Protein AF-0000000084032269 (afdb_homodimer)

Structure (mmCIF, N/CA/C/O backbone):
data_AF-0000000084032269-model_v1
#
loop_
_entity.id
_entity.type
_entity.pdbx_description
1 polymer 'Aminoacyl-transfer RNA synthetases class-II family profile domain-containing protein'
#
loop_
_atom_site.group_PDB
_atom_site.id
_atom_site.type_symbol
_atom_site.label_atom_id
_atom_site.label_alt_id
_atom_site.label_comp_id
_atom_site.label_asym_id
_atom_site.label_entity_id
_atom_site.label_seq_id
_atom_site.pdbx_PDB_ins_code
_atom_site.Cartn_x
_atom_site.Cartn_y
_atom_site.Cartn_z
_atom_site.occupancy
_atom_site.B_iso_or_equiv
_atom_site.auth_seq_id
_atom_site.auth_comp_id
_atom_site.auth_asym_id
_atom_site.auth_atom_id
_atom_site.pdbx_PDB_model_num
ATOM 1 N N . MET A 1 1 ? -60.156 27.5 -27.672 1 27.08 1 MET A N 1
ATOM 2 C CA . MET A 1 1 ? -59.281 27.547 -26.5 1 27.08 1 MET A CA 1
ATOM 3 C C . MET A 1 1 ? -57.875 27.062 -26.844 1 27.08 1 MET A C 1
ATOM 5 O O . MET A 1 1 ? -57.688 25.891 -27.203 1 27.08 1 MET A O 1
ATOM 9 N N . MET A 1 2 ? -57 27.844 -27.297 1 27.78 2 MET A N 1
ATOM 10 C CA . MET A 1 2 ? -55.75 27.719 -28.062 1 27.78 2 MET A CA 1
ATOM 11 C C . MET A 1 2 ? -54.625 27.203 -27.172 1 27.78 2 MET A C 1
ATOM 13 O O . MET A 1 2 ? -54.375 27.75 -26.094 1 27.78 2 MET A O 1
ATOM 17 N N . LEU A 1 3 ? -54.281 25.859 -27.234 1 33 3 LEU A N 1
ATOM 18 C CA . LEU A 1 3 ? -53.219 25.062 -26.656 1 33 3 LEU A CA 1
ATOM 19 C C . LEU A 1 3 ? -51.844 25.703 -26.922 1 33 3 LEU A C 1
ATOM 21 O O . LEU A 1 3 ? -51.438 25.797 -28.078 1 33 3 LEU A O 1
ATOM 25 N N . ASN A 1 4 ? -51.531 26.781 -26.266 1 29.3 4 ASN A N 1
ATOM 26 C CA . ASN A 1 4 ? -50.281 27.469 -26.516 1 29.3 4 ASN A CA 1
ATOM 27 C C . ASN A 1 4 ? -49.094 26.516 -26.375 1 29.3 4 ASN A C 1
ATOM 29 O O . ASN A 1 4 ? -48.906 25.891 -25.328 1 29.3 4 ASN A O 1
ATOM 33 N N . CYS A 1 5 ? -48.531 25.875 -27.422 1 29.88 5 CYS A N 1
ATOM 34 C CA . CYS A 1 5 ? -47.344 25.094 -27.734 1 29.88 5 CYS A CA 1
ATOM 35 C C . CYS A 1 5 ? -46.094 25.812 -27.234 1 29.88 5 CYS A C 1
ATOM 37 O O . CYS A 1 5 ? -45.719 26.859 -27.75 1 29.88 5 CYS A O 1
ATOM 39 N N . VAL A 1 6 ? -45.938 25.781 -25.938 1 36.28 6 VAL A N 1
ATOM 40 C CA . VAL A 1 6 ? -44.688 26.406 -25.484 1 36.28 6 VAL A CA 1
ATOM 41 C C . VAL A 1 6 ? -43.5 25.859 -26.266 1 36.28 6 VAL A C 1
ATOM 43 O O . VAL A 1 6 ? -43.438 24.656 -26.562 1 36.28 6 VAL A O 1
ATOM 46 N N . ASN A 1 7 ? -42.906 26.625 -27.047 1 34.31 7 ASN A N 1
ATOM 47 C CA . ASN A 1 7 ? -41.812 26.344 -27.953 1 34.31 7 ASN A CA 1
ATOM 48 C C . ASN A 1 7 ? -40.625 25.672 -27.25 1 34.31 7 ASN A C 1
ATOM 50 O O . ASN A 1 7 ? -40.188 26.156 -26.203 1 34.31 7 ASN A O 1
ATOM 54 N N . PRO A 1 8 ? -40.281 24.328 -27.531 1 35.38 8 PRO A N 1
ATOM 55 C CA . PRO A 1 8 ? -39.219 23.484 -26.984 1 35.38 8 PRO A CA 1
ATOM 56 C C . PRO A 1 8 ? -37.875 24.203 -26.922 1 35.38 8 PRO A C 1
ATOM 58 O O . PRO A 1 8 ? -36.969 23.734 -26.25 1 35.38 8 PRO A O 1
ATOM 61 N N . ASP A 1 9 ? -37.719 25.109 -27.797 1 35.09 9 ASP A N 1
ATOM 62 C CA . ASP A 1 9 ? -36.438 25.797 -28.047 1 35.09 9 ASP A CA 1
ATOM 63 C C . ASP A 1 9 ? -36.031 26.609 -26.828 1 35.09 9 ASP A C 1
ATOM 65 O O . ASP A 1 9 ? -34.938 27.172 -26.797 1 35.09 9 ASP A O 1
ATOM 69 N N . ASP A 1 10 ? -36.969 27.156 -26.188 1 30.97 10 ASP A N 1
ATOM 70 C CA . ASP A 1 10 ? -36.594 28.109 -25.141 1 30.97 10 ASP A CA 1
ATOM 71 C C . ASP A 1 10 ? -35.969 27.391 -23.938 1 30.97 10 ASP A C 1
ATOM 73 O O . ASP A 1 10 ? -36.062 27.875 -22.812 1 30.97 10 ASP A O 1
ATOM 77 N N . LEU A 1 11 ? -35.969 26.031 -24.094 1 33.62 11 LEU A N 1
ATOM 78 C CA . LEU A 1 11 ? -35.25 25.438 -22.969 1 33.62 11 LEU A CA 1
ATOM 79 C C . LEU A 1 11 ? -33.812 25.938 -22.922 1 33.62 11 LEU A C 1
ATOM 81 O O . LEU A 1 11 ? -33.031 25.656 -23.828 1 33.62 11 LEU A O 1
ATOM 85 N N . GLU A 1 12 ? -33.656 27.016 -22.453 1 31.45 12 GLU A N 1
ATOM 86 C CA . GLU A 1 12 ? -32.312 27.484 -22.234 1 31.45 12 GLU A CA 1
ATOM 87 C C . GLU A 1 12 ? -31.438 26.359 -21.672 1 31.45 12 GLU A C 1
ATOM 89 O O . GLU A 1 12 ? -31.859 25.609 -20.781 1 31.45 12 GLU A O 1
ATOM 94 N N . PRO A 1 13 ? -30.453 25.812 -22.469 1 31.92 13 PRO A N 1
ATOM 95 C CA . PRO A 1 13 ? -29.547 24.797 -21.938 1 31.92 13 PRO A CA 1
ATOM 96 C C . PRO A 1 13 ? -29.141 25.078 -20.484 1 31.92 13 PRO A C 1
ATOM 98 O O . PRO A 1 13 ? -28.766 26.203 -20.156 1 31.92 13 PRO A O 1
ATOM 101 N N . ARG A 1 14 ? -29.781 24.516 -19.531 1 35.97 14 ARG A N 1
ATOM 102 C CA . ARG A 1 14 ? -29.344 24.641 -18.156 1 35.97 14 ARG A CA 1
ATOM 103 C C . ARG A 1 14 ? -27.812 24.703 -18.062 1 35.97 14 ARG A C 1
ATOM 105 O O . ARG A 1 14 ? -27.125 23.906 -18.688 1 35.97 14 ARG A O 1
ATOM 112 N N . ALA A 1 15 ? -27.281 25.797 -17.891 1 35.5 15 ALA A N 1
ATOM 113 C CA . ALA A 1 15 ? -25.859 25.953 -17.625 1 35.5 15 ALA A CA 1
ATOM 114 C C . ALA A 1 15 ? -25.266 24.719 -16.938 1 35.5 15 ALA A C 1
ATOM 116 O O . ALA A 1 15 ? -25.734 24.312 -15.867 1 35.5 15 ALA A O 1
ATOM 117 N N . VAL A 1 16 ? -24.875 23.734 -17.578 1 40.5 16 VAL A N 1
ATOM 118 C CA . VAL A 1 16 ? -24.156 22.562 -17.078 1 40.5 16 VAL A CA 1
ATOM 119 C C . VAL A 1 16 ? -23.234 22.984 -15.938 1 40.5 16 VAL A C 1
ATOM 121 O O . VAL A 1 16 ? -22.234 23.688 -16.156 1 40.5 16 VAL A O 1
ATOM 124 N N . LEU A 1 17 ? -23.609 23.375 -14.688 1 46.22 17 LEU A N 1
ATOM 125 C CA . LEU A 1 17 ? -22.797 23.734 -13.539 1 46.22 17 LEU A CA 1
ATOM 126 C C . LEU A 1 17 ? -21.578 22.812 -13.422 1 46.22 17 LEU A C 1
ATOM 128 O O . LEU A 1 17 ? -21.734 21.594 -13.352 1 46.22 17 LEU A O 1
ATOM 132 N N . ARG A 1 18 ? -20.469 23.391 -13.703 1 63.59 18 ARG A N 1
ATOM 133 C CA . ARG A 1 18 ? -19.219 22.641 -13.656 1 63.59 18 ARG A CA 1
ATOM 134 C C . ARG A 1 18 ? -19 22.031 -12.273 1 63.59 18 ARG A C 1
ATOM 136 O O . ARG A 1 18 ? -19.297 22.656 -11.258 1 63.59 18 ARG A O 1
ATOM 143 N N . SER A 1 19 ? -18.688 20.734 -12.219 1 82.75 19 SER A N 1
ATOM 144 C CA . SER A 1 19 ? -18.484 20.016 -10.969 1 82.75 19 SER A CA 1
ATOM 145 C C . SER A 1 19 ? -17.297 20.578 -10.195 1 82.75 19 SER A C 1
ATOM 147 O O . SER A 1 19 ? -16.297 20.969 -10.789 1 82.75 19 SER A O 1
ATOM 149 N N . LYS A 1 20 ? -17.547 20.844 -8.984 1 89.62 20 LYS A N 1
ATOM 150 C CA . LYS A 1 20 ? -16.531 21.312 -8.062 1 89.62 20 LYS A CA 1
ATOM 151 C C . LYS A 1 20 ? -15.266 20.469 -8.164 1 89.62 20 LYS A C 1
ATOM 153 O O . LYS A 1 20 ? -15.336 19.234 -8.25 1 89.62 20 LYS A O 1
ATOM 158 N N . THR A 1 21 ? -14.133 21.141 -8.297 1 91.69 21 THR A N 1
ATOM 159 C CA . THR A 1 21 ? -12.844 20.469 -8.359 1 91.69 21 THR A CA 1
ATOM 160 C C . THR A 1 21 ? -11.969 20.859 -7.176 1 91.69 21 THR A C 1
ATOM 162 O O . THR A 1 21 ? -12.328 21.734 -6.391 1 91.69 21 THR A O 1
ATOM 165 N N . PHE A 1 22 ? -10.859 20.203 -7.039 1 92.69 22 PHE A N 1
ATOM 166 C CA . PHE A 1 22 ? -9.906 20.453 -5.965 1 92.69 22 PHE A CA 1
ATOM 167 C C . PHE A 1 22 ? -9.477 21.922 -5.961 1 92.69 22 PHE A C 1
ATOM 169 O O . PHE A 1 22 ? -9.352 22.531 -4.898 1 92.69 22 PHE A O 1
ATOM 176 N N . ALA A 1 23 ? -9.297 22.469 -7.105 1 91.75 23 ALA A N 1
ATOM 177 C CA . ALA A 1 23 ? -8.844 23.859 -7.262 1 91.75 23 ALA A CA 1
ATOM 178 C C . ALA A 1 23 ? -9.891 24.828 -6.734 1 91.75 23 ALA A C 1
ATOM 180 O O . ALA A 1 23 ? -9.562 25.984 -6.398 1 91.75 23 ALA A O 1
ATOM 181 N N . ASP A 1 24 ? -11.133 24.375 -6.605 1 94.19 24 ASP A N 1
ATOM 182 C CA . ASP A 1 24 ? -12.234 25.25 -6.195 1 94.19 24 ASP A CA 1
ATOM 183 C C . ASP A 1 24 ? -12.336 25.312 -4.672 1 94.19 24 ASP A C 1
ATOM 185 O O . ASP A 1 24 ? -13.109 26.109 -4.137 1 94.19 24 ASP A O 1
ATOM 189 N N . ILE A 1 25 ? -11.586 24.516 -3.98 1 96.19 25 ILE A N 1
ATOM 190 C CA . ILE A 1 25 ? -11.625 24.562 -2.521 1 96.19 25 ILE A CA 1
ATOM 191 C C . ILE A 1 25 ? -10.711 25.672 -2.018 1 96.19 25 ILE A C 1
ATOM 193 O O . ILE A 1 25 ? -9.516 25.453 -1.798 1 96.19 25 ILE A O 1
ATOM 197 N N . THR A 1 26 ? -11.188 26.734 -1.64 1 92.94 26 THR A N 1
ATOM 198 C CA . THR A 1 26 ? -10.414 27.953 -1.421 1 92.94 26 THR A CA 1
ATOM 199 C C . THR A 1 26 ? -9.758 27.938 -0.044 1 92.94 26 THR A C 1
ATOM 201 O O . THR A 1 26 ? -8.836 28.703 0.218 1 92.94 26 THR A O 1
ATOM 204 N N . GLY A 1 27 ? -10.234 27.125 0.827 1 95.25 27 GLY A N 1
ATOM 205 C CA . GLY A 1 27 ? -9.633 27.047 2.146 1 95.25 27 GLY A CA 1
ATOM 206 C C . GLY A 1 27 ? -8.266 26.391 2.145 1 95.25 27 GLY A C 1
ATOM 207 O O . GLY A 1 27 ? -7.488 26.547 3.086 1 95.25 27 GLY A O 1
ATOM 208 N N . PHE A 1 28 ? -7.973 25.672 1.106 1 95.94 28 PHE A N 1
ATOM 209 C CA . PHE A 1 28 ? -6.684 25 1.009 1 95.94 28 PHE A CA 1
ATOM 210 C C . PHE A 1 28 ? -5.645 25.906 0.37 1 95.94 28 PHE A C 1
ATOM 212 O O . PHE A 1 28 ? -5.984 26.812 -0.39 1 95.94 28 PHE A O 1
ATOM 219 N N . LYS A 1 29 ? -4.402 25.672 0.735 1 95.81 29 LYS A N 1
ATOM 220 C CA . LYS A 1 29 ? -3.273 26.344 0.096 1 95.81 29 LYS A CA 1
ATOM 221 C C . LYS A 1 29 ? -3.16 25.953 -1.373 1 95.81 29 LYS A C 1
ATOM 223 O O . LYS A 1 29 ? -3.17 24.766 -1.705 1 95.81 29 LYS A O 1
ATOM 228 N N . HIS A 1 30 ? -3.045 26.969 -2.256 1 94 30 HIS A N 1
ATOM 229 C CA . HIS A 1 30 ? -2.924 26.672 -3.678 1 94 30 HIS A CA 1
ATOM 230 C C . HIS A 1 30 ? -1.672 27.297 -4.273 1 94 30 HIS A C 1
ATOM 232 O O . HIS A 1 30 ? -1.276 26.969 -5.395 1 94 30 HIS A O 1
ATOM 238 N N . GLU A 1 31 ? -1.074 28.203 -3.531 1 95.25 31 GLU A N 1
ATOM 239 C CA . GLU A 1 31 ? 0.144 28.844 -4.004 1 95.25 31 GLU A CA 1
ATOM 240 C C . GLU A 1 31 ? 1.375 28.297 -3.285 1 95.25 31 GLU A C 1
ATOM 242 O O . GLU A 1 31 ? 1.413 28.266 -2.055 1 95.25 31 GLU A O 1
ATOM 247 N N . PHE A 1 32 ? 2.359 27.906 -4.047 1 97 32 PHE A N 1
ATOM 248 C CA . PHE A 1 32 ? 3.604 27.344 -3.52 1 97 32 PHE A CA 1
ATOM 249 C C . PHE A 1 32 ? 4.801 28.141 -4.016 1 97 32 PHE A C 1
ATOM 251 O O . PHE A 1 32 ? 4.734 28.797 -5.059 1 97 32 PHE A O 1
ATOM 258 N N . ILE A 1 33 ? 5.836 28.109 -3.312 1 97.56 33 ILE A N 1
ATOM 259 C CA . ILE A 1 33 ? 7.02 28.906 -3.594 1 97.56 33 ILE A CA 1
ATOM 260 C C . ILE A 1 33 ? 7.602 28.516 -4.949 1 97.56 33 ILE A C 1
ATOM 262 O O . ILE A 1 33 ? 8.078 29.359 -5.699 1 97.56 33 ILE A O 1
ATOM 266 N N . ARG A 1 34 ? 7.598 27.203 -5.27 1 94.81 34 ARG A N 1
ATOM 267 C CA . ARG A 1 34 ? 8.086 26.75 -6.559 1 94.81 34 ARG A CA 1
ATOM 268 C C . ARG A 1 34 ? 7.434 27.5 -7.703 1 94.81 34 ARG A C 1
ATOM 270 O O . ARG A 1 34 ? 8.094 27.844 -8.688 1 94.81 34 ARG A O 1
ATOM 277 N N . ASP A 1 35 ? 6.168 27.812 -7.594 1 94.94 35 ASP A N 1
ATOM 278 C CA . ASP A 1 35 ? 5.426 28.5 -8.633 1 94.94 35 ASP A CA 1
ATOM 279 C C . ASP A 1 35 ? 5.812 29.984 -8.688 1 94.94 35 ASP A C 1
ATOM 281 O O . ASP A 1 35 ? 5.793 30.594 -9.75 1 94.94 35 ASP A O 1
ATOM 285 N N . LEU A 1 36 ? 6.137 30.547 -7.57 1 95.94 36 LEU A N 1
ATOM 286 C CA . LEU A 1 36 ? 6.531 31.938 -7.484 1 95.94 36 LEU A CA 1
ATOM 287 C C . LEU A 1 36 ? 7.859 32.188 -8.195 1 95.94 36 LEU A C 1
ATOM 289 O O . LEU A 1 36 ? 8.055 33.219 -8.812 1 95.94 36 LEU A O 1
ATOM 293 N N . HIS A 1 37 ? 8.703 31.219 -8.086 1 95.06 37 HIS A N 1
ATOM 294 C CA . HIS A 1 37 ? 10 31.344 -8.758 1 95.06 37 HIS A CA 1
ATOM 295 C C . HIS A 1 37 ? 9.836 31.359 -10.273 1 95.06 37 HIS A C 1
ATOM 297 O O . HIS A 1 37 ? 10.734 31.812 -10.992 1 95.06 37 HIS A O 1
ATOM 303 N N . GLN A 1 38 ? 8.75 30.875 -10.727 1 92.19 38 GLN A N 1
ATOM 304 C CA . GLN A 1 38 ? 8.469 30.875 -12.164 1 92.19 38 GLN A CA 1
ATOM 305 C C . GLN A 1 38 ? 7.52 32 -12.531 1 92.19 38 GLN A C 1
ATOM 307 O O . GLN A 1 38 ? 7.133 32.156 -13.695 1 92.19 38 GLN A O 1
ATOM 312 N N . GLY A 1 39 ? 7.191 32.812 -11.539 1 92.62 39 GLY A N 1
ATOM 313 C CA . GLY A 1 39 ? 6.191 33.844 -11.75 1 92.62 39 GLY A CA 1
ATOM 314 C C . GLY A 1 39 ? 6.773 35.156 -12.289 1 92.62 39 GLY A C 1
ATOM 315 O O . GLY A 1 39 ? 7.969 35.219 -12.594 1 92.62 39 GLY A O 1
ATOM 316 N N . GLN A 1 40 ? 5.836 36.188 -12.422 1 92.88 40 GLN A N 1
ATOM 317 C CA . GLN A 1 40 ? 6.219 37.5 -12.93 1 92.88 40 GLN A CA 1
ATOM 318 C C . GLN A 1 40 ? 6.184 38.531 -11.82 1 92.88 40 GLN A C 1
ATOM 320 O O . GLN A 1 40 ? 5.379 38.438 -10.891 1 92.88 40 GLN A O 1
ATOM 325 N N . SER A 1 41 ? 7.086 39.469 -12.039 1 94.56 41 SER A N 1
ATOM 326 C CA . SER A 1 41 ? 7.078 40.562 -11.094 1 94.56 41 SER A CA 1
ATOM 327 C C . SER A 1 41 ? 5.699 41.219 -11.023 1 94.56 41 SER A C 1
ATOM 329 O O . SER A 1 41 ? 5.035 41.406 -12.047 1 94.56 41 SER A O 1
ATOM 331 N N . GLY A 1 42 ? 5.297 41.531 -9.828 1 95.69 42 GLY A N 1
ATOM 332 C CA . GLY A 1 42 ? 4.004 42.188 -9.648 1 95.69 42 GLY A CA 1
ATOM 333 C C . GLY A 1 42 ? 2.896 41.219 -9.289 1 95.69 42 GLY A C 1
ATOM 334 O O . GLY A 1 42 ? 1.817 41.625 -8.859 1 95.69 42 GLY A O 1
ATOM 335 N N . HIS A 1 43 ? 3.217 39.938 -9.391 1 96.62 43 HIS A N 1
ATOM 336 C CA . HIS A 1 43 ? 2.236 38.906 -9.023 1 96.62 43 HIS A CA 1
ATOM 337 C C . HIS A 1 43 ? 1.833 39.031 -7.559 1 96.62 43 HIS A C 1
ATOM 339 O O . HIS A 1 43 ? 2.691 39.188 -6.684 1 96.62 43 HIS A O 1
ATOM 345 N N . GLU A 1 44 ? 0.497 39.094 -7.297 1 97.62 44 GLU A N 1
ATOM 346 C CA . GLU A 1 44 ? 0.008 39.094 -5.922 1 97.62 44 GLU A CA 1
ATOM 347 C C . GLU A 1 44 ? 0.221 37.75 -5.246 1 97.62 44 GLU A C 1
ATOM 349 O O . GLU A 1 44 ? -0.149 36.719 -5.797 1 97.62 44 GLU A O 1
ATOM 354 N N . VAL A 1 45 ? 0.816 37.844 -4.082 1 97.81 45 VAL A N 1
ATOM 355 C CA . VAL A 1 45 ? 1.195 36.625 -3.395 1 97.81 45 VAL A CA 1
ATOM 356 C C . VAL A 1 45 ? 0.374 36.469 -2.115 1 97.81 45 VAL A C 1
ATOM 358 O O . VAL A 1 45 ? 0.178 37.438 -1.377 1 97.81 45 VAL A O 1
ATOM 361 N N . ASN A 1 46 ? -0.203 35.344 -1.836 1 96.94 46 ASN A N 1
ATOM 362 C CA . ASN A 1 46 ? -0.769 34.844 -0.583 1 96.94 46 ASN A CA 1
ATOM 363 C C . ASN A 1 46 ? -0.214 33.469 -0.215 1 96.94 46 ASN A C 1
ATOM 365 O O . ASN A 1 46 ? -0.653 32.438 -0.754 1 96.94 46 ASN A O 1
ATOM 369 N N . LEU A 1 47 ? 0.716 33.5 0.743 1 97.81 47 LEU A N 1
ATOM 370 C CA . LEU A 1 47 ? 1.531 32.312 0.953 1 97.81 47 LEU A CA 1
ATOM 371 C C . LEU A 1 47 ? 1.52 31.891 2.42 1 97.81 47 LEU A C 1
ATOM 373 O O . LEU A 1 47 ? 1.821 32.688 3.301 1 97.81 47 LEU A O 1
ATOM 377 N N . LEU A 1 48 ? 1.023 30.703 2.674 1 98.25 48 LEU A N 1
ATOM 378 C CA . LEU A 1 48 ? 1.298 30.047 3.949 1 98.25 48 LEU A CA 1
ATOM 379 C C . LEU A 1 48 ? 2.707 29.469 3.973 1 98.25 48 LEU A C 1
ATOM 381 O O . LEU A 1 48 ? 3.078 28.688 3.09 1 98.25 48 LEU A O 1
ATOM 385 N N . CYS A 1 49 ? 3.496 29.859 4.969 1 98.44 49 CYS A N 1
ATOM 386 C CA . CYS A 1 49 ? 4.895 29.438 5 1 98.44 49 CYS A CA 1
ATOM 387 C C . CYS A 1 49 ? 5.43 29.422 6.426 1 98.44 49 CYS A C 1
ATOM 389 O O . CYS A 1 49 ? 4.672 29.625 7.379 1 98.44 49 CYS A O 1
ATOM 391 N N . TRP A 1 50 ? 6.672 28.984 6.547 1 98.19 50 TRP A N 1
ATOM 392 C CA . TRP A 1 50 ? 7.398 28.938 7.812 1 98.19 50 TRP A CA 1
ATOM 393 C C . TRP A 1 50 ? 8.688 29.75 7.73 1 98.19 50 TRP A C 1
ATOM 395 O O . TRP A 1 50 ? 9.32 29.812 6.676 1 98.19 50 TRP A O 1
ATOM 405 N N . LEU A 1 51 ? 9.023 30.406 8.836 1 97.56 51 LEU A N 1
ATOM 406 C CA . LEU A 1 51 ? 10.336 31.031 8.93 1 97.56 51 LEU A CA 1
ATOM 407 C C . LEU A 1 51 ? 11.438 29.984 9.016 1 97.56 51 LEU A C 1
ATOM 409 O O . LEU A 1 51 ? 11.547 29.266 10.023 1 97.56 51 LEU A O 1
ATOM 413 N N . VAL A 1 52 ? 12.305 29.891 8 1 96.06 52 VAL A N 1
ATOM 414 C CA . VAL A 1 52 ? 13.203 28.734 7.922 1 96.06 52 VAL A CA 1
ATOM 415 C C . VAL A 1 52 ? 14.625 29.172 8.289 1 96.06 52 VAL A C 1
ATOM 417 O O . VAL A 1 52 ? 15.531 28.344 8.359 1 96.06 52 VAL A O 1
ATOM 420 N N . GLY A 1 53 ? 14.852 30.391 8.523 1 94.19 53 GLY A N 1
ATOM 421 C CA . GLY A 1 53 ? 16.141 30.953 8.93 1 94.19 53 GLY A CA 1
ATOM 422 C C . GLY A 1 53 ? 16 32.188 9.781 1 94.19 53 GLY A C 1
ATOM 423 O O . GLY A 1 53 ? 14.906 32.719 9.969 1 94.19 53 GLY A O 1
ATOM 424 N N . ARG A 1 54 ? 17.125 32.688 10.164 1 92.69 54 ARG A N 1
ATOM 425 C CA . ARG A 1 54 ? 17.141 33.844 11.016 1 92.69 54 ARG A CA 1
ATOM 426 C C . ARG A 1 54 ? 16.766 35.094 10.227 1 92.69 54 ARG A C 1
ATOM 428 O O . ARG A 1 54 ? 17.172 35.25 9.07 1 92.69 54 ARG A O 1
ATOM 435 N N . THR A 1 55 ? 16.016 35.906 10.938 1 95.25 55 THR A N 1
ATOM 436 C CA . THR A 1 55 ? 15.648 37.188 10.367 1 95.25 55 THR A CA 1
ATOM 437 C C . THR A 1 55 ? 16.844 38.125 10.328 1 95.25 55 THR A C 1
ATOM 439 O O . THR A 1 55 ? 17.625 38.188 11.289 1 95.25 55 THR A O 1
ATOM 442 N N . ARG A 1 56 ? 17.016 38.844 9.219 1 96.25 56 ARG A N 1
ATOM 443 C CA . ARG A 1 56 ? 18.047 39.875 9.109 1 96.25 56 ARG A CA 1
ATOM 444 C C . ARG A 1 56 ? 17.469 41.25 9.227 1 96.25 56 ARG A C 1
ATOM 446 O O . ARG A 1 56 ? 16.594 41.656 8.445 1 96.25 56 ARG A O 1
ATOM 453 N N . ASP A 1 57 ? 18 41.938 10.195 1 95.44 57 ASP A N 1
ATOM 454 C CA . ASP A 1 57 ? 17.531 43.312 10.492 1 95.44 57 ASP A CA 1
ATOM 455 C C . ASP A 1 57 ? 18.531 44.344 9.992 1 95.44 57 ASP A C 1
ATOM 457 O O . ASP A 1 57 ? 19.656 44.406 10.484 1 95.44 57 ASP A O 1
ATOM 461 N N . HIS A 1 58 ? 18.047 45.188 9.141 1 95.06 58 HIS A N 1
ATOM 462 C CA . HIS A 1 58 ? 18.891 46.25 8.609 1 95.06 58 HIS A CA 1
ATOM 463 C C . HIS A 1 58 ? 18.344 47.625 9 1 95.06 58 HIS A C 1
ATOM 465 O O . HIS A 1 58 ? 18.391 48.562 8.203 1 95.06 58 HIS A O 1
ATOM 471 N N . GLY A 1 59 ? 17.688 47.719 10.055 1 92.56 59 GLY A N 1
ATOM 472 C CA . GLY A 1 59 ? 17.188 48.969 10.633 1 92.56 59 GLY A CA 1
ATOM 473 C C . GLY A 1 59 ? 15.82 49.344 10.102 1 92.56 59 GLY A C 1
ATOM 474 O O . GLY A 1 59 ? 14.836 49.344 10.852 1 92.56 59 GLY A O 1
ATOM 475 N N . THR A 1 60 ? 15.773 49.625 8.742 1 94.31 60 THR A N 1
ATOM 476 C CA . THR A 1 60 ? 14.5 50 8.156 1 94.31 60 THR A CA 1
ATOM 477 C C . THR A 1 60 ? 13.898 48.875 7.352 1 94.31 60 THR A C 1
ATOM 479 O O . THR A 1 60 ? 12.727 48.938 6.969 1 94.31 60 THR A O 1
ATOM 482 N N . MET A 1 61 ? 14.742 47.844 7.148 1 95.94 61 MET A N 1
ATOM 483 C CA . MET A 1 61 ? 14.305 46.688 6.379 1 95.94 61 MET A CA 1
ATOM 484 C C . MET A 1 61 ? 14.562 45.406 7.148 1 95.94 61 MET A C 1
ATOM 486 O O . MET A 1 61 ? 15.602 45.25 7.793 1 95.94 61 MET A O 1
ATOM 490 N N . LEU A 1 62 ? 13.547 44.531 7.141 1 96.75 62 LEU A N 1
ATOM 491 C CA . LEU A 1 62 ? 13.703 43.188 7.641 1 96.75 62 LEU A CA 1
ATOM 492 C C . LEU A 1 62 ? 13.672 42.156 6.496 1 96.75 62 LEU A C 1
ATOM 494 O O . LEU A 1 62 ? 12.867 42.312 5.566 1 96.75 62 LEU A O 1
ATOM 498 N N . PHE A 1 63 ? 14.523 41.219 6.527 1 97.5 63 PHE A N 1
ATOM 499 C CA . PHE A 1 63 ? 14.547 40.125 5.566 1 97.5 63 PHE A CA 1
ATOM 500 C C . PHE A 1 63 ? 14.234 38.781 6.246 1 97.5 63 PHE A C 1
ATOM 502 O O . PHE A 1 63 ? 14.984 38.344 7.117 1 97.5 63 PHE A O 1
ATOM 509 N N . LEU A 1 64 ? 13.156 38.219 5.871 1 98 64 LEU A N 1
ATOM 510 C CA . LEU A 1 64 ? 12.727 36.938 6.434 1 98 64 LEU A CA 1
ATOM 511 C C . LEU A 1 64 ? 12.898 35.812 5.418 1 98 64 LEU A C 1
ATOM 513 O O . LEU A 1 64 ? 12.203 35.781 4.406 1 98 64 LEU A O 1
ATOM 517 N N . PRO A 1 65 ? 13.828 34.906 5.617 1 97.19 65 PRO A N 1
ATOM 518 C CA . PRO A 1 65 ? 13.812 33.688 4.797 1 97.19 65 PRO A CA 1
ATOM 519 C C . PRO A 1 65 ? 12.664 32.75 5.16 1 97.19 65 PRO A C 1
ATOM 521 O O . PRO A 1 65 ? 12.633 32.188 6.266 1 97.19 65 PRO A O 1
ATOM 524 N N . VAL A 1 66 ? 11.727 32.562 4.238 1 98.12 66 VAL A N 1
ATOM 525 C CA . VAL A 1 66 ? 10.594 31.672 4.5 1 98.12 66 VAL A CA 1
ATOM 526 C C . VAL A 1 66 ? 10.617 30.484 3.541 1 98.12 66 VAL A C 1
ATOM 528 O O . VAL A 1 66 ? 11.328 30.516 2.529 1 98.12 66 VAL A O 1
ATOM 531 N N . GLY A 1 67 ? 9.953 29.438 3.994 1 97.44 67 GLY A N 1
ATOM 532 C CA . GLY A 1 67 ? 9.898 28.219 3.184 1 97.44 67 GLY A CA 1
ATOM 533 C C . GLY A 1 67 ? 8.578 27.484 3.307 1 97.44 67 GLY A C 1
ATOM 534 O O . GLY A 1 67 ? 7.832 27.703 4.266 1 97.44 67 GLY A O 1
ATOM 535 N N . ASP A 1 68 ? 8.297 26.781 2.297 1 97.44 68 ASP A N 1
ATOM 536 C CA . ASP A 1 68 ? 7.254 25.766 2.334 1 97.44 68 ASP A CA 1
ATOM 537 C C . ASP A 1 68 ? 7.762 24.438 1.771 1 97.44 68 ASP A C 1
ATOM 539 O O . ASP A 1 68 ? 8.969 24.203 1.715 1 97.44 68 ASP A O 1
ATOM 543 N N . SER A 1 69 ? 6.883 23.5 1.488 1 96.62 69 SER A N 1
ATOM 544 C CA . SER A 1 69 ? 7.289 22.156 1.064 1 96.62 69 SER A CA 1
ATOM 545 C C . SER A 1 69 ? 7.984 22.203 -0.293 1 96.62 69 SER A C 1
ATOM 547 O O . SER A 1 69 ? 8.602 21.219 -0.708 1 96.62 69 SER A O 1
ATOM 549 N N . SER A 1 70 ? 7.957 23.344 -0.976 1 96.06 70 SER A N 1
ATOM 550 C CA . SER A 1 70 ? 8.406 23.359 -2.365 1 96.06 70 SER A CA 1
ATOM 551 C C . SER A 1 70 ? 9.672 24.188 -2.52 1 96.06 70 SER A C 1
ATOM 553 O O . SER A 1 70 ? 10.273 24.219 -3.596 1 96.06 70 SER A O 1
ATOM 555 N N . GLY A 1 71 ? 10.023 24.906 -1.488 1 95.44 71 GLY A N 1
ATOM 556 C CA . GLY A 1 71 ? 11.234 25.703 -1.589 1 95.44 71 GLY A CA 1
ATOM 557 C C . GLY A 1 71 ? 11.289 26.844 -0.592 1 95.44 71 GLY A C 1
ATOM 558 O O . GLY A 1 71 ? 10.594 26.812 0.431 1 95.44 71 GLY A O 1
ATOM 559 N N . THR A 1 72 ? 12.25 27.812 -0.862 1 96.31 72 THR A N 1
ATOM 560 C CA . THR A 1 72 ? 12.43 28.969 -0 1 96.31 72 THR A CA 1
ATOM 561 C C . THR A 1 72 ? 12.383 30.266 -0.815 1 96.31 72 THR A C 1
ATOM 563 O O . THR A 1 72 ? 12.586 30.25 -2.031 1 96.31 72 THR A O 1
ATOM 566 N N . ILE A 1 73 ? 12.039 31.344 -0.136 1 97.5 73 ILE A N 1
ATOM 567 C CA . ILE A 1 73 ? 11.992 32.656 -0.742 1 97.5 73 ILE A CA 1
ATOM 568 C C . ILE A 1 73 ? 12.141 33.75 0.34 1 97.5 73 ILE A C 1
ATOM 570 O O . ILE A 1 73 ? 11.828 33.5 1.508 1 97.5 73 ILE A O 1
ATOM 574 N N . GLN A 1 74 ? 12.711 34.812 -0.028 1 97.62 74 GLN A N 1
ATOM 575 C CA . GLN A 1 74 ? 12.906 35.906 0.928 1 97.62 74 GLN A CA 1
ATOM 576 C C . GLN A 1 74 ? 11.711 36.844 0.943 1 97.62 74 GLN A C 1
ATOM 578 O O . GLN A 1 74 ? 11.172 37.188 -0.112 1 97.62 74 GLN A O 1
ATOM 583 N N . VAL A 1 75 ? 11.281 37.219 2.092 1 97.88 75 VAL A N 1
ATOM 584 C CA . VAL A 1 75 ? 10.266 38.25 2.287 1 97.88 75 VAL A CA 1
ATOM 585 C C . VAL A 1 75 ? 10.922 39.531 2.779 1 97.88 75 VAL A C 1
ATOM 587 O O . VAL A 1 75 ? 11.656 39.531 3.77 1 97.88 75 VAL A O 1
ATOM 590 N N . VAL A 1 76 ? 10.648 40.562 2.115 1 97.06 76 VAL A N 1
ATOM 591 C CA . VAL A 1 76 ? 11.203 41.875 2.467 1 97.06 76 VAL A CA 1
ATOM 592 C C . VAL A 1 76 ? 10.148 42.719 3.186 1 97.06 76 VAL A C 1
ATOM 594 O O . VAL A 1 76 ? 9.055 42.938 2.656 1 97.06 76 VAL A O 1
ATOM 597 N N . VAL A 1 77 ? 10.531 43.219 4.336 1 97.25 77 VAL A N 1
ATOM 598 C CA . VAL A 1 77 ? 9.609 43.969 5.176 1 97.25 77 VAL A CA 1
ATOM 599 C C . VAL A 1 77 ? 10.109 45.406 5.328 1 97.25 77 VAL A C 1
ATOM 601 O O . VAL A 1 77 ? 11.211 45.625 5.836 1 97.25 77 VAL A O 1
ATOM 604 N N . ASP A 1 78 ? 9.297 46.312 4.922 1 96.19 78 ASP A N 1
ATOM 605 C CA . ASP A 1 78 ? 9.57 47.719 5.102 1 96.19 78 ASP A CA 1
ATOM 606 C C . ASP A 1 78 ? 8.93 48.25 6.387 1 96.19 78 ASP A C 1
ATOM 608 O O . ASP A 1 78 ? 7.703 48.25 6.512 1 96.19 78 ASP A O 1
ATOM 612 N N . LYS A 1 79 ? 9.742 48.719 7.27 1 94.31 79 LYS A N 1
ATOM 613 C CA . LYS A 1 79 ? 9.297 49.188 8.578 1 94.31 79 LYS A CA 1
ATOM 614 C C . LYS A 1 79 ? 8.195 50.219 8.453 1 94.31 79 LYS A C 1
ATOM 616 O O . LYS A 1 79 ? 7.258 50.25 9.258 1 94.31 79 LYS A O 1
ATOM 621 N N . ALA A 1 80 ? 8.211 51 7.48 1 93.81 80 ALA A N 1
ATOM 622 C CA . ALA A 1 80 ? 7.277 52.094 7.285 1 93.81 80 ALA A CA 1
ATOM 623 C C . ALA A 1 80 ? 5.926 51.594 6.797 1 93.81 80 ALA A C 1
ATOM 625 O O . ALA A 1 80 ? 4.898 52.25 7.004 1 93.81 80 ALA A O 1
ATOM 626 N N . LYS A 1 81 ? 5.934 50.406 6.289 1 92.19 81 LYS A N 1
ATOM 627 C CA . LYS A 1 81 ? 4.73 49.969 5.598 1 92.19 81 LYS A CA 1
ATOM 628 C C . LYS A 1 81 ? 4.031 48.844 6.379 1 92.19 81 LYS A C 1
ATOM 630 O O . LYS A 1 81 ? 2.848 48.562 6.16 1 92.19 81 LYS A O 1
ATOM 635 N N . VAL A 1 82 ? 4.773 48.219 7.238 1 91.75 82 VAL A N 1
ATOM 636 C CA . VAL A 1 82 ? 4.23 47 7.84 1 91.75 82 VAL A CA 1
ATOM 637 C C . VAL A 1 82 ? 4.125 47.188 9.352 1 91.75 82 VAL A C 1
ATOM 639 O O . VAL A 1 82 ? 5.137 47.156 10.062 1 91.75 82 VAL A O 1
ATOM 642 N N . PRO A 1 83 ? 2.979 47.219 9.914 1 89.81 83 PRO A N 1
ATOM 643 C CA . PRO A 1 83 ? 2.783 47.438 11.344 1 89.81 83 PRO A CA 1
ATOM 644 C C . PRO A 1 83 ? 3.311 46.312 12.211 1 89.81 83 PRO A C 1
ATOM 646 O O . PRO A 1 83 ? 3.689 46.531 13.359 1 89.81 83 PRO A O 1
ATOM 649 N N . SER A 1 84 ? 3.334 45.094 11.68 1 89.31 84 SER A N 1
ATOM 650 C CA . SER A 1 84 ? 3.734 43.938 12.461 1 89.31 84 SER A CA 1
ATOM 651 C C . SER A 1 84 ? 5.25 43.781 12.5 1 89.31 84 SER A C 1
ATOM 653 O O . SER A 1 84 ? 5.77 42.719 12.82 1 89.31 84 SER A O 1
ATOM 655 N N . TRP A 1 85 ? 5.977 44.75 12.164 1 92.19 85 TRP A N 1
ATOM 656 C CA . TRP A 1 85 ? 7.434 44.781 12.078 1 92.19 85 TRP A CA 1
ATOM 657 C C . TRP A 1 85 ? 8.055 44.25 13.375 1 92.19 85 TRP A C 1
ATOM 659 O O . TRP A 1 85 ? 8.922 43.375 13.344 1 92.19 85 TRP A O 1
ATOM 669 N N . ALA A 1 86 ? 7.648 44.781 14.523 1 92.38 86 ALA A N 1
ATOM 670 C CA . ALA A 1 86 ? 8.25 44.438 15.812 1 92.38 86 ALA A CA 1
ATOM 671 C C . ALA A 1 86 ? 8.078 42.969 16.125 1 92.38 86 ALA A C 1
ATOM 673 O O . ALA A 1 86 ? 9 42.312 16.625 1 92.38 86 ALA A O 1
ATOM 674 N N . GLU A 1 87 ? 6.969 42.438 15.828 1 94.38 87 GLU A N 1
ATOM 675 C CA . GLU A 1 87 ? 6.684 41.031 16.078 1 94.38 87 GLU A CA 1
ATOM 676 C C . GLU A 1 87 ? 7.488 40.125 15.156 1 94.38 87 GLU A C 1
ATOM 678 O O . GLU A 1 87 ? 8.016 39.094 15.578 1 94.38 87 GLU A O 1
ATOM 683 N N . LEU A 1 88 ? 7.535 40.5 13.922 1 96.25 88 LEU A N 1
ATOM 684 C CA . LEU A 1 88 ? 8.258 39.719 12.922 1 96.25 88 LEU A CA 1
ATOM 685 C C . LEU A 1 88 ? 9.75 39.688 13.234 1 96.25 88 LEU A C 1
ATOM 687 O O . LEU A 1 88 ? 10.406 38.656 13 1 96.25 88 LEU A O 1
ATOM 691 N N . LYS A 1 89 ? 10.227 40.719 13.797 1 94.75 89 LYS A N 1
ATOM 692 C CA . LYS A 1 89 ? 11.641 40.844 14.125 1 94.75 89 LYS A CA 1
ATOM 693 C C . LYS A 1 89 ? 12.055 39.844 15.195 1 94.75 89 LYS A C 1
ATOM 695 O O . LYS A 1 89 ? 13.195 39.375 15.203 1 94.75 89 LYS A O 1
ATOM 700 N N . THR A 1 90 ? 11.156 39.406 16.031 1 94.12 90 THR A N 1
ATOM 701 C CA . THR A 1 90 ? 11.5 38.594 17.188 1 94.12 90 THR A CA 1
ATOM 702 C C . THR A 1 90 ? 11.039 37.156 16.984 1 94.12 90 THR A C 1
ATOM 704 O O . THR A 1 90 ? 11.164 36.344 17.906 1 94.12 90 THR A O 1
ATOM 707 N N . LEU A 1 91 ? 10.531 36.844 15.875 1 95.5 91 LEU A N 1
ATOM 708 C CA . LEU A 1 91 ? 10.008 35.531 15.617 1 95.5 91 LEU A CA 1
ATOM 709 C C . LEU A 1 91 ? 11.125 34.5 15.594 1 95.5 91 LEU A C 1
ATOM 711 O O . LEU A 1 91 ? 12.195 34.75 15.031 1 95.5 91 LEU A O 1
ATOM 715 N N . LYS A 1 92 ? 10.852 33.344 16.234 1 95.69 92 LYS A N 1
ATOM 716 C CA . LYS A 1 92 ? 11.789 32.219 16.172 1 95.69 92 LYS A CA 1
ATOM 717 C C . LYS A 1 92 ? 11.609 31.438 14.891 1 95.69 92 LYS A C 1
ATOM 719 O O . LYS A 1 92 ? 10.508 31.375 14.336 1 95.69 92 LYS A O 1
ATOM 724 N N . THR A 1 93 ? 12.664 30.781 14.5 1 95.62 93 THR A N 1
ATOM 725 C CA . THR A 1 93 ? 12.594 29.906 13.328 1 95.62 93 THR A CA 1
ATOM 726 C C . THR A 1 93 ? 11.555 28.812 13.539 1 95.62 93 THR A C 1
ATOM 728 O O . THR A 1 93 ? 11.367 28.344 14.664 1 95.62 93 THR A O 1
ATOM 731 N N . GLU A 1 94 ? 10.859 28.438 12.445 1 97.25 94 GLU A N 1
ATOM 732 C CA . GLU A 1 94 ? 9.812 27.422 12.352 1 97.25 94 GLU A CA 1
ATOM 733 C C . GLU A 1 94 ? 8.445 28.016 12.703 1 97.25 94 GLU A C 1
ATOM 735 O O . GLU A 1 94 ? 7.422 27.328 12.602 1 97.25 94 GLU A O 1
ATOM 740 N N . SER A 1 95 ? 8.469 29.297 13.094 1 97.94 95 SER A N 1
ATOM 741 C CA . SER A 1 95 ? 7.16 29.922 13.211 1 97.94 95 SER A CA 1
ATOM 742 C C . SER A 1 95 ? 6.438 29.969 11.875 1 97.94 95 SER A C 1
ATOM 744 O O . SER A 1 95 ? 7.062 30.172 10.828 1 97.94 95 SER A O 1
ATOM 746 N N . SER A 1 96 ? 5.156 29.766 11.914 1 98.25 96 SER A N 1
ATOM 747 C CA . SER A 1 96 ? 4.367 29.781 10.688 1 98.25 96 SER A CA 1
ATOM 748 C C . SER A 1 96 ? 3.678 31.125 10.492 1 98.25 96 SER A C 1
ATOM 750 O O . SER A 1 96 ? 3.277 31.781 11.469 1 98.25 96 SER A O 1
ATOM 752 N N . LEU A 1 97 ? 3.566 31.5 9.156 1 97.25 97 LEU A N 1
ATOM 753 C CA . LEU A 1 97 ? 3.045 32.812 8.773 1 97.25 97 LEU A CA 1
ATOM 754 C C . LEU A 1 97 ? 2.174 32.688 7.523 1 97.25 97 LEU A C 1
ATOM 756 O O . LEU A 1 97 ? 2.396 31.828 6.68 1 97.25 97 LEU A O 1
ATOM 760 N N . LYS A 1 98 ? 1.246 33.531 7.469 1 97.56 98 LYS A N 1
ATOM 761 C CA . LYS A 1 98 ? 0.616 33.875 6.199 1 97.56 98 LYS A CA 1
ATOM 762 C C . LYS A 1 98 ? 1.113 35.25 5.684 1 97.56 98 LYS A C 1
ATOM 764 O O . LYS A 1 98 ? 0.995 36.25 6.371 1 97.56 98 LYS A O 1
ATOM 769 N N . VAL A 1 99 ? 1.65 35.219 4.504 1 97.38 99 VAL A N 1
ATOM 770 C CA . VAL A 1 99 ? 2.277 36.406 3.932 1 97.38 99 VAL A CA 1
ATOM 771 C C . VAL A 1 99 ? 1.49 36.875 2.707 1 97.38 99 VAL A C 1
ATOM 773 O O . VAL A 1 99 ? 1.177 36.094 1.825 1 97.38 99 VAL A O 1
ATOM 776 N N . SER A 1 100 ? 1.147 38.094 2.688 1 97.62 100 SER A N 1
ATOM 777 C CA . SER A 1 100 ? 0.53 38.75 1.526 1 97.62 100 SER A CA 1
ATOM 778 C C . SER A 1 100 ? 1.37 39.906 1.021 1 97.62 100 SER A C 1
ATOM 780 O O . SER A 1 100 ? 1.86 40.719 1.813 1 97.62 100 SER A O 1
ATOM 782 N N . GLY A 1 101 ? 1.552 39.938 -0.26 1 97.69 101 GLY A N 1
ATOM 783 C CA . GLY A 1 101 ? 2.346 41 -0.882 1 97.69 101 GLY A CA 1
ATOM 784 C C . GLY A 1 101 ? 2.479 40.844 -2.385 1 97.69 101 GLY A C 1
ATOM 785 O O . GLY A 1 101 ? 1.55 40.375 -3.047 1 97.69 101 GLY A O 1
ATOM 786 N N . THR A 1 102 ? 3.66 41.344 -2.895 1 97.56 102 THR A N 1
ATOM 787 C CA . THR A 1 102 ? 3.898 41.281 -4.332 1 97.56 102 THR A CA 1
ATOM 788 C C . THR A 1 102 ? 5.266 40.656 -4.625 1 97.56 102 THR A C 1
ATOM 790 O O . THR A 1 102 ? 6.238 40.938 -3.922 1 97.56 102 THR A O 1
ATOM 793 N N . LEU A 1 103 ? 5.242 39.875 -5.688 1 97.88 103 LEU A N 1
ATOM 794 C CA . LEU A 1 103 ? 6.496 39.25 -6.117 1 97.88 103 LEU A CA 1
ATOM 795 C C . LEU A 1 103 ? 7.379 40.281 -6.824 1 97.88 103 LEU A C 1
ATOM 797 O O . LEU A 1 103 ? 6.902 41.031 -7.672 1 97.88 103 LEU A O 1
ATOM 801 N N . SER A 1 104 ? 8.578 40.375 -6.441 1 96.62 104 SER A N 1
ATOM 802 C CA . SER A 1 104 ? 9.578 41.219 -7.098 1 96.62 104 SER A CA 1
ATOM 803 C C . SER A 1 104 ? 10.734 40.375 -7.637 1 96.62 104 SER A C 1
ATOM 805 O O . SER A 1 104 ? 11.25 39.5 -6.938 1 96.62 104 SER A O 1
ATOM 807 N N . LEU A 1 105 ? 10.992 40.562 -8.891 1 91.81 105 LEU A N 1
ATOM 808 C CA . LEU A 1 105 ? 12.164 39.938 -9.484 1 91.81 105 LEU A CA 1
ATOM 809 C C . LEU A 1 105 ? 13.32 40.906 -9.594 1 91.81 105 LEU A C 1
ATOM 811 O O . LEU A 1 105 ? 13.234 41.906 -10.328 1 91.81 105 LEU A O 1
ATOM 815 N N . SER A 1 106 ? 14.102 41 -8.586 1 79.69 106 SER A N 1
ATOM 816 C CA . SER A 1 106 ? 15.242 41.906 -8.617 1 79.69 106 SER A CA 1
ATOM 817 C C . SER A 1 106 ? 16.531 41.188 -8.953 1 79.69 106 SER A C 1
ATOM 819 O O . SER A 1 106 ? 16.938 40.281 -8.234 1 79.69 106 SER A O 1
ATOM 821 N N . ARG A 1 107 ? 17.234 41.625 -10.062 1 81.44 107 ARG A N 1
ATOM 822 C CA . ARG A 1 107 ? 18.484 41.031 -10.531 1 81.44 107 ARG A CA 1
ATOM 823 C C . ARG A 1 107 ? 18.359 39.5 -10.633 1 81.44 107 ARG A C 1
ATOM 825 O O . ARG A 1 107 ? 19.266 38.781 -10.219 1 81.44 107 ARG A O 1
ATOM 832 N N . GLY A 1 108 ? 17.219 39.031 -10.906 1 78.75 108 GLY A N 1
ATOM 833 C CA . GLY A 1 108 ? 17.016 37.625 -11.172 1 78.75 108 GLY A CA 1
ATOM 834 C C . GLY A 1 108 ? 16.625 36.844 -9.938 1 78.75 108 GLY A C 1
ATOM 835 O O . GLY A 1 108 ? 16.391 35.625 -10.016 1 78.75 108 GLY A O 1
ATOM 836 N N . LYS A 1 109 ? 16.562 37.5 -8.844 1 89.5 109 LYS A N 1
ATOM 837 C CA . LYS A 1 109 ? 16.172 36.812 -7.617 1 89.5 109 LYS A CA 1
ATOM 838 C C . LYS A 1 109 ? 14.75 37.188 -7.215 1 89.5 109 LYS A C 1
ATOM 840 O O . LYS A 1 109 ? 14.375 38.344 -7.227 1 89.5 109 LYS A O 1
ATOM 845 N N . ALA A 1 110 ? 13.961 36.188 -6.965 1 95.62 110 ALA A N 1
ATOM 846 C CA . ALA A 1 110 ? 12.57 36.375 -6.562 1 95.62 110 ALA A CA 1
ATOM 847 C C . ALA A 1 110 ? 12.469 36.688 -5.07 1 95.62 110 ALA A C 1
ATOM 849 O O . ALA A 1 110 ? 13.078 36 -4.25 1 95.62 110 ALA A O 1
ATOM 850 N N . GLU A 1 111 ? 11.789 37.75 -4.75 1 97.75 111 GLU A N 1
ATOM 851 C CA . GLU A 1 111 ? 11.477 38.094 -3.367 1 97.75 111 GLU A CA 1
ATOM 852 C C . GLU A 1 111 ? 10.039 38.594 -3.232 1 97.75 111 GLU A C 1
ATOM 854 O O . GLU A 1 111 ? 9.422 39 -4.219 1 97.75 111 GLU A O 1
ATOM 859 N N . ILE A 1 112 ? 9.516 38.469 -2.076 1 97.94 112 ILE A N 1
ATOM 860 C CA . ILE A 1 112 ? 8.172 38.969 -1.807 1 97.94 112 ILE A CA 1
ATOM 861 C C . ILE A 1 112 ? 8.25 40.281 -1.049 1 97.94 112 ILE A C 1
ATOM 863 O O . ILE A 1 112 ? 8.828 40.344 0.037 1 97.94 112 ILE A O 1
ATOM 867 N N . LEU A 1 113 ? 7.77 41.312 -1.634 1 97.44 113 LEU A N 1
ATOM 868 C CA . LEU A 1 113 ? 7.582 42.562 -0.908 1 97.44 113 LEU A CA 1
ATOM 869 C C . LEU A 1 113 ? 6.328 42.5 -0.039 1 97.44 113 LEU A C 1
ATOM 871 O O . LEU A 1 113 ? 5.211 42.5 -0.557 1 97.44 113 LEU A O 1
ATOM 875 N N . LEU A 1 114 ? 6.559 42.531 1.264 1 97.94 114 LEU A N 1
ATOM 876 C CA . LEU A 1 114 ? 5.48 42.25 2.205 1 97.94 114 LEU A CA 1
ATOM 877 C C . LEU A 1 114 ? 4.523 43.438 2.322 1 97.94 114 LEU A C 1
ATOM 879 O O . LEU A 1 114 ? 4.961 44.562 2.455 1 97.94 114 LEU A O 1
ATOM 883 N N . GLU A 1 115 ? 3.246 43.156 2.279 1 97.19 115 GLU A N 1
ATOM 884 C CA . GLU A 1 115 ? 2.205 44.125 2.6 1 97.19 115 GLU A CA 1
ATOM 885 C C . GLU A 1 115 ? 1.544 43.812 3.936 1 97.19 115 GLU A C 1
ATOM 887 O O . GLU A 1 115 ? 1.293 44.688 4.742 1 97.19 115 GLU A O 1
ATOM 892 N N . LYS A 1 116 ? 1.258 42.531 4.141 1 96.69 116 LYS A N 1
ATOM 893 C CA . LYS A 1 116 ? 0.628 42.094 5.375 1 96.69 116 LYS A CA 1
ATOM 894 C C . LYS A 1 116 ? 1.144 40.719 5.781 1 96.69 116 LYS A C 1
ATOM 896 O O . LYS A 1 116 ? 1.361 39.844 4.926 1 96.69 116 LYS A O 1
ATOM 901 N N . ALA A 1 117 ? 1.354 40.562 7.082 1 96.69 117 ALA A N 1
ATOM 902 C CA . ALA A 1 117 ? 1.723 39.25 7.621 1 96.69 117 ALA A CA 1
ATOM 903 C C . ALA A 1 117 ? 0.851 38.875 8.82 1 96.69 117 ALA A C 1
ATOM 905 O O . ALA A 1 117 ? 0.515 39.75 9.633 1 96.69 117 ALA A O 1
ATOM 906 N N . SER A 1 118 ? 0.393 37.688 8.844 1 96.06 118 SER A N 1
ATOM 907 C CA . SER A 1 118 ? -0.283 37.125 10.008 1 96.06 118 SER A CA 1
ATOM 908 C C . SER A 1 118 ? 0.5 35.938 10.578 1 96.06 118 SER A C 1
ATOM 910 O O . SER A 1 118 ? 0.776 34.969 9.875 1 96.06 118 SER A O 1
ATOM 912 N N . ILE A 1 119 ? 0.875 36.062 11.828 1 97 119 ILE A N 1
ATOM 913 C CA . ILE A 1 119 ? 1.538 34.938 12.5 1 97 119 ILE A CA 1
ATOM 914 C C . ILE A 1 119 ? 0.51 33.875 12.859 1 97 119 ILE A C 1
ATOM 916 O O . ILE A 1 119 ? -0.465 34.156 13.562 1 97 119 ILE A O 1
ATOM 920 N N . ILE A 1 120 ? 0.712 32.688 12.406 1 96.94 120 ILE A N 1
ATOM 921 C CA . ILE A 1 120 ? -0.24 31.594 12.633 1 96.94 120 ILE A CA 1
ATOM 922 C C . ILE A 1 120 ? 0.1 30.875 13.93 1 96.94 120 ILE A C 1
ATOM 924 O O . ILE A 1 120 ? -0.767 30.688 14.789 1 96.94 120 ILE A O 1
ATOM 928 N N . SER A 1 121 ? 1.333 30.422 14.039 1 97.25 121 SER A N 1
ATOM 929 C CA . SER A 1 121 ? 1.852 29.781 15.25 1 97.25 121 SER A CA 1
ATOM 930 C C . SER A 1 121 ? 3.299 30.188 15.508 1 97.25 121 SER A C 1
ATOM 932 O O . SER A 1 121 ? 4.16 30.016 14.641 1 97.25 121 SER A O 1
ATOM 934 N N . LYS A 1 122 ? 3.545 30.688 16.719 1 96.81 122 LYS A N 1
ATOM 935 C CA . LYS A 1 122 ? 4.906 31.031 17.109 1 96.81 122 LYS A CA 1
ATOM 936 C C . LYS A 1 122 ? 5.66 29.797 17.625 1 96.81 122 LYS A C 1
ATOM 938 O O . LYS A 1 122 ? 5.133 29.031 18.422 1 96.81 122 LYS A O 1
ATOM 943 N N . ALA A 1 123 ? 6.832 29.641 17.094 1 97 123 ALA A N 1
ATOM 944 C CA . ALA A 1 123 ? 7.688 28.594 17.656 1 97 123 ALA A CA 1
ATOM 945 C C . ALA A 1 123 ? 8.117 28.938 19.078 1 97 123 ALA A C 1
ATOM 947 O O . ALA A 1 123 ? 8.492 30.078 19.359 1 97 123 ALA A O 1
ATOM 948 N N . THR A 1 124 ? 8.055 27.938 19.938 1 96.12 124 THR A N 1
ATOM 949 C CA . THR A 1 124 ? 8.398 28.172 21.328 1 96.12 124 THR A CA 1
ATOM 950 C C . THR A 1 124 ? 9.758 27.562 21.672 1 96.12 124 THR A C 1
ATOM 952 O O . THR A 1 124 ? 10.336 27.859 22.719 1 96.12 124 THR A O 1
ATOM 955 N N . LYS A 1 125 ? 10.227 26.734 20.812 1 94.31 125 LYS A N 1
ATOM 956 C CA . LYS A 1 125 ? 11.547 26.109 20.938 1 94.31 125 LYS A CA 1
ATOM 957 C C . LYS A 1 125 ? 12.375 26.328 19.672 1 94.31 125 LYS A C 1
ATOM 959 O O . LYS A 1 125 ? 11.844 26.75 18.641 1 94.31 125 LYS A O 1
ATOM 964 N N . LEU A 1 126 ? 13.641 26.125 19.891 1 91.31 126 LEU A N 1
ATOM 965 C CA . LEU A 1 126 ? 14.531 26.25 18.734 1 91.31 126 LEU A CA 1
ATOM 966 C C . LEU A 1 126 ? 14.828 24.875 18.125 1 91.31 126 LEU A C 1
ATOM 968 O O . LEU A 1 126 ? 15.141 23.922 18.844 1 91.31 126 LEU A O 1
ATOM 972 N N . LEU A 1 127 ? 14.586 24.859 16.906 1 88 127 LEU A N 1
ATOM 973 C CA . LEU A 1 127 ? 14.922 23.656 16.156 1 88 127 LEU A CA 1
ATOM 974 C C . LEU A 1 127 ? 16.422 23.609 15.859 1 88 127 LEU A C 1
ATOM 976 O O . LEU A 1 127 ? 17.031 24.641 15.57 1 88 127 LEU A O 1
ATOM 980 N N . HIS A 1 128 ? 16.922 22.406 15.953 1 86.81 128 HIS A N 1
ATOM 981 C CA . HIS A 1 128 ? 18.328 22.281 15.57 1 86.81 128 HIS A CA 1
ATOM 982 C C . HIS A 1 128 ? 18.547 22.781 14.148 1 86.81 128 HIS A C 1
ATOM 984 O O . HIS A 1 128 ? 17.844 22.375 13.227 1 86.81 128 HIS A O 1
ATOM 990 N N . PRO A 1 129 ? 19.5 23.609 13.938 1 84.44 129 PRO A N 1
ATOM 991 C CA . PRO A 1 129 ? 19.688 24.266 12.641 1 84.44 129 PRO A CA 1
ATOM 992 C C . PRO A 1 129 ? 19.938 23.266 11.508 1 84.44 129 PRO A C 1
ATOM 994 O O . PRO A 1 129 ? 19.625 23.562 10.344 1 84.44 129 PRO A O 1
ATOM 997 N N . GLU A 1 130 ? 20.469 22.141 11.859 1 88.69 130 GLU A N 1
ATOM 998 C CA . GLU A 1 130 ? 20.797 21.156 10.836 1 88.69 130 GLU A CA 1
ATOM 999 C C . GLU A 1 130 ? 19.547 20.609 10.156 1 88.69 130 GLU A C 1
ATOM 1001 O O . GLU A 1 130 ? 19.609 20.125 9.031 1 88.69 130 GLU A O 1
ATOM 1006 N N . ILE A 1 131 ? 18.453 20.781 10.727 1 92.12 131 ILE A N 1
ATOM 1007 C CA . ILE A 1 131 ? 17.203 20.203 10.234 1 92.12 131 ILE A CA 1
ATOM 1008 C C . ILE A 1 131 ? 16.797 20.891 8.93 1 92.12 131 ILE A C 1
ATOM 1010 O O . ILE A 1 131 ? 16.266 20.234 8.023 1 92.12 131 ILE A O 1
ATOM 1014 N N . ARG A 1 132 ? 17.125 22.141 8.789 1 93.38 132 ARG A N 1
ATOM 1015 C CA . ARG A 1 132 ? 16.734 22.875 7.59 1 93.38 132 ARG A CA 1
ATOM 1016 C C . ARG A 1 132 ? 17.906 23.016 6.625 1 93.38 132 ARG A C 1
ATOM 1018 O O . ARG A 1 132 ? 17.797 23.656 5.586 1 93.38 132 ARG A O 1
ATOM 1025 N N . LYS A 1 133 ? 18.984 22.375 6.906 1 91.56 133 LYS A N 1
ATOM 1026 C CA . LYS A 1 133 ? 20.172 22.484 6.066 1 91.56 133 LYS A CA 1
ATOM 1027 C C . LYS A 1 133 ? 20.297 21.297 5.121 1 91.56 133 LYS A C 1
ATOM 1029 O O . LYS A 1 133 ? 20.156 20.141 5.543 1 91.56 133 LYS A O 1
ATOM 1034 N N . LEU A 1 134 ? 20.5 21.672 3.887 1 92.31 134 LEU A N 1
ATOM 1035 C CA . LEU A 1 134 ? 20.844 20.609 2.951 1 92.31 134 LEU A CA 1
ATOM 1036 C C . LEU A 1 134 ? 22.266 20.125 3.17 1 92.31 134 LEU A C 1
ATOM 1038 O O . LEU A 1 134 ? 23.219 20.859 2.918 1 92.31 134 LEU A O 1
ATOM 1042 N N . ASP A 1 135 ? 22.344 18.984 3.711 1 90.81 135 ASP A N 1
ATOM 1043 C CA . ASP A 1 135 ? 23.625 18.344 3.982 1 90.81 135 ASP A CA 1
ATOM 1044 C C . ASP A 1 135 ? 23.531 16.828 3.869 1 90.81 135 ASP A C 1
ATOM 1046 O O . ASP A 1 135 ? 22.828 16.188 4.656 1 90.81 135 ASP A O 1
ATOM 1050 N N . LYS A 1 136 ? 24.312 16.359 2.98 1 88.12 136 LYS A N 1
ATOM 1051 C CA . LYS A 1 136 ? 24.266 14.922 2.752 1 88.12 136 LYS A CA 1
ATOM 1052 C C . LYS A 1 136 ? 24.703 14.148 3.996 1 88.12 136 LYS A C 1
ATOM 1054 O O . LYS A 1 136 ? 24.328 12.984 4.172 1 88.12 136 LYS A O 1
ATOM 1059 N N . ASP A 1 137 ? 25.391 14.766 4.867 1 91.12 137 ASP A N 1
ATOM 1060 C CA . ASP A 1 137 ? 25.938 14.094 6.043 1 91.12 137 ASP A CA 1
ATOM 1061 C C . ASP A 1 137 ? 24.844 13.781 7.059 1 91.12 137 ASP A C 1
ATOM 1063 O O . ASP A 1 137 ? 25.062 13.023 8 1 91.12 137 ASP A O 1
ATOM 1067 N N . ILE A 1 138 ? 23.703 14.297 6.797 1 92.75 138 ILE A N 1
ATOM 1068 C CA . ILE A 1 138 ? 22.594 14.039 7.699 1 92.75 138 ILE A CA 1
ATOM 1069 C C . ILE A 1 138 ? 22.281 12.539 7.695 1 92.75 138 ILE A C 1
ATOM 1071 O O . ILE A 1 138 ? 21.75 12.016 8.68 1 92.75 138 ILE A O 1
ATOM 1075 N N . LEU A 1 139 ? 22.672 11.867 6.652 1 93.25 139 LEU A N 1
ATOM 1076 C CA . LEU A 1 139 ? 22.375 10.445 6.5 1 93.25 139 LEU A CA 1
ATOM 1077 C C . LEU A 1 139 ? 23.516 9.594 7.07 1 93.25 139 LEU A C 1
ATOM 1079 O O . LEU A 1 139 ? 23.406 8.367 7.129 1 93.25 139 LEU A O 1
ATOM 1083 N N . ALA A 1 140 ? 24.516 10.242 7.5 1 92.38 140 ALA A N 1
ATOM 1084 C CA . ALA A 1 140 ? 25.672 9.516 8.031 1 92.38 140 ALA A CA 1
ATOM 1085 C C . ALA A 1 140 ? 25.297 8.758 9.305 1 92.38 140 ALA A C 1
ATOM 1087 O O . ALA A 1 140 ? 24.438 9.195 10.07 1 92.38 140 ALA A O 1
ATOM 1088 N N . ASN A 1 141 ? 25.969 7.676 9.539 1 88.69 141 ASN A N 1
ATOM 1089 C CA . ASN A 1 141 ? 25.734 6.812 10.695 1 88.69 141 ASN A CA 1
ATOM 1090 C C . ASN A 1 141 ? 25.859 7.578 12.008 1 88.69 141 ASN A C 1
ATOM 1092 O O . ASN A 1 141 ? 25.125 7.32 12.953 1 88.69 141 ASN A O 1
ATOM 1096 N N . ALA A 1 142 ? 26.734 8.469 12.023 1 89.06 142 ALA A N 1
ATOM 1097 C CA . ALA A 1 142 ? 27.016 9.227 13.234 1 89.06 142 ALA A CA 1
ATOM 1098 C C . ALA A 1 142 ? 25.797 10.039 13.664 1 89.06 142 ALA A C 1
ATOM 1100 O O . ALA A 1 142 ? 25.641 10.375 14.844 1 89.06 142 ALA A O 1
ATOM 1101 N N . ASN A 1 143 ? 24.922 10.305 12.727 1 91.62 143 ASN A N 1
ATOM 1102 C CA . ASN A 1 143 ? 23.75 11.141 13.016 1 91.62 143 ASN A CA 1
ATOM 1103 C C . ASN A 1 143 ? 22.5 10.305 13.234 1 91.62 143 ASN A C 1
ATOM 1105 O O . ASN A 1 143 ? 21.438 10.844 13.531 1 91.62 143 ASN A O 1
ATOM 1109 N N . THR A 1 144 ? 22.562 9.039 13.203 1 90.06 144 THR A N 1
ATOM 1110 C CA . THR A 1 144 ? 21.406 8.148 13.156 1 90.06 144 THR A CA 1
ATOM 1111 C C . THR A 1 144 ? 20.547 8.312 14.414 1 90.06 144 THR A C 1
ATOM 1113 O O . THR A 1 144 ? 19.344 8.516 14.32 1 90.06 144 THR A O 1
ATOM 1116 N N . ASP A 1 145 ? 21.125 8.312 15.523 1 90.75 145 ASP A N 1
ATOM 1117 C CA . ASP A 1 145 ? 20.359 8.359 16.766 1 90.75 145 ASP A CA 1
ATOM 1118 C C . ASP A 1 145 ? 19.609 9.688 16.906 1 90.75 145 ASP A C 1
ATOM 1120 O O . ASP A 1 145 ? 18.422 9.703 17.203 1 90.75 145 ASP A O 1
ATOM 1124 N N . LYS A 1 146 ? 20.312 10.719 16.625 1 91.56 146 LYS A N 1
ATOM 1125 C CA . LYS A 1 146 ? 19.703 12.047 16.719 1 91.56 146 LYS A CA 1
ATOM 1126 C C . LYS A 1 146 ? 18.562 12.203 15.727 1 91.56 146 LYS A C 1
ATOM 1128 O O . LYS A 1 146 ? 17.469 12.656 16.094 1 91.56 146 LYS A O 1
ATOM 1133 N N . VAL A 1 147 ? 18.828 11.773 14.539 1 92.75 147 VAL A N 1
ATOM 1134 C CA . VAL A 1 147 ? 17.859 11.953 13.453 1 92.75 147 VAL A CA 1
ATOM 1135 C C . VAL A 1 147 ? 16.641 11.078 13.711 1 92.75 147 VAL A C 1
ATOM 1137 O O . VAL A 1 147 ? 15.5 11.547 13.602 1 92.75 147 VAL A O 1
ATOM 1140 N N . LEU A 1 148 ? 16.859 9.859 14.156 1 91.88 148 LEU A N 1
ATOM 1141 C CA . LEU A 1 148 ? 15.742 8.945 14.328 1 91.88 148 LEU A CA 1
ATOM 1142 C C . LEU A 1 148 ? 14.953 9.289 15.586 1 91.88 148 LEU A C 1
ATOM 1144 O O . LEU A 1 148 ? 13.727 9.117 15.625 1 91.88 148 LEU A O 1
ATOM 1148 N N . ALA A 1 149 ? 15.586 9.797 16.594 1 90.5 149 ALA A N 1
ATOM 1149 C CA . ALA A 1 149 ? 14.898 10.195 17.828 1 90.5 149 ALA A CA 1
ATOM 1150 C C . ALA A 1 149 ? 13.984 11.391 17.578 1 90.5 149 ALA A C 1
ATOM 1152 O O . ALA A 1 149 ? 13.008 11.594 18.297 1 90.5 149 ALA A O 1
ATOM 1153 N N . ASN A 1 150 ? 14.32 12.148 16.562 1 93.69 150 ASN A N 1
ATOM 1154 C CA . ASN A 1 150 ? 13.547 13.336 16.219 1 93.69 150 ASN A CA 1
ATOM 1155 C C . ASN A 1 150 ? 13.047 13.281 14.781 1 93.69 150 ASN A C 1
ATOM 1157 O O . ASN A 1 150 ? 12.961 14.312 14.117 1 93.69 150 ASN A O 1
ATOM 1161 N N . ARG A 1 151 ? 12.82 12.094 14.336 1 94.5 151 ARG A N 1
ATOM 1162 C CA . ARG A 1 151 ? 12.477 11.891 12.938 1 94.5 151 ARG A CA 1
ATOM 1163 C C . ARG A 1 151 ? 11.266 12.727 12.539 1 94.5 151 ARG A C 1
ATOM 1165 O O . ARG A 1 151 ? 11.203 13.242 11.422 1 94.5 151 ARG A O 1
ATOM 1172 N N . HIS A 1 152 ? 10.297 12.969 13.438 1 94.5 152 HIS A N 1
ATOM 1173 C CA . HIS A 1 152 ? 9.086 13.734 13.172 1 94.5 152 HIS A CA 1
ATOM 1174 C C . HIS A 1 152 ? 9.414 15.18 12.828 1 94.5 152 HIS A C 1
ATOM 1176 O O . HIS A 1 152 ? 8.641 15.859 12.164 1 94.5 152 HIS A O 1
ATOM 1182 N N . LEU A 1 153 ? 10.555 15.641 13.242 1 95.5 153 LEU A N 1
ATOM 1183 C CA . LEU A 1 153 ? 11.016 16.984 12.914 1 95.5 153 LEU A CA 1
ATOM 1184 C C . LEU A 1 153 ? 11.93 16.969 11.703 1 95.5 153 LEU A C 1
ATOM 1186 O O . LEU A 1 153 ? 11.867 17.859 10.852 1 95.5 153 LEU A O 1
ATOM 1190 N N . TYR A 1 154 ? 12.711 15.883 11.609 1 95.38 154 TYR A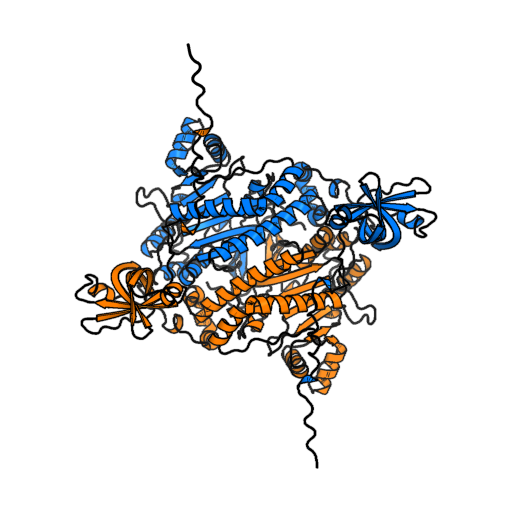 N 1
ATOM 1191 C CA . TYR A 1 154 ? 13.719 15.805 10.555 1 95.38 154 TYR A CA 1
ATOM 1192 C C . TYR A 1 154 ? 13.062 15.57 9.195 1 95.38 154 TYR A C 1
ATOM 1194 O O . TYR A 1 154 ? 13.711 15.695 8.156 1 95.38 154 TYR A O 1
ATOM 1202 N N . LEU A 1 155 ? 11.789 15.25 9.188 1 96.44 155 LEU A N 1
ATOM 1203 C CA . LEU A 1 155 ? 11.07 15.156 7.93 1 96.44 155 LEU A CA 1
ATOM 1204 C C . LEU A 1 155 ? 11.133 16.484 7.168 1 96.44 155 LEU A C 1
ATOM 1206 O O . LEU A 1 155 ? 10.922 16.516 5.953 1 96.44 155 LEU A O 1
ATOM 1210 N N . ARG A 1 156 ? 11.469 17.578 7.848 1 96.31 156 ARG A N 1
ATOM 1211 C CA . ARG A 1 156 ? 11.531 18.906 7.266 1 96.31 156 ARG A CA 1
ATOM 1212 C C . ARG A 1 156 ? 12.867 19.125 6.555 1 96.31 156 ARG A C 1
ATOM 1214 O O . ARG A 1 156 ? 13.039 20.125 5.84 1 96.31 156 ARG A O 1
ATOM 1221 N N . ASN A 1 157 ? 13.812 18.219 6.828 1 96.31 157 ASN A N 1
ATOM 1222 C CA . ASN A 1 157 ? 15.102 18.344 6.148 1 96.31 157 ASN A CA 1
ATOM 1223 C C . ASN A 1 157 ? 14.945 18.234 4.637 1 96.31 157 ASN A C 1
ATOM 1225 O O . ASN A 1 157 ? 14.273 17.328 4.141 1 96.31 157 ASN A O 1
ATOM 1229 N N . PRO A 1 158 ? 15.609 19.156 3.914 1 95.56 158 PRO A N 1
ATOM 1230 C CA . PRO A 1 158 ? 15.391 19.188 2.467 1 95.56 158 PRO A CA 1
ATOM 1231 C C . PRO A 1 158 ? 15.711 17.859 1.792 1 95.56 158 PRO A C 1
ATOM 1233 O O . PRO A 1 158 ? 15.039 17.469 0.833 1 95.56 158 PRO A O 1
ATOM 1236 N N . LEU A 1 159 ? 16.75 17.203 2.211 1 96.06 159 LEU A N 1
ATOM 1237 C CA . LEU A 1 159 ? 17.109 15.914 1.619 1 96.06 159 LEU A CA 1
ATOM 1238 C C . LEU A 1 159 ? 16.094 14.844 1.965 1 96.06 159 LEU A C 1
ATOM 1240 O O . LEU A 1 159 ? 15.648 14.086 1.09 1 96.06 159 LEU A O 1
ATOM 1244 N N . ILE A 1 160 ? 15.688 14.75 3.211 1 96.5 160 ILE A N 1
ATOM 1245 C CA . ILE A 1 160 ? 14.711 13.758 3.662 1 96.5 160 ILE A CA 1
ATOM 1246 C C . ILE A 1 160 ? 13.359 14.023 2.996 1 96.5 160 ILE A C 1
ATOM 1248 O O . ILE A 1 160 ? 12.672 13.094 2.584 1 96.5 160 ILE A O 1
ATOM 1252 N N . LEU A 1 161 ? 13.062 15.281 2.898 1 97 161 LEU A N 1
ATOM 1253 C CA . LEU A 1 161 ? 11.859 15.688 2.174 1 97 161 LEU A CA 1
ATOM 1254 C C . LEU A 1 161 ? 11.891 15.172 0.74 1 97 161 LEU A C 1
ATOM 1256 O O . LEU A 1 161 ? 10.914 14.586 0.267 1 97 161 LEU A O 1
ATOM 1260 N N . ALA A 1 162 ? 12.953 15.375 0.064 1 96.88 162 ALA A N 1
ATOM 1261 C CA . ALA A 1 162 ? 13.109 14.945 -1.322 1 96.88 162 ALA A CA 1
ATOM 1262 C C . ALA A 1 162 ? 13.078 13.422 -1.432 1 96.88 162 ALA A C 1
ATOM 1264 O O . ALA A 1 162 ? 12.508 12.875 -2.381 1 96.88 162 ALA A O 1
ATOM 1265 N N . LEU A 1 163 ? 13.695 12.773 -0.506 1 97.62 163 LEU A N 1
ATOM 1266 C CA . LEU A 1 163 ? 13.703 11.312 -0.485 1 97.62 163 LEU A CA 1
ATOM 1267 C C . LEU A 1 163 ? 12.289 10.758 -0.366 1 97.62 163 LEU A C 1
ATOM 1269 O O . LEU A 1 163 ? 11.922 9.828 -1.086 1 97.62 163 LEU A O 1
ATOM 1273 N N . ASN A 1 164 ? 11.5 11.352 0.511 1 97.88 164 ASN A N 1
ATOM 1274 C CA . ASN A 1 164 ? 10.133 10.891 0.699 1 97.88 164 ASN A CA 1
ATOM 1275 C C . ASN A 1 164 ? 9.273 11.172 -0.533 1 97.88 164 ASN A C 1
ATOM 1277 O O . ASN A 1 164 ? 8.406 10.367 -0.889 1 97.88 164 ASN A O 1
ATOM 1281 N N . ALA A 1 165 ? 9.5 12.289 -1.14 1 97.5 165 ALA A N 1
ATOM 1282 C CA . ALA A 1 165 ? 8.797 12.586 -2.385 1 97.5 165 ALA A CA 1
ATOM 1283 C C . ALA A 1 165 ? 9.156 11.586 -3.477 1 97.5 165 ALA A C 1
ATOM 1285 O O . ALA A 1 165 ? 8.281 11.109 -4.207 1 97.5 165 ALA A O 1
ATOM 1286 N N . TYR A 1 166 ? 10.438 11.281 -3.602 1 97.94 166 TYR A N 1
ATOM 1287 C CA . TYR A 1 166 ? 10.883 10.273 -4.555 1 97.94 166 TYR A CA 1
ATOM 1288 C C . TYR A 1 166 ? 10.203 8.938 -4.301 1 97.94 166 TYR A C 1
ATOM 1290 O O . TYR A 1 166 ? 9.719 8.289 -5.234 1 97.94 166 TYR A O 1
ATOM 1298 N N . ARG A 1 167 ? 10.219 8.531 -3.061 1 98.5 167 ARG A N 1
ATOM 1299 C CA . ARG A 1 167 ? 9.578 7.285 -2.664 1 98.5 167 ARG A CA 1
ATOM 1300 C C . ARG A 1 167 ? 8.125 7.246 -3.119 1 98.5 167 ARG A C 1
ATOM 1302 O O . ARG A 1 167 ? 7.648 6.219 -3.611 1 98.5 167 ARG A O 1
ATOM 1309 N N . SER A 1 168 ? 7.426 8.32 -2.916 1 98.19 168 SER A N 1
ATOM 1310 C CA . SER A 1 168 ? 6.027 8.43 -3.326 1 98.19 168 SER A CA 1
ATOM 1311 C C . SER A 1 168 ? 5.871 8.195 -4.824 1 98.19 168 SER A C 1
ATOM 1313 O O . SER A 1 168 ? 4.996 7.449 -5.258 1 98.19 168 SER A O 1
ATOM 1315 N N . HIS A 1 169 ? 6.684 8.828 -5.609 1 97.62 169 HIS A N 1
ATOM 1316 C CA . HIS A 1 169 ? 6.645 8.648 -7.055 1 97.62 169 HIS A CA 1
ATOM 1317 C C . HIS A 1 169 ? 6.977 7.207 -7.438 1 97.62 169 HIS A C 1
ATOM 1319 O O . HIS A 1 169 ? 6.359 6.645 -8.344 1 97.62 169 HIS A O 1
ATOM 1325 N N . PHE A 1 170 ? 7.992 6.672 -6.789 1 98.19 170 PHE A N 1
ATOM 1326 C CA . PHE A 1 170 ? 8.391 5.285 -7.016 1 98.19 170 PHE A CA 1
ATOM 1327 C C . PHE A 1 170 ? 7.227 4.34 -6.75 1 98.19 170 PHE A C 1
ATOM 1329 O O . PHE A 1 170 ? 6.934 3.465 -7.57 1 98.19 170 PHE A O 1
ATOM 1336 N N . PHE A 1 171 ? 6.562 4.559 -5.641 1 97.62 171 PHE A N 1
ATOM 1337 C CA . PHE A 1 171 ? 5.418 3.752 -5.23 1 97.62 171 PHE A CA 1
ATOM 1338 C C . PHE A 1 171 ? 4.34 3.746 -6.305 1 97.62 171 PHE A C 1
ATOM 1340 O O . PHE A 1 171 ? 3.875 2.684 -6.723 1 97.62 171 PHE A O 1
ATOM 1347 N N . THR A 1 172 ? 3.91 4.848 -6.785 1 97.31 172 THR A N 1
ATOM 1348 C CA . THR A 1 172 ? 2.865 4.984 -7.797 1 97.31 172 THR A CA 1
ATOM 1349 C C . THR A 1 172 ? 3.311 4.371 -9.117 1 97.31 172 THR A C 1
ATOM 1351 O O . THR A 1 172 ? 2.531 3.686 -9.781 1 97.31 172 THR A O 1
ATOM 1354 N N . ALA A 1 173 ? 4.57 4.59 -9.484 1 97.88 173 ALA A N 1
ATOM 1355 C CA . ALA A 1 173 ? 5.102 4.07 -10.742 1 97.88 173 ALA A CA 1
ATOM 1356 C C . ALA A 1 173 ? 5.02 2.547 -10.789 1 97.88 173 ALA A C 1
ATOM 1358 O O . ALA A 1 173 ? 4.754 1.964 -11.844 1 97.88 173 ALA A O 1
ATOM 1359 N N . ILE A 1 174 ? 5.25 1.93 -9.688 1 98.44 174 ILE A N 1
ATOM 1360 C CA . ILE A 1 174 ? 5.223 0.472 -9.625 1 98.44 174 ILE A CA 1
ATOM 1361 C C . ILE A 1 174 ? 3.799 -0.025 -9.875 1 98.44 174 ILE A C 1
ATOM 1363 O O . ILE A 1 174 ? 3.59 -0.945 -10.672 1 98.44 174 ILE A O 1
ATOM 1367 N N . HIS A 1 175 ? 2.84 0.558 -9.172 1 97.94 175 HIS A N 1
ATOM 1368 C CA . HIS A 1 175 ? 1.454 0.156 -9.383 1 97.94 175 HIS A CA 1
ATOM 1369 C C . HIS A 1 175 ? 1.045 0.35 -10.844 1 97.94 175 HIS A C 1
ATOM 1371 O O . HIS A 1 175 ? 0.384 -0.512 -11.422 1 97.94 175 HIS A O 1
ATOM 1377 N N . GLU A 1 176 ? 1.411 1.446 -11.391 1 97.31 176 GLU A N 1
ATOM 1378 C CA . GLU A 1 176 ? 1.075 1.733 -12.781 1 97.31 176 GLU A CA 1
ATOM 1379 C C . GLU A 1 176 ? 1.712 0.716 -13.727 1 97.31 176 GLU A C 1
ATOM 1381 O O . GLU A 1 176 ? 1.074 0.258 -14.672 1 97.31 176 GLU A O 1
ATOM 1386 N N . TRP A 1 177 ? 2.947 0.379 -13.461 1 98.38 177 TRP A N 1
ATOM 1387 C CA . TRP A 1 177 ? 3.65 -0.575 -14.312 1 98.38 177 TRP A CA 1
ATOM 1388 C C . TRP A 1 177 ? 2.949 -1.929 -14.305 1 98.38 177 TRP A C 1
ATOM 1390 O O . TRP A 1 177 ? 2.719 -2.518 -15.367 1 98.38 177 TRP A O 1
ATOM 1400 N N . PHE A 1 178 ? 2.621 -2.428 -13.164 1 98.5 178 PHE A N 1
ATOM 1401 C CA . PHE A 1 178 ? 1.977 -3.73 -13.055 1 98.5 178 PHE A CA 1
ATOM 1402 C C . PHE A 1 178 ? 0.59 -3.701 -13.688 1 98.5 178 PHE A C 1
ATOM 1404 O O . PHE A 1 178 ? 0.18 -4.664 -14.344 1 98.5 178 PHE A O 1
ATOM 1411 N N . LYS A 1 179 ? -0.122 -2.615 -13.461 1 97 179 LYS A N 1
ATOM 1412 C CA . LYS A 1 179 ? -1.421 -2.449 -14.102 1 97 179 LYS A CA 1
ATOM 1413 C C . LYS A 1 179 ? -1.292 -2.529 -15.625 1 97 179 LYS A C 1
ATOM 1415 O O . LYS A 1 179 ? -2.043 -3.258 -16.281 1 97 179 LYS A O 1
ATOM 1420 N N . ASP A 1 180 ? -0.332 -1.856 -16.156 1 96.69 180 ASP A N 1
ATOM 1421 C CA . ASP A 1 180 ? -0.141 -1.777 -17.609 1 96.69 180 ASP A CA 1
ATOM 1422 C C . ASP A 1 180 ? 0.265 -3.133 -18.172 1 96.69 180 ASP A C 1
ATOM 1424 O O . ASP A 1 180 ? 0.149 -3.361 -19.375 1 96.69 180 ASP A O 1
ATOM 1428 N N . HIS A 1 181 ? 0.757 -3.982 -17.375 1 96.75 181 HIS A N 1
ATOM 1429 C CA . HIS A 1 181 ? 1.167 -5.309 -17.828 1 96.75 181 HIS A CA 1
ATOM 1430 C C . HIS A 1 181 ? 0.189 -6.379 -17.344 1 96.75 181 HIS A C 1
ATOM 1432 O O . HIS A 1 181 ? 0.543 -7.555 -17.266 1 96.75 181 HIS A O 1
ATOM 1438 N N . GLN A 1 182 ? -0.963 -5.969 -16.875 1 94.69 182 GLN A N 1
ATOM 1439 C CA . GLN A 1 182 ? -2.145 -6.793 -16.641 1 94.69 182 GLN A CA 1
ATOM 1440 C C . GLN A 1 182 ? -1.968 -7.668 -15.406 1 94.69 182 GLN A C 1
ATOM 1442 O O . GLN A 1 182 ? -2.412 -8.812 -15.383 1 94.69 182 GLN A O 1
ATOM 1447 N N . PHE A 1 183 ? -1.198 -7.203 -14.477 1 98.38 183 PHE A N 1
ATOM 1448 C CA . PHE A 1 183 ? -1.132 -7.863 -13.172 1 98.38 183 PHE A CA 1
ATOM 1449 C C . PHE A 1 183 ? -2.26 -7.387 -12.266 1 98.38 183 PHE A C 1
ATOM 1451 O O . PHE A 1 183 ? -2.688 -6.234 -12.352 1 98.38 183 PHE A O 1
ATOM 1458 N N . VAL A 1 184 ? -2.697 -8.242 -11.383 1 98.62 184 VAL A N 1
ATOM 1459 C CA . VAL A 1 184 ? -3.719 -7.902 -10.398 1 98.62 184 VAL A CA 1
ATOM 1460 C C . VAL A 1 184 ? -3.078 -7.758 -9.023 1 98.62 184 VAL A C 1
ATOM 1462 O O . VAL A 1 184 ? -2.34 -8.641 -8.578 1 98.62 184 VAL A O 1
ATOM 1465 N N . ASP A 1 185 ? -3.334 -6.617 -8.414 1 98.56 185 ASP A N 1
ATOM 1466 C CA . ASP A 1 185 ? -2.861 -6.398 -7.051 1 98.56 185 ASP A CA 1
ATOM 1467 C C . ASP A 1 185 ? -3.633 -7.266 -6.055 1 98.56 185 ASP A C 1
ATOM 1469 O O . ASP A 1 185 ? -4.867 -7.242 -6.031 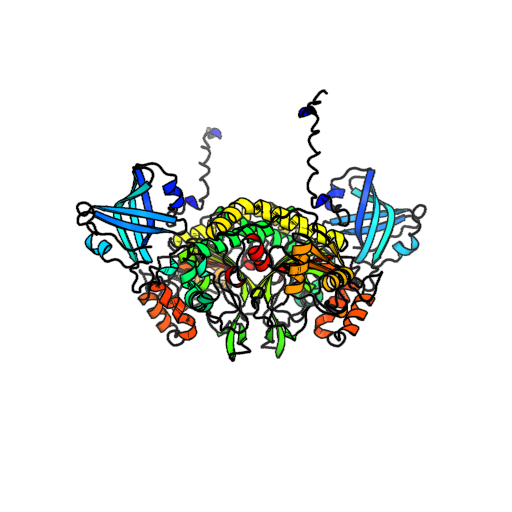1 98.56 185 ASP A O 1
ATOM 1473 N N . ILE A 1 186 ? -2.896 -8.023 -5.242 1 98.31 186 ILE A N 1
ATOM 1474 C CA . ILE A 1 186 ? -3.5 -8.867 -4.215 1 98.31 186 ILE A CA 1
ATOM 1475 C C . ILE A 1 186 ? -2.973 -8.461 -2.84 1 98.31 186 ILE A C 1
ATOM 1477 O O . ILE A 1 186 ? -1.785 -8.625 -2.549 1 98.31 186 ILE A O 1
ATOM 1481 N N . SER A 1 187 ? -3.836 -7.965 -2.02 1 96.38 187 SER A N 1
ATOM 1482 C CA . SER A 1 187 ? -3.475 -7.656 -0.639 1 96.38 187 SER A CA 1
ATOM 1483 C C . SER A 1 187 ? -3.391 -8.922 0.205 1 96.38 187 SER A C 1
ATOM 1485 O O . SER A 1 187 ? -4.391 -9.367 0.776 1 96.38 187 SER A O 1
ATOM 1487 N N . ALA A 1 188 ? -2.211 -9.352 0.331 1 96.5 188 ALA A N 1
ATOM 1488 C CA . ALA A 1 188 ? -1.995 -10.5 1.204 1 96.5 188 ALA A CA 1
ATOM 1489 C C . ALA A 1 188 ? -2.121 -10.109 2.674 1 96.5 188 ALA A C 1
ATOM 1491 O O . ALA A 1 188 ? -1.751 -9 3.059 1 96.5 188 ALA A O 1
ATOM 1492 N N . PRO A 1 189 ? -2.643 -10.984 3.447 1 95.94 189 PRO A N 1
ATOM 1493 C CA . PRO A 1 189 ? -2.768 -10.656 4.867 1 95.94 189 PRO A CA 1
ATOM 1494 C C . PRO A 1 189 ? -1.416 -10.516 5.562 1 95.94 189 PRO A C 1
ATOM 1496 O O . PRO A 1 189 ? -0.471 -11.242 5.234 1 95.94 189 PRO A O 1
ATOM 1499 N N . LEU A 1 190 ? -1.405 -9.688 6.574 1 96.62 190 LEU A N 1
ATOM 1500 C CA . LEU A 1 190 ? -0.183 -9.453 7.336 1 96.62 190 LEU A CA 1
ATOM 1501 C C . LEU A 1 190 ? -0.171 -10.281 8.617 1 96.62 190 LEU A C 1
ATOM 1503 O O . LEU A 1 190 ? 0.897 -10.633 9.125 1 96.62 190 LEU A O 1
ATOM 1507 N N . ILE A 1 191 ? -1.314 -10.539 9.148 1 94.31 191 ILE A N 1
ATOM 1508 C CA . ILE A 1 191 ? -1.446 -11.523 10.219 1 94.31 191 ILE A CA 1
ATOM 1509 C C . ILE A 1 191 ? -1.701 -12.906 9.625 1 94.31 191 ILE A C 1
ATOM 1511 O O . ILE A 1 191 ? -2.725 -13.125 8.969 1 94.31 191 ILE A O 1
ATOM 1515 N N . THR A 1 192 ? -0.809 -13.836 9.867 1 93.44 192 THR A N 1
ATOM 1516 C CA . THR A 1 192 ? -0.923 -15.117 9.172 1 93.44 192 THR A CA 1
ATOM 1517 C C . THR A 1 192 ? -0.442 -16.266 10.055 1 93.44 192 THR A C 1
ATOM 1519 O O . THR A 1 192 ? 0.486 -16.094 10.852 1 93.44 192 THR A O 1
ATOM 1522 N N . PRO A 1 193 ? -1.025 -17.375 9.898 1 90 193 PRO A N 1
ATOM 1523 C CA . PRO A 1 193 ? -0.486 -18.578 10.547 1 90 193 PRO A CA 1
ATOM 1524 C C . PRO A 1 193 ? 0.621 -19.234 9.727 1 90 193 PRO A C 1
ATOM 1526 O O . PRO A 1 193 ? 1.342 -20.094 10.242 1 90 193 PRO A O 1
ATOM 1529 N N . SER A 1 194 ? 0.713 -18.906 8.492 1 88.38 194 SER A N 1
ATOM 1530 C CA . SER A 1 194 ? 1.593 -19.609 7.562 1 88.38 194 SER A CA 1
ATOM 1531 C C . SER A 1 194 ? 2.785 -18.75 7.164 1 88.38 194 SER A C 1
ATOM 1533 O O . SER A 1 194 ? 2.615 -17.672 6.578 1 88.38 194 SER A O 1
ATOM 1535 N N . ILE A 1 195 ? 3.961 -19.25 7.473 1 85.25 195 ILE A N 1
ATOM 1536 C CA . ILE A 1 195 ? 5.148 -18.484 7.125 1 85.25 195 ILE A CA 1
ATOM 1537 C C . ILE A 1 195 ? 5.988 -19.25 6.105 1 85.25 195 ILE A C 1
ATOM 1539 O O . ILE A 1 195 ? 6.074 -20.469 6.164 1 85.25 195 ILE A O 1
ATOM 1543 N N . LEU A 1 196 ? 6.461 -18.531 5.203 1 84.44 196 LEU A N 1
ATOM 1544 C CA . LEU A 1 196 ? 7.262 -19.094 4.125 1 84.44 196 LEU A CA 1
ATOM 1545 C C . LEU A 1 196 ? 8.703 -19.312 4.574 1 84.44 196 LEU A C 1
ATOM 1547 O O . LEU A 1 196 ? 9.328 -20.312 4.223 1 84.44 196 LEU A O 1
ATOM 1551 N N . TYR A 1 197 ? 9.195 -18.391 5.363 1 83.62 197 TYR A N 1
ATOM 1552 C CA . TYR A 1 197 ? 10.57 -18.453 5.832 1 83.62 197 TYR A CA 1
ATOM 1553 C C . TYR A 1 197 ? 10.641 -19.062 7.23 1 83.62 197 TYR A C 1
ATOM 1555 O O . TYR A 1 197 ? 9.664 -19.625 7.723 1 83.62 197 TYR A O 1
ATOM 1563 N N . GLU A 1 198 ? 11.773 -18.984 7.82 1 82.06 198 GLU A N 1
ATOM 1564 C CA . GLU A 1 198 ? 11.992 -19.656 9.102 1 82.06 198 GLU A CA 1
ATOM 1565 C C . GLU A 1 198 ? 11.375 -18.859 10.25 1 82.06 198 GLU A C 1
ATOM 1567 O O . GLU A 1 198 ? 11.414 -17.641 10.25 1 82.06 198 GLU A O 1
ATOM 1572 N N . PRO A 1 199 ? 10.898 -19.547 11.227 1 81.75 199 PRO A N 1
ATOM 1573 C CA . PRO A 1 199 ? 10.227 -18.906 12.359 1 81.75 199 PRO A CA 1
ATOM 1574 C C . PRO A 1 199 ? 11.164 -18 13.156 1 81.75 199 PRO A C 1
ATOM 1576 O O . PRO A 1 199 ? 10.703 -17.047 13.789 1 81.75 199 PRO A O 1
ATOM 1579 N N . ASN A 1 200 ? 12.375 -18.25 13.094 1 82.88 200 ASN A N 1
ATOM 1580 C CA . ASN A 1 200 ? 13.297 -17.469 13.906 1 82.88 200 ASN A CA 1
ATOM 1581 C C . ASN A 1 200 ? 13.359 -16.016 13.445 1 82.88 200 ASN A C 1
ATOM 1583 O O . ASN A 1 200 ? 13.734 -15.133 14.219 1 82.88 200 ASN A O 1
ATOM 1587 N N . SER A 1 201 ? 13.023 -15.82 12.266 1 85.81 201 SER A N 1
ATOM 1588 C CA . SER A 1 201 ? 13.062 -14.461 11.75 1 85.81 201 SER A CA 1
ATOM 1589 C C . SER A 1 201 ? 11.672 -13.82 11.781 1 85.81 201 SER A C 1
ATOM 1591 O O . SER A 1 201 ? 11.516 -12.656 11.414 1 85.81 201 SER A O 1
ATOM 1593 N N . ALA A 1 202 ? 10.75 -14.555 12.266 1 89.06 202 ALA A N 1
ATOM 1594 C CA . ALA A 1 202 ? 9.375 -14.055 12.258 1 89.06 202 ALA A CA 1
ATOM 1595 C C . ALA A 1 202 ? 9.055 -13.32 13.555 1 89.06 202 ALA A C 1
ATOM 1597 O O . ALA A 1 202 ? 9.617 -13.633 14.602 1 89.06 202 ALA A O 1
ATOM 1598 N N . ILE A 1 203 ? 8.172 -12.328 13.438 1 90.06 203 ILE A N 1
ATOM 1599 C CA . ILE A 1 203 ? 7.617 -11.664 14.609 1 90.06 203 ILE A CA 1
ATOM 1600 C C . ILE A 1 203 ? 6.352 -12.391 15.062 1 90.06 203 ILE A C 1
ATOM 1602 O O . ILE A 1 203 ? 5.391 -12.516 14.297 1 90.06 203 ILE A O 1
ATOM 1606 N N . HIS A 1 204 ? 6.332 -12.781 16.266 1 88.62 204 HIS A N 1
ATOM 1607 C CA . HIS A 1 204 ? 5.254 -13.609 16.797 1 88.62 204 HIS A CA 1
ATOM 1608 C C . HIS A 1 204 ? 4.148 -12.75 17.406 1 88.62 204 HIS A C 1
ATOM 1610 O O . HIS A 1 204 ? 4.43 -11.742 18.047 1 88.62 204 HIS A O 1
ATOM 1616 N N . LEU A 1 205 ? 2.955 -13.219 17.125 1 87.06 205 LEU A N 1
ATOM 1617 C CA . LEU A 1 205 ? 1.748 -12.68 17.734 1 87.06 205 LEU A CA 1
ATOM 1618 C C . LEU A 1 205 ? 0.967 -13.781 18.453 1 87.06 205 LEU A C 1
ATOM 1620 O O . LEU A 1 205 ? 1.169 -14.969 18.172 1 87.06 205 LEU A O 1
ATOM 1624 N N . THR A 1 206 ? 0.217 -13.352 19.438 1 80 206 THR A N 1
ATOM 1625 C CA . THR A 1 206 ? -0.67 -14.305 20.094 1 80 206 THR A CA 1
ATOM 1626 C C . THR A 1 206 ? -2.131 -13.922 19.875 1 80 206 THR A C 1
ATOM 1628 O O . THR A 1 206 ? -2.523 -12.781 20.125 1 80 206 THR A O 1
ATOM 1631 N N . ASN A 1 207 ? -2.777 -14.93 19.359 1 72.88 207 ASN A N 1
ATOM 1632 C CA . ASN A 1 207 ? -4.219 -14.719 19.266 1 72.88 207 ASN A CA 1
ATOM 1633 C C . ASN A 1 207 ? -4.883 -14.703 20.641 1 72.88 207 ASN A C 1
ATOM 1635 O O . ASN A 1 207 ? -4.816 -15.688 21.375 1 72.88 207 ASN A O 1
ATOM 1639 N N . LEU A 1 208 ? -5.535 -13.688 20.875 1 67.44 208 LEU A N 1
ATOM 1640 C CA . LEU A 1 208 ? -6.062 -13.492 22.219 1 67.44 208 LEU A CA 1
ATOM 1641 C C . LEU A 1 208 ? -7.152 -14.516 22.531 1 67.44 208 LEU A C 1
ATOM 1643 O O . LEU A 1 208 ? -7.336 -14.906 23.688 1 67.44 208 LEU A O 1
ATOM 1647 N N . LYS A 1 209 ? -7.863 -14.93 21.562 1 69.38 209 LYS A N 1
ATOM 1648 C CA . LYS A 1 209 ? -9.008 -15.805 21.812 1 69.38 209 LYS A CA 1
ATOM 1649 C C . LYS A 1 209 ? -8.578 -17.266 21.844 1 69.38 209 LYS A C 1
ATOM 1651 O O . LYS A 1 209 ? -9.031 -18.031 22.688 1 69.38 209 LYS A O 1
ATOM 1656 N N . THR A 1 210 ? -7.727 -17.656 20.969 1 72.31 210 THR A N 1
ATOM 1657 C CA . THR A 1 210 ? -7.422 -19.078 20.812 1 72.31 210 THR A CA 1
ATOM 1658 C C . THR A 1 210 ? -6.051 -19.406 21.406 1 72.31 210 THR A C 1
ATOM 1660 O O . THR A 1 210 ? -5.695 -20.578 21.547 1 72.31 210 THR A O 1
ATOM 1663 N N . ASN A 1 211 ? -5.328 -18.391 21.656 1 77.06 211 ASN A N 1
ATOM 1664 C CA . ASN A 1 211 ? -3.969 -18.531 22.172 1 77.06 211 ASN A CA 1
ATOM 1665 C C . ASN A 1 211 ? -3.051 -19.203 21.156 1 77.06 211 ASN A C 1
ATOM 1667 O O . ASN A 1 211 ? -2.035 -19.797 21.531 1 77.06 211 ASN A O 1
ATOM 1671 N N . LYS A 1 212 ? -3.527 -19.203 20 1 81.19 212 LYS A N 1
ATOM 1672 C CA . LYS A 1 212 ? -2.689 -19.75 18.938 1 81.19 212 LYS A CA 1
ATOM 1673 C C . LYS A 1 212 ? -1.637 -18.734 18.484 1 81.19 212 LYS A C 1
ATOM 1675 O O . LYS A 1 212 ? -1.863 -17.531 18.547 1 81.19 212 LYS A O 1
ATOM 1680 N N . THR A 1 213 ? -0.539 -19.344 18.047 1 84.81 213 THR A N 1
ATOM 1681 C CA . THR A 1 213 ? 0.552 -18.516 17.547 1 84.81 213 THR A CA 1
ATOM 1682 C C . THR A 1 213 ? 0.273 -18.047 16.125 1 84.81 213 THR A C 1
ATOM 1684 O O . THR A 1 213 ? -0.079 -18.844 15.258 1 84.81 213 THR A O 1
ATOM 1687 N N . LEU A 1 214 ? 0.367 -16.781 15.984 1 90.38 214 LEU A N 1
ATOM 1688 C CA . LEU A 1 214 ? 0.323 -16.141 14.68 1 90.38 214 LEU A CA 1
ATOM 1689 C C . LEU A 1 214 ? 1.599 -15.344 14.422 1 90.38 214 LEU A C 1
ATOM 1691 O O . LEU A 1 214 ? 2.424 -15.18 15.32 1 90.38 214 LEU A O 1
ATOM 1695 N N . PHE A 1 215 ? 1.736 -14.977 13.195 1 91.69 215 PHE A N 1
ATOM 1696 C CA . PHE A 1 215 ? 2.936 -14.25 12.805 1 91.69 215 PHE A CA 1
ATOM 1697 C C . PHE A 1 215 ? 2.574 -13 12 1 91.69 215 PHE A C 1
ATOM 1699 O O . PHE A 1 215 ? 1.516 -12.953 11.375 1 91.69 215 PHE A O 1
ATOM 1706 N N . LEU A 1 216 ? 3.441 -11.992 12.141 1 94.69 216 LEU A N 1
ATOM 1707 C CA . LEU A 1 216 ? 3.441 -10.977 11.094 1 94.69 216 LEU A CA 1
ATOM 1708 C C . LEU A 1 216 ? 4.145 -11.492 9.844 1 94.69 216 LEU A C 1
ATOM 1710 O O . LEU A 1 216 ? 5.18 -12.156 9.938 1 94.69 216 LEU A O 1
ATOM 1714 N N . SER A 1 217 ? 3.594 -11.211 8.766 1 95.31 217 SER A N 1
ATOM 1715 C CA . SER A 1 217 ? 4 -11.828 7.512 1 95.31 217 SER A CA 1
ATOM 1716 C C . SER A 1 217 ? 5.426 -11.438 7.137 1 95.31 217 SER A C 1
ATOM 1718 O O . SER A 1 217 ? 5.777 -10.258 7.145 1 95.31 217 SER A O 1
ATOM 1720 N N . GLN A 1 218 ? 6.219 -12.422 6.762 1 94.06 218 GLN A N 1
ATOM 1721 C CA . GLN A 1 218 ? 7.562 -12.195 6.242 1 94.06 218 GLN A CA 1
ATOM 1722 C C . GLN A 1 218 ? 7.527 -11.883 4.746 1 94.06 218 GLN A C 1
ATOM 1724 O O . GLN A 1 218 ? 8.453 -11.281 4.211 1 94.06 218 GLN A O 1
ATOM 1729 N N . CYS A 1 219 ? 6.543 -12.438 4.117 1 93.06 219 CYS A N 1
ATOM 1730 C CA . CYS A 1 219 ? 6.309 -12.18 2.701 1 93.06 219 CYS A CA 1
ATOM 1731 C C . CYS A 1 219 ? 4.918 -12.641 2.283 1 93.06 219 CYS A C 1
ATOM 1733 O O . CYS A 1 219 ? 4.266 -13.398 3.01 1 93.06 219 CYS A O 1
ATOM 1735 N N . ALA A 1 220 ? 4.531 -12.258 1.082 1 95.88 220 ALA A N 1
ATOM 1736 C CA . ALA A 1 220 ? 3.189 -12.539 0.578 1 95.88 220 ALA A CA 1
ATOM 1737 C C . ALA A 1 220 ? 3.164 -13.836 -0.22 1 95.88 220 ALA A C 1
ATOM 1739 O O . ALA A 1 220 ? 2.133 -14.203 -0.79 1 95.88 220 ALA A O 1
ATOM 1740 N N . GLY A 1 221 ? 4.105 -14.625 -0.301 1 96.19 221 GLY A N 1
ATOM 1741 C CA . GLY A 1 221 ? 4.379 -15.664 -1.278 1 96.19 221 GLY A CA 1
ATOM 1742 C C . GLY A 1 221 ? 3.27 -16.703 -1.373 1 96.19 221 GLY A C 1
ATOM 1743 O O . GLY A 1 221 ? 2.754 -16.969 -2.461 1 96.19 221 GLY A O 1
ATOM 1744 N N . PHE A 1 222 ? 2.814 -17.281 -0.239 1 96.19 222 PHE A N 1
ATOM 1745 C CA . PHE A 1 222 ? 1.812 -18.344 -0.266 1 96.19 222 PHE A CA 1
ATOM 1746 C C . PHE A 1 222 ? 0.477 -17.812 -0.776 1 96.19 222 PHE A C 1
ATOM 1748 O O . PHE A 1 222 ? -0.196 -18.469 -1.572 1 96.19 222 PHE A O 1
ATOM 1755 N N . TYR A 1 223 ? 0.166 -16.703 -0.348 1 97.12 223 TYR A N 1
ATOM 1756 C CA . TYR A 1 223 ? -1.116 -16.109 -0.719 1 97.12 223 TYR A CA 1
ATOM 1757 C C . TYR A 1 223 ? -1.116 -15.68 -2.182 1 97.12 223 TYR A C 1
ATOM 1759 O O . TYR A 1 223 ? -2.119 -15.844 -2.883 1 97.12 223 TYR A O 1
ATOM 1767 N N . LEU A 1 224 ? -0.015 -15.172 -2.637 1 98 224 LEU A N 1
ATOM 1768 C CA . LEU A 1 224 ? 0.091 -14.82 -4.047 1 98 224 LEU A CA 1
ATOM 1769 C C . LEU A 1 224 ? 0.043 -16.062 -4.922 1 98 224 LEU A C 1
ATOM 1771 O O . LEU A 1 224 ? -0.486 -16.031 -6.035 1 98 224 LEU A O 1
ATOM 1775 N N . GLU A 1 225 ? 0.652 -17.141 -4.465 1 97.62 225 GLU A N 1
ATOM 1776 C CA . GLU A 1 225 ? 0.592 -18.391 -5.219 1 97.62 225 GLU A CA 1
ATOM 1777 C C . GLU A 1 225 ? -0.851 -18.828 -5.434 1 97.62 225 GLU A C 1
ATOM 1779 O O . GLU A 1 225 ? -1.236 -19.188 -6.551 1 97.62 225 GLU A O 1
ATOM 1784 N N . ALA A 1 226 ? -1.611 -18.781 -4.387 1 97.12 226 ALA A N 1
ATOM 1785 C CA . ALA A 1 226 ? -3.027 -19.125 -4.496 1 97.12 226 ALA A CA 1
ATOM 1786 C C . ALA A 1 226 ? -3.748 -18.188 -5.457 1 97.12 226 ALA A C 1
ATOM 1788 O O . ALA A 1 226 ? -4.488 -18.625 -6.336 1 97.12 226 ALA A O 1
ATOM 1789 N N . ALA A 1 227 ? -3.494 -16.938 -5.293 1 98.25 227 ALA A N 1
ATOM 1790 C CA . ALA A 1 227 ? -4.16 -15.93 -6.125 1 98.25 227 ALA A CA 1
ATOM 1791 C C . ALA A 1 227 ? -3.74 -16.062 -7.586 1 98.25 227 ALA A C 1
ATOM 1793 O O . ALA A 1 227 ? -4.543 -15.828 -8.492 1 98.25 227 ALA A O 1
ATOM 1794 N N . ALA A 1 228 ? -2.482 -16.375 -7.812 1 98.38 228 ALA A N 1
ATOM 1795 C CA . ALA A 1 228 ? -1.979 -16.516 -9.18 1 98.38 228 ALA A CA 1
ATOM 1796 C C . ALA A 1 228 ? -2.734 -17.609 -9.93 1 98.38 228 ALA A C 1
ATOM 1798 O O . ALA A 1 228 ? -2.953 -17.5 -11.141 1 98.38 228 ALA A O 1
ATOM 1799 N N . HIS A 1 229 ? -3.102 -18.609 -9.289 1 98 229 HIS A N 1
ATOM 1800 C CA . HIS A 1 229 ? -3.779 -19.719 -9.969 1 98 229 HIS A CA 1
ATOM 1801 C C . HIS A 1 229 ? -5.258 -19.406 -10.18 1 98 229 HIS A C 1
ATOM 1803 O O . HIS A 1 229 ? -6 -20.234 -10.719 1 98 229 HIS A O 1
ATOM 1809 N N . ALA A 1 230 ? -5.656 -18.219 -9.75 1 97.56 230 ALA A N 1
ATOM 1810 C CA . ALA A 1 230 ? -6.945 -17.656 -10.133 1 97.56 230 ALA A CA 1
ATOM 1811 C C . ALA A 1 230 ? -6.77 -16.562 -11.188 1 97.56 230 ALA A C 1
ATOM 1813 O O . ALA A 1 230 ? -7.457 -16.578 -12.219 1 97.56 230 ALA A O 1
ATOM 1814 N N . HIS A 1 231 ? -5.797 -15.758 -10.992 1 98.25 231 HIS A N 1
ATOM 1815 C CA . HIS A 1 231 ? -5.652 -14.539 -11.789 1 98.25 231 HIS A CA 1
ATOM 1816 C C . HIS A 1 231 ? -4.535 -14.688 -12.812 1 98.25 231 HIS A C 1
ATOM 1818 O O . HIS A 1 231 ? -4.43 -13.875 -13.742 1 98.25 231 HIS A O 1
ATOM 1824 N N . GLU A 1 232 ? -3.652 -15.602 -12.688 1 98.38 232 GLU A N 1
ATOM 1825 C CA . GLU A 1 232 ? -2.562 -16 -13.57 1 98.38 232 GLU A CA 1
ATOM 1826 C C . GLU A 1 232 ? -1.4 -15.016 -13.5 1 98.38 232 GLU A C 1
ATOM 1828 O O . GLU A 1 232 ? -0.253 -15.383 -13.766 1 98.38 232 GLU A O 1
ATOM 1833 N N . ARG A 1 233 ? -1.628 -13.695 -13.273 1 98.44 233 ARG A N 1
ATOM 1834 C CA . ARG A 1 233 ? -0.632 -12.656 -13.023 1 98.44 233 ARG A CA 1
ATOM 1835 C C . ARG A 1 233 ? -1.024 -11.805 -11.82 1 98.44 233 ARG A C 1
ATOM 1837 O O . ARG A 1 233 ? -1.989 -11.039 -11.891 1 98.44 233 ARG A O 1
ATOM 1844 N N . VAL A 1 234 ? -0.186 -11.883 -10.797 1 98.81 234 VAL A N 1
ATOM 1845 C CA . VAL A 1 234 ? -0.539 -11.125 -9.602 1 98.81 234 VAL A CA 1
ATOM 1846 C C . VAL A 1 234 ? 0.71 -10.469 -9.023 1 98.81 234 VAL A C 1
ATOM 1848 O O . VAL A 1 234 ? 1.832 -10.898 -9.289 1 98.81 234 VAL A O 1
ATOM 1851 N N . TYR A 1 235 ? 0.535 -9.398 -8.289 1 98.81 235 TYR A N 1
ATOM 1852 C CA . TYR A 1 235 ? 1.609 -8.758 -7.535 1 98.81 235 TYR A CA 1
ATOM 1853 C C . TYR A 1 235 ? 1.099 -8.219 -6.203 1 98.81 235 TYR A C 1
ATOM 1855 O O . TYR A 1 235 ? -0.111 -8.172 -5.969 1 98.81 235 TYR A O 1
ATOM 1863 N N . ASN A 1 236 ? 1.982 -8.008 -5.371 1 98.56 236 ASN A N 1
ATOM 1864 C CA . ASN A 1 236 ? 1.756 -7.375 -4.074 1 98.56 236 ASN A CA 1
ATOM 1865 C C . ASN A 1 236 ? 2.857 -6.375 -3.736 1 98.56 236 ASN A C 1
ATOM 1867 O O . ASN A 1 236 ? 4.043 -6.699 -3.814 1 98.56 236 ASN A O 1
ATOM 1871 N N . LEU A 1 237 ? 2.488 -5.172 -3.566 1 98.31 237 LEU A N 1
ATOM 1872 C CA . LEU A 1 237 ? 3.344 -4.168 -2.941 1 98.31 237 LEU A CA 1
ATOM 1873 C C . LEU A 1 237 ? 2.855 -3.838 -1.535 1 98.31 237 LEU A C 1
ATOM 1875 O O . LEU A 1 237 ? 1.906 -3.07 -1.366 1 98.31 237 LEU A O 1
ATOM 1879 N N . GLY A 1 238 ? 3.465 -4.457 -0.558 1 97.62 238 GLY A N 1
ATOM 1880 C CA . GLY A 1 238 ? 2.977 -4.312 0.804 1 97.62 238 GLY A CA 1
ATOM 1881 C C . GLY A 1 238 ? 4.059 -4.512 1.85 1 97.62 238 GLY A C 1
ATOM 1882 O O . GLY A 1 238 ? 5.199 -4.828 1.516 1 97.62 238 GLY A O 1
ATOM 1883 N N . PRO A 1 239 ? 3.701 -4.32 3.111 1 97.44 239 PRO A N 1
ATOM 1884 C CA . PRO A 1 239 ? 4.668 -4.441 4.203 1 97.44 239 PRO A CA 1
ATOM 1885 C C . PRO A 1 239 ? 5.055 -5.895 4.488 1 97.44 239 PRO A C 1
ATOM 1887 O O . PRO A 1 239 ? 4.242 -6.801 4.297 1 97.44 239 PRO A O 1
ATOM 1890 N N . SER A 1 240 ? 6.211 -6.066 4.91 1 96.81 240 SER A N 1
ATOM 1891 C CA . SER A 1 240 ? 6.758 -7.316 5.418 1 96.81 240 SER A CA 1
ATOM 1892 C C . SER A 1 240 ? 7.582 -7.086 6.68 1 96.81 240 SER A C 1
ATOM 1894 O O . SER A 1 240 ? 8.055 -5.973 6.926 1 96.81 240 SER A O 1
ATOM 1896 N N . PHE A 1 241 ? 7.77 -8.141 7.453 1 95.12 241 PHE A N 1
ATOM 1897 C CA . PHE A 1 241 ? 8.414 -8.023 8.758 1 95.12 241 PHE A CA 1
ATOM 1898 C C . PHE A 1 241 ? 9.461 -9.109 8.945 1 95.12 241 PHE A C 1
ATOM 1900 O O . PHE A 1 241 ? 9.227 -10.273 8.609 1 95.12 241 PHE A O 1
ATOM 1907 N N . ARG A 1 242 ? 10.578 -8.711 9.43 1 91.06 242 ARG A N 1
ATOM 1908 C CA . ARG A 1 242 ? 11.625 -9.664 9.797 1 91.06 242 ARG A CA 1
ATOM 1909 C C . ARG A 1 242 ? 12.375 -9.203 11.039 1 91.06 242 ARG A C 1
ATOM 1911 O O . ARG A 1 242 ? 12.695 -8.023 11.18 1 91.06 242 ARG A O 1
ATOM 1918 N N . ASN A 1 243 ? 12.602 -10.133 11.93 1 84.62 243 ASN A N 1
ATOM 1919 C CA . ASN A 1 243 ? 13.32 -9.859 13.164 1 84.62 243 ASN A CA 1
ATOM 1920 C C . ASN A 1 243 ? 14.758 -10.367 13.102 1 84.62 243 ASN A C 1
ATOM 1922 O O . ASN A 1 243 ? 15.148 -11.25 13.875 1 84.62 243 ASN A O 1
ATOM 1926 N N . GLU A 1 244 ? 15.664 -10.031 12.516 1 71.25 244 GLU A N 1
ATOM 1927 C CA . GLU A 1 244 ? 16.922 -10.766 12.438 1 71.25 244 GLU A CA 1
ATOM 1928 C C . GLU A 1 244 ? 18.109 -9.82 12.422 1 71.25 244 GLU A C 1
ATOM 1930 O O . GLU A 1 244 ? 19.141 -10.094 13.062 1 71.25 244 GLU A O 1
ATOM 1935 N N . SER A 1 245 ? 18.219 -8.742 11.5 1 71.44 245 SER A N 1
ATOM 1936 C CA . SER A 1 245 ? 19.5 -8.188 11.102 1 71.44 245 SER A CA 1
ATOM 1937 C C . SER A 1 245 ? 19.578 -6.695 11.398 1 71.44 245 SER A C 1
ATOM 1939 O O . SER A 1 245 ? 18.562 -6.008 11.406 1 71.44 245 SER A O 1
ATOM 1941 N N . ARG A 1 246 ? 20.969 -6.324 11.773 1 75.56 246 ARG A N 1
ATOM 1942 C CA . ARG A 1 246 ? 21.234 -4.918 12.062 1 75.56 246 ARG A CA 1
ATOM 1943 C C . ARG A 1 246 ? 22.047 -4.273 10.953 1 75.56 246 ARG A C 1
ATOM 1945 O O . ARG A 1 246 ? 22.531 -3.146 11.102 1 75.56 246 ARG A O 1
ATOM 1952 N N . THR A 1 247 ? 22.125 -4.949 9.898 1 80.31 247 THR A N 1
ATOM 1953 C CA . THR A 1 247 ? 22.953 -4.406 8.828 1 80.31 247 THR A CA 1
ATOM 1954 C C . THR A 1 247 ? 22.281 -3.205 8.172 1 80.31 247 THR A C 1
ATOM 1956 O O . THR A 1 247 ? 21.109 -2.93 8.43 1 80.31 247 THR A O 1
ATOM 1959 N N . ASN A 1 248 ? 23.016 -2.492 7.367 1 86.25 248 ASN A N 1
ATOM 1960 C CA . ASN A 1 248 ? 22.516 -1.28 6.727 1 86.25 248 ASN A CA 1
ATOM 1961 C C . ASN A 1 248 ? 21.547 -1.604 5.59 1 86.25 248 ASN A C 1
ATOM 1963 O O . ASN A 1 248 ? 21.047 -0.7 4.918 1 86.25 248 ASN A O 1
ATOM 1967 N N . ARG A 1 249 ? 21.25 -2.854 5.422 1 89 249 ARG A N 1
ATOM 1968 C CA . ARG A 1 249 ? 20.344 -3.225 4.328 1 89 249 ARG A CA 1
ATOM 1969 C C . ARG A 1 249 ? 19.078 -3.869 4.859 1 89 249 ARG A C 1
ATOM 1971 O O . ARG A 1 249 ? 18.281 -4.41 4.09 1 89 249 ARG A O 1
ATOM 1978 N N . HIS A 1 250 ? 19 -3.885 6.121 1 90.88 250 HIS A N 1
ATOM 1979 C CA . HIS A 1 250 ? 17.844 -4.586 6.676 1 90.88 250 HIS A CA 1
ATOM 1980 C C . HIS A 1 250 ? 17.016 -3.66 7.551 1 90.88 250 HIS A C 1
ATOM 1982 O O . HIS A 1 250 ? 17.562 -2.824 8.273 1 90.88 250 HIS A O 1
ATOM 1988 N N . LEU A 1 251 ? 15.773 -3.793 7.449 1 94 251 LEU A N 1
ATOM 1989 C CA . LEU A 1 251 ? 14.766 -3.189 8.32 1 94 251 LEU A CA 1
ATOM 1990 C C . LEU A 1 251 ? 13.859 -4.258 8.922 1 94 251 LEU A C 1
ATOM 1992 O O . LEU A 1 251 ? 13.656 -5.316 8.328 1 94 251 LEU A O 1
ATOM 1996 N N . MET A 1 252 ? 13.344 -4.027 10.078 1 92.75 252 MET A N 1
ATOM 1997 C CA . MET A 1 252 ? 12.383 -4.934 10.695 1 92.75 252 MET A CA 1
ATOM 1998 C C . MET A 1 252 ? 11.039 -4.863 9.984 1 92.75 252 MET A C 1
ATOM 2000 O O . MET A 1 252 ? 10.32 -5.867 9.898 1 92.75 252 MET A O 1
ATOM 2004 N N . GLU A 1 253 ? 10.672 -3.719 9.664 1 95.5 253 GLU A N 1
ATOM 2005 C CA . GLU A 1 253 ? 9.5 -3.422 8.852 1 95.5 253 GLU A CA 1
ATOM 2006 C C . GLU A 1 253 ? 9.891 -2.758 7.535 1 95.5 253 GLU A C 1
ATOM 2008 O O . GLU A 1 253 ? 10.523 -1.7 7.531 1 95.5 253 GLU A O 1
ATOM 2013 N N . TYR A 1 254 ? 9.562 -3.422 6.453 1 96.75 254 TYR A N 1
ATOM 2014 C CA . TYR A 1 254 ? 9.93 -2.902 5.141 1 96.75 254 TYR A CA 1
ATOM 2015 C C . TYR A 1 254 ? 8.852 -3.234 4.109 1 96.75 254 TYR A C 1
ATOM 2017 O O . TYR A 1 254 ? 7.934 -4.004 4.387 1 96.75 254 TYR A O 1
ATOM 2025 N N . TRP A 1 255 ? 8.883 -2.604 3.023 1 98.06 255 TRP A N 1
ATOM 2026 C CA . TRP A 1 255 ? 7.941 -2.879 1.945 1 98.06 255 TRP A CA 1
ATOM 2027 C C . TRP A 1 255 ? 8.555 -3.812 0.908 1 98.06 255 TRP A C 1
ATOM 2029 O O . TRP A 1 255 ? 9.742 -3.711 0.598 1 98.06 255 TRP A O 1
ATOM 2039 N N . HIS A 1 256 ? 7.707 -4.66 0.433 1 97.88 256 HIS A N 1
ATOM 2040 C CA . HIS A 1 256 ? 8.109 -5.766 -0.433 1 97.88 256 HIS A CA 1
ATOM 2041 C C . HIS A 1 256 ? 7.332 -5.742 -1.746 1 97.88 256 HIS A C 1
ATOM 2043 O O . HIS A 1 256 ? 6.109 -5.586 -1.748 1 97.88 256 HIS A O 1
ATOM 2049 N N . ILE A 1 257 ? 8.102 -5.777 -2.863 1 98.62 257 ILE A N 1
ATOM 2050 C CA . ILE A 1 257 ? 7.484 -5.992 -4.168 1 98.62 257 ILE A CA 1
ATOM 2051 C C . ILE A 1 257 ? 7.543 -7.477 -4.527 1 98.62 257 ILE A C 1
ATOM 2053 O O . ILE A 1 257 ? 8.625 -8.023 -4.762 1 98.62 257 ILE A O 1
ATOM 2057 N N . LYS A 1 258 ? 6.387 -8.062 -4.629 1 98.56 258 LYS A N 1
ATOM 2058 C CA . LYS A 1 258 ? 6.324 -9.469 -5.012 1 98.56 258 LYS A CA 1
ATOM 2059 C C . LYS A 1 258 ? 5.391 -9.672 -6.199 1 98.56 258 LYS A C 1
ATOM 2061 O O . LYS A 1 258 ? 4.367 -9 -6.32 1 98.56 258 LYS A O 1
ATOM 2066 N N . ALA A 1 259 ? 5.758 -10.586 -7.035 1 98.75 259 ALA A N 1
ATOM 2067 C CA . ALA A 1 259 ? 4.891 -10.984 -8.141 1 98.75 259 ALA A CA 1
ATOM 2068 C C . ALA A 1 259 ? 4.953 -12.492 -8.375 1 98.75 259 ALA A C 1
ATOM 2070 O O . ALA A 1 259 ? 5.949 -13.133 -8.031 1 98.75 259 ALA A O 1
ATOM 2071 N N . GLU A 1 260 ? 3.898 -13.008 -8.844 1 98.56 260 GLU A N 1
ATOM 2072 C CA . GLU A 1 260 ? 3.791 -14.414 -9.211 1 98.56 260 GLU A CA 1
ATOM 2073 C C . GLU A 1 260 ? 3.02 -14.594 -10.516 1 98.56 260 GLU A C 1
ATOM 2075 O O . GLU A 1 260 ? 1.993 -13.945 -10.727 1 98.56 260 GLU A O 1
ATOM 2080 N N . ILE A 1 261 ? 3.557 -15.438 -11.383 1 98.44 261 ILE A N 1
ATOM 2081 C CA . ILE A 1 261 ? 2.996 -15.625 -12.719 1 98.44 261 ILE A CA 1
ATOM 2082 C C . ILE A 1 261 ? 2.816 -17.109 -13 1 98.44 261 ILE A C 1
ATOM 2084 O O . ILE A 1 261 ? 3.744 -17.906 -12.82 1 98.44 261 ILE A O 1
ATOM 2088 N N . CYS A 1 262 ? 1.595 -17.453 -13.422 1 97.75 262 CYS A N 1
ATOM 2089 C CA . CYS A 1 262 ? 1.321 -18.828 -13.812 1 97.75 262 CYS A CA 1
ATOM 2090 C C . CYS A 1 262 ? 1.88 -19.125 -15.203 1 97.75 262 CYS A C 1
ATOM 2092 O O . CYS A 1 262 ? 1.151 -19.062 -16.188 1 97.75 262 CYS A O 1
ATOM 2094 N N . SER A 1 263 ? 3.111 -19.328 -15.391 1 96.06 263 SER A N 1
ATOM 2095 C CA . SER A 1 263 ? 3.893 -19.703 -16.562 1 96.06 263 SER A CA 1
ATOM 2096 C C . SER A 1 263 ? 5.332 -19.203 -16.453 1 96.06 263 SER A C 1
ATOM 2098 O O . SER A 1 263 ? 5.699 -18.578 -15.453 1 96.06 263 SER A O 1
ATOM 2100 N N . GLY A 1 264 ? 6.078 -19.656 -17.375 1 96.62 264 GLY A N 1
ATOM 2101 C CA . GLY A 1 264 ? 7.449 -19.188 -17.438 1 96.62 264 GLY A CA 1
ATOM 2102 C C . GLY A 1 264 ? 8.422 -20.047 -16.656 1 96.62 264 GLY A C 1
ATOM 2103 O O . GLY A 1 264 ? 8.008 -20.891 -15.859 1 96.62 264 GLY A O 1
ATOM 2104 N N . LYS A 1 265 ? 9.656 -19.812 -16.922 1 97.75 265 LYS A N 1
ATOM 2105 C CA . LYS A 1 265 ? 10.797 -20.438 -16.25 1 97.75 265 LYS A CA 1
ATOM 2106 C C . LYS A 1 265 ? 11.688 -19.391 -15.602 1 97.75 265 LYS A C 1
ATOM 2108 O O . LYS A 1 265 ? 11.359 -18.203 -15.594 1 97.75 265 LYS A O 1
ATOM 2113 N N . MET A 1 266 ? 12.695 -19.812 -14.953 1 98.19 266 MET A N 1
ATOM 2114 C CA . MET A 1 266 ? 13.562 -18.906 -14.203 1 98.19 266 MET A CA 1
ATOM 2115 C C . MET A 1 266 ? 14.109 -17.797 -15.102 1 98.19 266 MET A C 1
ATOM 2117 O O . MET A 1 266 ? 14.117 -16.641 -14.711 1 98.19 266 MET A O 1
ATOM 2121 N N . ASP A 1 267 ? 14.5 -18.156 -16.359 1 98 267 ASP A N 1
ATOM 2122 C CA . ASP A 1 267 ? 15.023 -17.156 -17.281 1 98 267 ASP A CA 1
ATOM 2123 C C . ASP A 1 267 ? 13.961 -16.109 -17.594 1 98 267 ASP A C 1
ATOM 2125 O O . ASP A 1 267 ? 14.273 -14.922 -17.734 1 98 267 ASP A O 1
ATOM 2129 N N . ASP A 1 268 ? 12.758 -16.516 -17.734 1 98.44 268 ASP A N 1
ATOM 2130 C CA . ASP A 1 268 ? 11.664 -15.609 -18.062 1 98.44 268 ASP A CA 1
ATOM 2131 C C . ASP A 1 268 ? 11.43 -14.602 -16.938 1 98.44 268 ASP A C 1
ATOM 2133 O O . ASP A 1 268 ? 11.242 -13.406 -17.188 1 98.44 268 ASP A O 1
ATOM 2137 N N . ILE A 1 269 ? 11.398 -15.078 -15.703 1 98.75 269 ILE A N 1
ATOM 2138 C CA . ILE A 1 269 ? 11.133 -14.188 -14.578 1 98.75 269 ILE A CA 1
ATOM 2139 C C . ILE A 1 269 ? 12.328 -13.266 -14.359 1 98.75 269 ILE A C 1
ATOM 2141 O O . ILE A 1 269 ? 12.164 -12.109 -13.961 1 98.75 269 ILE A O 1
ATOM 2145 N N . MET A 1 270 ? 13.547 -13.742 -14.578 1 98.81 270 MET A N 1
ATOM 2146 C CA . MET A 1 270 ? 14.719 -12.867 -14.523 1 98.81 270 MET A CA 1
ATOM 2147 C C . MET A 1 270 ? 14.602 -11.742 -15.547 1 98.81 270 MET A C 1
ATOM 2149 O O . MET A 1 270 ? 14.859 -10.578 -15.227 1 98.81 270 MET A O 1
ATOM 2153 N N . ASP A 1 271 ? 14.18 -12.117 -16.75 1 98.69 271 ASP A N 1
ATOM 2154 C CA . ASP A 1 271 ? 13.969 -11.109 -17.797 1 98.69 271 ASP A CA 1
ATOM 2155 C C . ASP A 1 271 ? 12.914 -10.094 -17.375 1 98.69 271 ASP A C 1
ATOM 2157 O O . ASP A 1 271 ? 13.07 -8.898 -17.609 1 98.69 271 ASP A O 1
ATOM 2161 N N . LEU A 1 272 ? 11.883 -10.555 -16.828 1 98.62 272 LEU A N 1
ATOM 2162 C CA . LEU A 1 272 ? 10.82 -9.664 -16.375 1 98.62 272 LEU A CA 1
ATOM 2163 C C . LEU A 1 272 ? 11.352 -8.656 -15.359 1 98.62 272 LEU A C 1
ATOM 2165 O O . LEU A 1 272 ? 11.031 -7.469 -15.438 1 98.62 272 LEU A O 1
ATOM 2169 N N . VAL A 1 273 ? 12.094 -9.133 -14.391 1 98.81 273 VAL A N 1
ATOM 2170 C CA . VAL A 1 273 ? 12.656 -8.273 -13.352 1 98.81 273 VAL A CA 1
ATOM 2171 C C . VAL A 1 273 ? 13.547 -7.207 -13.984 1 98.81 273 VAL A C 1
ATOM 2173 O O . VAL A 1 273 ? 13.492 -6.039 -13.602 1 98.81 273 VAL A O 1
ATOM 2176 N N . GLU A 1 274 ? 14.375 -7.625 -14.961 1 98.62 274 GLU A N 1
ATOM 2177 C CA . GLU A 1 274 ? 15.258 -6.691 -15.648 1 98.62 274 GLU A CA 1
ATOM 2178 C C . GLU A 1 274 ? 14.461 -5.605 -16.375 1 98.62 274 GLU A C 1
ATOM 2180 O O . GLU A 1 274 ? 14.773 -4.422 -16.266 1 98.62 274 GLU A O 1
ATOM 2185 N N . ILE A 1 275 ? 13.453 -5.98 -17.078 1 98.62 275 ILE A N 1
ATOM 2186 C CA . ILE A 1 275 ? 12.594 -5.055 -17.812 1 98.62 275 ILE A CA 1
ATOM 2187 C C . ILE A 1 275 ? 11.898 -4.109 -16.844 1 98.62 275 ILE A C 1
ATOM 2189 O O . ILE A 1 275 ? 11.836 -2.898 -17.078 1 98.62 275 ILE A O 1
ATOM 2193 N N . PHE A 1 276 ? 11.391 -4.664 -15.766 1 98.69 276 PHE A N 1
ATOM 2194 C CA . PHE A 1 276 ? 10.734 -3.885 -14.727 1 98.69 276 PHE A CA 1
ATOM 2195 C C . PHE A 1 276 ? 11.664 -2.803 -14.188 1 98.69 276 PHE A C 1
ATOM 2197 O O . PHE A 1 276 ? 11.289 -1.628 -14.141 1 98.69 276 PHE A O 1
ATOM 2204 N N . LEU A 1 277 ? 12.859 -3.176 -13.812 1 98.62 277 LEU A N 1
ATOM 2205 C CA . LEU A 1 277 ? 13.82 -2.242 -13.227 1 98.62 277 LEU A CA 1
ATOM 2206 C C . LEU A 1 277 ? 14.211 -1.167 -14.242 1 98.62 277 LEU A C 1
ATOM 2208 O O . LEU A 1 277 ? 14.312 0.011 -13.891 1 98.62 277 LEU A O 1
ATOM 2212 N N . ARG A 1 278 ? 14.484 -1.566 -15.453 1 98.19 278 ARG A N 1
ATOM 2213 C CA . ARG A 1 278 ? 14.805 -0.602 -16.5 1 98.19 278 ARG A CA 1
ATOM 2214 C C . ARG A 1 278 ? 13.672 0.401 -16.688 1 98.19 278 ARG A C 1
ATOM 2216 O O . ARG A 1 278 ? 13.898 1.612 -16.688 1 98.19 278 ARG A O 1
ATOM 2223 N N . ASP A 1 279 ? 12.438 -0.133 -16.844 1 98.44 279 ASP A N 1
ATOM 2224 C CA . ASP A 1 279 ? 11.289 0.725 -17.094 1 98.44 279 ASP A CA 1
ATOM 2225 C C . ASP A 1 279 ? 11.062 1.699 -15.938 1 98.44 279 ASP A C 1
ATOM 2227 O O . ASP A 1 279 ? 10.812 2.885 -16.156 1 98.44 279 ASP A O 1
ATOM 2231 N N . ILE A 1 280 ? 11.156 1.229 -14.742 1 98.38 280 ILE A N 1
ATOM 2232 C CA . ILE A 1 280 ? 10.938 2.059 -13.562 1 98.38 280 ILE A CA 1
ATOM 2233 C C . ILE A 1 280 ? 12.023 3.119 -13.469 1 98.38 280 ILE A C 1
ATOM 2235 O O . ILE A 1 280 ? 11.742 4.285 -13.18 1 98.38 280 ILE A O 1
ATOM 2239 N N . SER A 1 281 ? 13.258 2.699 -13.648 1 97.81 281 SER A N 1
ATOM 2240 C CA . SER A 1 281 ? 14.367 3.646 -13.602 1 97.81 281 SER A CA 1
ATOM 2241 C C . SER A 1 281 ? 14.18 4.77 -14.617 1 97.81 281 SER A C 1
ATOM 2243 O O . SER A 1 281 ? 14.469 5.93 -14.336 1 97.81 281 SER A O 1
ATOM 2245 N N . GLU A 1 282 ? 13.742 4.434 -15.789 1 97.56 282 GLU A N 1
ATOM 2246 C CA . GLU A 1 282 ? 13.5 5.422 -16.828 1 97.56 282 GLU A CA 1
ATOM 2247 C C . GLU A 1 282 ? 12.352 6.359 -16.453 1 97.56 282 GLU A C 1
ATOM 2249 O O . GLU A 1 282 ? 12.445 7.574 -16.641 1 97.56 282 GLU A O 1
ATOM 2254 N N . THR A 1 283 ? 11.328 5.773 -15.938 1 97.38 283 THR A N 1
ATOM 2255 C CA . THR A 1 283 ? 10.164 6.555 -15.531 1 97.38 283 THR A CA 1
ATOM 2256 C C . THR A 1 283 ? 10.547 7.57 -14.453 1 97.38 283 THR A C 1
ATOM 2258 O O . THR A 1 283 ? 10.039 8.695 -14.453 1 97.38 283 THR A O 1
ATOM 2261 N N . LEU A 1 284 ? 11.461 7.25 -13.602 1 97.81 284 LEU A N 1
ATOM 2262 C CA . LEU A 1 284 ? 11.773 8.07 -12.438 1 97.81 284 LEU A CA 1
ATOM 2263 C C . LEU A 1 284 ? 13.016 8.922 -12.695 1 97.81 284 LEU A C 1
ATOM 2265 O O . LEU A 1 284 ? 13.484 9.625 -11.797 1 97.81 284 LEU A O 1
ATOM 2269 N N . LEU A 1 285 ? 13.516 8.93 -13.867 1 97 285 LEU A N 1
ATOM 2270 C CA . LEU A 1 285 ? 14.805 9.531 -14.195 1 97 285 LEU A CA 1
ATOM 2271 C C . LEU A 1 285 ? 14.859 10.984 -13.742 1 97 285 LEU A C 1
ATOM 2273 O O . LEU A 1 285 ? 15.82 11.406 -13.094 1 97 285 LEU A O 1
ATOM 2277 N N . PRO A 1 286 ? 13.812 11.828 -14.023 1 95.94 286 PRO A N 1
ATOM 2278 C CA . PRO A 1 286 ? 13.898 13.227 -13.594 1 95.94 286 PRO A CA 1
ATOM 2279 C C . PRO A 1 286 ? 14.016 13.367 -12.078 1 95.94 286 PRO A C 1
ATOM 2281 O O . PRO A 1 286 ? 14.719 14.266 -11.594 1 95.94 286 PRO A O 1
ATOM 2284 N N . PHE A 1 287 ? 13.367 12.586 -11.383 1 95.44 287 PHE A N 1
ATOM 2285 C CA . PHE A 1 287 ? 13.391 12.625 -9.93 1 95.44 287 PHE A CA 1
ATOM 2286 C C . PHE A 1 287 ? 14.719 12.094 -9.391 1 95.44 287 PHE A C 1
ATOM 2288 O O . PHE A 1 287 ? 15.258 12.617 -8.422 1 95.44 287 PHE A O 1
ATOM 2295 N N . THR A 1 288 ? 15.188 11.016 -10.07 1 96.44 288 THR A N 1
ATOM 2296 C CA . THR A 1 288 ? 16.469 10.43 -9.672 1 96.44 288 THR A CA 1
ATOM 2297 C C . THR A 1 288 ? 17.609 11.43 -9.859 1 96.44 288 THR A C 1
ATOM 2299 O O . THR A 1 288 ? 18.469 11.57 -8.992 1 96.44 288 THR A O 1
ATOM 2302 N N . ASP A 1 289 ? 17.594 12.102 -10.93 1 96.62 289 ASP A N 1
ATOM 2303 C CA . ASP A 1 289 ? 18.641 13.078 -11.219 1 96.62 289 ASP A CA 1
ATOM 2304 C C . ASP A 1 289 ? 18.656 14.188 -10.172 1 96.62 289 ASP A C 1
ATOM 2306 O O . ASP A 1 289 ? 19.719 14.586 -9.695 1 96.62 289 ASP A O 1
ATOM 2310 N N . LYS A 1 290 ? 17.516 14.633 -9.852 1 95.31 290 LYS A N 1
ATOM 2311 C CA . LYS A 1 290 ? 17.422 15.68 -8.844 1 95.31 290 LYS A CA 1
ATOM 2312 C C . LYS A 1 290 ? 17.969 15.211 -7.496 1 95.31 290 LYS A C 1
ATOM 2314 O O . LYS A 1 290 ? 18.766 15.906 -6.863 1 95.31 290 LYS A O 1
ATOM 2319 N N . LEU A 1 291 ? 17.547 14.062 -7.094 1 96.56 291 LEU A N 1
ATOM 2320 C CA . LEU A 1 291 ? 17.922 13.547 -5.781 1 96.56 291 LEU A CA 1
ATOM 2321 C C . LEU A 1 291 ? 19.422 13.219 -5.734 1 96.56 291 LEU A C 1
ATOM 2323 O O . LEU A 1 291 ? 20.094 13.508 -4.746 1 96.56 291 LEU A O 1
ATOM 2327 N N . THR A 1 292 ? 19.906 12.586 -6.785 1 96.88 292 THR A N 1
ATOM 2328 C CA . THR A 1 292 ? 21.328 12.211 -6.797 1 96.88 292 THR A CA 1
ATOM 2329 C C . THR A 1 292 ? 22.203 13.453 -6.84 1 96.88 292 THR A C 1
ATOM 2331 O O . THR A 1 292 ? 23.297 13.469 -6.281 1 96.88 292 THR A O 1
ATOM 2334 N N . ALA A 1 293 ? 21.781 14.492 -7.465 1 96.44 293 ALA A N 1
ATOM 2335 C CA . ALA A 1 293 ? 22.5 15.766 -7.438 1 96.44 293 ALA A CA 1
ATOM 2336 C C . ALA A 1 293 ? 22.578 16.328 -6.02 1 96.44 293 ALA A C 1
ATOM 2338 O O . ALA A 1 293 ? 23.625 16.797 -5.586 1 96.44 293 ALA A O 1
ATOM 2339 N N . MET A 1 294 ? 21.484 16.25 -5.305 1 95.19 294 MET A N 1
ATOM 2340 C CA . MET A 1 294 ? 21.422 16.734 -3.93 1 95.19 294 MET A CA 1
ATOM 2341 C C . MET A 1 294 ? 22.359 15.93 -3.031 1 95.19 294 MET A C 1
ATOM 2343 O O . MET A 1 294 ? 22.984 16.484 -2.119 1 95.19 294 MET A O 1
ATOM 2347 N N . MET A 1 295 ? 22.453 14.68 -3.322 1 95.56 295 MET A N 1
ATOM 2348 C CA . MET A 1 295 ? 23.203 13.773 -2.469 1 95.56 295 MET A CA 1
ATOM 2349 C C . MET A 1 295 ? 24.641 13.641 -2.961 1 95.56 295 MET A C 1
ATOM 2351 O O . MET A 1 295 ? 25.484 13.039 -2.287 1 95.56 295 MET A O 1
ATOM 2355 N N . GLU A 1 296 ? 24.922 14.164 -4.168 1 95.44 296 GLU A N 1
ATOM 2356 C CA . GLU A 1 296 ? 26.234 14.023 -4.809 1 95.44 296 GLU A CA 1
ATOM 2357 C C . GLU A 1 296 ? 26.594 12.555 -5.02 1 95.44 296 GLU A C 1
ATOM 2359 O O . GLU A 1 296 ? 27.688 12.125 -4.664 1 95.44 296 GLU A O 1
ATOM 2364 N N . THR A 1 297 ? 25.609 11.828 -5.469 1 95.56 297 THR A N 1
ATOM 2365 C CA . THR A 1 297 ? 25.781 10.43 -5.848 1 95.56 297 THR A CA 1
ATOM 2366 C C . THR A 1 297 ? 25.516 10.242 -7.34 1 95.56 297 THR A C 1
ATOM 2368 O O . THR A 1 297 ? 25.188 11.195 -8.047 1 95.56 297 THR A O 1
ATOM 2371 N N . LYS A 1 298 ? 25.766 9.047 -7.785 1 94.12 298 LYS A N 1
ATOM 2372 C CA . LYS A 1 298 ? 25.516 8.711 -9.188 1 94.12 298 LYS A CA 1
ATOM 2373 C C . LYS A 1 298 ? 24.453 7.617 -9.305 1 94.12 298 LYS A C 1
ATOM 2375 O O . LYS A 1 298 ? 24.453 6.656 -8.531 1 94.12 298 LYS A O 1
ATOM 2380 N N . ARG A 1 299 ? 23.562 7.887 -10.188 1 94.69 299 ARG A N 1
ATOM 2381 C CA . ARG A 1 299 ? 22.594 6.832 -10.438 1 94.69 299 ARG A CA 1
ATOM 2382 C C . ARG A 1 299 ? 23.234 5.637 -11.133 1 94.69 299 ARG A C 1
ATOM 2384 O O . ARG A 1 299 ? 24.203 5.797 -11.883 1 94.69 299 ARG A O 1
ATOM 2391 N N . PRO A 1 300 ? 22.688 4.48 -10.938 1 95.69 300 PRO A N 1
ATOM 2392 C CA . PRO A 1 300 ? 23.266 3.299 -11.586 1 95.69 300 PRO A CA 1
ATOM 2393 C C . PRO A 1 300 ? 22.906 3.211 -13.07 1 95.69 300 PRO A C 1
ATOM 2395 O O . PRO A 1 300 ? 21.891 3.742 -13.5 1 95.69 300 PRO A O 1
ATOM 2398 N N . ARG A 1 301 ? 23.781 2.584 -13.742 1 92.06 301 ARG A N 1
ATOM 2399 C CA . ARG A 1 301 ? 23.5 2.227 -15.133 1 92.06 301 ARG A CA 1
ATOM 2400 C C . ARG A 1 301 ? 22.703 0.932 -15.211 1 92.06 301 ARG A C 1
ATOM 2402 O O . ARG A 1 301 ? 23.156 -0.115 -14.742 1 92.06 301 ARG A O 1
ATOM 2409 N N . ILE A 1 302 ? 21.562 1 -15.781 1 95.38 302 ILE A N 1
ATOM 2410 C CA . ILE A 1 302 ? 20.719 -0.181 -15.945 1 95.38 302 ILE A CA 1
ATOM 2411 C C . ILE A 1 302 ? 20.609 -0.542 -17.422 1 95.38 302 ILE A C 1
ATOM 2413 O O . ILE A 1 302 ? 19.766 -0.015 -18.141 1 95.38 302 ILE A O 1
ATOM 2417 N N . GLN A 1 303 ? 21.469 -1.384 -17.844 1 94.81 303 GLN A N 1
ATOM 2418 C CA . GLN A 1 303 ? 21.484 -1.915 -19.203 1 94.81 303 GLN A CA 1
ATOM 2419 C C . GLN A 1 303 ? 21.234 -3.42 -19.219 1 94.81 303 GLN A C 1
ATOM 2421 O O . GLN A 1 303 ? 22.047 -4.195 -18.719 1 94.81 303 GLN A O 1
ATOM 2426 N N . ILE A 1 304 ? 20.172 -3.791 -19.781 1 96.19 304 ILE A N 1
ATOM 2427 C CA . ILE A 1 304 ? 19.812 -5.203 -19.781 1 96.19 304 ILE A CA 1
ATOM 2428 C C . ILE A 1 304 ? 20.219 -5.844 -21.109 1 96.19 304 ILE A C 1
ATOM 2430 O O . ILE A 1 304 ? 20.266 -5.172 -22.141 1 96.19 304 ILE A O 1
ATOM 2434 N N . PRO A 1 305 ? 20.469 -7.078 -21.203 1 97.25 305 PRO A N 1
ATOM 2435 C CA . PRO A 1 305 ? 20.328 -8.008 -20.078 1 97.25 305 PRO A CA 1
ATOM 2436 C C . PRO A 1 305 ? 21.516 -7.941 -19.125 1 97.25 305 PRO A C 1
ATOM 2438 O O . PRO A 1 305 ? 22.625 -7.59 -19.531 1 97.25 305 PRO A O 1
ATOM 2441 N N . PHE A 1 306 ? 21.312 -8.305 -17.859 1 98.19 306 PHE A N 1
ATOM 2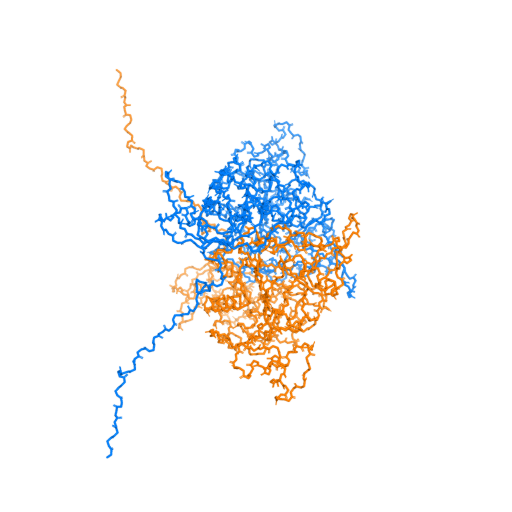442 C CA . PHE A 1 306 ? 22.391 -8.406 -16.859 1 98.19 306 PHE A CA 1
ATOM 2443 C C . PHE A 1 306 ? 23.156 -9.711 -17.047 1 98.19 306 PHE A C 1
ATOM 2445 O O . PHE A 1 306 ? 22.578 -10.734 -17.406 1 98.19 306 PHE A O 1
ATOM 2452 N N . PRO A 1 307 ? 24.453 -9.695 -16.703 1 98.31 307 PRO A N 1
ATOM 2453 C CA . PRO A 1 307 ? 25.203 -10.953 -16.688 1 98.31 307 PRO A CA 1
ATOM 2454 C C . PRO A 1 307 ? 24.641 -11.977 -15.711 1 98.31 307 PRO A C 1
ATOM 2456 O O . PRO A 1 307 ? 24.109 -11.609 -14.656 1 98.31 307 PRO A O 1
ATOM 2459 N N . ARG A 1 308 ? 24.781 -13.234 -16.094 1 98.56 308 ARG A N 1
ATOM 2460 C CA . ARG A 1 308 ? 24.328 -14.344 -15.258 1 98.56 308 ARG A CA 1
ATOM 2461 C C . ARG A 1 308 ? 25.469 -15.312 -14.969 1 98.56 308 ARG A C 1
ATOM 2463 O O . ARG A 1 308 ? 26.234 -15.672 -15.867 1 98.56 308 ARG A O 1
ATOM 2470 N N . ILE A 1 309 ? 25.609 -15.633 -13.734 1 98.69 309 ILE A N 1
ATOM 2471 C CA . ILE A 1 309 ? 26.594 -16.625 -13.312 1 98.69 309 ILE A CA 1
ATOM 2472 C C . ILE A 1 309 ? 25.938 -17.641 -12.367 1 98.69 309 ILE A C 1
ATOM 2474 O O . ILE A 1 309 ? 25.109 -17.266 -11.531 1 98.69 309 ILE A O 1
ATOM 2478 N N . SER A 1 310 ? 26.266 -18.875 -12.5 1 98.5 310 SER A N 1
ATOM 2479 C CA . SER A 1 310 ? 25.766 -19.875 -11.562 1 98.5 310 SER A CA 1
ATOM 2480 C C . SER A 1 310 ? 26.453 -19.766 -10.211 1 98.5 310 SER A C 1
ATOM 2482 O O . SER A 1 310 ? 27.594 -19.297 -10.125 1 98.5 310 SER A O 1
ATOM 2484 N N . TYR A 1 311 ? 25.828 -20.234 -9.195 1 98.69 311 TYR A N 1
ATOM 2485 C CA . TYR A 1 311 ? 26.422 -20.281 -7.867 1 98.69 311 TYR A CA 1
ATOM 2486 C C . TYR A 1 311 ? 27.75 -21.031 -7.895 1 98.69 311 TYR A C 1
ATOM 2488 O O . TYR A 1 311 ? 28.75 -20.562 -7.324 1 98.69 311 TYR A O 1
ATOM 2496 N N . ILE A 1 312 ? 27.781 -22.156 -8.547 1 98.44 312 ILE A N 1
ATOM 2497 C CA . ILE A 1 312 ? 28.984 -22.984 -8.609 1 98.44 312 ILE A CA 1
ATOM 2498 C C . ILE A 1 312 ? 30.109 -22.188 -9.289 1 98.44 312 ILE A C 1
ATOM 2500 O O . ILE A 1 312 ? 31.234 -22.156 -8.789 1 98.44 312 ILE A O 1
ATOM 2504 N N . ASP A 1 313 ? 29.766 -21.562 -10.414 1 98.5 313 ASP A N 1
ATOM 2505 C CA . ASP A 1 313 ? 30.766 -20.766 -11.125 1 98.5 313 ASP A CA 1
ATOM 2506 C C . ASP A 1 313 ? 31.188 -19.562 -10.297 1 98.5 313 ASP A C 1
ATOM 2508 O O . ASP A 1 313 ? 32.344 -19.125 -10.367 1 98.5 313 ASP A O 1
ATOM 2512 N N . ALA A 1 314 ? 30.266 -18.953 -9.609 1 98.69 314 ALA A N 1
ATOM 2513 C CA . ALA A 1 314 ? 30.578 -17.812 -8.742 1 98.69 314 ALA A CA 1
ATOM 2514 C C . ALA A 1 314 ? 31.578 -18.219 -7.664 1 98.69 314 ALA A C 1
ATOM 2516 O O . ALA A 1 314 ? 32.531 -17.469 -7.383 1 98.69 314 ALA A O 1
ATOM 2517 N N . VAL A 1 315 ? 31.328 -19.359 -7.023 1 98.44 315 VAL A N 1
ATOM 2518 C CA . VAL A 1 315 ? 32.219 -19.875 -5.996 1 98.44 315 VAL A CA 1
ATOM 2519 C C . VAL A 1 315 ? 33.625 -20.062 -6.582 1 98.44 315 VAL A C 1
ATOM 2521 O O . VAL A 1 315 ? 34.625 -19.672 -5.977 1 98.44 315 VAL A O 1
ATOM 2524 N N . ALA A 1 316 ? 33.688 -20.688 -7.75 1 98.38 316 ALA A N 1
ATOM 2525 C CA . ALA A 1 316 ? 34.969 -20.906 -8.422 1 98.38 316 ALA A CA 1
ATOM 2526 C C . ALA A 1 316 ? 35.656 -19.578 -8.695 1 98.38 316 ALA A C 1
ATOM 2528 O O . ALA A 1 316 ? 36.875 -19.438 -8.438 1 98.38 316 ALA A O 1
ATOM 2529 N N . LEU A 1 317 ? 34.906 -18.641 -9.227 1 98.31 317 LEU A N 1
ATOM 2530 C CA . LEU A 1 317 ? 35.469 -17.344 -9.547 1 98.31 317 LEU A CA 1
ATOM 2531 C C . LEU A 1 317 ? 35.969 -16.641 -8.297 1 98.31 317 LEU A C 1
ATOM 2533 O O . LEU A 1 317 ? 37.062 -16.031 -8.32 1 98.31 317 LEU A O 1
ATOM 2537 N N . LEU A 1 318 ? 35.25 -16.656 -7.23 1 98.56 318 LEU A N 1
ATOM 2538 C CA . LEU A 1 318 ? 35.656 -16.031 -5.969 1 98.56 318 LEU A CA 1
ATOM 2539 C C . LEU A 1 318 ? 36.938 -16.641 -5.445 1 98.56 318 LEU A C 1
ATOM 2541 O O . LEU A 1 318 ? 37.844 -15.922 -4.992 1 98.56 318 LEU A O 1
ATOM 2545 N N . ASN A 1 319 ? 37.031 -17.969 -5.516 1 98.25 319 ASN A N 1
ATOM 2546 C CA . ASN A 1 319 ? 38.25 -18.641 -5.105 1 98.25 319 ASN A CA 1
ATOM 2547 C C . ASN A 1 319 ? 39.469 -18.219 -5.961 1 98.25 319 ASN A C 1
ATOM 2549 O O . ASN A 1 319 ? 40.531 -17.984 -5.438 1 98.25 319 ASN A O 1
ATOM 2553 N N . GLU A 1 320 ? 39.219 -18.156 -7.219 1 98 320 GLU A N 1
ATOM 2554 C CA . GLU A 1 320 ? 40.281 -17.688 -8.133 1 98 320 GLU A CA 1
ATOM 2555 C C . GLU A 1 320 ? 40.75 -16.281 -7.762 1 98 320 GLU A C 1
ATOM 2557 O O . GLU A 1 320 ? 41.906 -15.953 -7.941 1 98 320 GLU A O 1
ATOM 2562 N N . LYS A 1 321 ? 39.844 -15.5 -7.305 1 97.31 321 LYS A N 1
ATOM 2563 C CA . LYS A 1 321 ? 40.156 -14.117 -6.957 1 97.31 321 LYS A CA 1
ATOM 2564 C C . LYS A 1 321 ? 40.656 -14.008 -5.527 1 97.31 321 LYS A C 1
ATOM 2566 O O . LYS A 1 321 ? 40.844 -12.906 -5.008 1 97.31 321 LYS A O 1
ATOM 2571 N N . GLY A 1 322 ? 40.781 -15.125 -4.82 1 97.06 322 GLY A N 1
ATOM 2572 C CA . GLY A 1 322 ? 41.406 -15.164 -3.5 1 97.06 322 GLY A CA 1
ATOM 2573 C C . GLY A 1 322 ? 40.406 -15.047 -2.371 1 97.06 322 GLY A C 1
ATOM 2574 O O . GLY A 1 322 ? 40.781 -14.766 -1.229 1 97.06 322 GLY A O 1
ATOM 2575 N N . PHE A 1 323 ? 39.125 -15.164 -2.627 1 97.75 323 PHE A N 1
ATOM 2576 C CA . PHE A 1 323 ? 38.094 -15.172 -1.602 1 97.75 323 PHE A CA 1
ATOM 2577 C C . PHE A 1 323 ? 37.594 -16.594 -1.362 1 97.75 323 PHE A C 1
ATOM 2579 O O . PHE A 1 323 ? 36.719 -17.078 -2.092 1 97.75 323 PHE A O 1
ATOM 2586 N N . PRO A 1 324 ? 38.031 -17.156 -0.315 1 96.81 324 PRO A N 1
ATOM 2587 C CA . PRO A 1 324 ? 37.688 -18.562 -0.091 1 96.81 324 PRO A CA 1
ATOM 2588 C C . PRO A 1 324 ? 36.188 -18.75 0.212 1 96.81 324 PRO A C 1
ATOM 2590 O O . PRO A 1 324 ? 35.656 -18.094 1.113 1 96.81 324 PRO A O 1
ATOM 2593 N N . LEU A 1 325 ? 35.562 -19.562 -0.514 1 97 325 LEU A N 1
ATOM 2594 C CA . LEU A 1 325 ? 34.156 -19.953 -0.347 1 97 325 LEU A CA 1
ATOM 2595 C C . LEU A 1 325 ? 33.938 -21.391 -0.821 1 97 325 LEU A C 1
ATOM 2597 O O . LEU A 1 325 ? 34.438 -21.781 -1.87 1 97 325 LEU A O 1
ATOM 2601 N N . SER A 1 326 ? 33.219 -22.156 -0.011 1 97.44 326 SER A N 1
ATOM 2602 C CA . SER A 1 326 ? 32.906 -23.547 -0.355 1 97.44 326 SER A CA 1
ATOM 2603 C C . SER A 1 326 ? 31.438 -23.703 -0.752 1 97.44 326 SER A C 1
ATOM 2605 O O . SER A 1 326 ? 30.594 -22.891 -0.359 1 97.44 326 SER A O 1
ATOM 2607 N N . PHE A 1 327 ? 31.203 -24.719 -1.461 1 97.25 327 PHE A N 1
ATOM 2608 C CA . PHE A 1 327 ? 29.828 -25.047 -1.846 1 97.25 327 PHE A CA 1
ATOM 2609 C C . PHE A 1 327 ? 28.938 -25.141 -0.618 1 97.25 327 PHE A C 1
ATOM 2611 O O . PHE A 1 327 ? 29.312 -25.719 0.394 1 97.25 327 PHE A O 1
ATOM 2618 N N . GLY A 1 328 ? 27.734 -24.547 -0.709 1 97.38 328 GLY A N 1
ATOM 2619 C CA . GLY A 1 328 ? 26.781 -24.625 0.381 1 97.38 328 GLY A CA 1
ATOM 2620 C C . GLY A 1 328 ? 26.797 -23.422 1.287 1 97.38 328 GLY A C 1
ATOM 2621 O O . GLY A 1 328 ? 25.875 -23.203 2.068 1 97.38 328 GLY A O 1
ATOM 2622 N N . GLN A 1 329 ? 27.797 -22.625 1.12 1 96.81 329 GLN A N 1
ATOM 2623 C CA . GLN A 1 329 ? 27.891 -21.422 1.93 1 96.81 329 GLN A CA 1
ATOM 2624 C C . GLN A 1 329 ? 27.172 -20.25 1.256 1 96.81 329 GLN A C 1
ATOM 2626 O O . GLN A 1 329 ? 27.125 -20.172 0.027 1 96.81 329 GLN A O 1
ATOM 2631 N N . ASN A 1 330 ? 26.672 -19.406 2.102 1 94.94 330 ASN A N 1
ATOM 2632 C CA . ASN A 1 330 ? 26.031 -18.203 1.589 1 94.94 330 ASN A CA 1
ATOM 2633 C C . ASN A 1 330 ? 27.047 -17.234 0.993 1 94.94 330 ASN A C 1
ATOM 2635 O O . ASN A 1 330 ? 28.172 -17.141 1.476 1 94.94 330 ASN A O 1
ATOM 2639 N N . ILE A 1 331 ? 26.609 -16.531 -0.004 1 95.38 331 ILE A N 1
ATOM 2640 C CA . ILE A 1 331 ? 27.438 -15.477 -0.578 1 95.38 331 ILE A CA 1
ATOM 2641 C C . ILE A 1 331 ? 27.297 -14.203 0.258 1 95.38 331 ILE A C 1
ATOM 2643 O O . ILE A 1 331 ? 26.25 -13.57 0.265 1 95.38 331 ILE A O 1
ATOM 2647 N N . SER A 1 332 ? 28.312 -13.805 0.835 1 94.38 332 SER A N 1
ATOM 2648 C CA . SER A 1 332 ? 28.297 -12.656 1.734 1 94.38 332 SER A CA 1
ATOM 2649 C C . SER A 1 332 ? 28.297 -11.352 0.955 1 94.38 332 SER A C 1
ATOM 2651 O O . SER A 1 332 ? 28.5 -11.344 -0.262 1 94.38 332 SER A O 1
ATOM 2653 N N . LYS A 1 333 ? 28.188 -10.312 1.696 1 92.81 333 LYS A N 1
ATOM 2654 C CA . LYS A 1 333 ? 28.203 -8.984 1.094 1 92.81 333 LYS A CA 1
ATOM 2655 C C . LYS A 1 333 ? 29.531 -8.703 0.395 1 92.81 333 LYS A C 1
ATOM 2657 O O . LYS A 1 333 ? 29.547 -8.148 -0.705 1 92.81 333 LYS A O 1
ATOM 2662 N N . GLN A 1 334 ? 30.562 -9.055 1.017 1 95.12 334 GLN A N 1
ATOM 2663 C CA . GLN A 1 334 ? 31.891 -8.859 0.433 1 95.12 334 GLN A CA 1
ATOM 2664 C C . GLN A 1 334 ? 32.031 -9.633 -0.874 1 95.12 334 GLN A C 1
ATOM 2666 O O . GLN A 1 334 ? 32.562 -9.109 -1.856 1 95.12 334 GLN A O 1
ATOM 2671 N N . ALA A 1 335 ? 31.609 -10.852 -0.818 1 97.38 335 ALA A N 1
ATOM 2672 C CA . ALA A 1 335 ? 31.672 -11.688 -2.016 1 97.38 335 ALA A CA 1
ATOM 2673 C C . ALA A 1 335 ? 30.812 -11.094 -3.133 1 97.38 335 ALA A C 1
ATOM 2675 O O . ALA A 1 335 ? 31.203 -11.109 -4.301 1 97.38 335 ALA A O 1
ATOM 2676 N N . GLU A 1 336 ? 29.609 -10.602 -2.787 1 97.25 336 GLU A N 1
ATOM 2677 C CA . GLU A 1 336 ? 28.734 -9.938 -3.75 1 97.25 336 GLU A CA 1
ATOM 2678 C C . GLU A 1 336 ? 29.438 -8.766 -4.418 1 97.25 336 GLU A C 1
ATOM 2680 O O . GLU A 1 336 ? 29.312 -8.57 -5.633 1 97.25 336 GLU A O 1
ATOM 2685 N N . ASN A 1 337 ? 30.141 -8.055 -3.631 1 96.5 337 ASN A N 1
ATOM 2686 C CA . ASN A 1 337 ? 30.844 -6.887 -4.145 1 96.5 337 ASN A CA 1
ATOM 2687 C C . ASN A 1 337 ? 31.938 -7.277 -5.133 1 96.5 337 ASN A C 1
ATOM 2689 O O . ASN A 1 337 ? 32.125 -6.621 -6.16 1 96.5 337 ASN A O 1
ATOM 2693 N N . ILE A 1 338 ? 32.688 -8.305 -4.816 1 97.56 338 ILE A N 1
ATOM 2694 C CA . ILE A 1 338 ? 33.75 -8.789 -5.699 1 97.56 338 ILE A CA 1
ATOM 2695 C C . ILE A 1 338 ? 33.156 -9.188 -7.047 1 97.56 338 ILE A C 1
ATOM 2697 O O . ILE A 1 338 ? 33.688 -8.82 -8.102 1 97.56 338 ILE A O 1
ATOM 2701 N N . LEU A 1 339 ? 32.031 -9.859 -7 1 98.06 339 LEU A N 1
ATOM 2702 C CA . LEU A 1 339 ? 31.391 -10.328 -8.219 1 98.06 339 LEU A CA 1
ATOM 2703 C C . LEU A 1 339 ? 30.844 -9.156 -9.031 1 98.06 339 LEU A C 1
ATOM 2705 O O . LEU A 1 339 ? 31.031 -9.102 -10.25 1 98.06 339 LEU A O 1
ATOM 2709 N N . SER A 1 340 ? 30.172 -8.25 -8.375 1 96.75 340 SER A N 1
ATOM 2710 C CA . SER A 1 340 ? 29.609 -7.105 -9.07 1 96.75 340 SER A CA 1
ATOM 2711 C C . SER A 1 340 ? 30.688 -6.25 -9.711 1 96.75 340 SER A C 1
ATOM 2713 O O . SER A 1 340 ? 30.5 -5.715 -10.805 1 96.75 340 SER A O 1
ATOM 2715 N N . GLU A 1 341 ? 31.781 -6.082 -9.055 1 96.31 341 GLU A N 1
ATOM 2716 C CA . GLU A 1 341 ? 32.906 -5.34 -9.609 1 96.31 341 GLU A CA 1
ATOM 2717 C C . GLU A 1 341 ? 33.5 -6.059 -10.812 1 96.31 341 GLU A C 1
ATOM 2719 O O . GLU A 1 341 ? 33.844 -5.422 -11.812 1 96.31 341 GLU A O 1
ATOM 2724 N N . HIS A 1 342 ? 33.656 -7.305 -10.688 1 97.12 342 HIS A N 1
ATOM 2725 C CA . HIS A 1 342 ? 34.188 -8.109 -11.789 1 97.12 342 HIS A CA 1
ATOM 2726 C C . HIS A 1 342 ? 33.344 -7.934 -13.047 1 97.12 342 HIS A C 1
ATOM 2728 O O . HIS A 1 342 ? 33.906 -7.785 -14.148 1 97.12 342 HIS A O 1
ATOM 2734 N N . PHE A 1 343 ? 32.031 -7.906 -12.898 1 97.12 343 PHE A N 1
ATOM 2735 C CA . PHE A 1 343 ? 31.156 -7.848 -14.055 1 97.12 343 PHE A CA 1
ATOM 2736 C C . PHE A 1 343 ? 30.844 -6.402 -14.422 1 97.12 343 PHE A C 1
ATOM 2738 O O . PHE A 1 343 ? 30.234 -6.137 -15.469 1 97.12 343 PHE A O 1
ATOM 2745 N N . GLY A 1 344 ? 31.156 -5.457 -13.57 1 95.19 344 GLY A N 1
ATOM 2746 C CA . GLY A 1 344 ? 31.031 -4.039 -13.859 1 95.19 344 GLY A CA 1
ATOM 2747 C C . GLY A 1 344 ? 29.594 -3.537 -13.758 1 95.19 344 GLY A C 1
ATOM 2748 O O . GLY A 1 344 ? 29.25 -2.525 -14.375 1 95.19 344 GLY A O 1
ATOM 2749 N N . GLY A 1 345 ? 28.766 -4.215 -13.039 1 96.44 345 GLY A N 1
ATOM 2750 C CA . GLY A 1 345 ? 27.359 -3.855 -12.906 1 96.44 345 GLY A CA 1
ATOM 2751 C C . GLY A 1 345 ? 26.547 -4.902 -12.18 1 96.44 345 GLY A C 1
ATOM 2752 O O . GLY A 1 345 ? 27.094 -5.785 -11.523 1 96.44 345 GLY A O 1
ATOM 2753 N N . PRO A 1 346 ? 25.219 -4.719 -12.281 1 98.25 346 PRO A N 1
ATOM 2754 C CA . PRO A 1 346 ? 24.375 -5.742 -11.672 1 98.25 346 PRO A CA 1
ATOM 2755 C C . PRO A 1 346 ? 24.531 -7.113 -12.32 1 98.25 346 PRO A C 1
ATOM 2757 O O . PRO A 1 346 ? 24.844 -7.203 -13.516 1 98.25 346 PRO A O 1
ATOM 2760 N N . LEU A 1 347 ? 24.297 -8.164 -11.531 1 98.5 347 LEU A N 1
ATOM 2761 C CA . LEU A 1 347 ? 24.406 -9.516 -12.055 1 98.5 347 LEU A CA 1
ATOM 2762 C C . LEU A 1 347 ? 23.469 -10.469 -11.328 1 98.5 347 LEU A C 1
ATOM 2764 O O . LEU A 1 347 ? 23.094 -10.219 -10.18 1 98.5 347 LEU A O 1
ATOM 2768 N N . TRP A 1 348 ? 23.172 -11.555 -12 1 98.81 348 TRP A N 1
ATOM 2769 C CA . TRP A 1 348 ? 22.422 -12.648 -11.398 1 98.81 348 TRP A CA 1
ATOM 2770 C C . TRP A 1 348 ? 23.344 -13.75 -10.898 1 98.81 348 TRP A C 1
ATOM 2772 O O . TRP A 1 348 ? 24.281 -14.148 -11.602 1 98.81 348 TRP A O 1
ATOM 2782 N N . ILE A 1 349 ? 23.094 -14.219 -9.742 1 98.81 349 ILE A N 1
ATOM 2783 C CA . ILE A 1 349 ? 23.656 -15.484 -9.266 1 98.81 349 ILE A CA 1
ATOM 2784 C C . ILE A 1 349 ? 22.547 -16.547 -9.219 1 98.81 349 ILE A C 1
ATOM 2786 O O . ILE A 1 349 ? 21.625 -16.438 -8.406 1 98.81 349 ILE A O 1
ATOM 2790 N N . SER A 1 350 ? 22.703 -17.578 -10.016 1 98.69 350 SER A N 1
ATOM 2791 C CA . SER A 1 350 ? 21.609 -18.531 -10.188 1 98.69 350 SER A CA 1
ATOM 2792 C C . SER A 1 350 ? 21.969 -19.906 -9.656 1 98.69 350 SER A C 1
ATOM 2794 O O . SER A 1 350 ? 23.141 -20.172 -9.367 1 98.69 350 SER A O 1
ATOM 2796 N N . HIS A 1 351 ? 20.938 -20.719 -9.508 1 98.69 351 HIS A N 1
ATOM 2797 C CA . HIS A 1 351 ? 21.078 -22.109 -9.094 1 98.69 351 HIS A CA 1
ATOM 2798 C C . HIS A 1 351 ? 21.766 -22.219 -7.734 1 98.69 351 HIS A C 1
ATOM 2800 O O . HIS A 1 351 ? 22.781 -22.906 -7.594 1 98.69 351 HIS A O 1
ATOM 2806 N N . LYS A 1 352 ? 21.109 -21.656 -6.824 1 98.38 352 LYS A N 1
ATOM 2807 C CA . LYS A 1 352 ? 21.625 -21.672 -5.461 1 98.38 352 LYS A CA 1
ATOM 2808 C C . LYS A 1 352 ? 21.469 -23.047 -4.824 1 98.38 352 LYS A C 1
ATOM 2810 O O . LYS A 1 352 ? 20.578 -23.812 -5.203 1 98.38 352 LYS A O 1
ATOM 2815 N N . PRO A 1 353 ? 22.359 -23.328 -3.824 1 98.31 353 PRO A N 1
ATOM 2816 C CA . PRO A 1 353 ? 22.219 -24.625 -3.145 1 98.31 353 PRO A CA 1
ATOM 2817 C C . PRO A 1 353 ? 20.844 -24.812 -2.529 1 98.31 353 PRO A C 1
ATOM 2819 O O . PRO A 1 353 ? 20.328 -23.922 -1.856 1 98.31 353 PRO A O 1
ATOM 2822 N N . ARG A 1 354 ? 20.25 -25.984 -2.727 1 96.88 354 ARG A N 1
ATOM 2823 C CA . ARG A 1 354 ? 18.875 -26.266 -2.303 1 96.88 354 ARG A CA 1
ATOM 2824 C C . ARG A 1 354 ? 18.734 -26.109 -0.793 1 96.88 354 ARG A C 1
ATOM 2826 O O . ARG A 1 354 ? 17.656 -25.719 -0.306 1 96.88 354 ARG A O 1
ATOM 2833 N N . ASP A 1 355 ? 19.781 -26.344 -0.017 1 95.5 355 ASP A N 1
ATOM 2834 C CA . ASP A 1 355 ? 19.719 -26.281 1.44 1 95.5 355 ASP A CA 1
ATOM 2835 C C . ASP A 1 355 ? 19.547 -24.844 1.926 1 95.5 355 ASP A C 1
ATOM 2837 O O . ASP A 1 355 ? 19.047 -24.609 3.025 1 95.5 355 ASP A O 1
ATOM 2841 N N . LEU A 1 356 ? 19.891 -23.906 1.083 1 94.62 356 LEU A N 1
ATOM 2842 C CA . LEU A 1 356 ? 19.844 -22.5 1.467 1 94.62 356 LEU A CA 1
ATOM 2843 C C . LEU A 1 356 ? 18.5 -21.875 1.105 1 94.62 356 LEU A C 1
ATOM 2845 O O . LEU A 1 356 ? 18.188 -20.766 1.548 1 94.62 356 LEU A O 1
ATOM 2849 N N . GLU A 1 357 ? 17.766 -22.594 0.348 1 95.56 357 GLU A N 1
ATOM 2850 C CA . GLU A 1 357 ? 16.578 -21.984 -0.218 1 95.56 357 GLU A CA 1
ATOM 2851 C C . GLU A 1 357 ? 15.305 -22.516 0.446 1 95.56 357 GLU A C 1
ATOM 2853 O O . GLU A 1 357 ? 15.289 -23.656 0.926 1 95.56 357 GLU A O 1
ATOM 2858 N N . PRO A 1 358 ? 14.211 -21.75 0.457 1 94.38 358 PRO A N 1
ATOM 2859 C CA . PRO A 1 358 ? 12.945 -22.188 1.044 1 94.38 358 PRO A CA 1
ATOM 2860 C C . PRO A 1 358 ? 12.375 -23.438 0.375 1 94.38 358 PRO A C 1
ATOM 2862 O O . PRO A 1 358 ? 12.688 -23.703 -0.788 1 94.38 358 PRO A O 1
ATOM 2865 N N . PHE A 1 359 ? 11.414 -24.078 1.01 1 94.69 359 PHE A N 1
ATOM 2866 C CA . PHE A 1 359 ? 10.977 -25.422 0.631 1 94.69 359 PHE A CA 1
ATOM 2867 C C . PHE A 1 359 ? 10.047 -25.359 -0.578 1 94.69 359 PHE A C 1
ATOM 2869 O O . PHE A 1 359 ? 9.914 -26.344 -1.309 1 94.69 359 PHE A O 1
ATOM 2876 N N . PRO A 1 360 ? 9.422 -24.25 -0.89 1 95.88 360 PRO A N 1
ATOM 2877 C CA . PRO A 1 360 ? 8.492 -24.328 -2.018 1 95.88 360 PRO A CA 1
ATOM 2878 C C . PRO A 1 360 ? 9.18 -24.141 -3.367 1 95.88 360 PRO A C 1
ATOM 2880 O O . PRO A 1 360 ? 8.516 -24.156 -4.41 1 95.88 360 PRO A O 1
ATOM 2883 N N . TYR A 1 361 ? 10.438 -24.031 -3.396 1 97.38 361 TYR A N 1
ATOM 2884 C CA . TYR A 1 361 ? 11.117 -23.734 -4.652 1 97.38 361 TYR A CA 1
ATOM 2885 C C . TYR A 1 361 ? 11.578 -25 -5.34 1 97.38 361 TYR A C 1
ATOM 2887 O O . TYR A 1 361 ? 11.938 -25.984 -4.676 1 97.38 361 TYR A O 1
ATOM 2895 N N . CYS A 1 362 ? 11.68 -24.969 -6.633 1 97.69 362 CYS A N 1
ATOM 2896 C CA . CYS A 1 362 ? 12.008 -26.141 -7.457 1 97.69 362 CYS A CA 1
ATOM 2897 C C . CYS A 1 362 ? 13.484 -26.484 -7.34 1 97.69 362 CYS A C 1
ATOM 2899 O O . CYS A 1 362 ? 14.328 -25.594 -7.23 1 97.69 362 CYS A O 1
ATOM 2901 N N . ILE A 1 363 ? 13.68 -27.781 -7.434 1 97.5 363 ILE A N 1
ATOM 2902 C CA . ILE A 1 363 ? 15.039 -28.312 -7.516 1 97.5 363 ILE A CA 1
ATOM 2903 C C . ILE A 1 363 ? 15.461 -28.438 -8.977 1 97.5 363 ILE A C 1
ATOM 2905 O O . ILE A 1 363 ? 14.641 -28.766 -9.836 1 97.5 363 ILE A O 1
ATOM 2909 N N . SER A 1 364 ? 16.703 -28.172 -9.211 1 97.62 364 SER A N 1
ATOM 2910 C CA . SER A 1 364 ? 17.219 -28.25 -10.578 1 97.62 364 SER A CA 1
ATOM 2911 C C . SER A 1 364 ? 17.156 -29.688 -11.102 1 97.62 364 SER A C 1
ATOM 2913 O O . SER A 1 364 ? 17.625 -30.609 -10.438 1 97.62 364 SER A O 1
ATOM 2915 N N . PRO A 1 365 ? 16.625 -29.797 -12.273 1 95.5 365 PRO A N 1
ATOM 2916 C CA . PRO A 1 365 ? 16.594 -31.141 -12.852 1 95.5 365 PRO A CA 1
ATOM 2917 C C . PRO A 1 365 ? 17.969 -31.641 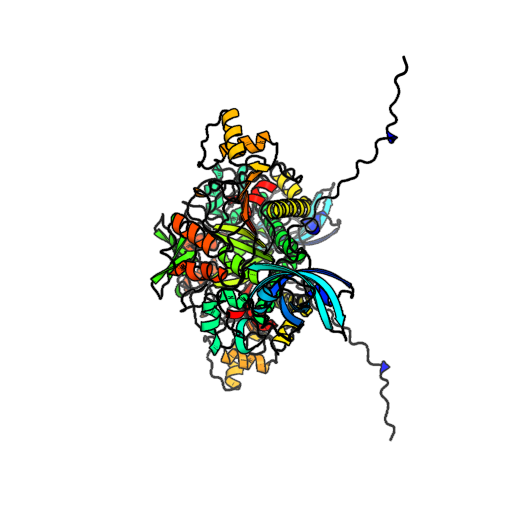-13.258 1 95.5 365 PRO A C 1
ATOM 2919 O O . PRO A 1 365 ? 18.203 -32.844 -13.359 1 95.5 365 PRO A O 1
ATOM 2922 N N . GLU A 1 366 ? 18.891 -30.797 -13.453 1 96.81 366 GLU A N 1
ATOM 2923 C CA . GLU A 1 366 ? 20.234 -31.141 -13.93 1 96.81 366 GLU A CA 1
ATOM 2924 C C . GLU A 1 366 ? 21.156 -31.5 -12.766 1 96.81 366 GLU A C 1
ATOM 2926 O O . GLU A 1 366 ? 22.078 -32.281 -12.93 1 96.81 366 GLU A O 1
ATOM 2931 N N . ASP A 1 367 ? 21 -30.859 -11.648 1 97.81 367 ASP A N 1
ATOM 2932 C CA . ASP A 1 367 ? 21.797 -31.062 -10.453 1 97.81 367 ASP A CA 1
ATOM 2933 C C . ASP A 1 367 ? 20.953 -30.906 -9.188 1 97.81 367 ASP A C 1
ATOM 2935 O O . ASP A 1 367 ? 20.688 -29.797 -8.734 1 97.81 367 ASP A O 1
ATOM 2939 N N . GLU A 1 368 ? 20.656 -31.922 -8.523 1 97.19 368 GLU A N 1
ATOM 2940 C CA . GLU A 1 368 ? 19.703 -31.953 -7.418 1 97.19 368 GLU A CA 1
ATOM 2941 C C . GLU A 1 368 ? 20.25 -31.203 -6.203 1 97.19 368 GLU A C 1
ATOM 2943 O O . GLU A 1 368 ? 19.516 -30.953 -5.242 1 97.19 368 GLU A O 1
ATOM 2948 N N . ARG A 1 369 ? 21.578 -30.938 -6.18 1 97.06 369 ARG A N 1
ATOM 2949 C CA . ARG A 1 369 ? 22.141 -30.156 -5.086 1 97.06 369 ARG A CA 1
ATOM 2950 C C . ARG A 1 369 ? 21.719 -28.703 -5.184 1 97.06 369 ARG A C 1
ATOM 2952 O O . ARG A 1 369 ? 21.875 -27.938 -4.223 1 97.06 369 ARG A O 1
ATOM 2959 N N . LEU A 1 370 ? 21.031 -28.359 -6.32 1 98.56 370 LEU A N 1
ATOM 2960 C CA . LEU A 1 370 ? 20.766 -26.953 -6.617 1 98.56 370 LEU A CA 1
ATOM 2961 C C . LEU A 1 370 ? 19.266 -26.719 -6.785 1 98.56 370 LEU A C 1
ATOM 2963 O O . LEU A 1 370 ? 18.516 -27.656 -7.055 1 98.56 370 LEU A O 1
ATOM 2967 N N . SER A 1 371 ? 18.906 -25.5 -6.594 1 98.19 371 SER A N 1
ATOM 2968 C CA . SER A 1 371 ? 17.531 -25.078 -6.781 1 98.19 371 SER A CA 1
ATOM 2969 C C . SER A 1 371 ? 17.391 -24.188 -8.016 1 98.19 371 SER A C 1
ATOM 2971 O O . SER A 1 371 ? 18.375 -23.734 -8.578 1 98.19 371 SER A O 1
ATOM 2973 N N . MET A 1 372 ? 16.172 -24.047 -8.477 1 98.62 372 MET A N 1
ATOM 2974 C CA . MET A 1 372 ? 15.867 -23.109 -9.562 1 98.62 372 MET A CA 1
ATOM 2975 C C . MET A 1 372 ? 15.555 -21.719 -9.016 1 98.62 372 MET A C 1
ATOM 2977 O O . MET A 1 372 ? 14.438 -21.234 -9.164 1 98.62 372 MET A O 1
ATOM 2981 N N . THR A 1 373 ? 16.531 -21.125 -8.414 1 98.69 373 THR A N 1
ATOM 2982 C CA . THR A 1 373 ? 16.453 -19.781 -7.824 1 98.69 373 THR A CA 1
ATOM 2983 C C . THR A 1 373 ? 17.625 -18.922 -8.281 1 98.69 373 THR A C 1
ATOM 2985 O O . THR A 1 373 ? 18.625 -19.438 -8.781 1 98.69 373 THR A O 1
ATOM 2988 N N . ALA A 1 374 ? 17.438 -17.625 -8.219 1 98.81 374 ALA A N 1
ATOM 2989 C CA . ALA A 1 374 ? 18.5 -16.672 -8.523 1 98.81 374 ALA A CA 1
ATOM 2990 C C . ALA A 1 374 ? 18.344 -15.406 -7.688 1 98.81 374 ALA A C 1
ATOM 2992 O O . ALA A 1 374 ? 17.234 -15.039 -7.293 1 98.81 374 ALA A O 1
ATOM 2993 N N . ASP A 1 375 ? 19.422 -14.773 -7.406 1 98.69 375 ASP A N 1
ATOM 2994 C CA . ASP A 1 375 ? 19.469 -13.477 -6.734 1 98.69 375 ASP A CA 1
ATOM 2995 C C . ASP A 1 375 ? 20.062 -12.406 -7.648 1 98.69 375 ASP A C 1
ATOM 2997 O O . ASP A 1 375 ? 21.031 -12.664 -8.367 1 98.69 375 ASP A O 1
ATOM 3001 N N . LEU A 1 376 ? 19.453 -11.312 -7.625 1 98.88 376 LEU A N 1
ATOM 3002 C CA . LEU A 1 376 ? 20.016 -10.172 -8.328 1 98.88 376 LEU A CA 1
ATOM 3003 C C . LEU A 1 376 ? 20.875 -9.328 -7.398 1 98.88 376 LEU A C 1
ATOM 3005 O O . LEU A 1 376 ? 20.391 -8.805 -6.395 1 98.88 376 LEU A O 1
ATOM 3009 N N . ILE A 1 377 ? 22.109 -9.211 -7.73 1 98.56 377 ILE A N 1
ATOM 3010 C CA . ILE A 1 377 ? 23.047 -8.367 -7.004 1 98.56 377 ILE A CA 1
ATOM 3011 C C . ILE A 1 377 ? 23.172 -7.016 -7.707 1 98.56 377 ILE A C 1
ATOM 3013 O O . ILE A 1 377 ? 23.562 -6.953 -8.875 1 98.56 377 ILE A O 1
ATOM 3017 N N . SER A 1 378 ? 22.859 -5.965 -7.012 1 97.44 378 SER A N 1
ATOM 3018 C CA . SER A 1 378 ? 22.953 -4.621 -7.574 1 97.44 378 SER A CA 1
ATOM 3019 C C . SER A 1 378 ? 24.406 -4.191 -7.742 1 97.44 378 SER A C 1
ATOM 3021 O O . SER A 1 378 ? 25.312 -4.859 -7.25 1 97.44 378 SER A O 1
ATOM 3023 N N . SER A 1 379 ? 24.641 -3.127 -8.438 1 96 379 SER A N 1
ATOM 3024 C CA . SER A 1 379 ? 25.969 -2.541 -8.594 1 96 379 SER A CA 1
ATOM 3025 C C . SER A 1 379 ? 26.281 -1.562 -7.465 1 96 379 SER A C 1
ATOM 3027 O O . SER A 1 379 ? 25.391 -1.191 -6.699 1 96 379 SER A O 1
ATOM 3029 N N . GLY A 1 380 ? 27.5 -1.192 -7.402 1 93.81 380 GLY A N 1
ATOM 3030 C CA . GLY A 1 380 ? 27.906 -0.097 -6.535 1 93.81 380 GLY A CA 1
ATOM 3031 C C . GLY A 1 380 ? 28 -0.497 -5.074 1 93.81 380 GLY A C 1
ATOM 3032 O O . GLY A 1 380 ? 28.016 0.363 -4.191 1 93.81 380 GLY A O 1
ATOM 3033 N N . GLY A 1 381 ? 27.922 -1.776 -4.77 1 93.94 381 GLY A N 1
ATOM 3034 C CA . GLY A 1 381 ? 28.078 -2.238 -3.398 1 93.94 381 GLY A CA 1
ATOM 3035 C C . GLY A 1 381 ? 26.797 -2.215 -2.6 1 93.94 381 GLY A C 1
ATOM 3036 O O . GLY A 1 381 ? 26.828 -2.275 -1.368 1 93.94 381 GLY A O 1
ATOM 3037 N N . PHE A 1 382 ? 25.672 -2.195 -3.193 1 95.44 382 PHE A N 1
ATOM 3038 C CA . PHE A 1 382 ? 24.391 -2.1 -2.498 1 95.44 382 PHE A CA 1
ATOM 3039 C C . PHE A 1 382 ? 23.828 -3.486 -2.211 1 95.44 382 PHE A C 1
ATOM 3041 O O . PHE A 1 382 ? 22.828 -3.621 -1.501 1 95.44 382 PHE A O 1
ATOM 3048 N N . GLY A 1 383 ? 24.406 -4.488 -2.811 1 96.06 383 GLY A N 1
ATOM 3049 C CA . GLY A 1 383 ? 24.078 -5.855 -2.438 1 96.06 383 GLY A CA 1
ATOM 3050 C C . GLY A 1 383 ? 22.859 -6.398 -3.156 1 96.06 383 GLY A C 1
ATOM 3051 O O . GLY A 1 383 ? 22.453 -5.871 -4.195 1 96.06 383 GLY A O 1
ATOM 3052 N N . GLU A 1 384 ? 22.359 -7.527 -2.639 1 97.56 384 GLU A N 1
ATOM 3053 C CA . GLU A 1 384 ? 21.203 -8.211 -3.219 1 97.56 384 GLU A CA 1
ATOM 3054 C C . GLU A 1 384 ? 19.953 -7.363 -3.092 1 97.56 384 GLU A C 1
ATOM 3056 O O . GLU A 1 384 ? 19.656 -6.82 -2.021 1 97.56 384 GLU A O 1
ATOM 3061 N N . ILE A 1 385 ? 19.125 -7.328 -4.191 1 97.88 385 ILE A N 1
ATOM 3062 C CA . ILE A 1 385 ? 17.922 -6.504 -4.129 1 97.88 385 ILE A CA 1
ATOM 3063 C C . ILE A 1 385 ? 16.703 -7.348 -4.508 1 97.88 385 ILE A C 1
ATOM 3065 O O . ILE A 1 385 ? 15.57 -6.938 -4.27 1 97.88 385 ILE A O 1
ATOM 3069 N N . CYS A 1 386 ? 16.906 -8.508 -5.09 1 98.56 386 CYS A N 1
ATOM 3070 C CA . CYS A 1 386 ? 15.789 -9.289 -5.594 1 98.56 386 CYS A CA 1
ATOM 3071 C C . CYS A 1 386 ? 16.141 -10.773 -5.629 1 98.56 386 CYS A C 1
ATOM 3073 O O . CYS A 1 386 ? 17.266 -11.148 -5.93 1 98.56 386 CYS A O 1
ATOM 3075 N N . GLY A 1 387 ? 15.188 -11.578 -5.305 1 98.44 387 GLY A N 1
ATOM 3076 C CA . GLY A 1 387 ? 15.234 -13.016 -5.531 1 98.44 387 GLY A CA 1
ATOM 3077 C C . GLY A 1 387 ? 14.133 -13.508 -6.449 1 98.44 387 GLY A C 1
ATOM 3078 O O . GLY A 1 387 ? 13.023 -12.969 -6.441 1 98.44 387 GLY A O 1
ATOM 3079 N N . VAL A 1 388 ? 14.469 -14.555 -7.25 1 98.75 388 VAL A N 1
ATOM 3080 C CA . VAL A 1 388 ? 13.461 -15.172 -8.109 1 98.75 388 VAL A CA 1
ATOM 3081 C C . VAL A 1 388 ? 13.453 -16.688 -7.895 1 98.75 388 VAL A C 1
ATOM 3083 O O . VAL A 1 388 ? 14.422 -17.25 -7.379 1 98.75 388 VAL A O 1
ATOM 3086 N N . ALA A 1 389 ? 12.344 -17.297 -8.312 1 98.56 389 ALA A N 1
ATOM 3087 C CA . ALA A 1 389 ? 12.25 -18.734 -8.141 1 98.56 389 ALA A CA 1
ATOM 3088 C C . ALA A 1 389 ? 11.219 -19.344 -9.086 1 98.56 389 ALA A C 1
ATOM 3090 O O . ALA A 1 389 ? 10.227 -18.688 -9.43 1 98.56 389 ALA A O 1
ATOM 3091 N N . GLU A 1 390 ? 11.531 -20.516 -9.531 1 98.5 390 GLU A N 1
ATOM 3092 C CA . GLU A 1 390 ? 10.477 -21.438 -9.961 1 98.5 390 GLU A CA 1
ATOM 3093 C C . GLU A 1 390 ? 9.859 -22.156 -8.773 1 98.5 390 GLU A C 1
ATOM 3095 O O . GLU A 1 390 ? 10.578 -22.656 -7.902 1 98.5 390 GLU A O 1
ATOM 3100 N N . LYS A 1 391 ? 8.633 -22.25 -8.727 1 97.56 391 LYS A N 1
ATOM 3101 C CA . LYS A 1 391 ? 7.953 -22.828 -7.566 1 97.56 391 LYS A CA 1
ATOM 3102 C C . LYS A 1 391 ? 7.48 -24.25 -7.855 1 97.56 391 LYS A C 1
ATOM 3104 O O . LYS A 1 391 ? 7.062 -24.547 -8.977 1 97.56 391 LYS A O 1
ATOM 3109 N N . SER A 1 392 ? 7.508 -25.031 -6.84 1 96.56 392 SER A N 1
ATOM 3110 C CA . SER A 1 392 ? 7.008 -26.391 -6.957 1 96.56 392 SER A CA 1
ATOM 3111 C C . SER A 1 392 ? 5.504 -26.422 -7.203 1 96.56 392 SER A C 1
ATOM 3113 O O . SER A 1 392 ? 4.738 -25.797 -6.465 1 96.56 392 SER A O 1
ATOM 3115 N N . TYR A 1 393 ? 5.117 -27.219 -8.195 1 97 393 TYR A N 1
ATOM 3116 C CA . TYR A 1 393 ? 3.695 -27.188 -8.523 1 97 393 TYR A CA 1
ATOM 3117 C C . TYR A 1 393 ? 3.08 -28.578 -8.422 1 97 393 TYR A C 1
ATOM 3119 O O . TYR A 1 393 ? 1.874 -28.734 -8.617 1 97 393 TYR A O 1
ATOM 3127 N N . THR A 1 394 ? 3.885 -29.625 -8.047 1 96.38 394 THR A N 1
ATOM 3128 C CA . THR A 1 394 ? 3.326 -30.953 -7.809 1 96.38 394 THR A CA 1
ATOM 3129 C C . THR A 1 394 ? 3.336 -31.281 -6.32 1 96.38 394 THR A C 1
ATOM 3131 O O . THR A 1 394 ? 4.203 -30.797 -5.578 1 96.38 394 THR A O 1
ATOM 3134 N N . ARG A 1 395 ? 2.404 -32.062 -5.938 1 96 395 ARG A N 1
ATOM 3135 C CA . ARG A 1 395 ? 2.305 -32.469 -4.539 1 96 395 ARG A CA 1
ATOM 3136 C C . ARG A 1 395 ? 3.562 -33.219 -4.094 1 96 395 ARG A C 1
ATOM 3138 O O . ARG A 1 395 ? 4.098 -32.938 -3.014 1 96 395 ARG A O 1
ATOM 3145 N N . GLU A 1 396 ? 4.016 -34.094 -4.891 1 95.81 396 GLU A N 1
ATOM 3146 C CA . GLU A 1 396 ? 5.172 -34.938 -4.566 1 95.81 396 GLU A CA 1
ATOM 3147 C C . GLU A 1 396 ? 6.414 -34.062 -4.332 1 95.81 396 GLU A C 1
ATOM 3149 O O . GLU A 1 396 ? 7.133 -34.25 -3.346 1 95.81 396 GLU A O 1
ATOM 3154 N N . GLU A 1 397 ? 6.629 -33.156 -5.219 1 95.25 397 GLU A N 1
ATOM 3155 C CA . GLU A 1 397 ? 7.793 -32.281 -5.086 1 95.25 397 GLU A CA 1
ATOM 3156 C C . GLU A 1 397 ? 7.723 -31.469 -3.805 1 95.25 397 GLU A C 1
ATOM 3158 O O . GLU A 1 397 ? 8.719 -31.359 -3.08 1 95.25 397 GLU A O 1
ATOM 3163 N N . LEU A 1 398 ? 6.598 -30.891 -3.52 1 96.38 398 LEU A N 1
ATOM 3164 C CA . LEU A 1 398 ? 6.457 -30.062 -2.33 1 96.38 398 LEU A CA 1
ATOM 3165 C C . LEU A 1 398 ? 6.621 -30.891 -1.062 1 96.38 398 LEU A C 1
ATOM 3167 O O . LEU A 1 398 ? 7.289 -30.469 -0.117 1 96.38 398 LEU A O 1
ATOM 3171 N N . GLU A 1 399 ? 6.043 -32.062 -1.054 1 96.12 399 GLU A N 1
ATOM 3172 C CA . GLU A 1 399 ? 6.148 -32.938 0.103 1 96.12 399 GLU A CA 1
ATOM 3173 C C . GLU A 1 399 ? 7.602 -33.312 0.376 1 96.12 399 GLU A C 1
ATOM 3175 O O . GLU A 1 399 ? 8.031 -33.375 1.531 1 96.12 399 GLU A O 1
ATOM 3180 N N . THR A 1 400 ? 8.266 -33.625 -0.665 1 95.75 400 THR A N 1
ATOM 3181 C CA . THR A 1 400 ? 9.68 -33.969 -0.529 1 95.75 400 THR A CA 1
ATOM 3182 C C . THR A 1 400 ? 10.461 -32.844 0.12 1 95.75 400 THR A C 1
ATOM 3184 O O . THR A 1 400 ? 11.227 -33.062 1.062 1 95.75 400 THR A O 1
ATOM 3187 N N . ARG A 1 401 ? 10.258 -31.688 -0.344 1 95.81 401 ARG A N 1
ATOM 3188 C CA . ARG A 1 401 ? 10.969 -30.531 0.185 1 95.81 401 ARG A CA 1
ATOM 3189 C C . ARG A 1 401 ? 10.523 -30.219 1.612 1 95.81 401 ARG A C 1
ATOM 3191 O O . ARG A 1 401 ? 11.344 -29.828 2.449 1 95.81 401 ARG A O 1
ATOM 3198 N N . MET A 1 402 ? 9.266 -30.375 1.904 1 95.25 402 MET A N 1
ATOM 3199 C CA . MET A 1 402 ? 8.75 -30.172 3.256 1 95.25 402 MET A CA 1
ATOM 3200 C C . MET A 1 402 ? 9.398 -31.141 4.234 1 95.25 402 MET A C 1
ATOM 3202 O O . MET A 1 402 ? 9.75 -30.766 5.355 1 95.25 402 MET A O 1
ATOM 3206 N N . LYS A 1 403 ? 9.516 -32.375 3.797 1 95.31 403 LYS A N 1
ATOM 3207 C CA . LYS A 1 403 ? 10.172 -33.375 4.625 1 95.31 403 LYS A CA 1
ATOM 3208 C C . LYS A 1 403 ? 11.625 -32.969 4.91 1 95.31 403 LYS A C 1
ATOM 3210 O O . LYS A 1 403 ? 12.07 -33.062 6.055 1 95.31 403 LYS A O 1
ATOM 3215 N N . GLU A 1 404 ? 12.273 -32.562 3.895 1 94.69 404 GLU A N 1
ATOM 3216 C CA . GLU A 1 404 ? 13.672 -32.156 4.012 1 94.69 404 GLU A CA 1
ATOM 3217 C C . GLU A 1 404 ? 13.82 -31.031 5.02 1 94.69 404 GLU A C 1
ATOM 3219 O O . GLU A 1 404 ? 14.812 -30.969 5.758 1 94.69 404 GLU A O 1
ATOM 3224 N N . LYS A 1 405 ? 12.852 -30.156 5.047 1 93.31 405 LYS A N 1
ATOM 3225 C CA . LYS A 1 405 ? 12.984 -28.938 5.848 1 93.31 405 LYS A CA 1
ATOM 3226 C C . LYS A 1 405 ? 12.227 -29.062 7.164 1 93.31 405 LYS A C 1
ATOM 3228 O O . LYS A 1 405 ? 12.031 -28.078 7.875 1 93.31 405 LYS A O 1
ATOM 3233 N N . GLY A 1 406 ? 11.648 -30.188 7.43 1 91.25 406 GLY A N 1
ATOM 3234 C CA . GLY A 1 406 ? 11 -30.469 8.703 1 91.25 406 GLY A CA 1
ATOM 3235 C C . GLY A 1 406 ? 9.656 -29.781 8.844 1 91.25 406 GLY A C 1
ATOM 3236 O O . GLY A 1 406 ? 9.289 -29.344 9.938 1 91.25 406 GLY A O 1
ATOM 3237 N N . LYS A 1 407 ? 8.945 -29.625 7.727 1 92 407 LYS A N 1
ATOM 3238 C CA . LYS A 1 407 ? 7.68 -28.906 7.746 1 92 407 LYS A CA 1
ATOM 3239 C C . LYS A 1 407 ? 6.496 -29.859 7.719 1 92 407 LYS A C 1
ATOM 3241 O O . LYS A 1 407 ? 5.348 -29.453 7.875 1 92 407 LYS A O 1
ATOM 3246 N N . MET A 1 408 ? 6.691 -31.094 7.633 1 90.38 408 MET A N 1
ATOM 3247 C CA . MET A 1 408 ? 5.625 -32.094 7.484 1 90.38 408 MET A CA 1
ATOM 3248 C C . MET A 1 408 ? 4.805 -32.188 8.766 1 90.38 408 MET A C 1
ATOM 3250 O O . MET A 1 408 ? 3.631 -32.562 8.727 1 90.38 408 MET A O 1
ATOM 3254 N N . GLU A 1 409 ? 5.391 -31.797 9.82 1 89.31 409 GLU A N 1
ATOM 3255 C CA . GLU A 1 409 ? 4.691 -31.906 11.094 1 89.31 409 GLU A CA 1
ATOM 3256 C C . GLU A 1 409 ? 3.842 -30.672 11.359 1 89.31 409 GLU A C 1
ATOM 3258 O O . GLU A 1 409 ? 3.1 -30.609 12.344 1 89.31 409 GLU A O 1
ATOM 3263 N N . GLN A 1 410 ? 3.904 -29.766 10.516 1 88.81 410 GLN A N 1
ATOM 3264 C CA . GLN A 1 410 ? 3.189 -28.5 10.695 1 88.81 410 GLN A CA 1
ATOM 3265 C C . GLN A 1 410 ? 2.041 -28.375 9.695 1 88.81 410 GLN A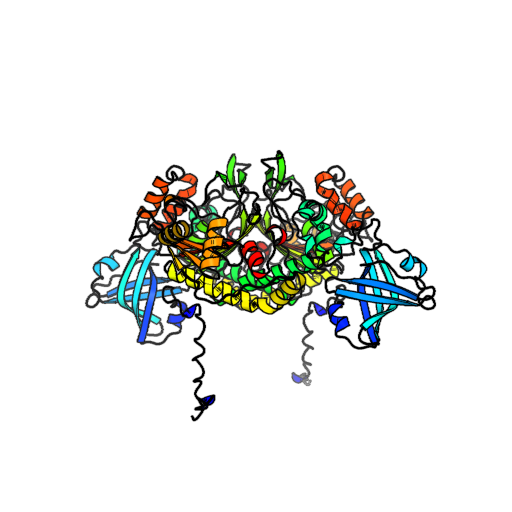 C 1
ATOM 3267 O O . GLN A 1 410 ? 1.87 -27.328 9.07 1 88.81 410 GLN A O 1
ATOM 3272 N N . MET A 1 411 ? 1.295 -29.359 9.555 1 88.44 411 MET A N 1
ATOM 3273 C CA . MET A 1 411 ? 0.229 -29.406 8.562 1 88.44 411 MET A CA 1
ATOM 3274 C C . MET A 1 411 ? -0.918 -28.484 8.953 1 88.44 411 MET A C 1
ATOM 3276 O O . MET A 1 411 ? -1.719 -28.078 8.102 1 88.44 411 MET A O 1
ATOM 3280 N N . ASP A 1 412 ? -0.958 -28.125 10.148 1 84.31 412 ASP A N 1
ATOM 3281 C CA . ASP A 1 412 ? -1.961 -27.156 10.578 1 84.31 412 ASP A CA 1
ATOM 3282 C C . ASP A 1 412 ? -1.748 -25.812 9.891 1 84.31 412 ASP A C 1
ATOM 3284 O O . ASP A 1 412 ? -2.697 -25.047 9.703 1 84.31 412 ASP A O 1
ATOM 3288 N N . ILE A 1 413 ? -0.518 -25.609 9.5 1 86.31 413 ILE A N 1
ATOM 3289 C CA . ILE A 1 413 ? -0.188 -24.312 8.914 1 86.31 413 ILE A CA 1
ATOM 3290 C C . ILE A 1 413 ? -0.01 -24.453 7.402 1 86.31 413 ILE A C 1
ATOM 3292 O O . ILE A 1 413 ? -0.248 -23.5 6.648 1 86.31 413 ILE A O 1
ATOM 3296 N N . TYR A 1 414 ? 0.308 -25.656 6.914 1 92.62 414 TYR A N 1
ATOM 3297 C CA . TYR A 1 414 ? 0.739 -25.75 5.523 1 92.62 414 TYR A CA 1
ATOM 3298 C C . TYR A 1 414 ? -0.21 -26.625 4.715 1 92.62 414 TYR A C 1
ATOM 3300 O O . TYR A 1 414 ? -0.058 -26.766 3.498 1 92.62 414 TYR A O 1
ATOM 3308 N N . SER A 1 415 ? -1.281 -27.156 5.285 1 93.31 415 SER A N 1
ATOM 3309 C CA . SER A 1 415 ? -2.145 -28.109 4.594 1 93.31 415 SER A CA 1
ATOM 3310 C C . SER A 1 415 ? -2.785 -27.484 3.361 1 93.31 415 SER A C 1
ATOM 3312 O O . SER A 1 415 ? -2.904 -28.125 2.318 1 93.31 415 SER A O 1
ATOM 3314 N N . TRP A 1 416 ? -3.207 -26.234 3.508 1 94.12 416 TRP A N 1
ATOM 3315 C CA . TRP A 1 416 ? -3.879 -25.594 2.387 1 94.12 416 TRP A CA 1
ATOM 3316 C C . TRP A 1 416 ? -2.908 -25.344 1.237 1 94.12 416 TRP A C 1
ATOM 3318 O O . TRP A 1 416 ? -3.305 -25.359 0.069 1 94.12 416 TRP A O 1
ATOM 3328 N N . VAL A 1 417 ? -1.659 -25.156 1.563 1 94.75 417 VAL A N 1
ATOM 3329 C CA . VAL A 1 417 ? -0.63 -24.969 0.546 1 94.75 417 VAL A CA 1
ATOM 3330 C C . VAL A 1 417 ? -0.42 -26.266 -0.228 1 94.75 417 VAL A C 1
ATOM 3332 O O . VAL A 1 417 ? -0.368 -26.266 -1.461 1 94.75 417 VAL A O 1
ATOM 3335 N N . LEU A 1 418 ? -0.354 -27.312 0.475 1 94.94 418 LEU A N 1
ATOM 3336 C CA . LEU A 1 418 ? -0.197 -28.625 -0.144 1 94.94 418 LEU A CA 1
ATOM 3337 C C . LEU A 1 418 ? -1.427 -28.984 -0.97 1 94.94 418 LEU A C 1
ATOM 3339 O O . LEU A 1 418 ? -1.303 -29.469 -2.096 1 94.94 418 LEU A O 1
ATOM 3343 N N . GLU A 1 419 ? -2.535 -28.703 -0.446 1 94.81 419 GLU A N 1
ATOM 3344 C CA . GLU A 1 419 ? -3.799 -29.031 -1.1 1 94.81 419 GLU A CA 1
ATOM 3345 C C . GLU A 1 419 ? -3.938 -28.312 -2.434 1 94.81 419 GLU A C 1
ATOM 3347 O O . GLU A 1 419 ? -4.531 -28.844 -3.377 1 94.81 419 GLU A O 1
ATOM 3352 N N . SER A 1 420 ? -3.418 -27.172 -2.512 1 95.31 420 SER A N 1
ATOM 3353 C CA . SER A 1 420 ? -3.514 -26.391 -3.742 1 95.31 420 SER A CA 1
ATOM 3354 C C . SER A 1 420 ? -2.951 -27.156 -4.93 1 95.31 420 SER A C 1
ATOM 3356 O O . SER A 1 420 ? -3.355 -26.938 -6.074 1 95.31 420 SER A O 1
ATOM 3358 N N . ARG A 1 421 ? -2.062 -28.109 -4.699 1 97.25 421 ARG A N 1
ATOM 3359 C CA . ARG A 1 421 ? -1.44 -28.906 -5.754 1 97.25 421 ARG A CA 1
ATOM 3360 C C . ARG A 1 421 ? -2.418 -29.922 -6.32 1 97.25 421 ARG A C 1
ATOM 3362 O O . ARG A 1 421 ? -2.203 -30.469 -7.41 1 97.25 421 ARG A O 1
ATOM 3369 N N . ASP A 1 422 ? -3.488 -30.156 -5.652 1 97.25 422 ASP A N 1
ATOM 3370 C CA . ASP A 1 422 ? -4.445 -31.188 -6.059 1 97.25 422 ASP A CA 1
ATOM 3371 C C . ASP A 1 422 ? -5.41 -30.656 -7.113 1 97.25 422 ASP A C 1
ATOM 3373 O O . ASP A 1 422 ? -6.258 -31.391 -7.617 1 97.25 422 ASP A O 1
ATOM 3377 N N . PHE A 1 423 ? -5.223 -29.406 -7.449 1 96.62 423 PHE A N 1
ATOM 3378 C CA . PHE A 1 423 ? -6.23 -28.797 -8.312 1 96.62 423 PHE A CA 1
ATOM 3379 C C . PHE A 1 423 ? -5.574 -28.109 -9.5 1 96.62 423 PHE A C 1
ATOM 3381 O O . PHE A 1 423 ? -5.855 -26.938 -9.781 1 96.62 423 PHE A O 1
ATOM 3388 N N . GLY A 1 424 ? -4.723 -28.828 -10.172 1 97.19 424 GLY A N 1
ATOM 3389 C CA . GLY A 1 424 ? -4.223 -28.469 -11.484 1 97.19 424 GLY A CA 1
ATOM 3390 C C . GLY A 1 424 ? -3.248 -27.312 -11.461 1 97.19 424 GLY A C 1
ATOM 3391 O O . GLY A 1 424 ? -3.252 -26.453 -12.352 1 97.19 424 GLY A O 1
ATOM 3392 N N . MET A 1 425 ? -2.467 -27.188 -10.391 1 97.75 425 MET A N 1
ATOM 3393 C CA . MET A 1 425 ? -1.433 -26.156 -10.344 1 97.75 425 MET A CA 1
ATOM 3394 C C . MET A 1 425 ? -0.462 -26.312 -11.508 1 97.75 425 MET A C 1
ATOM 3396 O O . MET A 1 425 ? -0.121 -27.422 -11.906 1 97.75 425 MET A O 1
ATOM 3400 N N . VAL A 1 426 ? 0.003 -25.172 -12.016 1 98.12 426 VAL A N 1
ATOM 3401 C CA . VAL A 1 426 ? 0.873 -25.172 -13.188 1 98.12 426 VAL A CA 1
ATOM 3402 C C . VAL A 1 426 ? 2.262 -24.672 -12.805 1 98.12 426 VAL A C 1
ATOM 3404 O O . VAL A 1 426 ? 2.439 -24.078 -11.734 1 98.12 426 VAL A O 1
ATOM 3407 N N . PRO A 1 427 ? 3.248 -24.969 -13.695 1 97.25 427 PRO A N 1
ATOM 3408 C CA . PRO A 1 427 ? 4.523 -24.281 -13.477 1 97.25 427 PRO A CA 1
ATOM 3409 C C . PRO A 1 427 ? 4.363 -22.766 -13.375 1 97.25 427 PRO A C 1
ATOM 3411 O O . PRO A 1 427 ? 3.605 -22.172 -14.141 1 97.25 427 PRO A O 1
ATOM 3414 N N . HIS A 1 428 ? 4.957 -22.203 -12.383 1 98.31 428 HIS A N 1
ATOM 3415 C CA . HIS A 1 428 ? 4.848 -20.766 -12.148 1 98.31 428 HIS A CA 1
ATOM 3416 C C . HIS A 1 428 ? 6.117 -20.203 -11.508 1 98.31 428 HIS A C 1
ATOM 3418 O O . HIS A 1 428 ? 6.941 -20.969 -10.992 1 98.31 428 HIS A O 1
ATOM 3424 N N . THR A 1 429 ? 6.297 -18.938 -11.711 1 98.69 429 THR A N 1
ATOM 3425 C CA . THR A 1 429 ? 7.504 -18.25 -11.266 1 98.69 429 THR A CA 1
ATOM 3426 C C . THR A 1 429 ? 7.148 -17.031 -10.414 1 98.69 429 THR A C 1
ATOM 3428 O O . THR A 1 429 ? 6.02 -16.547 -10.461 1 98.69 429 THR A O 1
ATOM 3431 N N . ALA A 1 430 ? 8.094 -16.641 -9.586 1 98.5 430 ALA A N 1
ATOM 3432 C CA . ALA A 1 430 ? 7.863 -15.516 -8.68 1 98.5 430 ALA A CA 1
ATOM 3433 C C . ALA A 1 430 ? 9.148 -14.734 -8.445 1 98.5 430 ALA A C 1
ATOM 3435 O O . ALA A 1 430 ? 10.25 -15.258 -8.633 1 98.5 430 ALA A O 1
ATOM 3436 N N . PHE A 1 431 ? 9 -13.516 -8.109 1 98.69 431 PHE A N 1
ATOM 3437 C CA . PHE A 1 431 ? 10.125 -12.758 -7.582 1 98.69 431 PHE A CA 1
ATOM 3438 C C . PHE A 1 431 ? 9.727 -11.977 -6.34 1 98.69 431 PHE A C 1
ATOM 3440 O O . PHE A 1 431 ? 8.531 -11.781 -6.082 1 98.69 431 PHE A O 1
ATOM 3447 N N . GLY A 1 432 ? 10.641 -11.672 -5.5 1 98.44 432 GLY A N 1
ATOM 3448 C CA . GLY A 1 432 ? 10.578 -10.781 -4.348 1 98.44 432 GLY A CA 1
ATOM 3449 C C . GLY A 1 432 ? 11.695 -9.758 -4.32 1 98.44 432 GLY A C 1
ATOM 3450 O O . GLY A 1 432 ? 12.867 -10.117 -4.445 1 98.44 432 GLY A O 1
ATOM 3451 N N . MET A 1 433 ? 11.297 -8.547 -4.188 1 98.5 433 MET A N 1
ATOM 3452 C CA . MET A 1 433 ? 12.227 -7.422 -4.277 1 98.5 433 MET A CA 1
ATOM 3453 C C . MET A 1 433 ? 12.016 -6.441 -3.131 1 98.5 433 MET A C 1
ATOM 3455 O O . MET A 1 433 ? 10.875 -6.082 -2.82 1 98.5 433 MET A O 1
ATOM 3459 N N . GLY A 1 434 ? 13.102 -6.082 -2.486 1 98.06 434 GLY A N 1
ATOM 3460 C CA . GLY A 1 434 ? 12.969 -5.062 -1.454 1 98.06 434 GLY A CA 1
ATOM 3461 C C . GLY A 1 434 ? 12.719 -3.676 -2.014 1 98.06 434 GLY A C 1
ATOM 3462 O O . GLY A 1 434 ? 13.547 -3.137 -2.748 1 98.06 434 GLY A O 1
ATOM 3463 N N . PHE A 1 435 ? 11.688 -3.123 -1.681 1 98.56 435 PHE A N 1
ATOM 3464 C CA . PHE A 1 435 ? 11.312 -1.802 -2.162 1 98.56 435 PHE A CA 1
ATOM 3465 C C . PHE A 1 435 ? 12.352 -0.76 -1.772 1 98.56 435 PHE A C 1
ATOM 3467 O O . PHE A 1 435 ? 12.852 -0.024 -2.625 1 98.56 435 PHE A O 1
ATOM 3474 N N . GLU A 1 436 ? 12.688 -0.702 -0.516 1 98.31 436 GLU A N 1
ATOM 3475 C CA . GLU A 1 436 ? 13.656 0.271 -0.014 1 98.31 436 GLU A CA 1
ATOM 3476 C C . GLU A 1 436 ? 15.055 -0.013 -0.551 1 98.31 436 GLU A C 1
ATOM 3478 O O . GLU A 1 436 ? 15.844 0.911 -0.773 1 98.31 436 GLU A O 1
ATOM 3483 N N . ARG A 1 437 ? 15.352 -1.255 -0.807 1 98.12 437 ARG A N 1
ATOM 3484 C CA . ARG A 1 437 ? 16.672 -1.589 -1.32 1 98.12 437 ARG A CA 1
ATOM 3485 C C . ARG A 1 437 ? 16.859 -1.067 -2.74 1 98.12 437 ARG A C 1
ATOM 3487 O O . ARG A 1 437 ? 17.953 -0.607 -3.102 1 98.12 437 ARG A O 1
ATOM 3494 N N . VAL A 1 438 ? 15.859 -1.188 -3.492 1 98.44 438 VAL A N 1
ATOM 3495 C CA . VAL A 1 438 ? 15.93 -0.657 -4.848 1 98.44 438 VAL A CA 1
ATOM 3496 C C . VAL A 1 438 ? 16.078 0.863 -4.801 1 98.44 438 VAL A C 1
ATOM 3498 O O . VAL A 1 438 ? 16.891 1.438 -5.531 1 98.44 438 VAL A O 1
ATOM 3501 N N . LEU A 1 439 ? 15.281 1.458 -3.961 1 97.56 439 LEU A N 1
ATOM 3502 C CA . LEU A 1 439 ? 15.367 2.904 -3.787 1 97.56 439 LEU A CA 1
ATOM 3503 C C . LEU A 1 439 ? 16.766 3.324 -3.373 1 97.56 439 LEU A C 1
ATOM 3505 O O . LEU A 1 439 ? 17.312 4.293 -3.91 1 97.56 439 LEU A O 1
ATOM 3509 N N . ARG A 1 440 ? 17.297 2.623 -2.447 1 97.25 440 ARG A N 1
ATOM 3510 C CA . ARG A 1 440 ? 18.656 2.873 -1.984 1 97.25 440 ARG A CA 1
ATOM 3511 C C . ARG A 1 440 ? 19.656 2.758 -3.131 1 97.25 440 ARG A C 1
ATOM 3513 O O . ARG A 1 440 ? 20.547 3.604 -3.277 1 97.25 440 ARG A O 1
ATOM 3520 N N . TRP A 1 441 ? 19.5 1.759 -3.934 1 98 441 TRP A N 1
ATOM 3521 C CA . TRP A 1 441 ? 20.391 1.517 -5.07 1 98 441 TRP A CA 1
ATOM 3522 C C . TRP A 1 441 ? 20.25 2.625 -6.109 1 98 441 TRP A C 1
ATOM 3524 O O . TRP A 1 441 ? 21.25 3.195 -6.551 1 98 441 TRP A O 1
ATOM 3534 N N . PHE A 1 442 ? 19.047 3.012 -6.484 1 98.12 442 PHE A N 1
ATOM 3535 C CA . PHE A 1 442 ? 18.781 4.004 -7.52 1 98.12 442 PHE A CA 1
ATOM 3536 C C . PHE A 1 442 ? 19.359 5.359 -7.137 1 98.12 442 PHE A C 1
ATOM 3538 O O . PHE A 1 442 ? 19.875 6.086 -7.996 1 98.12 442 PHE A O 1
ATOM 3545 N N . CYS A 1 443 ? 19.375 5.676 -5.809 1 97 443 CYS A N 1
ATOM 3546 C CA . CYS A 1 443 ? 19.672 7.043 -5.398 1 97 443 CYS A CA 1
ATOM 3547 C C . CYS A 1 443 ? 21.016 7.113 -4.672 1 97 443 CYS A C 1
ATOM 3549 O O . CYS A 1 443 ? 21.516 8.203 -4.398 1 97 443 CYS A O 1
ATOM 3551 N N . GLY A 1 444 ? 21.547 6.012 -4.344 1 96.25 444 GLY A N 1
ATOM 3552 C CA . GLY A 1 444 ? 22.828 5.98 -3.643 1 96.25 444 GLY A CA 1
ATOM 3553 C C . GLY A 1 444 ? 22.703 6.301 -2.164 1 96.25 444 GLY A C 1
ATOM 3554 O O . GLY A 1 444 ? 23.531 7.02 -1.607 1 96.25 444 GLY A O 1
ATOM 3555 N N . ILE A 1 445 ? 21.656 5.875 -1.487 1 95.75 445 ILE A N 1
ATOM 3556 C CA . ILE A 1 445 ? 21.438 6.109 -0.065 1 95.75 445 ILE A CA 1
ATOM 3557 C C . ILE A 1 445 ? 22.328 5.191 0.76 1 95.75 445 ILE A C 1
ATOM 3559 O O . ILE A 1 445 ? 22.344 3.977 0.555 1 95.75 445 ILE A O 1
ATOM 3563 N N . PRO A 1 446 ? 23.047 5.68 1.698 1 94 446 PRO A N 1
ATOM 3564 C CA . PRO A 1 446 ? 24.016 4.867 2.432 1 94 446 PRO A CA 1
ATOM 3565 C C . PRO A 1 446 ? 23.359 3.771 3.27 1 94 446 PRO A C 1
ATOM 3567 O O . PRO A 1 446 ? 23.891 2.66 3.363 1 94 446 PRO A O 1
ATOM 3570 N N . HIS A 1 447 ? 22.312 4.039 3.898 1 94.88 447 HIS A N 1
ATOM 3571 C CA . HIS A 1 447 ? 21.594 3.096 4.758 1 94.88 447 HIS A CA 1
ATOM 3572 C C . HIS A 1 447 ? 20.109 3.037 4.41 1 94.88 447 HIS A C 1
ATOM 3574 O O . HIS A 1 447 ? 19.484 4.074 4.195 1 94.88 447 HIS A O 1
ATOM 3580 N N . VAL A 1 448 ? 19.547 1.807 4.465 1 95.81 448 VAL A N 1
ATOM 3581 C CA . VAL A 1 448 ? 18.172 1.558 4.027 1 95.81 448 VAL A CA 1
ATOM 3582 C C . VAL A 1 448 ? 17.188 2.264 4.965 1 95.81 448 VAL A C 1
ATOM 3584 O O . VAL A 1 448 ? 16.062 2.549 4.582 1 95.81 448 VAL A O 1
ATOM 3587 N N . LYS A 1 449 ? 17.562 2.621 6.156 1 94 449 LYS A N 1
ATOM 3588 C CA . LYS A 1 449 ? 16.703 3.305 7.125 1 94 449 LYS A CA 1
ATOM 3589 C C . LYS A 1 449 ? 16.219 4.645 6.578 1 94 449 LYS A C 1
ATOM 3591 O O . LYS A 1 449 ? 15.172 5.145 7 1 94 449 LYS A O 1
ATOM 3596 N N . ASP A 1 450 ? 16.969 5.207 5.703 1 95.44 450 ASP A N 1
ATOM 3597 C CA . ASP A 1 450 ? 16.641 6.535 5.191 1 95.44 450 ASP A CA 1
ATOM 3598 C C . ASP A 1 450 ? 15.773 6.441 3.936 1 95.44 450 ASP A C 1
ATOM 3600 O O . ASP A 1 450 ? 15.359 7.465 3.385 1 95.44 450 ASP A O 1
ATOM 3604 N N . ALA A 1 451 ? 15.438 5.215 3.52 1 97 451 ALA A N 1
ATOM 3605 C CA . ALA A 1 451 ? 14.586 4.988 2.355 1 97 451 ALA A CA 1
ATOM 3606 C C . ALA A 1 451 ? 13.133 4.809 2.768 1 97 451 ALA A C 1
ATOM 3608 O O . ALA A 1 451 ? 12.281 4.496 1.936 1 97 451 ALA A O 1
ATOM 3609 N N . ILE A 1 452 ? 12.812 4.953 3.977 1 97.06 452 ILE A N 1
ATOM 3610 C CA . ILE A 1 452 ? 11.461 4.895 4.523 1 97.06 452 ILE A CA 1
ATOM 3611 C C . ILE A 1 452 ? 11.258 6.031 5.523 1 97.06 452 ILE A C 1
ATOM 3613 O O . ILE A 1 452 ? 12.18 6.395 6.254 1 97.06 452 ILE A O 1
ATOM 3617 N N . PRO A 1 453 ? 10.094 6.641 5.59 1 97.25 453 PRO A N 1
ATOM 3618 C CA . PRO A 1 453 ? 9.906 7.844 6.402 1 97.25 453 PRO A CA 1
ATOM 3619 C C . PRO A 1 453 ? 10.125 7.59 7.895 1 97.25 453 PRO A C 1
ATOM 3621 O O . PRO A 1 453 ? 10.727 8.422 8.586 1 97.25 453 PRO A O 1
ATOM 3624 N N . PHE A 1 454 ? 9.656 6.492 8.398 1 96.5 454 PHE A N 1
ATOM 3625 C CA . PHE A 1 454 ? 9.75 6.125 9.805 1 96.5 454 PHE A CA 1
ATOM 3626 C C . PHE A 1 454 ? 10.289 4.707 9.961 1 96.5 454 PHE A C 1
ATOM 3628 O O . PHE A 1 454 ? 9.523 3.762 10.141 1 96.5 454 PHE A O 1
ATOM 3635 N N . PRO A 1 455 ? 11.57 4.523 10.039 1 94.88 455 PRO A N 1
ATOM 3636 C CA . PRO A 1 455 ? 12.172 3.186 10 1 94.88 455 PRO A CA 1
ATOM 3637 C C . PRO A 1 455 ? 12.031 2.438 11.32 1 94.88 455 PRO A C 1
ATOM 3639 O O . PRO A 1 455 ? 12.109 3.049 12.391 1 94.88 455 PRO A O 1
ATOM 3642 N N . ARG A 1 456 ? 11.766 1.223 11.266 1 93 456 ARG A N 1
ATOM 3643 C CA . ARG A 1 456 ? 11.891 0.268 12.359 1 93 456 ARG A CA 1
ATOM 3644 C C . ARG A 1 456 ? 13.125 -0.613 12.18 1 93 456 ARG A C 1
ATOM 3646 O O . ARG A 1 456 ? 13.211 -1.378 11.219 1 93 456 ARG A O 1
ATOM 3653 N N . ILE A 1 457 ? 14.016 -0.471 13.078 1 89.31 457 ILE A N 1
ATOM 3654 C CA . ILE A 1 457 ? 15.289 -1.176 13 1 89.31 457 ILE A CA 1
ATOM 3655 C C . ILE A 1 457 ? 15.398 -2.18 14.141 1 89.31 457 ILE A C 1
ATOM 3657 O O . ILE A 1 457 ? 15.062 -1.861 15.289 1 89.31 457 ILE A O 1
ATOM 3661 N N . PHE A 1 458 ? 15.875 -3.291 13.797 1 85.44 458 PHE A N 1
ATOM 3662 C CA . PHE A 1 458 ? 16.078 -4.336 14.797 1 85.44 458 PHE A CA 1
ATOM 3663 C C . PHE A 1 458 ? 17.016 -3.863 15.891 1 85.44 458 PHE A C 1
ATOM 3665 O O . PHE A 1 458 ? 18.078 -3.287 15.609 1 85.44 458 PHE A O 1
ATOM 3672 N N . GLY A 1 459 ? 16.609 -4.09 17.047 1 79.81 459 GLY A N 1
ATOM 3673 C CA . GLY A 1 459 ? 17.469 -3.771 18.172 1 79.81 459 GLY A CA 1
ATOM 3674 C C . GLY A 1 459 ? 17.281 -2.352 18.672 1 79.81 459 GLY A C 1
ATOM 3675 O O . GLY A 1 459 ? 17.859 -1.969 19.703 1 79.81 459 GLY A O 1
ATOM 3676 N N . ARG A 1 460 ? 16.578 -1.571 18 1 82.12 460 ARG A N 1
ATOM 3677 C CA . ARG A 1 460 ? 16.312 -0.202 18.422 1 82.12 460 ARG A CA 1
ATOM 3678 C C . ARG A 1 460 ? 14.867 -0.048 18.906 1 82.12 460 ARG A C 1
ATOM 3680 O O . ARG A 1 460 ? 13.953 -0.641 18.328 1 82.12 460 ARG A O 1
ATOM 3687 N N . GLU A 1 461 ? 14.781 0.686 19.938 1 79.56 461 GLU A N 1
ATOM 3688 C CA . GLU A 1 461 ? 13.422 0.993 20.375 1 79.56 461 GLU A CA 1
ATOM 3689 C C . GLU A 1 461 ? 12.688 1.844 19.344 1 79.56 461 GLU A C 1
ATOM 3691 O O . GLU A 1 461 ? 13.266 2.764 18.766 1 79.56 461 GLU A O 1
ATOM 3696 N N . PRO A 1 462 ? 11.484 1.376 19.219 1 77.38 462 PRO A N 1
ATOM 3697 C CA . PRO A 1 462 ? 10.734 2.203 18.266 1 77.38 462 PRO A CA 1
ATOM 3698 C C . PRO A 1 462 ? 10.523 3.631 18.766 1 77.38 462 PRO A C 1
ATOM 3700 O O . PRO A 1 462 ? 10.164 3.836 19.922 1 77.38 462 PRO A O 1
ATOM 3703 N N . ILE A 1 463 ? 11.008 4.52 18.109 1 75.81 463 ILE A N 1
ATOM 3704 C CA . ILE A 1 463 ? 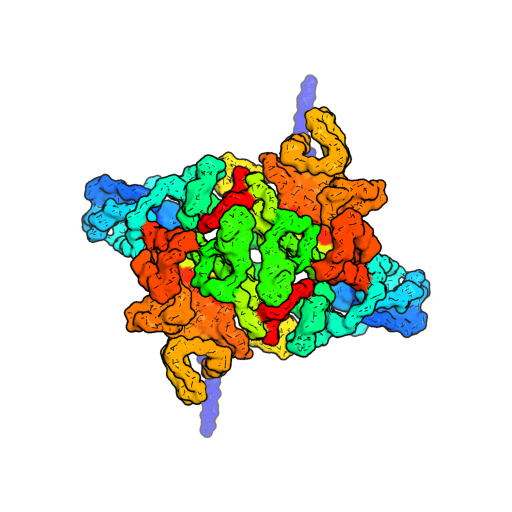10.844 5.953 18.344 1 75.81 463 ILE A CA 1
ATOM 3705 C C . ILE A 1 463 ? 9.875 6.535 17.328 1 75.81 463 ILE A C 1
ATOM 3707 O O . ILE A 1 463 ? 9.508 5.867 16.359 1 75.81 463 ILE A O 1
ATOM 3711 N N . PRO A 1 464 ? 9.523 7.789 17.453 1 76.94 464 PRO A N 1
ATOM 3712 C CA . PRO A 1 464 ? 8.555 8.172 16.438 1 76.94 464 PRO A CA 1
ATOM 3713 C C . PRO A 1 464 ? 8.883 7.57 15.062 1 76.94 464 PRO A C 1
ATOM 3715 O O . PRO A 1 464 ? 10.055 7.395 14.727 1 76.94 464 PRO A O 1
ATOM 3718 N N . MET B 1 1 ? 51.938 7.801 -50.312 1 27.42 1 MET B N 1
ATOM 3719 C CA . MET B 1 1 ? 51.25 6.766 -49.531 1 27.42 1 MET B CA 1
ATOM 3720 C C . MET B 1 1 ? 49.938 7.289 -48.969 1 27.42 1 MET B C 1
ATOM 3722 O O . MET B 1 1 ? 49.938 8.25 -48.188 1 27.42 1 MET B O 1
ATOM 3726 N N . MET B 1 2 ? 48.812 7.152 -49.562 1 26.8 2 MET B N 1
ATOM 3727 C CA . MET B 1 2 ? 47.5 7.789 -49.625 1 26.8 2 MET B CA 1
ATOM 3728 C C . MET B 1 2 ? 46.656 7.379 -48.406 1 26.8 2 MET B C 1
ATOM 3730 O O . MET B 1 2 ? 46.531 6.191 -48.094 1 26.8 2 MET B O 1
ATOM 3734 N N . LEU B 1 3 ? 46.5 8.273 -47.375 1 32.84 3 LEU B N 1
ATOM 3735 C CA . LEU B 1 3 ? 45.688 8.289 -46.156 1 32.84 3 LEU B CA 1
ATOM 3736 C C . LEU B 1 3 ? 44.219 8.016 -46.5 1 32.84 3 LEU B C 1
ATOM 3738 O O . LEU B 1 3 ? 43.562 8.836 -47.156 1 32.84 3 LEU B O 1
ATOM 3742 N N . ASN B 1 4 ? 43.875 6.805 -46.938 1 29.58 4 ASN B N 1
ATOM 3743 C CA . ASN B 1 4 ? 42.5 6.539 -47.312 1 29.58 4 ASN B CA 1
ATOM 3744 C C . ASN B 1 4 ? 41.531 6.926 -46.188 1 29.58 4 ASN B C 1
ATOM 3746 O O . ASN B 1 4 ? 41.656 6.461 -45.062 1 29.58 4 ASN B O 1
ATOM 3750 N N . CYS B 1 5 ? 40.875 8.109 -46.156 1 30.53 5 CYS B N 1
ATOM 3751 C CA . CYS B 1 5 ? 39.781 8.742 -45.438 1 30.53 5 CYS B CA 1
ATOM 3752 C C . CYS B 1 5 ? 38.562 7.836 -45.406 1 30.53 5 CYS B C 1
ATOM 3754 O O . CYS B 1 5 ? 37.938 7.57 -46.438 1 30.53 5 CYS B O 1
ATOM 3756 N N . VAL B 1 6 ? 38.625 6.84 -44.594 1 36.66 6 VAL B N 1
ATOM 3757 C CA . VAL B 1 6 ? 37.406 6.043 -44.5 1 36.66 6 VAL B CA 1
ATOM 3758 C C . VAL B 1 6 ? 36.219 6.957 -44.281 1 36.66 6 VAL B C 1
ATOM 3760 O O . VAL B 1 6 ? 36.281 7.902 -43.5 1 36.66 6 VAL B O 1
ATOM 3763 N N . ASN B 1 7 ? 35.375 7.082 -45.219 1 34.22 7 ASN B N 1
ATOM 3764 C CA . ASN B 1 7 ? 34.219 7.938 -45.312 1 34.22 7 ASN B CA 1
ATOM 3765 C C . ASN B 1 7 ? 33.281 7.727 -44.094 1 34.22 7 ASN B C 1
ATOM 3767 O O . ASN B 1 7 ? 32.938 6.59 -43.781 1 34.22 7 ASN B O 1
ATOM 3771 N N . PRO B 1 8 ? 33.062 8.75 -43.188 1 34.78 8 PRO B N 1
ATOM 3772 C CA . PRO B 1 8 ? 32.25 8.781 -41.969 1 34.78 8 PRO B CA 1
ATOM 3773 C C . PRO B 1 8 ? 30.844 8.211 -42.219 1 34.78 8 PRO B C 1
ATOM 3775 O O . PRO B 1 8 ? 30.125 7.926 -41.25 1 34.78 8 PRO B O 1
ATOM 3778 N N . ASP B 1 9 ? 30.391 8.328 -43.406 1 34.91 9 ASP B N 1
ATOM 3779 C CA . ASP B 1 9 ? 29.016 8.016 -43.781 1 34.91 9 ASP B CA 1
ATOM 3780 C C . ASP B 1 9 ? 28.719 6.535 -43.594 1 34.91 9 ASP B C 1
ATOM 3782 O O . ASP B 1 9 ? 27.578 6.102 -43.781 1 34.91 9 ASP B O 1
ATOM 3786 N N . ASP B 1 10 ? 29.672 5.754 -43.844 1 30.64 10 ASP B N 1
ATOM 3787 C CA . ASP B 1 10 ? 29.375 4.328 -43.875 1 30.64 10 ASP B CA 1
ATOM 3788 C C . ASP B 1 10 ? 29.047 3.807 -42.469 1 30.64 10 ASP B C 1
ATOM 3790 O O . ASP B 1 10 ? 29.297 2.637 -42.156 1 30.64 10 ASP B O 1
ATOM 3794 N N . LEU B 1 11 ? 29.172 4.781 -41.531 1 33.62 11 LEU B N 1
ATOM 3795 C CA . LEU B 1 11 ? 28.703 4.25 -40.25 1 33.62 11 LEU B CA 1
ATOM 3796 C C . LEU B 1 11 ? 27.25 3.787 -40.344 1 33.62 11 LEU B C 1
ATOM 3798 O O . LEU B 1 11 ? 26.344 4.605 -40.5 1 33.62 11 LEU B O 1
ATOM 3802 N N . GLU B 1 12 ? 27.094 2.734 -40.875 1 31.8 12 GLU B N 1
ATOM 3803 C CA . GLU B 1 12 ? 25.734 2.176 -40.844 1 31.8 12 GLU B CA 1
ATOM 3804 C C . GLU B 1 12 ? 25.094 2.363 -39.469 1 31.8 12 GLU B C 1
ATOM 3806 O O . GLU B 1 12 ? 25.75 2.152 -38.438 1 31.8 12 GLU B O 1
ATOM 3811 N N . PRO B 1 13 ? 24.062 3.25 -39.344 1 32.16 13 PRO B N 1
ATOM 3812 C CA . PRO B 1 13 ? 23.375 3.387 -38.062 1 32.16 13 PRO B CA 1
ATOM 3813 C C . PRO B 1 13 ? 23.188 2.051 -37.344 1 32.16 13 PRO B C 1
ATOM 3815 O O . PRO B 1 13 ? 22.766 1.068 -37.969 1 32.16 13 PRO B O 1
ATOM 3818 N N . ARG B 1 14 ? 24.047 1.664 -36.469 1 35.84 14 ARG B N 1
ATOM 3819 C CA . ARG B 1 14 ? 23.828 0.471 -35.656 1 35.84 14 ARG B CA 1
ATOM 3820 C C . ARG B 1 14 ? 22.344 0.272 -35.375 1 35.84 14 ARG B C 1
ATOM 3822 O O . ARG B 1 14 ? 21.641 1.216 -35 1 35.84 14 ARG B O 1
ATOM 3829 N N . ALA B 1 15 ? 21.719 -0.558 -36.031 1 35.5 15 ALA B N 1
ATOM 3830 C CA . ALA B 1 15 ? 20.344 -0.954 -35.719 1 35.5 15 ALA B CA 1
ATOM 3831 C C . ALA B 1 15 ? 20.031 -0.769 -34.25 1 35.5 15 ALA B C 1
ATOM 3833 O O . ALA B 1 15 ? 20.703 -1.323 -33.375 1 35.5 15 ALA B O 1
ATOM 3834 N N . VAL B 1 16 ? 19.625 0.306 -33.781 1 41.06 16 VAL B N 1
ATOM 3835 C CA . VAL B 1 16 ? 19.125 0.581 -32.438 1 41.06 16 VAL B CA 1
ATOM 3836 C C . VAL B 1 16 ? 18.375 -0.64 -31.922 1 41.06 16 VAL B C 1
ATOM 3838 O O . VAL B 1 16 ? 17.312 -0.989 -32.438 1 41.06 16 VAL B O 1
ATOM 3841 N N . LEU B 1 17 ? 18.922 -1.827 -31.547 1 46.62 17 LEU B N 1
ATOM 3842 C CA . LEU B 1 17 ? 18.281 -3.008 -30.984 1 46.62 17 LEU B CA 1
ATOM 3843 C C . LEU B 1 17 ? 17.203 -2.611 -29.969 1 46.62 17 LEU B C 1
ATOM 3845 O O . LEU B 1 17 ? 17.484 -1.886 -29.016 1 46.62 17 LEU B O 1
ATOM 3849 N N . ARG B 1 18 ? 16.016 -2.797 -30.422 1 64.31 18 ARG B N 1
ATOM 3850 C CA . ARG B 1 18 ? 14.875 -2.457 -29.562 1 64.31 18 ARG B CA 1
ATOM 3851 C C . ARG B 1 18 ? 14.953 -3.174 -28.219 1 64.31 18 ARG B C 1
ATOM 3853 O O . ARG B 1 18 ? 15.336 -4.344 -28.156 1 64.31 18 ARG B O 1
ATOM 3860 N N . SER B 1 19 ? 14.789 -2.445 -27.156 1 83.12 19 SER B N 1
ATOM 3861 C CA . SER B 1 19 ? 14.867 -2.99 -25.797 1 83.12 19 SER B CA 1
ATOM 3862 C C . SER B 1 19 ? 13.781 -4.035 -25.562 1 83.12 19 SER B C 1
ATOM 3864 O O . SER B 1 19 ? 12.656 -3.895 -26.047 1 83.12 19 SER B O 1
ATOM 3866 N N . LYS B 1 20 ? 14.211 -5.125 -25.094 1 89.75 20 LYS B N 1
ATOM 3867 C CA . LYS B 1 20 ? 13.312 -6.223 -24.719 1 89.75 20 LYS B CA 1
ATOM 3868 C C . LYS B 1 20 ? 12.133 -5.719 -23.891 1 89.75 20 LYS B C 1
ATOM 3870 O O . LYS B 1 20 ? 12.305 -4.883 -23.016 1 89.75 20 LYS B O 1
ATOM 3875 N N . THR B 1 21 ? 10.953 -6.125 -24.312 1 91.94 21 THR B N 1
ATOM 3876 C CA . THR B 1 21 ? 9.734 -5.758 -23.594 1 91.94 21 THR B CA 1
ATOM 3877 C C . THR B 1 21 ? 9.047 -6.996 -23.031 1 91.94 21 THR B C 1
ATOM 3879 O O . THR B 1 21 ? 9.461 -8.125 -23.312 1 91.94 21 THR B O 1
ATOM 3882 N N . PHE B 1 22 ? 8.031 -6.781 -22.234 1 93.25 22 PHE B N 1
ATOM 3883 C CA . PHE B 1 22 ? 7.266 -7.859 -21.625 1 93.25 22 PHE B CA 1
ATOM 3884 C C . PHE B 1 22 ? 6.715 -8.805 -22.688 1 93.25 22 PHE B C 1
ATOM 3886 O O . PHE B 1 22 ? 6.73 -10.023 -22.5 1 93.25 22 PHE B O 1
ATOM 3893 N N . ALA B 1 23 ? 6.293 -8.273 -23.781 1 92.25 23 ALA B N 1
ATOM 3894 C CA . ALA B 1 23 ? 5.699 -9.047 -24.859 1 92.25 23 ALA B CA 1
ATOM 3895 C C . ALA B 1 23 ? 6.727 -9.984 -25.5 1 92.25 23 ALA B C 1
ATOM 3897 O O . ALA B 1 23 ? 6.367 -10.977 -26.125 1 92.25 23 ALA B O 1
ATOM 3898 N N . ASP B 1 24 ? 8.008 -9.703 -25.281 1 94.5 24 ASP B N 1
ATOM 3899 C CA . ASP B 1 24 ? 9.086 -10.469 -25.906 1 94.5 24 ASP B CA 1
ATOM 3900 C C . ASP B 1 24 ? 9.438 -11.695 -25.062 1 94.5 24 ASP B C 1
ATOM 3902 O O . ASP B 1 24 ? 10.219 -12.547 -25.5 1 94.5 24 ASP B O 1
ATOM 3906 N N . ILE B 1 25 ? 8.898 -11.805 -23.891 1 96.31 25 ILE B N 1
ATOM 3907 C CA . ILE B 1 25 ? 9.188 -12.961 -23.047 1 96.31 25 ILE B CA 1
ATOM 3908 C C . ILE B 1 25 ? 8.289 -14.125 -23.453 1 96.31 25 ILE B C 1
ATOM 3910 O O . ILE B 1 25 ? 7.168 -14.25 -22.953 1 96.31 25 ILE B O 1
ATOM 3914 N N . THR B 1 26 ? 8.742 -15.047 -24.125 1 93.06 26 THR B N 1
ATOM 3915 C CA . THR B 1 26 ? 7.922 -16.047 -24.797 1 93.06 26 THR B CA 1
ATOM 3916 C C . THR B 1 26 ? 7.516 -17.156 -23.844 1 93.06 26 THR B C 1
ATOM 3918 O O . THR B 1 26 ? 6.594 -17.922 -24.125 1 93.06 26 THR B O 1
ATOM 3921 N N . GLY B 1 27 ? 8.203 -17.281 -22.766 1 95.31 27 GLY B N 1
ATOM 3922 C CA . GLY B 1 27 ? 7.848 -18.312 -21.797 1 95.31 27 GLY B CA 1
ATOM 3923 C C . GLY B 1 27 ? 6.562 -18.016 -21.047 1 95.31 27 GLY B C 1
ATOM 3924 O O . GLY B 1 27 ? 5.949 -18.922 -20.469 1 95.31 27 GLY B O 1
ATOM 3925 N N . PHE B 1 28 ? 6.152 -16.797 -21.078 1 96 28 PHE B N 1
ATOM 3926 C CA . PHE B 1 28 ? 4.93 -16.406 -20.391 1 96 28 PHE B CA 1
ATOM 3927 C C . PHE B 1 28 ? 3.717 -16.562 -21.297 1 96 28 PHE B C 1
ATOM 3929 O O . PHE B 1 28 ? 3.844 -16.516 -22.531 1 96 28 PHE B O 1
ATOM 3936 N N . LYS B 1 29 ? 2.584 -16.797 -20.672 1 95.88 29 LYS B N 1
ATOM 3937 C CA . LYS B 1 29 ? 1.307 -16.812 -21.375 1 95.88 29 LYS B CA 1
ATOM 3938 C C . LYS B 1 29 ? 0.963 -15.438 -21.938 1 95.88 29 LYS B C 1
ATOM 3940 O O . LYS B 1 29 ? 1.008 -14.438 -21.203 1 95.88 29 LYS B O 1
ATOM 3945 N N . HIS B 1 30 ? 0.615 -15.391 -23.25 1 93.94 30 HIS B N 1
ATOM 3946 C CA . HIS B 1 30 ? 0.271 -14.109 -23.844 1 93.94 30 HIS B CA 1
ATOM 3947 C C . HIS B 1 30 ? -1.115 -14.148 -24.484 1 93.94 30 HIS B C 1
ATOM 3949 O O . HIS B 1 30 ? -1.675 -13.102 -24.812 1 93.94 30 HIS B O 1
ATOM 3955 N N . GLU B 1 31 ? -1.651 -15.336 -24.625 1 95.25 31 GLU B N 1
ATOM 3956 C CA . GLU B 1 31 ? -2.984 -15.477 -25.203 1 95.25 31 GLU B CA 1
ATOM 3957 C C . GLU B 1 31 ? -4.02 -15.797 -24.125 1 95.25 31 GLU B C 1
ATOM 3959 O O . GLU B 1 31 ? -3.842 -16.734 -23.344 1 95.25 31 GLU B O 1
ATOM 3964 N N . PHE B 1 32 ? -5.082 -15.047 -24.094 1 97 32 PHE B N 1
ATOM 3965 C CA . PHE B 1 32 ? -6.16 -15.219 -23.125 1 97 32 PHE B CA 1
ATOM 3966 C C . PHE B 1 32 ? -7.492 -15.43 -23.844 1 97 32 PHE B C 1
ATOM 3968 O O . PHE B 1 32 ? -7.664 -15.016 -24.984 1 97 32 PHE B O 1
ATOM 3975 N N . ILE B 1 33 ? -8.383 -16.047 -23.203 1 97.56 33 ILE B N 1
ATOM 3976 C CA . ILE B 1 33 ? -9.656 -16.422 -23.781 1 97.56 33 ILE B CA 1
ATOM 3977 C C . ILE B 1 33 ? -10.438 -15.18 -24.188 1 97.56 33 ILE B C 1
ATOM 3979 O O . ILE B 1 33 ? -11.109 -15.164 -25.219 1 97.56 33 ILE B O 1
ATOM 3983 N N . ARG B 1 34 ? -10.383 -14.117 -23.359 1 94.81 34 ARG B N 1
ATOM 3984 C CA . ARG B 1 34 ? -11.062 -12.867 -23.688 1 94.81 34 ARG B CA 1
ATOM 3985 C C . ARG B 1 34 ? -10.688 -12.391 -25.094 1 94.81 34 ARG B C 1
ATOM 3987 O O . ARG B 1 34 ? -11.539 -11.898 -25.828 1 94.81 34 ARG B O 1
ATOM 3994 N N . ASP B 1 35 ? -9.445 -12.555 -25.469 1 94.88 35 ASP B N 1
ATOM 3995 C CA . ASP B 1 35 ? -8.961 -12.109 -26.781 1 94.88 35 ASP B CA 1
ATOM 3996 C C . ASP B 1 35 ? -9.477 -13.023 -27.891 1 94.88 35 ASP B C 1
ATOM 3998 O O . ASP B 1 35 ? -9.703 -12.57 -29.016 1 94.88 35 ASP B O 1
ATOM 4002 N N . LEU B 1 36 ? -9.633 -14.266 -27.594 1 95.94 36 LEU B N 1
ATOM 4003 C CA . LEU B 1 36 ? -10.125 -15.242 -28.562 1 95.94 36 LEU B CA 1
ATOM 4004 C C . LEU B 1 36 ? -11.57 -14.953 -28.938 1 95.94 36 LEU B C 1
ATOM 4006 O O . LEU B 1 36 ? -11.969 -15.141 -30.094 1 95.94 36 LEU B O 1
ATOM 4010 N N . HIS B 1 37 ? -12.305 -14.516 -27.984 1 95.06 37 HIS B N 1
ATOM 4011 C CA . HIS B 1 37 ? -13.703 -14.188 -28.25 1 95.06 37 HIS B CA 1
ATOM 4012 C C . HIS B 1 37 ? -13.82 -13.008 -29.203 1 95.06 37 HIS B C 1
ATOM 4014 O O . HIS B 1 37 ? -14.859 -12.812 -29.828 1 95.06 37 HIS B O 1
ATOM 4020 N N . GLN B 1 38 ? -12.797 -12.25 -29.297 1 92.19 38 GLN B N 1
ATOM 4021 C CA . GLN B 1 38 ? -12.781 -11.109 -30.203 1 92.19 38 GLN B CA 1
ATOM 4022 C C . GLN B 1 38 ? -12.008 -11.438 -31.469 1 92.19 38 GLN B C 1
ATOM 4024 O O . GLN B 1 38 ? -11.836 -10.578 -32.344 1 92.19 38 GLN B O 1
ATOM 4029 N N . GLY B 1 39 ? -11.578 -12.695 -31.578 1 92.62 39 GLY B N 1
ATOM 4030 C CA . GLY B 1 39 ? -10.719 -13.086 -32.688 1 92.62 39 GLY B CA 1
ATOM 4031 C C . GLY B 1 39 ? -11.492 -13.516 -33.906 1 92.62 39 GLY B C 1
ATOM 4032 O O . GLY B 1 39 ? -12.719 -13.43 -33.938 1 92.62 39 GLY B O 1
ATOM 4033 N N . GLN B 1 40 ? -10.688 -13.969 -34.969 1 92.88 40 GLN B N 1
ATOM 4034 C CA . GLN B 1 40 ? -11.258 -14.422 -36.219 1 92.88 40 GLN B CA 1
ATOM 4035 C C . GLN B 1 40 ? -11.117 -15.93 -36.375 1 92.88 40 GLN B C 1
ATOM 4037 O O . GLN B 1 40 ? -10.156 -16.531 -35.906 1 92.88 40 GLN B O 1
ATOM 4042 N N . SER B 1 41 ? -12.117 -16.422 -37.062 1 94.5 41 SER B N 1
ATOM 4043 C CA . SER B 1 41 ? -12.039 -17.844 -37.375 1 94.5 41 SER B CA 1
ATOM 4044 C C . SER B 1 41 ? -10.734 -18.188 -38.062 1 94.5 41 SER B C 1
ATOM 4046 O O . SER B 1 41 ? -10.281 -17.438 -38.938 1 94.5 41 SER B O 1
ATOM 4048 N N . GLY B 1 42 ? -10.156 -19.281 -37.656 1 95.69 42 GLY B N 1
ATOM 4049 C CA . GLY B 1 42 ? -8.914 -19.703 -38.281 1 95.69 42 GLY B CA 1
ATOM 4050 C C . GLY B 1 42 ? -7.684 -19.297 -37.5 1 95.69 42 GLY B C 1
ATOM 4051 O O . GLY B 1 42 ? -6.582 -19.781 -37.75 1 95.69 42 GLY B O 1
ATOM 4052 N N . HIS B 1 43 ? -7.902 -18.438 -36.531 1 96.56 43 HIS B N 1
ATOM 4053 C CA . HIS B 1 43 ? -6.789 -18 -35.688 1 96.56 43 HIS B CA 1
ATOM 4054 C C . HIS B 1 43 ? -6.145 -19.188 -34.969 1 96.56 43 HIS B C 1
ATOM 4056 O O . HIS B 1 43 ? -6.844 -20.031 -34.406 1 96.56 43 HIS B O 1
ATOM 4062 N N . GLU B 1 44 ? -4.793 -19.312 -35.094 1 97.62 44 GLU B N 1
ATOM 4063 C CA . GLU B 1 44 ? -4.074 -20.344 -34.375 1 97.62 44 GLU B CA 1
ATOM 4064 C C . GLU B 1 44 ? -4.047 -20.047 -32.875 1 97.62 44 GLU B C 1
ATOM 4066 O O . GLU B 1 44 ? -3.697 -18.938 -32.469 1 97.62 44 GLU B O 1
ATOM 4071 N N . VAL B 1 45 ? -4.422 -21.078 -32.156 1 97.81 45 VAL B N 1
ATOM 4072 C CA . VAL B 1 45 ? -4.57 -20.875 -30.703 1 97.81 45 VAL B CA 1
ATOM 4073 C C . VAL B 1 45 ? -3.525 -21.703 -29.953 1 97.81 45 VAL B C 1
ATOM 4075 O O . VAL B 1 45 ? -3.283 -22.859 -30.312 1 97.81 45 VAL B O 1
ATOM 4078 N N . ASN B 1 46 ? -2.816 -21.172 -29 1 96.94 46 ASN B N 1
ATOM 4079 C CA . ASN B 1 46 ? -1.997 -21.797 -27.969 1 96.94 46 ASN B CA 1
ATOM 4080 C C . ASN B 1 46 ? -2.359 -21.266 -26.578 1 96.94 46 ASN B C 1
ATOM 4082 O O . ASN B 1 46 ? -1.941 -20.172 -26.203 1 96.94 46 ASN B O 1
ATOM 4086 N N . LEU B 1 47 ? -3.1 -22.125 -25.875 1 97.81 47 LEU B N 1
ATOM 4087 C CA . LEU B 1 47 ? -3.758 -21.609 -24.672 1 97.81 47 LEU B CA 1
ATOM 4088 C C . LEU B 1 47 ? -3.451 -22.5 -23.469 1 97.81 47 LEU B C 1
ATOM 4090 O O . LEU B 1 47 ? -3.658 -23.703 -23.516 1 97.81 47 LEU B O 1
ATOM 4094 N N . LEU B 1 48 ? -2.824 -21.906 -22.469 1 98.25 48 LEU B N 1
ATOM 4095 C CA . LEU B 1 48 ? -2.809 -22.516 -21.141 1 98.25 48 LEU B CA 1
ATOM 4096 C C . LEU B 1 48 ? -4.137 -22.297 -20.438 1 98.25 48 LEU B C 1
ATOM 4098 O O . LEU B 1 48 ? -4.594 -21.156 -20.297 1 98.25 48 LEU B O 1
ATOM 4102 N N . CYS B 1 49 ? -4.766 -23.375 -19.984 1 98.44 49 CYS B N 1
ATOM 4103 C CA . CYS B 1 49 ? -6.098 -23.266 -19.391 1 98.44 49 CYS B CA 1
ATOM 4104 C C . CYS B 1 49 ? -6.363 -24.406 -18.422 1 98.44 49 CYS B C 1
ATOM 4106 O O . CYS B 1 49 ? -5.473 -25.219 -18.141 1 98.44 49 CYS B O 1
ATOM 4108 N N . TRP B 1 50 ? -7.527 -24.328 -17.797 1 98.19 50 TRP B N 1
ATOM 4109 C CA . TRP B 1 50 ? -8.008 -25.359 -16.875 1 98.19 50 TRP B CA 1
ATOM 4110 C C . TRP B 1 50 ? -9.359 -25.906 -17.328 1 98.19 50 TRP B C 1
ATOM 4112 O O . TRP B 1 50 ? -10.172 -25.172 -17.891 1 98.19 50 TRP B O 1
ATOM 4122 N N . LEU B 1 51 ? -9.531 -27.203 -17.109 1 97.56 51 LEU B N 1
ATOM 4123 C CA . LEU B 1 51 ? -10.859 -27.781 -17.312 1 97.56 51 LEU B CA 1
ATOM 4124 C C . LEU B 1 51 ? -11.836 -27.297 -16.234 1 97.56 51 LEU B C 1
ATOM 4126 O O . LEU B 1 51 ? -11.695 -27.641 -15.062 1 97.56 51 LEU B O 1
ATOM 4130 N N . VAL B 1 52 ? -12.867 -26.516 -16.625 1 96.06 52 VAL B N 1
ATOM 4131 C CA . VAL B 1 52 ? -13.664 -25.828 -15.633 1 96.06 52 VAL B CA 1
ATOM 4132 C C . VAL B 1 52 ? -15.031 -26.5 -15.492 1 96.06 52 VAL B C 1
ATOM 4134 O O . VAL B 1 52 ? -15.844 -26.109 -14.648 1 96.06 52 VAL B O 1
ATOM 4137 N N . GLY B 1 53 ? -15.32 -27.453 -16.266 1 94.19 53 GLY B N 1
ATOM 4138 C CA . GLY B 1 53 ? -16.547 -28.234 -16.219 1 94.19 53 GLY B CA 1
ATOM 4139 C C . GLY B 1 53 ? -16.375 -29.656 -16.703 1 94.19 53 GLY B C 1
ATOM 4140 O O . GLY B 1 53 ? -15.312 -30.031 -17.188 1 94.19 53 GLY B O 1
ATOM 4141 N N . ARG B 1 54 ? -17.453 -30.344 -16.656 1 92.69 54 ARG B N 1
ATOM 4142 C CA . ARG B 1 54 ? -17.422 -31.75 -17.062 1 92.69 54 ARG B CA 1
ATOM 4143 C C . ARG B 1 54 ? -17.297 -31.875 -18.578 1 92.69 54 ARG B C 1
ATOM 4145 O O . ARG B 1 54 ? -17.906 -31.109 -19.312 1 92.69 54 ARG B O 1
ATOM 4152 N N . THR B 1 55 ? -16.516 -32.875 -18.891 1 95.31 55 THR B N 1
ATOM 4153 C CA . THR B 1 55 ? -16.359 -33.188 -20.312 1 95.31 55 THR B CA 1
ATOM 4154 C C . THR B 1 55 ? -17.609 -33.875 -20.844 1 95.31 55 THR B C 1
ATOM 4156 O O . THR B 1 55 ? -18.219 -34.719 -20.188 1 95.31 55 THR B O 1
ATOM 4159 N N . ARG B 1 56 ? -18.031 -33.469 -22.047 1 96.25 56 ARG B N 1
ATOM 4160 C CA . ARG B 1 56 ? -19.156 -34.094 -22.719 1 96.25 56 ARG B CA 1
ATOM 4161 C C . ARG B 1 56 ? -18.672 -35 -23.844 1 96.25 56 ARG B C 1
ATOM 4163 O O . ARG B 1 56 ? -17.984 -34.562 -24.766 1 96.25 56 ARG B O 1
ATOM 4170 N N . ASP B 1 57 ? -19.094 -36.219 -23.703 1 95.44 57 ASP B N 1
ATOM 4171 C CA . ASP B 1 57 ? -18.703 -37.25 -24.656 1 95.44 57 ASP B CA 1
ATOM 4172 C C . ASP B 1 57 ? -19.859 -37.594 -25.594 1 95.44 57 ASP B C 1
ATOM 4174 O O . ASP B 1 57 ? -20.875 -38.125 -25.156 1 95.44 57 ASP B O 1
ATOM 4178 N N . HIS B 1 58 ? -19.594 -37.406 -26.859 1 94.94 58 HIS B N 1
ATOM 4179 C CA . HIS B 1 58 ? -20.609 -37.75 -27.859 1 94.94 58 HIS B CA 1
ATOM 4180 C C . HIS B 1 58 ? -20.125 -38.844 -28.797 1 94.94 58 HIS B C 1
ATOM 4182 O O . HIS B 1 58 ? -20.391 -38.812 -30 1 94.94 58 HIS B O 1
ATOM 4188 N N . GLY B 1 59 ? -19.297 -39.656 -28.344 1 92.62 59 GLY B N 1
ATOM 4189 C CA . GLY B 1 59 ? -18.812 -40.844 -29.062 1 92.62 59 GLY B CA 1
ATOM 4190 C C . GLY B 1 59 ? -17.594 -40.531 -29.922 1 92.62 59 GLY B C 1
ATOM 4191 O O . GLY B 1 59 ? -16.5 -41.031 -29.625 1 92.62 59 GLY B O 1
ATOM 4192 N N . THR B 1 60 ? -17.828 -39.656 -30.953 1 94.19 60 THR B N 1
ATOM 4193 C CA . THR B 1 60 ? -16.719 -39.344 -31.844 1 94.19 60 THR B CA 1
ATOM 4194 C C . THR B 1 60 ? -16.172 -37.938 -31.531 1 94.19 60 THR B C 1
ATOM 4196 O O . THR B 1 60 ? -15.086 -37.594 -32 1 94.19 60 THR B O 1
ATOM 4199 N N . MET B 1 61 ? -16.953 -37.25 -30.719 1 95.94 61 MET B N 1
ATOM 4200 C CA . MET B 1 61 ? -16.562 -35.875 -30.344 1 95.94 61 MET B CA 1
ATOM 4201 C C . MET B 1 61 ? -16.562 -35.688 -28.828 1 95.94 61 MET B C 1
ATOM 4203 O O . MET B 1 61 ? -17.453 -36.188 -28.156 1 95.94 61 MET B O 1
ATOM 4207 N N . LEU B 1 62 ? -15.5 -35.062 -28.359 1 96.69 62 LEU B N 1
ATOM 4208 C CA . LEU B 1 62 ? -15.438 -34.625 -26.969 1 96.69 62 LEU B CA 1
ATOM 4209 C C . LEU B 1 62 ? -15.516 -33.125 -26.875 1 96.69 62 LEU B C 1
ATOM 4211 O O . LEU B 1 62 ? -14.906 -32.406 -27.672 1 96.69 62 LEU B O 1
ATOM 4215 N N . PHE B 1 63 ? -16.266 -32.625 -25.953 1 97.44 63 PHE B N 1
ATOM 4216 C CA . PHE B 1 63 ? -16.375 -31.188 -25.688 1 97.44 63 PHE B CA 1
ATOM 4217 C C . PHE B 1 63 ? -15.828 -30.875 -24.297 1 97.44 63 PHE B C 1
ATOM 4219 O O . PHE B 1 63 ? -16.359 -31.344 -23.297 1 97.44 63 PHE B O 1
ATOM 4226 N N . LEU B 1 64 ? -14.789 -30.125 -24.25 1 98 64 LEU B N 1
ATOM 4227 C CA . LEU B 1 64 ? -14.156 -29.734 -23 1 98 64 LEU B CA 1
ATOM 4228 C C . LEU B 1 64 ? -14.414 -28.25 -22.703 1 98 64 LEU B C 1
ATOM 4230 O O . LEU B 1 64 ? -13.898 -27.375 -23.406 1 98 64 LEU B O 1
ATOM 4234 N N . PRO B 1 65 ? -15.211 -27.922 -21.703 1 97.19 65 PRO B N 1
ATOM 4235 C CA . PRO B 1 65 ? -15.234 -26.516 -21.266 1 97.19 65 PRO B CA 1
ATOM 4236 C C . PRO B 1 65 ? -13.969 -26.109 -20.5 1 97.19 65 PRO B C 1
ATOM 4238 O O . PRO B 1 65 ? -13.703 -26.641 -19.422 1 97.19 65 PRO B O 1
ATOM 4241 N N . VAL B 1 66 ? -13.203 -25.203 -21.094 1 98.12 66 VAL B N 1
ATOM 4242 C CA . VAL B 1 66 ? -11.969 -24.766 -20.438 1 98.12 66 VAL B CA 1
ATOM 4243 C C . VAL B 1 66 ? -12.062 -23.281 -20.094 1 98.12 66 VAL B C 1
ATOM 4245 O O . VAL B 1 66 ? -12.938 -22.578 -20.594 1 98.12 66 VAL B O 1
ATOM 4248 N N . GLY B 1 67 ? -11.234 -22.922 -19.109 1 97.44 67 GLY B N 1
ATOM 4249 C CA . GLY B 1 67 ? -11.219 -21.531 -18.656 1 97.44 67 GLY B CA 1
ATOM 4250 C C . GLY B 1 67 ? -9.844 -21.062 -18.25 1 97.44 67 GLY B C 1
ATOM 4251 O O . GLY B 1 67 ? -8.961 -21.875 -17.969 1 97.44 67 GLY B O 1
ATOM 4252 N N . ASP B 1 68 ? -9.688 -19.812 -18.344 1 97.44 68 ASP B N 1
ATOM 4253 C CA . ASP B 1 68 ? -8.57 -19.109 -17.719 1 97.44 68 ASP B CA 1
ATOM 4254 C C . ASP B 1 68 ? -9.055 -17.891 -16.938 1 97.44 68 ASP B C 1
ATOM 4256 O O . ASP B 1 68 ? -10.227 -17.797 -16.578 1 97.44 68 ASP B O 1
ATOM 4260 N N . SER B 1 69 ? -8.164 -17.016 -16.531 1 96.56 69 SER B N 1
ATOM 4261 C CA . SER B 1 69 ? -8.523 -15.883 -15.664 1 96.56 69 SER B CA 1
ATOM 4262 C C . SER B 1 69 ? -9.445 -14.914 -16.391 1 96.56 69 SER B C 1
ATOM 4264 O O . SER B 1 69 ? -10.047 -14.039 -15.766 1 96.56 69 SER B O 1
ATOM 4266 N N . SER B 1 70 ? -9.625 -15.086 -17.703 1 96.06 70 SER B N 1
ATOM 4267 C CA . SER B 1 70 ? -10.312 -14.062 -18.484 1 96.06 70 SER B CA 1
ATOM 4268 C C . SER B 1 70 ? -11.656 -14.562 -19 1 96.06 70 SER B C 1
ATOM 4270 O O . SER B 1 70 ? -12.438 -13.797 -19.562 1 96.06 70 SER B O 1
ATOM 4272 N N . GLY B 1 71 ? -11.883 -15.836 -18.859 1 95.38 71 GLY B N 1
ATOM 4273 C CA . GLY B 1 71 ? -13.156 -16.359 -19.328 1 95.38 71 GLY B CA 1
ATOM 4274 C C . GLY B 1 71 ? -13.125 -17.844 -19.609 1 95.38 71 GLY B C 1
ATOM 4275 O O . GLY B 1 71 ? -12.266 -18.562 -19.109 1 95.38 71 GLY B O 1
ATOM 4276 N N . THR B 1 72 ? -14.203 -18.328 -20.359 1 96.25 72 THR B N 1
ATOM 4277 C CA . THR B 1 72 ? -14.328 -19.734 -20.719 1 96.25 72 THR B CA 1
ATOM 4278 C C . THR B 1 72 ? -14.539 -19.891 -22.219 1 96.25 72 THR B C 1
ATOM 4280 O O . THR B 1 72 ? -14.961 -18.953 -22.891 1 96.25 72 THR B O 1
ATOM 4283 N N . ILE B 1 73 ? -14.172 -21.062 -22.703 1 97.5 73 ILE B N 1
ATOM 4284 C CA . ILE B 1 73 ? -14.344 -21.406 -24.109 1 97.5 73 ILE B CA 1
ATOM 4285 C C . ILE B 1 73 ? -14.391 -22.938 -24.266 1 97.5 73 ILE B C 1
ATOM 4287 O O . ILE B 1 73 ? -13.859 -23.656 -23.422 1 97.5 73 ILE B O 1
ATOM 4291 N N . GLN B 1 74 ? -15.102 -23.359 -25.219 1 97.62 74 GLN B N 1
ATOM 4292 C CA . GLN B 1 74 ? -15.219 -24.797 -25.453 1 97.62 74 GLN B CA 1
ATOM 4293 C C . GLN B 1 74 ? -14.117 -25.297 -26.391 1 97.62 74 GLN B C 1
ATOM 4295 O O . GLN B 1 74 ? -13.812 -24.641 -27.391 1 97.62 74 GLN B O 1
ATOM 4300 N N . VAL B 1 75 ? -13.531 -26.391 -26.078 1 97.88 75 VAL B N 1
ATOM 4301 C CA . VAL B 1 75 ? -12.586 -27.094 -26.938 1 97.88 75 VAL B CA 1
ATOM 4302 C C . VAL B 1 75 ? -13.258 -28.328 -27.531 1 97.88 75 VAL B C 1
ATOM 4304 O O . VAL B 1 75 ? -13.805 -29.156 -26.797 1 97.88 75 VAL B O 1
ATOM 4307 N N . VAL B 1 76 ? -13.203 -28.438 -28.781 1 97.06 76 VAL B N 1
ATOM 4308 C CA . VAL B 1 76 ? -13.797 -29.562 -29.484 1 97.06 76 VAL B CA 1
ATOM 4309 C C . VAL B 1 76 ? -12.711 -30.562 -29.891 1 97.06 76 VAL B C 1
ATOM 4311 O O . VAL B 1 76 ? -11.75 -30.188 -30.578 1 97.06 76 VAL B O 1
ATOM 4314 N N . VAL B 1 77 ? -12.914 -31.781 -29.531 1 97.25 77 VAL B N 1
ATOM 4315 C CA . VAL B 1 77 ? -11.93 -32.844 -29.781 1 97.25 77 VAL B CA 1
ATOM 4316 C C . VAL B 1 77 ? -12.523 -33.875 -30.719 1 97.25 77 VAL B C 1
ATOM 4318 O O . VAL B 1 77 ? -13.531 -34.5 -30.391 1 97.25 77 VAL B O 1
ATOM 4321 N N . ASP B 1 78 ? -11.875 -34.031 -31.797 1 96.12 78 ASP B N 1
ATOM 4322 C CA . ASP B 1 78 ? -12.234 -35.094 -32.75 1 96.12 78 ASP B CA 1
ATOM 4323 C C . ASP B 1 78 ? -11.422 -36.375 -32.5 1 96.12 78 ASP B C 1
ATOM 4325 O O . ASP B 1 78 ? -10.203 -36.375 -32.656 1 96.12 78 ASP B O 1
ATOM 4329 N N . LYS B 1 79 ? -12.102 -37.438 -32.188 1 94.25 79 LYS B N 1
ATOM 4330 C CA . LYS B 1 79 ? -11.477 -38.719 -31.844 1 94.25 79 LYS B CA 1
ATOM 4331 C C . LYS B 1 79 ? -10.5 -39.156 -32.938 1 94.25 79 LYS B C 1
ATOM 4333 O O . LYS B 1 79 ? -9.445 -39.719 -32.625 1 94.25 79 LYS B O 1
ATOM 4338 N N . ALA B 1 80 ? -10.75 -38.875 -34.094 1 93.62 80 ALA B N 1
ATOM 4339 C CA . ALA B 1 80 ? -9.961 -39.312 -35.25 1 93.62 80 ALA B CA 1
ATOM 4340 C C . ALA B 1 80 ? -8.672 -38.5 -35.375 1 93.62 80 ALA B C 1
ATOM 4342 O O . ALA B 1 80 ? -7.688 -39 -35.938 1 93.62 80 ALA B O 1
ATOM 4343 N N . LYS B 1 81 ? -8.672 -37.375 -34.781 1 92 81 LYS B N 1
ATOM 4344 C CA . LYS B 1 81 ? -7.582 -36.469 -35.031 1 92 81 LYS B CA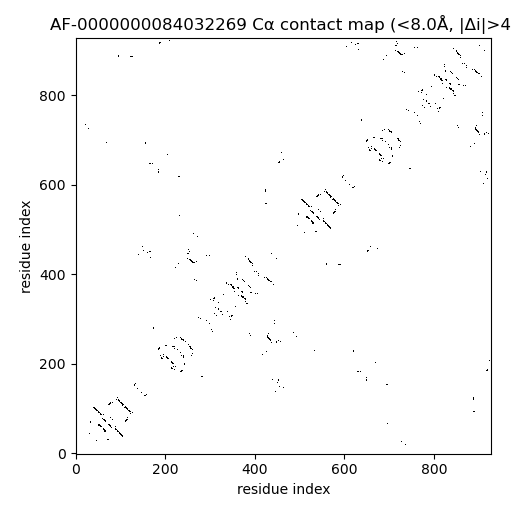 1
ATOM 4345 C C . LYS B 1 81 ? -6.66 -36.312 -33.844 1 92 81 LYS B C 1
ATOM 4347 O O . LYS B 1 81 ? -5.523 -35.875 -33.969 1 92 81 LYS B O 1
ATOM 4352 N N . VAL B 1 82 ? -7.184 -36.656 -32.688 1 91.5 82 VAL B N 1
ATOM 4353 C CA . VAL B 1 82 ? -6.441 -36.344 -31.484 1 91.5 82 VAL B CA 1
ATOM 4354 C C . VAL B 1 82 ? -6.086 -37.625 -30.734 1 91.5 82 VAL B C 1
ATOM 4356 O O . VAL B 1 82 ? -6.953 -38.25 -30.109 1 91.5 82 VAL B O 1
ATOM 4359 N N . PRO B 1 83 ? -4.859 -37.969 -30.609 1 89.75 83 PRO B N 1
ATOM 4360 C CA . PRO B 1 83 ? -4.438 -39.219 -29.969 1 89.75 83 PRO B CA 1
ATOM 4361 C C . PRO B 1 83 ? -4.707 -39.219 -28.469 1 89.75 83 PRO B C 1
ATOM 4363 O O . PRO B 1 83 ? -4.891 -40.281 -27.875 1 89.75 83 PRO B O 1
ATOM 4366 N N . SER B 1 84 ? -4.723 -38.062 -27.844 1 89.38 84 SER B N 1
ATOM 4367 C CA . SER B 1 84 ? -4.879 -38 -26.391 1 89.38 84 SER B CA 1
ATOM 4368 C C . SER B 1 84 ? -6.348 -38.062 -25.984 1 89.38 84 SER B C 1
ATOM 4370 O O . SER B 1 84 ? -6.707 -37.688 -24.859 1 89.38 84 SER B O 1
ATOM 4372 N N . TRP B 1 85 ? -7.207 -38.469 -26.828 1 92.12 85 TRP B N 1
ATOM 4373 C CA . TRP B 1 85 ? -8.648 -38.531 -26.625 1 92.12 85 TRP B CA 1
ATOM 4374 C C . TRP B 1 85 ? -8.984 -39.281 -25.328 1 92.12 85 TRP B C 1
ATOM 4376 O O . TRP B 1 85 ? -9.758 -38.781 -24.5 1 92.12 85 TRP B O 1
ATOM 4386 N N . ALA B 1 86 ? -8.422 -40.469 -25.125 1 92.38 86 ALA B N 1
ATOM 4387 C CA . ALA B 1 86 ? -8.75 -41.312 -23.969 1 92.38 86 ALA B CA 1
ATOM 4388 C C . ALA B 1 86 ? -8.398 -40.594 -22.656 1 92.38 86 ALA B C 1
ATOM 4390 O O . ALA B 1 86 ? -9.164 -40.656 -21.703 1 92.38 86 ALA B O 1
ATOM 4391 N N . GLU B 1 87 ? -7.316 -39.969 -22.641 1 94.31 87 GLU B N 1
ATOM 4392 C CA . GLU B 1 87 ? -6.871 -39.25 -21.438 1 94.31 87 GLU B CA 1
ATOM 4393 C C . GLU B 1 87 ? -7.746 -38.062 -21.156 1 94.31 87 GLU B C 1
ATOM 4395 O O . GLU B 1 87 ? -8.102 -37.781 -20 1 94.31 87 GLU B O 1
ATOM 4400 N N . LEU B 1 88 ? -8.047 -37.312 -22.172 1 96.25 88 LEU B N 1
ATOM 4401 C CA . LEU B 1 88 ? -8.859 -36.125 -22.031 1 96.25 88 LEU B CA 1
ATOM 4402 C C . LEU B 1 88 ? -10.266 -36.469 -21.547 1 96.25 88 LEU B C 1
ATOM 4404 O O . LEU B 1 88 ? -10.867 -35.719 -20.781 1 96.25 88 LEU B O 1
ATOM 4408 N N . LYS B 1 89 ? -10.734 -37.594 -21.922 1 94.75 89 LYS B N 1
ATOM 4409 C CA . LYS B 1 89 ? -12.078 -38.062 -21.594 1 94.75 89 LYS B CA 1
ATOM 4410 C C . LYS B 1 89 ? -12.211 -38.281 -20.078 1 94.75 89 LYS B C 1
ATOM 4412 O O . LYS B 1 89 ? -13.281 -38.094 -19.516 1 94.75 89 LYS B O 1
ATOM 4417 N N . THR B 1 90 ? -11.141 -38.594 -19.422 1 94.12 90 THR B N 1
ATOM 4418 C CA . THR B 1 90 ? -11.203 -39.031 -18.031 1 94.12 90 THR B CA 1
ATOM 4419 C C . THR B 1 90 ? -10.656 -37.938 -17.109 1 94.12 90 THR B C 1
ATOM 4421 O O . THR B 1 90 ? -10.547 -38.156 -15.891 1 94.12 90 THR B O 1
ATOM 4424 N N . LEU B 1 91 ? -10.328 -36.844 -17.625 1 95.5 91 LEU B N 1
ATOM 4425 C CA . LEU B 1 91 ? -9.742 -35.781 -16.844 1 95.5 91 LEU B CA 1
ATOM 4426 C C . LEU B 1 91 ? -10.766 -35.219 -15.859 1 95.5 91 LEU B C 1
ATOM 4428 O O . LEU B 1 91 ? -11.93 -35.031 -16.203 1 95.5 91 LEU B O 1
ATOM 4432 N N . LYS B 1 92 ? -10.281 -34.969 -14.625 1 95.69 92 LYS B N 1
ATOM 4433 C CA . LYS B 1 92 ? -11.117 -34.312 -13.633 1 95.69 92 LYS B CA 1
ATOM 4434 C C . LYS B 1 92 ? -11.102 -32.781 -13.812 1 95.69 92 LYS B C 1
ATOM 4436 O O . LYS B 1 92 ? -10.117 -32.219 -14.289 1 95.69 92 LYS B O 1
ATOM 4441 N N . THR B 1 93 ? -12.148 -32.156 -13.359 1 95.62 93 THR B N 1
ATOM 4442 C CA . THR B 1 93 ? -12.219 -30.719 -13.383 1 95.62 93 THR B CA 1
ATOM 4443 C C . THR B 1 93 ? -11.07 -30.109 -12.586 1 95.62 93 THR B C 1
ATOM 4445 O O . THR B 1 93 ? -10.648 -30.672 -11.57 1 95.62 93 THR B O 1
ATOM 4448 N N . GLU B 1 94 ? -10.547 -28.953 -13.078 1 97.25 94 GLU B N 1
ATOM 4449 C CA . GLU B 1 94 ? -9.445 -28.172 -12.531 1 97.25 94 GLU B CA 1
ATOM 4450 C C . GLU B 1 94 ? -8.094 -28.688 -13.023 1 97.25 94 GLU B C 1
ATOM 4452 O O . GLU B 1 94 ? -7.055 -28.094 -12.734 1 97.25 94 GLU B O 1
ATOM 4457 N N . SER B 1 95 ? -8.156 -29.781 -13.773 1 97.94 95 SER B N 1
ATOM 4458 C CA . SER B 1 95 ? -6.906 -30.156 -14.422 1 97.94 95 SER B CA 1
ATOM 4459 C C . SER B 1 95 ? -6.441 -29.078 -15.391 1 97.94 95 SER B C 1
ATOM 4461 O O . SER B 1 95 ? -7.262 -28.453 -16.062 1 97.94 95 SER B O 1
ATOM 4463 N N . SER B 1 96 ? -5.16 -28.875 -15.445 1 98.25 96 SER B N 1
ATOM 4464 C CA . SER B 1 96 ? -4.609 -27.859 -16.344 1 98.25 96 SER B CA 1
ATOM 4465 C C . SER B 1 96 ? -4.078 -28.484 -17.625 1 98.25 96 SER B C 1
ATOM 4467 O O . SER B 1 96 ? -3.566 -29.609 -17.609 1 98.25 96 SER B O 1
ATOM 4469 N N . LEU B 1 97 ? -4.23 -27.656 -18.734 1 97.25 97 LEU B N 1
ATOM 4470 C CA . LEU B 1 97 ? -3.896 -28.125 -20.062 1 97.25 97 LEU B CA 1
ATOM 4471 C C . LEU B 1 97 ? -3.254 -27.016 -20.891 1 97.25 97 LEU B C 1
ATOM 4473 O O . LEU B 1 97 ? -3.547 -25.828 -20.688 1 97.25 97 LEU B O 1
ATOM 4477 N N . LYS B 1 98 ? -2.43 -27.422 -21.75 1 97.5 98 LYS B N 1
ATOM 4478 C CA . LYS B 1 98 ? -2.066 -26.594 -22.891 1 97.5 98 LYS B CA 1
ATOM 4479 C C . LYS B 1 98 ? -2.762 -27.078 -24.172 1 97.5 98 LYS B C 1
ATOM 4481 O O . LYS B 1 98 ? -2.609 -28.234 -24.562 1 97.5 98 LYS B O 1
ATOM 4486 N N . VAL B 1 99 ? -3.494 -26.203 -24.781 1 97.31 99 VAL B N 1
ATOM 4487 C CA . VAL B 1 99 ? -4.309 -26.547 -25.938 1 97.31 99 VAL B CA 1
ATOM 4488 C C . VAL B 1 99 ? -3.793 -25.812 -27.172 1 97.31 99 VAL B C 1
ATOM 4490 O O . VAL B 1 99 ? -3.574 -24.594 -27.125 1 97.31 99 VAL B O 1
ATOM 4493 N N . SER B 1 100 ? -3.566 -26.531 -28.188 1 97.62 100 SER B N 1
ATOM 4494 C CA . SER B 1 100 ? -3.221 -25.969 -29.5 1 97.62 100 SER B CA 1
ATOM 4495 C C . SER B 1 100 ? -4.234 -26.375 -30.562 1 97.62 100 SER B C 1
ATOM 4497 O O . SER B 1 100 ? -4.645 -27.531 -30.625 1 97.62 100 SER B O 1
ATOM 4499 N N . GLY B 1 101 ? -4.641 -25.422 -31.328 1 97.62 101 GLY B N 1
ATOM 4500 C CA . GLY B 1 101 ? -5.613 -25.656 -32.375 1 97.62 101 GLY B CA 1
ATOM 4501 C C . GLY B 1 101 ? -5.996 -24.391 -33.125 1 97.62 101 GLY B C 1
ATOM 4502 O O . GLY B 1 101 ? -5.164 -23.5 -33.344 1 97.62 101 GLY B O 1
ATOM 4503 N N . THR B 1 102 ? -7.289 -24.406 -33.625 1 97.56 102 THR B N 1
ATOM 4504 C CA . THR B 1 102 ? -7.773 -23.266 -34.406 1 97.56 102 THR B CA 1
ATOM 4505 C C . THR B 1 102 ? -9.117 -22.781 -33.875 1 97.56 102 THR B C 1
ATOM 4507 O O . THR B 1 102 ? -9.961 -23.594 -33.469 1 97.56 102 THR B O 1
ATOM 4510 N N . LEU B 1 103 ? -9.211 -21.469 -33.875 1 97.88 103 LEU B N 1
ATOM 4511 C CA . LEU B 1 103 ? -10.469 -20.859 -33.469 1 97.88 103 LEU B CA 1
ATOM 4512 C C . LEU B 1 103 ? -11.547 -21.031 -34.531 1 97.88 103 LEU B C 1
ATOM 4514 O O . LEU B 1 103 ? -11.297 -20.797 -35.719 1 97.88 103 LEU B O 1
ATOM 4518 N N . SER B 1 104 ? -12.672 -21.484 -34.156 1 96.62 104 SER B N 1
ATOM 4519 C CA . SER B 1 104 ? -13.836 -21.578 -35 1 96.62 104 SER B CA 1
ATOM 4520 C C . SER B 1 104 ? -14.992 -20.75 -34.469 1 96.62 104 SER B C 1
ATOM 4522 O O . SER B 1 104 ? -15.297 -20.781 -33.281 1 96.62 104 SER B O 1
ATOM 4524 N N . LEU B 1 105 ? -15.484 -19.906 -35.344 1 91.75 105 LEU B N 1
ATOM 4525 C CA . LEU B 1 105 ? -16.688 -19.156 -35 1 91.75 105 LEU B CA 1
ATOM 4526 C C . LEU B 1 105 ? -17.922 -19.781 -35.625 1 91.75 105 LEU B C 1
ATOM 4528 O O . LEU B 1 105 ? -18.062 -19.828 -36.844 1 91.75 105 LEU B O 1
ATOM 4532 N N . SER B 1 106 ? -18.516 -20.688 -34.938 1 79.62 106 SER B N 1
ATOM 4533 C CA . SER B 1 106 ? -19.703 -21.344 -35.469 1 79.62 106 SER B CA 1
ATOM 4534 C C . SER B 1 106 ? -20.969 -20.719 -34.875 1 79.62 106 SER B C 1
ATOM 4536 O O . SER B 1 106 ? -21.172 -20.75 -33.656 1 79.62 106 SER B O 1
ATOM 4538 N N . ARG B 1 107 ? -21.906 -20.203 -35.781 1 81.38 107 ARG B N 1
ATOM 4539 C CA . ARG B 1 107 ? -23.156 -19.578 -35.375 1 81.38 107 ARG B CA 1
ATOM 4540 C C . ARG B 1 107 ? -22.922 -18.531 -34.281 1 81.38 107 ARG B C 1
ATOM 4542 O O . ARG B 1 107 ? -23.672 -18.484 -33.312 1 81.38 107 ARG B O 1
ATOM 4549 N N . GLY B 1 108 ? -21.812 -17.938 -34.281 1 78.75 108 GLY B N 1
ATOM 4550 C CA . GLY B 1 108 ? -21.531 -16.828 -33.375 1 78.75 108 GLY B CA 1
ATOM 4551 C C . GLY B 1 108 ? -20.859 -17.266 -32.094 1 78.75 108 GLY B C 1
ATOM 4552 O O . GLY B 1 108 ? -20.547 -16.422 -31.25 1 78.75 108 GLY B O 1
ATOM 4553 N N . LYS B 1 109 ? -20.688 -18.516 -31.953 1 89.62 109 LYS B N 1
ATOM 4554 C CA . LYS B 1 109 ? -20.016 -19.016 -30.75 1 89.62 109 LYS B CA 1
ATOM 4555 C C . LYS B 1 109 ? -18.578 -19.422 -31.031 1 89.62 109 LYS B C 1
ATOM 4557 O O . LYS B 1 109 ? -18.328 -20.125 -32.031 1 89.62 109 LYS B O 1
ATOM 4562 N N . ALA B 1 110 ? -17.672 -18.922 -30.25 1 95.62 110 ALA B N 1
ATOM 4563 C CA . ALA B 1 110 ? -16.25 -19.234 -30.406 1 95.62 110 ALA B CA 1
ATOM 4564 C C . ALA B 1 110 ? -15.914 -20.578 -29.766 1 95.62 110 ALA B C 1
ATOM 4566 O O . ALA B 1 110 ? -16.312 -20.844 -28.625 1 95.62 110 ALA B O 1
ATOM 4567 N N . GLU B 1 111 ? -15.289 -21.422 -30.516 1 97.69 111 GLU B N 1
ATOM 4568 C CA . GLU B 1 111 ? -14.766 -22.688 -30 1 97.69 111 GLU B CA 1
ATOM 4569 C C . GLU B 1 111 ? -13.375 -22.984 -30.562 1 97.69 111 GLU B C 1
ATOM 4571 O O . GLU B 1 111 ? -12.977 -22.406 -31.578 1 97.69 111 GLU B O 1
ATOM 4576 N N . ILE B 1 112 ? -12.648 -23.766 -29.875 1 97.94 112 ILE B N 1
ATOM 4577 C CA . ILE B 1 112 ? -11.328 -24.172 -30.328 1 97.94 112 ILE B CA 1
ATOM 4578 C C . ILE B 1 112 ? -11.383 -25.594 -30.891 1 97.94 112 ILE B C 1
ATOM 4580 O O . ILE B 1 112 ? -11.758 -26.531 -30.188 1 97.94 112 ILE B O 1
ATOM 4584 N N . LEU B 1 113 ? -11.102 -25.719 -32.125 1 97.38 113 LEU B N 1
ATOM 4585 C CA . LEU B 1 113 ? -10.891 -27.047 -32.688 1 97.38 113 LEU B CA 1
ATOM 4586 C C . LEU B 1 113 ? -9.508 -27.578 -32.344 1 97.38 113 LEU B C 1
ATOM 4588 O O . LEU B 1 113 ? -8.5 -27.078 -32.844 1 97.38 113 LEU B O 1
ATOM 4592 N N . LEU B 1 114 ? -9.508 -28.641 -31.562 1 97.94 114 LEU B N 1
ATOM 4593 C CA . LEU B 1 114 ? -8.266 -29.109 -30.953 1 97.94 114 LEU B CA 1
ATOM 4594 C C . LEU B 1 114 ? -7.41 -29.844 -31.969 1 97.94 114 LEU B C 1
ATOM 4596 O O . LEU B 1 114 ? -7.914 -30.703 -32.719 1 97.94 114 LEU B O 1
ATOM 4600 N N . GLU B 1 115 ? -6.133 -29.531 -32 1 97.12 115 GLU B N 1
ATOM 4601 C CA . GLU B 1 115 ? -5.141 -30.297 -32.75 1 97.12 115 GLU B CA 1
ATOM 4602 C C . GLU B 1 115 ? -4.23 -31.078 -31.828 1 97.12 115 GLU B C 1
ATOM 4604 O O . GLU B 1 115 ? -3.922 -32.25 -32.094 1 97.12 115 GLU B O 1
ATOM 4609 N N . LYS B 1 116 ? -3.803 -30.438 -30.781 1 96.62 116 LYS B N 1
ATOM 4610 C CA . LYS B 1 116 ? -2.928 -31.062 -29.781 1 96.62 116 LYS B CA 1
ATOM 4611 C C . LYS B 1 116 ? -3.244 -30.562 -28.375 1 96.62 116 LYS B C 1
ATOM 4613 O O . LYS B 1 116 ? -3.539 -29.375 -28.188 1 96.62 116 LYS B O 1
ATOM 4618 N N . ALA B 1 117 ? -3.203 -31.5 -27.438 1 96.69 117 ALA B N 1
ATOM 4619 C CA . ALA B 1 117 ? -3.359 -31.141 -26.031 1 96.69 117 ALA B CA 1
ATOM 4620 C C . ALA B 1 117 ? -2.26 -31.766 -25.172 1 96.69 117 ALA B C 1
ATOM 4622 O O . ALA B 1 117 ? -1.857 -32.906 -25.422 1 96.69 117 ALA B O 1
ATOM 4623 N N . SER B 1 118 ? -1.699 -31 -24.297 1 96.12 118 SER B N 1
ATOM 4624 C CA . SER B 1 118 ? -0.782 -31.484 -23.281 1 96.12 118 SER B CA 1
ATOM 4625 C C . SER B 1 118 ? -1.346 -31.266 -21.875 1 96.12 118 SER B C 1
ATOM 4627 O O . SER B 1 118 ? -1.665 -30.141 -21.5 1 96.12 118 SER B O 1
ATOM 4629 N N . ILE B 1 119 ? -1.508 -32.344 -21.156 1 97 119 ILE B N 1
ATOM 4630 C CA . ILE B 1 119 ? -1.943 -32.25 -19.766 1 97 119 ILE B CA 1
ATOM 4631 C C . ILE B 1 119 ? -0.781 -31.766 -18.906 1 97 119 ILE B C 1
ATOM 4633 O O . ILE B 1 119 ? 0.276 -32.406 -18.859 1 97 119 ILE B O 1
ATOM 4637 N N . ILE B 1 120 ? -0.959 -30.672 -18.203 1 96.94 120 ILE B N 1
ATOM 4638 C CA . ILE B 1 120 ? 0.105 -30.094 -17.391 1 96.94 120 ILE B CA 1
ATOM 4639 C C . ILE B 1 120 ? 0.064 -30.688 -15.984 1 96.94 120 ILE B C 1
ATOM 4641 O O . ILE B 1 120 ? 1.081 -31.172 -15.477 1 96.94 120 ILE B O 1
ATOM 4645 N N . SER B 1 121 ? -1.092 -30.594 -15.352 1 97.25 121 SER B N 1
ATOM 4646 C CA . SER B 1 121 ? -1.334 -31.203 -14.039 1 97.25 121 SER B CA 1
ATOM 4647 C C . SER B 1 121 ? -2.74 -31.781 -13.945 1 97.25 121 SER B C 1
ATOM 4649 O O . SER B 1 121 ? -3.725 -31.078 -14.195 1 97.25 121 SER B O 1
ATOM 4651 N N . LYS B 1 122 ? -2.811 -33.031 -13.555 1 96.81 122 LYS B N 1
ATOM 4652 C CA . LYS B 1 122 ? -4.102 -33.688 -13.336 1 96.81 122 LYS B CA 1
ATOM 4653 C C . LYS B 1 122 ? -4.645 -33.375 -11.945 1 96.81 122 LYS B C 1
ATOM 4655 O O . LYS B 1 122 ? -3.92 -33.5 -10.953 1 96.81 122 LYS B O 1
ATOM 4660 N N . ALA B 1 123 ? -5.879 -32.969 -11.922 1 97 123 ALA B N 1
ATOM 4661 C CA . ALA B 1 123 ? -6.527 -32.844 -10.625 1 97 123 ALA B CA 1
ATOM 4662 C C . ALA B 1 123 ? -6.727 -34.188 -9.961 1 97 123 ALA B C 1
ATOM 4664 O O . ALA B 1 123 ? -7.148 -35.156 -10.602 1 97 123 ALA B O 1
ATOM 4665 N N . THR B 1 124 ? -6.418 -34.219 -8.664 1 96.19 124 THR B N 1
ATOM 4666 C CA . THR B 1 124 ? -6.531 -35.469 -7.949 1 96.19 124 THR B CA 1
ATOM 4667 C C . THR B 1 124 ? -7.75 -35.469 -7.027 1 96.19 124 THR B C 1
ATOM 4669 O O . THR B 1 124 ? -8.164 -36.531 -6.527 1 96.19 124 THR B O 1
ATOM 4672 N N . LYS B 1 125 ? -8.289 -34.344 -6.816 1 94.31 125 LYS B N 1
ATOM 4673 C CA . LYS B 1 125 ? -9.508 -34.156 -6.023 1 94.31 125 LYS B CA 1
ATOM 4674 C C . LYS B 1 125 ? -10.562 -33.375 -6.812 1 94.31 125 LYS B C 1
ATOM 4676 O O . LYS B 1 125 ? -10.266 -32.781 -7.848 1 94.31 125 LYS B O 1
ATOM 4681 N N . LEU B 1 126 ? -11.75 -33.531 -6.293 1 91.25 126 LEU B N 1
ATOM 4682 C CA . LEU B 1 126 ? -12.836 -32.812 -6.922 1 91.25 126 LEU B CA 1
ATOM 4683 C C . LEU B 1 126 ? -13.102 -31.5 -6.184 1 91.25 126 LEU B C 1
ATOM 4685 O O . LEU B 1 126 ? -13.195 -31.484 -4.957 1 91.25 126 LEU B O 1
ATOM 4689 N N . LEU B 1 127 ? -13.094 -30.516 -6.949 1 87.94 127 LEU B N 1
ATOM 4690 C CA . LEU B 1 127 ? -13.445 -29.219 -6.406 1 87.94 127 LEU B CA 1
ATOM 4691 C C . LEU B 1 127 ? -14.961 -29.078 -6.266 1 87.94 127 LEU B C 1
ATOM 4693 O O . LEU B 1 127 ? -15.711 -29.547 -7.117 1 87.94 127 LEU B O 1
ATOM 4697 N N . HIS B 1 128 ? -15.312 -28.438 -5.191 1 87.12 128 HIS B N 1
ATOM 4698 C CA . HIS B 1 128 ? -16.734 -28.188 -5.059 1 87.12 128 HIS B CA 1
ATOM 4699 C C . HIS B 1 128 ? -17.281 -27.422 -6.262 1 87.12 128 HIS B C 1
ATOM 4701 O O . HIS B 1 128 ? -16.719 -26.391 -6.645 1 87.12 128 HIS B O 1
ATOM 4707 N N . PRO B 1 129 ? -18.344 -27.844 -6.84 1 84.5 129 PRO B N 1
ATOM 4708 C CA . PRO B 1 129 ? -18.812 -27.266 -8.102 1 84.5 129 PRO B CA 1
ATOM 4709 C C . PRO B 1 129 ? -19.188 -25.797 -7.973 1 84.5 129 PRO B C 1
ATOM 4711 O O . PRO B 1 129 ? -19.109 -25.047 -8.953 1 84.5 129 PRO B O 1
ATOM 4714 N N . GLU B 1 130 ? -19.531 -25.406 -6.785 1 88.69 130 GLU B N 1
ATOM 4715 C CA . GLU B 1 130 ? -19.953 -24.016 -6.574 1 88.69 130 GLU B CA 1
ATOM 4716 C C . GLU B 1 130 ? -18.797 -23.047 -6.801 1 88.69 130 GLU B C 1
ATOM 4718 O O . GLU B 1 130 ? -19.016 -21.875 -7.078 1 88.69 130 GLU B O 1
ATOM 4723 N N . ILE B 1 131 ? -17.641 -23.5 -6.781 1 92.12 131 ILE B N 1
ATOM 4724 C CA . ILE B 1 131 ? -16.453 -22.656 -6.855 1 92.12 131 ILE B CA 1
ATOM 4725 C C . ILE B 1 131 ? -16.359 -22.031 -8.242 1 92.12 131 ILE B C 1
ATOM 4727 O O . ILE B 1 131 ? -15.945 -20.875 -8.391 1 92.12 131 ILE B O 1
ATOM 4731 N N . ARG B 1 132 ? -16.797 -22.734 -9.25 1 93.31 132 ARG B N 1
ATOM 4732 C CA . ARG B 1 132 ? -16.703 -22.219 -10.617 1 93.31 132 ARG B CA 1
ATOM 4733 C C . ARG B 1 132 ? -18.047 -21.656 -11.086 1 93.31 132 ARG B C 1
ATOM 4735 O O . ARG B 1 132 ? -18.172 -21.234 -12.242 1 93.31 132 ARG B O 1
ATOM 4742 N N . LYS B 1 133 ? -18.984 -21.578 -10.234 1 91.56 133 LYS B N 1
ATOM 4743 C CA . LYS B 1 133 ? -20.312 -21.094 -10.609 1 91.56 133 LYS B CA 1
ATOM 4744 C C . LYS B 1 133 ? -20.484 -19.625 -10.234 1 91.56 133 LYS B C 1
ATOM 4746 O O . LYS B 1 133 ? -20.172 -19.234 -9.109 1 91.56 133 LYS B O 1
ATOM 4751 N N . LEU B 1 134 ? -20.953 -18.922 -11.242 1 92.25 134 LEU B N 1
ATOM 4752 C CA . LEU B 1 134 ? -21.344 -17.562 -10.914 1 92.25 134 LEU B CA 1
ATOM 4753 C C . LEU B 1 134 ? -22.672 -17.547 -10.156 1 92.25 134 LEU B C 1
ATOM 4755 O O . LEU B 1 134 ? -23.719 -17.891 -10.719 1 92.25 134 LEU B O 1
ATOM 4759 N N . ASP B 1 135 ? -22.547 -17.266 -8.914 1 90.75 135 ASP B N 1
ATOM 4760 C CA . ASP B 1 135 ? -23.703 -17.188 -8.031 1 90.75 135 ASP B CA 1
ATOM 4761 C C . ASP B 1 135 ? -23.5 -16.156 -6.934 1 90.75 135 ASP B C 1
ATOM 4763 O O . ASP B 1 135 ? -22.609 -16.312 -6.086 1 90.75 135 ASP B O 1
ATOM 4767 N N . LYS B 1 136 ? -24.391 -15.234 -6.965 1 88 136 LYS B N 1
ATOM 4768 C CA . LYS B 1 136 ? -24.25 -14.164 -5.984 1 88 136 LYS B CA 1
ATOM 4769 C C . LYS B 1 136 ? -24.375 -14.695 -4.562 1 88 136 LYS B C 1
ATOM 4771 O O . LYS B 1 136 ? -23.891 -14.07 -3.613 1 88 136 LYS B O 1
ATOM 4776 N N . ASP B 1 137 ? -24.953 -15.805 -4.391 1 91.06 137 ASP B N 1
ATOM 4777 C CA . ASP B 1 137 ? -25.234 -16.359 -3.068 1 91.06 137 ASP B CA 1
ATOM 4778 C C . ASP B 1 137 ? -23.953 -16.859 -2.406 1 91.06 137 ASP B C 1
ATOM 4780 O O . ASP B 1 137 ? -23.922 -17.141 -1.205 1 91.06 137 ASP B O 1
ATOM 4784 N N . ILE B 1 138 ? -22.922 -16.891 -3.166 1 92.69 138 ILE B N 1
ATOM 4785 C CA . ILE B 1 138 ? -21.656 -17.328 -2.613 1 92.69 138 ILE B CA 1
ATOM 4786 C C . ILE B 1 138 ? -21.203 -16.359 -1.509 1 92.69 138 ILE B C 1
ATOM 4788 O O . ILE B 1 138 ? -20.469 -16.75 -0.598 1 92.69 138 ILE B O 1
ATOM 4792 N N . LEU B 1 139 ? -21.734 -15.156 -1.551 1 93.06 139 LEU B N 1
ATOM 4793 C CA . LEU B 1 139 ? -21.359 -14.133 -0.587 1 93.06 139 LEU B CA 1
ATOM 4794 C C . LEU B 1 139 ? -22.281 -14.148 0.619 1 93.06 139 LEU B C 1
ATOM 4796 O O . LEU B 1 139 ? -22.062 -13.422 1.59 1 93.06 139 LEU B O 1
ATOM 4800 N N . ALA B 1 140 ? -23.25 -14.969 0.556 1 92.38 140 ALA B N 1
ATOM 4801 C CA . ALA B 1 140 ? -24.219 -15.031 1.642 1 92.38 140 ALA B CA 1
ATOM 4802 C C . ALA B 1 140 ? -23.578 -15.516 2.936 1 92.38 140 ALA B C 1
ATOM 4804 O O . ALA B 1 140 ? -22.641 -16.312 2.904 1 92.38 140 ALA B O 1
ATOM 4805 N N . ASN B 1 141 ? -24.094 -15.086 4.039 1 88.62 141 ASN B N 1
ATOM 4806 C CA . ASN B 1 141 ? -23.578 -15.422 5.363 1 88.62 141 ASN B CA 1
ATOM 4807 C C . ASN B 1 141 ? -23.547 -16.938 5.582 1 88.62 141 ASN B C 1
ATOM 4809 O O . ASN B 1 141 ? -22.625 -17.453 6.219 1 88.62 141 ASN B O 1
ATOM 4813 N N . ALA B 1 142 ? -24.469 -17.578 5.043 1 88.88 142 ALA B N 1
ATOM 4814 C CA . ALA B 1 142 ? -24.594 -19.016 5.234 1 88.88 142 ALA B CA 1
ATOM 4815 C C . ALA B 1 142 ? -23.391 -19.75 4.641 1 88.88 142 ALA B C 1
ATOM 4817 O O . ALA B 1 142 ? -23.062 -20.859 5.062 1 88.88 142 ALA B O 1
ATOM 4818 N N . ASN B 1 143 ? -22.719 -19.125 3.719 1 91.62 143 ASN B N 1
ATOM 4819 C CA . ASN B 1 143 ? -21.609 -19.766 3.031 1 91.62 143 ASN B CA 1
ATOM 4820 C C . ASN B 1 143 ? -20.266 -19.297 3.588 1 91.62 143 ASN B C 1
ATOM 4822 O O . ASN B 1 143 ? -19.219 -19.766 3.158 1 91.62 143 ASN B O 1
ATOM 4826 N N . THR B 1 144 ? -20.219 -18.5 4.566 1 89.94 144 THR B N 1
ATOM 4827 C CA . THR B 1 144 ? -19.016 -17.812 5.027 1 89.94 144 THR B CA 1
ATOM 4828 C C . THR B 1 144 ? -17.969 -18.812 5.504 1 89.94 144 THR B C 1
ATOM 4830 O O . THR B 1 144 ? -16.812 -18.75 5.078 1 89.94 144 THR B O 1
ATOM 4833 N N . ASP B 1 145 ? -18.328 -19.719 6.273 1 90.94 145 ASP B N 1
ATOM 4834 C CA . ASP B 1 145 ? -17.375 -20.641 6.852 1 90.94 145 ASP B CA 1
ATOM 4835 C C . ASP B 1 145 ? -16.719 -21.5 5.766 1 90.94 145 ASP B C 1
ATOM 4837 O O . ASP B 1 145 ? -15.5 -21.641 5.727 1 90.94 145 ASP B O 1
ATOM 4841 N N . LYS B 1 146 ? -17.531 -22.016 4.922 1 91.75 146 LYS B N 1
ATOM 4842 C CA . LYS B 1 146 ? -17.047 -22.859 3.84 1 91.75 146 LYS B CA 1
ATOM 4843 C C . LYS B 1 146 ? -16.109 -22.078 2.918 1 91.75 146 LYS B C 1
ATOM 4845 O O . LYS B 1 146 ? -15.016 -22.547 2.594 1 91.75 146 LYS B O 1
ATOM 4850 N N . VAL B 1 147 ? -16.562 -20.922 2.582 1 93 147 VAL B N 1
ATOM 4851 C CA . VAL B 1 147 ? -15.82 -20.094 1.624 1 93 147 VAL B CA 1
ATOM 4852 C C . VAL B 1 147 ? -14.5 -19.641 2.24 1 93 147 VAL B C 1
ATOM 4854 O O . VAL B 1 147 ? -13.445 -19.75 1.609 1 93 147 VAL B O 1
ATOM 4857 N N . LEU B 1 148 ? -14.531 -19.266 3.494 1 92 148 LEU B N 1
ATOM 4858 C CA . LEU B 1 148 ? -13.328 -18.719 4.117 1 92 148 LEU B CA 1
ATOM 4859 C C . LEU B 1 148 ? -12.352 -19.844 4.469 1 92 148 LEU B C 1
ATOM 4861 O O . LEU B 1 148 ? -11.133 -19.656 4.402 1 92 148 LEU B O 1
ATOM 4865 N N . ALA B 1 149 ? -12.844 -21 4.785 1 90.69 149 ALA B N 1
ATOM 4866 C CA . ALA B 1 149 ? -11.984 -22.141 5.098 1 90.69 149 ALA B CA 1
ATOM 4867 C C . ALA B 1 149 ? -11.227 -22.625 3.857 1 90.69 149 ALA B C 1
ATOM 4869 O O . ALA B 1 149 ? -10.156 -23.219 3.965 1 90.69 149 ALA B O 1
ATOM 4870 N N . ASN B 1 150 ? -11.805 -22.344 2.719 1 93.75 150 ASN B N 1
ATOM 4871 C CA . ASN B 1 150 ? -11.211 -22.75 1.45 1 93.75 150 ASN B CA 1
ATOM 4872 C C . ASN B 1 150 ? -10.969 -21.547 0.537 1 93.75 150 ASN B C 1
ATOM 4874 O O . ASN B 1 150 ? -11.094 -21.656 -0.685 1 93.75 150 ASN B O 1
ATOM 4878 N N . ARG B 1 151 ? -10.719 -20.438 1.148 1 94.62 151 ARG B N 1
ATOM 4879 C CA . ARG B 1 151 ? -10.617 -19.188 0.406 1 94.62 151 ARG B CA 1
ATOM 4880 C C . ARG B 1 151 ? -9.578 -19.297 -0.703 1 94.62 151 ARG B C 1
ATOM 4882 O O . ARG B 1 151 ? -9.758 -18.734 -1.787 1 94.62 151 ARG B O 1
ATOM 4889 N N . HIS B 1 152 ? -8.484 -20.062 -0.515 1 94.56 152 HIS B N 1
ATOM 4890 C CA . HIS B 1 152 ? -7.418 -20.219 -1.493 1 94.56 152 HIS B CA 1
ATOM 4891 C C . HIS B 1 152 ? -7.93 -20.891 -2.768 1 94.56 152 HIS B C 1
ATOM 4893 O O . HIS B 1 152 ? -7.344 -20.719 -3.84 1 94.56 152 HIS B O 1
ATOM 4899 N N . LEU B 1 153 ? -9.008 -21.594 -2.676 1 95.56 153 LEU B N 1
ATOM 4900 C CA . LEU B 1 153 ? -9.633 -22.203 -3.84 1 95.56 153 LEU B CA 1
ATOM 4901 C C . LEU B 1 153 ? -10.75 -21.328 -4.391 1 95.56 153 LEU B C 1
ATOM 4903 O O . LEU B 1 153 ? -10.906 -21.219 -5.609 1 95.56 153 LEU B O 1
ATOM 4907 N N . TYR B 1 154 ? -11.438 -20.656 -3.465 1 95.44 154 TYR B N 1
ATOM 4908 C CA . TYR B 1 154 ? -12.594 -19.875 -3.857 1 95.44 154 TYR B CA 1
ATOM 4909 C C . TYR B 1 154 ? -12.172 -18.609 -4.605 1 95.44 154 TYR B C 1
ATOM 4911 O O . TYR B 1 154 ? -13.008 -17.938 -5.215 1 95.44 154 TYR B O 1
ATOM 4919 N N . LEU B 1 155 ? -10.906 -18.297 -4.59 1 96.5 155 LEU B N 1
ATOM 4920 C CA . LEU B 1 155 ? -10.406 -17.203 -5.406 1 96.5 155 LEU B CA 1
ATOM 4921 C C . LEU B 1 155 ? -10.719 -17.422 -6.879 1 96.5 155 LEU B C 1
ATOM 4923 O O . LEU B 1 155 ? -10.734 -16.484 -7.676 1 96.5 155 LEU B O 1
ATOM 4927 N N . ARG B 1 156 ? -11.023 -18.656 -7.258 1 96.31 156 ARG B N 1
ATOM 4928 C CA . ARG B 1 156 ? -11.305 -19.047 -8.641 1 96.31 156 ARG B CA 1
ATOM 4929 C C . ARG B 1 156 ? -12.758 -18.75 -9 1 96.31 156 ARG B C 1
ATOM 4931 O O . ARG B 1 156 ? -13.141 -18.828 -10.172 1 96.31 156 ARG B O 1
ATOM 4938 N N . ASN B 1 157 ? -13.562 -18.484 -7.965 1 96.31 157 ASN B N 1
ATOM 4939 C CA . ASN B 1 157 ? -14.953 -18.141 -8.242 1 96.31 157 ASN B CA 1
ATOM 4940 C C . ASN B 1 157 ? -15.055 -16.875 -9.094 1 96.31 157 ASN B C 1
ATOM 4942 O O . ASN B 1 157 ? -14.406 -15.875 -8.805 1 96.31 157 ASN B O 1
ATOM 4946 N N . PRO B 1 158 ? -15.914 -16.953 -10.125 1 95.56 158 PRO B N 1
ATOM 4947 C CA . PRO B 1 158 ? -15.953 -15.82 -11.062 1 95.56 158 PRO B CA 1
ATOM 4948 C C . PRO B 1 158 ? -16.281 -14.492 -10.367 1 95.56 158 PRO B C 1
ATOM 4950 O O . PRO B 1 158 ? -15.758 -13.445 -10.758 1 95.56 158 PRO B O 1
ATOM 4953 N N . LEU B 1 159 ? -17.156 -14.5 -9.43 1 96 159 LEU B N 1
ATOM 4954 C CA . LEU B 1 159 ? -17.516 -13.273 -8.727 1 96 159 LEU B CA 1
ATOM 4955 C C . LEU B 1 159 ? -16.359 -12.781 -7.859 1 96 159 LEU B C 1
ATOM 4957 O O . LEU B 1 159 ? -16.031 -11.594 -7.879 1 96 159 LEU B O 1
ATOM 4961 N N . ILE B 1 160 ? -15.734 -13.664 -7.105 1 96.44 160 ILE B N 1
ATOM 4962 C CA . ILE B 1 160 ? -14.617 -13.32 -6.234 1 96.44 160 ILE B CA 1
ATOM 4963 C C . ILE B 1 160 ? -13.438 -12.844 -7.082 1 96.44 160 ILE B C 1
ATOM 4965 O O . ILE B 1 160 ? -12.75 -11.883 -6.723 1 96.44 160 ILE B O 1
ATOM 4969 N N . LEU B 1 161 ? -13.266 -13.523 -8.172 1 96.94 161 LEU B N 1
ATOM 4970 C CA . LEU B 1 161 ? -12.25 -13.109 -9.133 1 96.94 161 LEU B CA 1
ATOM 4971 C C . LEU B 1 161 ? -12.484 -11.672 -9.594 1 96.94 161 LEU B C 1
ATOM 4973 O O . LEU B 1 161 ? -11.562 -10.859 -9.602 1 96.94 161 LEU B O 1
ATOM 4977 N N . ALA B 1 162 ? -13.664 -11.367 -9.977 1 96.81 162 ALA B N 1
ATOM 4978 C CA . ALA B 1 162 ? -14.031 -10.031 -10.445 1 96.81 162 ALA B CA 1
ATOM 4979 C C . ALA B 1 162 ? -13.883 -9 -9.336 1 96.81 162 ALA B C 1
ATOM 4981 O O . ALA B 1 162 ? -13.445 -7.867 -9.586 1 96.81 162 ALA B O 1
ATOM 4982 N N . LEU B 1 163 ? -14.273 -9.367 -8.164 1 97.56 163 LEU B N 1
ATOM 4983 C CA . LEU B 1 163 ? -14.148 -8.477 -7.012 1 97.56 163 LEU B CA 1
ATOM 4984 C C . LEU B 1 163 ? -12.695 -8.102 -6.762 1 97.56 163 LEU B C 1
ATOM 4986 O O . LEU B 1 163 ? -12.383 -6.93 -6.535 1 97.56 163 LEU B O 1
ATOM 4990 N N . ASN B 1 164 ? -11.82 -9.086 -6.832 1 97.88 164 ASN B N 1
ATOM 4991 C CA . ASN B 1 164 ? -10.398 -8.836 -6.605 1 97.88 164 ASN B CA 1
ATOM 4992 C C . ASN B 1 164 ? -9.805 -7.977 -7.719 1 97.88 164 ASN B C 1
ATOM 4994 O O . ASN B 1 164 ? -8.953 -7.121 -7.461 1 97.88 164 ASN B O 1
ATOM 4998 N N . ALA B 1 165 ? -10.227 -8.211 -8.906 1 97.44 165 ALA B N 1
ATOM 4999 C CA . ALA B 1 165 ? -9.781 -7.375 -10.016 1 97.44 165 ALA B CA 1
ATOM 5000 C C . ALA B 1 165 ? -10.242 -5.934 -9.828 1 97.44 165 ALA B C 1
ATOM 5002 O O . ALA B 1 165 ? -9.469 -4.996 -10.062 1 97.44 165 ALA B O 1
ATOM 5003 N N . TYR B 1 166 ? -11.484 -5.758 -9.445 1 97.88 166 TYR B N 1
ATOM 5004 C CA . TYR B 1 166 ? -12.016 -4.426 -9.156 1 97.88 166 TYR B CA 1
ATOM 5005 C C . TYR B 1 166 ? -11.188 -3.732 -8.086 1 97.88 166 TYR B C 1
ATOM 5007 O O . TYR B 1 166 ? -10.82 -2.562 -8.234 1 97.88 166 TYR B O 1
ATOM 5015 N N . ARG B 1 167 ? -10.945 -4.449 -7.027 1 98.44 167 ARG B N 1
ATOM 5016 C CA . ARG B 1 167 ? -10.141 -3.924 -5.93 1 98.44 167 ARG B CA 1
ATOM 5017 C C . ARG B 1 167 ? -8.789 -3.422 -6.43 1 98.44 167 ARG B C 1
ATOM 5019 O O . ARG B 1 167 ? -8.32 -2.361 -6.016 1 98.44 167 ARG B O 1
ATOM 5026 N N . SER B 1 168 ? -8.164 -4.191 -7.27 1 98.19 168 SER B N 1
ATOM 5027 C CA . SER B 1 168 ? -6.875 -3.82 -7.848 1 98.19 168 SER B CA 1
ATOM 5028 C C . SER B 1 168 ? -6.965 -2.496 -8.594 1 98.19 168 SER B C 1
ATOM 5030 O O . SER B 1 168 ? -6.117 -1.619 -8.43 1 98.19 168 SER B O 1
ATOM 5032 N N . HIS B 1 169 ? -7.957 -2.342 -9.406 1 97.62 169 HIS B N 1
ATOM 5033 C CA . HIS B 1 169 ? -8.164 -1.098 -10.141 1 97.62 169 HIS B CA 1
ATOM 5034 C C . HIS B 1 169 ? -8.43 0.065 -9.188 1 97.62 169 HIS B C 1
ATOM 5036 O O . HIS B 1 169 ? -7.938 1.176 -9.406 1 97.62 169 HIS B O 1
ATOM 5042 N N . PHE B 1 170 ? -9.258 -0.191 -8.203 1 98.12 170 PHE B N 1
ATOM 5043 C CA . PHE B 1 170 ? -9.57 0.811 -7.191 1 98.12 170 PHE B CA 1
ATOM 5044 C C . PHE B 1 170 ? -8.297 1.296 -6.504 1 98.12 170 PHE B C 1
ATOM 5046 O O . PHE B 1 170 ? -8.078 2.502 -6.367 1 98.12 170 PHE B O 1
ATOM 5053 N N . PHE B 1 171 ? -7.469 0.352 -6.129 1 97.56 171 PHE B N 1
ATOM 5054 C CA . PHE B 1 171 ? -6.207 0.63 -5.453 1 97.56 171 PHE B CA 1
ATOM 5055 C C . PHE B 1 171 ? -5.34 1.564 -6.293 1 97.56 171 PHE B C 1
ATOM 5057 O O . PHE B 1 171 ? -4.867 2.59 -5.797 1 97.56 171 PHE B O 1
ATOM 5064 N N . THR B 1 172 ? -5.098 1.286 -7.512 1 97.31 172 THR B N 1
ATOM 5065 C CA . THR B 1 172 ? -4.27 2.076 -8.414 1 97.31 172 THR B CA 1
ATOM 5066 C C . THR B 1 172 ? -4.887 3.451 -8.648 1 97.31 172 THR B C 1
ATOM 5068 O O . THR B 1 172 ? -4.184 4.461 -8.656 1 97.31 172 THR B O 1
ATOM 5071 N N . ALA B 1 173 ? -6.203 3.498 -8.82 1 97.94 173 ALA B N 1
ATOM 5072 C CA . ALA B 1 173 ? -6.906 4.754 -9.078 1 97.94 173 ALA B CA 1
ATOM 5073 C C . ALA B 1 173 ? -6.703 5.738 -7.93 1 97.94 173 ALA B C 1
ATOM 5075 O O . ALA B 1 173 ? -6.582 6.945 -8.156 1 97.94 173 ALA B O 1
ATOM 5076 N N . ILE B 1 174 ? -6.684 5.242 -6.75 1 98.44 174 ILE B N 1
ATOM 5077 C CA . ILE B 1 174 ? -6.516 6.102 -5.582 1 98.44 174 ILE B CA 1
ATOM 5078 C C . ILE B 1 174 ? -5.121 6.73 -5.602 1 98.44 174 ILE B C 1
ATOM 5080 O O . ILE B 1 174 ? -4.977 7.938 -5.398 1 98.44 174 ILE B O 1
ATOM 5084 N N . HIS B 1 175 ? -4.102 5.902 -5.801 1 97.94 175 HIS B N 1
ATOM 5085 C CA . HIS B 1 175 ? -2.748 6.438 -5.867 1 97.94 175 HIS B CA 1
ATOM 5086 C C . HIS B 1 175 ? -2.623 7.484 -6.965 1 97.94 175 HIS B C 1
ATOM 5088 O O . HIS B 1 175 ? -2.002 8.531 -6.766 1 97.94 175 HIS B O 1
ATOM 5094 N N . GLU B 1 176 ? -3.182 7.203 -8.078 1 97.38 176 GLU B N 1
ATOM 5095 C CA . GLU B 1 176 ? -3.125 8.141 -9.203 1 97.38 176 GLU B CA 1
ATOM 5096 C C . GLU B 1 176 ? -3.83 9.445 -8.859 1 97.38 176 GLU B C 1
ATOM 5098 O O . GLU B 1 176 ? -3.334 10.531 -9.188 1 97.38 176 GLU B O 1
ATOM 5103 N N . TRP B 1 177 ? -4.961 9.352 -8.219 1 98.38 177 TRP B N 1
ATOM 5104 C CA . TRP B 1 177 ? -5.719 10.539 -7.867 1 98.38 177 TRP B CA 1
ATOM 5105 C C . TRP B 1 177 ? -4.918 11.438 -6.934 1 98.38 177 TRP B C 1
ATOM 5107 O O . TRP B 1 177 ? -4.828 12.648 -7.152 1 98.38 177 TRP B O 1
ATOM 5117 N N . PHE B 1 178 ? -4.352 10.883 -5.918 1 98.56 178 PHE B N 1
ATOM 5118 C CA . PHE B 1 178 ? -3.588 11.664 -4.953 1 98.56 178 PHE B CA 1
ATOM 5119 C C . PHE B 1 178 ? -2.342 12.258 -5.602 1 98.56 178 PHE B C 1
ATOM 5121 O O . PHE B 1 178 ? -1.976 13.398 -5.324 1 98.56 178 PHE B O 1
ATOM 5128 N N . LYS B 1 179 ? -1.691 11.469 -6.438 1 97 179 LYS B N 1
ATOM 5129 C CA . LYS B 1 179 ? -0.548 11.984 -7.188 1 97 179 LYS B CA 1
ATOM 5130 C C . LYS B 1 179 ? -0.937 13.203 -8.016 1 97 179 LYS B C 1
ATOM 5132 O O . LYS B 1 179 ? -0.255 14.227 -7.977 1 97 179 LYS B O 1
ATOM 5137 N N . ASP B 1 180 ? -2.031 13.117 -8.695 1 96.69 180 ASP B N 1
ATOM 5138 C CA . ASP B 1 180 ? -2.482 14.172 -9.594 1 96.69 180 ASP B CA 1
ATOM 5139 C C . ASP B 1 180 ? -2.865 15.43 -8.812 1 96.69 180 ASP B C 1
ATOM 5141 O O . ASP B 1 180 ? -2.947 16.516 -9.383 1 96.69 180 ASP B O 1
ATOM 5145 N N . HIS B 1 181 ? -3.127 15.297 -7.574 1 96.75 181 HIS B N 1
ATOM 5146 C CA . HIS B 1 181 ? -3.494 16.438 -6.742 1 96.75 181 HIS B CA 1
ATOM 5147 C C . HIS B 1 181 ? -2.359 16.812 -5.797 1 96.75 181 HIS B C 1
ATOM 5149 O O . HIS B 1 181 ? -2.594 17.453 -4.762 1 96.75 181 HIS B O 1
ATOM 5155 N N . GLN B 1 182 ? -1.18 16.297 -6.039 1 94.75 182 GLN B N 1
ATOM 5156 C CA . GLN B 1 182 ? 0.089 16.734 -5.461 1 94.75 182 GLN B CA 1
ATOM 5157 C C . GLN B 1 182 ? 0.208 16.281 -4.004 1 94.75 182 GLN B C 1
ATOM 5159 O O . GLN B 1 182 ? 0.745 17.016 -3.17 1 94.75 182 GLN B O 1
ATOM 5164 N N . PHE B 1 183 ? -0.42 15.211 -3.668 1 98.44 183 PHE B N 1
ATOM 5165 C CA . PHE B 1 183 ? -0.198 14.602 -2.363 1 98.44 183 PHE B CA 1
ATOM 5166 C C . PHE B 1 183 ? 1.027 13.695 -2.391 1 98.44 183 PHE B C 1
ATOM 5168 O O . PHE B 1 183 ? 1.333 13.086 -3.418 1 98.44 183 PHE B O 1
ATOM 5175 N N . VAL B 1 184 ? 1.688 13.578 -1.281 1 98.62 184 VAL B N 1
ATOM 5176 C CA . VAL B 1 184 ? 2.834 12.688 -1.131 1 98.62 184 VAL B CA 1
ATOM 5177 C C . VAL B 1 184 ? 2.438 11.469 -0.3 1 98.62 184 VAL B C 1
ATOM 5179 O O . VAL B 1 184 ? 1.871 11.609 0.787 1 98.62 184 VAL B O 1
ATOM 5182 N N . ASP B 1 185 ? 2.697 10.305 -0.848 1 98.56 185 ASP B N 1
ATOM 5183 C CA . ASP B 1 185 ? 2.457 9.062 -0.114 1 98.56 185 ASP B CA 1
ATOM 5184 C C . ASP B 1 185 ? 3.461 8.898 1.024 1 98.56 185 ASP B C 1
ATOM 5186 O O . ASP B 1 185 ? 4.672 8.969 0.807 1 98.56 185 ASP B O 1
ATOM 5190 N N . ILE B 1 186 ? 2.943 8.688 2.225 1 98.38 186 ILE B N 1
ATOM 5191 C CA . ILE B 1 186 ? 3.787 8.461 3.393 1 98.38 186 ILE B CA 1
ATOM 5192 C C . ILE B 1 186 ? 3.479 7.094 3.996 1 98.38 186 ILE B C 1
ATOM 5194 O O . ILE B 1 186 ? 2.379 6.863 4.504 1 98.38 186 ILE B O 1
ATOM 5198 N N . SER B 1 187 ? 4.434 6.215 3.945 1 96.5 187 SER B N 1
ATOM 5199 C CA . SER B 1 187 ? 4.297 4.922 4.602 1 96.5 187 SER B CA 1
ATOM 5200 C C . SER B 1 187 ? 4.473 5.047 6.113 1 96.5 187 SER B C 1
ATOM 5202 O O . SER B 1 187 ? 5.594 4.969 6.621 1 96.5 187 SER B O 1
ATOM 5204 N N . ALA B 1 188 ? 3.381 5.105 6.73 1 96.56 188 ALA B N 1
ATOM 5205 C CA . ALA B 1 188 ? 3.422 5.125 8.195 1 96.56 188 ALA B CA 1
ATOM 5206 C C . ALA B 1 188 ? 3.771 3.746 8.75 1 96.56 188 ALA B C 1
ATOM 5208 O O . ALA B 1 188 ? 3.375 2.723 8.188 1 96.56 188 ALA B O 1
ATOM 5209 N N . PRO B 1 189 ? 4.5 3.736 9.805 1 95.94 189 PRO B N 1
ATOM 5210 C CA . PRO B 1 189 ? 4.848 2.436 10.383 1 95.94 189 PRO B CA 1
ATOM 5211 C C . PRO B 1 189 ? 3.631 1.692 10.93 1 95.94 189 PRO B C 1
ATOM 5213 O O . PRO B 1 189 ? 2.707 2.316 11.461 1 95.94 189 PRO B O 1
ATOM 5216 N N . LEU B 1 190 ? 3.736 0.379 10.891 1 96.62 190 LEU B N 1
ATOM 5217 C CA . LEU B 1 190 ? 2.652 -0.466 11.383 1 96.62 190 LEU B CA 1
ATOM 5218 C C . LEU B 1 190 ? 2.939 -0.946 12.805 1 96.62 190 LEU B C 1
ATOM 5220 O O . LEU B 1 190 ? 2.014 -1.233 13.562 1 96.62 190 LEU B O 1
ATOM 5224 N N . ILE B 1 191 ? 4.168 -1.087 13.133 1 94.25 191 ILE B N 1
ATOM 5225 C CA . ILE B 1 191 ? 4.574 -1.303 14.516 1 94.25 191 ILE B CA 1
ATOM 5226 C C . ILE B 1 191 ? 4.844 0.041 15.195 1 94.25 191 ILE B C 1
ATOM 5228 O O . ILE B 1 191 ? 5.75 0.773 14.789 1 94.25 191 ILE B O 1
ATOM 5232 N N . THR B 1 192 ? 4.098 0.347 16.219 1 93.38 192 THR B N 1
ATOM 5233 C CA . THR B 1 192 ? 4.199 1.691 16.781 1 93.38 192 THR B CA 1
ATOM 5234 C C . THR B 1 192 ? 3.977 1.67 18.281 1 93.38 192 THR B C 1
ATOM 5236 O O . THR B 1 192 ? 3.191 0.864 18.781 1 93.38 192 THR B O 1
ATOM 5239 N N . PRO B 1 193 ? 4.621 2.537 18.953 1 90.06 193 PRO B N 1
ATOM 5240 C CA . PRO B 1 193 ? 4.301 2.729 20.375 1 90.06 193 PRO B CA 1
ATOM 5241 C C . PRO B 1 193 ? 3.125 3.678 20.594 1 90.06 193 PRO B C 1
ATOM 5243 O O . PRO B 1 193 ? 2.574 3.742 21.703 1 90.06 193 PRO B O 1
ATOM 5246 N N . SER B 1 194 ? 2.779 4.43 19.609 1 88.56 194 SER B N 1
ATOM 5247 C CA . SER B 1 194 ? 1.81 5.512 19.75 1 88.56 194 SER B CA 1
ATOM 5248 C C . SER B 1 194 ? 0.493 5.168 19.062 1 88.56 194 SER B C 1
ATOM 5250 O O . SER B 1 194 ? 0.463 4.934 17.844 1 88.56 194 SER B O 1
ATOM 5252 N N . ILE B 1 195 ? -0.559 5.172 19.844 1 85.62 195 ILE B N 1
ATOM 5253 C CA . ILE B 1 195 ? -1.854 4.855 19.25 1 85.62 195 ILE B CA 1
ATOM 5254 C C . ILE B 1 195 ? -2.783 6.059 19.375 1 85.62 195 ILE B C 1
ATOM 5256 O O . ILE B 1 195 ? -2.746 6.785 20.359 1 85.62 195 ILE B O 1
ATOM 5260 N N . LEU B 1 196 ? -3.473 6.281 18.359 1 84.56 196 LEU B N 1
ATOM 5261 C CA . LEU B 1 196 ? -4.398 7.406 18.281 1 84.56 196 LEU B CA 1
ATOM 5262 C C . LEU B 1 196 ? -5.719 7.066 18.969 1 84.56 196 LEU B C 1
ATOM 5264 O O . LEU B 1 196 ? -6.312 7.91 19.641 1 84.56 196 LEU B O 1
ATOM 5268 N N . TYR B 1 197 ? -6.133 5.836 18.812 1 83.94 197 TYR B N 1
ATOM 5269 C CA . TYR B 1 197 ? -7.395 5.395 19.391 1 83.94 197 TYR B CA 1
ATOM 5270 C C . TYR B 1 197 ? -7.168 4.68 20.719 1 83.94 197 TYR B C 1
ATOM 5272 O O . TYR B 1 197 ? -6.082 4.758 21.297 1 83.94 197 TYR B O 1
ATOM 5280 N N . GLU B 1 198 ? -8.18 4.062 21.219 1 81.88 198 GLU B N 1
ATOM 5281 C CA . GLU B 1 198 ? -8.109 3.469 22.547 1 81.88 198 GLU B CA 1
ATOM 5282 C C . GLU B 1 198 ? -7.371 2.133 22.516 1 81.88 198 GLU B C 1
ATOM 5284 O O . GLU B 1 198 ? -7.508 1.363 21.562 1 81.88 198 GLU B O 1
ATOM 5289 N N . PRO B 1 199 ? -6.676 1.85 23.562 1 81.56 199 PRO B N 1
ATOM 5290 C CA . PRO B 1 199 ? -5.875 0.626 23.625 1 81.56 199 PRO B CA 1
ATOM 5291 C C . PRO B 1 199 ? -6.723 -0.642 23.562 1 81.56 199 PRO B C 1
ATOM 5293 O O . PRO B 1 199 ? -6.238 -1.689 23.125 1 81.56 199 PRO B O 1
ATOM 5296 N N . ASN B 1 200 ? -7.902 -0.531 23.953 1 82.62 200 ASN B N 1
ATOM 5297 C CA . ASN B 1 200 ? -8.727 -1.731 24 1 82.62 200 ASN B CA 1
ATOM 5298 C C . ASN B 1 200 ? -9 -2.285 22.594 1 82.62 200 ASN B C 1
ATOM 5300 O O . ASN B 1 200 ? -9.305 -3.469 22.438 1 82.62 200 ASN B O 1
ATOM 5304 N N . SER B 1 201 ? -8.883 -1.468 21.672 1 85.75 201 SER B N 1
ATOM 5305 C CA . SER B 1 201 ? -9.117 -1.923 20.312 1 85.75 201 SER B CA 1
ATOM 5306 C C . SER B 1 201 ? -7.809 -2.227 19.594 1 85.75 201 SER B C 1
ATOM 5308 O O . SER B 1 201 ? -7.812 -2.65 18.438 1 85.75 201 SER B O 1
ATOM 5310 N N . ALA B 1 202 ? -6.758 -2.066 20.281 1 89 202 ALA B N 1
ATOM 5311 C CA . ALA B 1 202 ? -5.457 -2.25 19.656 1 89 202 ALA B CA 1
ATOM 5312 C C . ALA B 1 202 ? -4.977 -3.691 19.797 1 89 202 ALA B C 1
ATOM 5314 O O . ALA B 1 202 ? -5.324 -4.375 20.766 1 89 202 ALA B O 1
ATOM 5315 N N . ILE B 1 203 ? -4.199 -4.137 18.797 1 90.12 203 ILE B N 1
ATOM 5316 C CA . ILE B 1 203 ? -3.504 -5.418 18.891 1 90.12 203 ILE B CA 1
ATOM 5317 C C . ILE B 1 203 ? -2.119 -5.207 19.5 1 90.12 203 ILE B C 1
ATOM 5319 O O . ILE B 1 203 ? -1.306 -4.453 18.953 1 90.12 203 ILE B O 1
ATOM 5323 N N . HIS B 1 204 ? -1.865 -5.895 20.531 1 88.69 204 HIS B N 1
ATOM 5324 C CA . HIS B 1 204 ? -0.64 -5.699 21.297 1 88.69 204 HIS B CA 1
ATOM 5325 C C . HIS B 1 204 ? 0.475 -6.613 20.797 1 88.69 204 HIS B C 1
ATOM 5327 O O . HIS B 1 204 ? 0.227 -7.766 20.453 1 88.69 204 HIS B O 1
ATOM 5333 N N . LEU B 1 205 ? 1.648 -6.004 20.781 1 87.12 205 LEU B N 1
ATOM 5334 C CA . LEU B 1 205 ? 2.896 -6.715 20.516 1 87.12 205 LEU B CA 1
ATOM 5335 C C . LEU B 1 205 ? 3.887 -6.508 21.656 1 87.12 205 LEU B C 1
ATOM 5337 O O . LEU B 1 205 ? 3.75 -5.57 22.453 1 87.12 205 LEU B O 1
ATOM 5341 N N . THR B 1 206 ? 4.754 -7.484 21.781 1 80.12 206 THR B N 1
ATOM 5342 C CA . THR B 1 206 ? 5.824 -7.324 22.766 1 80.12 206 THR B CA 1
ATOM 5343 C C . THR B 1 206 ? 7.184 -7.266 22.078 1 80.12 206 THR B C 1
ATOM 5345 O O . THR B 1 206 ? 7.512 -8.133 21.266 1 80.12 206 THR B O 1
ATOM 5348 N N . ASN B 1 207 ? 7.812 -6.188 22.422 1 73.25 207 ASN B N 1
ATOM 5349 C CA . ASN B 1 207 ? 9.188 -6.117 21.938 1 73.25 207 ASN B CA 1
ATOM 5350 C C . ASN B 1 207 ? 10.078 -7.145 22.641 1 73.25 207 ASN B C 1
ATOM 5352 O O . ASN B 1 207 ? 10.227 -7.109 23.859 1 73.25 207 ASN B O 1
ATOM 5356 N N . LEU B 1 208 ? 10.664 -7.906 21.875 1 67.88 208 LEU B N 1
ATOM 5357 C CA . LEU B 1 208 ? 11.398 -9.031 22.438 1 67.88 208 LEU B CA 1
ATOM 5358 C C . LEU B 1 208 ? 12.617 -8.555 23.219 1 67.88 208 LEU B C 1
ATOM 5360 O O . LEU B 1 208 ? 13.039 -9.195 24.188 1 67.88 208 LEU B O 1
ATOM 5364 N N . LYS B 1 209 ? 13.18 -7.48 22.812 1 69.44 209 LYS B N 1
ATOM 5365 C CA . LYS B 1 209 ? 14.422 -7.039 23.438 1 69.44 209 LYS B CA 1
ATOM 5366 C C . LYS B 1 209 ? 14.148 -6.188 24.672 1 69.44 209 LYS B C 1
ATOM 5368 O O . LYS B 1 209 ? 14.805 -6.344 25.703 1 69.44 209 LYS B O 1
ATOM 5373 N N . THR B 1 210 ? 13.195 -5.344 24.625 1 72.81 210 THR B N 1
ATOM 5374 C CA . THR B 1 210 ? 12.992 -4.367 25.688 1 72.81 210 THR B CA 1
ATOM 5375 C C . THR B 1 210 ? 11.781 -4.738 26.547 1 72.81 210 THR B C 1
ATOM 5377 O O . THR B 1 210 ? 11.562 -4.152 27.609 1 72.81 210 THR B O 1
ATOM 5380 N N . ASN B 1 211 ? 11.023 -5.621 26.031 1 77.38 211 ASN B N 1
ATOM 5381 C CA . ASN B 1 211 ? 9.805 -6.059 26.703 1 77.38 211 ASN B CA 1
ATOM 5382 C C . ASN B 1 211 ? 8.773 -4.934 26.766 1 77.38 211 ASN B C 1
ATOM 5384 O O . ASN B 1 211 ? 7.871 -4.965 27.609 1 77.38 211 ASN B O 1
ATOM 5388 N N . LYS B 1 212 ? 9.039 -3.979 26 1 81.25 212 LYS B N 1
ATOM 5389 C CA . LYS B 1 212 ? 8.07 -2.887 25.938 1 81.25 212 LYS B CA 1
ATOM 5390 C C . LYS B 1 212 ? 6.871 -3.256 25.078 1 81.25 212 LYS B C 1
ATOM 5392 O O . LYS B 1 212 ? 7 -4.043 24.141 1 81.25 212 LYS B O 1
ATOM 5397 N N . THR B 1 213 ? 5.766 -2.623 25.469 1 84.81 213 THR B N 1
ATOM 5398 C CA . THR B 1 213 ? 4.535 -2.852 24.719 1 84.81 213 THR B CA 1
ATOM 5399 C C . THR B 1 213 ? 4.512 -2.012 23.438 1 84.81 213 THR B C 1
ATOM 5401 O O . THR B 1 213 ? 4.777 -0.807 23.484 1 84.81 213 THR B O 1
ATOM 5404 N N . LEU B 1 214 ? 4.285 -2.682 22.391 1 90.25 214 LEU B N 1
ATOM 5405 C CA . LEU B 1 214 ? 4.039 -2.061 21.094 1 90.25 214 LEU B CA 1
ATOM 5406 C C . LEU B 1 214 ? 2.672 -2.463 20.547 1 90.25 214 LEU B C 1
ATOM 5408 O O . LEU B 1 214 ? 2.01 -3.338 21.109 1 90.25 214 LEU B O 1
ATOM 5412 N N . PHE B 1 215 ? 2.285 -1.744 19.562 1 91.62 215 PHE B N 1
ATOM 5413 C CA . PHE B 1 215 ? 0.975 -1.992 18.969 1 91.62 215 PHE B CA 1
ATOM 5414 C C . PHE B 1 215 ? 1.076 -2.109 17.453 1 91.62 215 PHE B C 1
ATOM 5416 O O . PHE B 1 215 ? 1.992 -1.554 16.844 1 91.62 215 PHE B O 1
ATOM 5423 N N . LEU B 1 216 ? 0.162 -2.932 16.906 1 94.69 216 LEU B N 1
ATOM 5424 C CA . LEU B 1 216 ? -0.111 -2.748 15.477 1 94.69 216 LEU B CA 1
ATOM 5425 C C . LEU B 1 216 ? -0.976 -1.514 15.25 1 94.69 216 LEU B C 1
ATOM 5427 O O . LEU B 1 216 ? -1.92 -1.263 16 1 94.69 216 LEU B O 1
ATOM 5431 N N . SER B 1 217 ? -0.65 -0.799 14.289 1 95.31 217 SER B N 1
ATOM 5432 C CA . SER B 1 217 ? -1.216 0.529 14.078 1 95.31 217 SER B CA 1
ATOM 5433 C C . SER B 1 217 ? -2.715 0.455 13.805 1 95.31 217 SER B C 1
ATOM 5435 O O . SER B 1 217 ? -3.16 -0.314 12.953 1 95.31 217 SER B O 1
ATOM 5437 N N . GLN B 1 218 ? -3.467 1.292 14.5 1 94 218 GLN B N 1
ATOM 5438 C CA . GLN B 1 218 ? -4.898 1.442 14.242 1 94 218 GLN B CA 1
ATOM 5439 C C . GLN B 1 218 ? -5.152 2.414 13.094 1 94 218 GLN B C 1
ATOM 5441 O O . GLN B 1 218 ? -6.211 2.369 12.461 1 94 218 GLN B O 1
ATOM 5446 N N . CYS B 1 219 ? -4.258 3.328 12.969 1 93.06 219 CYS B N 1
ATOM 5447 C CA . CYS B 1 219 ? -4.301 4.289 11.875 1 93.06 219 CYS B CA 1
ATOM 5448 C C . CYS B 1 219 ? -2.971 5.02 11.734 1 93.06 219 CYS B C 1
ATOM 5450 O O . CYS B 1 219 ? -2.141 4.98 12.648 1 93.06 219 CYS B O 1
ATOM 5452 N N . ALA B 1 220 ? -2.836 5.746 10.648 1 95.94 220 ALA B N 1
ATOM 5453 C CA . ALA B 1 220 ? -1.586 6.43 10.32 1 95.94 220 ALA B CA 1
ATOM 5454 C C . ALA B 1 220 ? -1.59 7.859 10.852 1 95.94 220 ALA B C 1
ATOM 5456 O O . ALA B 1 220 ? -0.646 8.617 10.609 1 95.94 220 ALA B O 1
ATOM 5457 N N . GLY B 1 221 ? -2.469 8.336 11.578 1 96.19 221 GLY B N 1
ATOM 5458 C CA . GLY B 1 221 ? -2.818 9.719 11.852 1 96.19 221 GLY B CA 1
ATOM 5459 C C . GLY B 1 221 ? -1.661 10.531 12.398 1 96.19 221 GLY B C 1
ATOM 5460 O O . GLY B 1 221 ? -1.329 11.594 11.867 1 96.19 221 GLY B O 1
ATOM 5461 N N . PHE B 1 222 ? -0.959 10.055 13.461 1 96.19 222 PHE B N 1
ATOM 5462 C CA . PHE B 1 222 ? 0.109 10.82 14.086 1 96.19 222 PHE B CA 1
ATOM 5463 C C . PHE B 1 222 ? 1.282 11 13.133 1 96.19 222 PHE B C 1
ATOM 5465 O O . PHE B 1 222 ? 1.861 12.086 13.047 1 96.19 222 PHE B O 1
ATOM 5472 N N . TYR B 1 223 ? 1.565 10 12.469 1 97.12 223 TYR B N 1
ATOM 5473 C CA . TYR B 1 223 ? 2.705 10.031 11.555 1 97.12 223 TYR B CA 1
ATOM 5474 C C . TYR B 1 223 ? 2.406 10.906 10.344 1 97.12 223 TYR B C 1
ATOM 5476 O O . TYR B 1 223 ? 3.279 11.641 9.867 1 97.12 223 TYR B O 1
ATOM 5484 N N . LEU B 1 224 ? 1.193 10.844 9.867 1 98 224 LEU B N 1
ATOM 5485 C CA . LEU B 1 224 ? 0.805 11.719 8.766 1 98 224 LEU B CA 1
ATOM 5486 C C . LEU B 1 224 ? 0.805 13.18 9.195 1 98 224 LEU B C 1
ATOM 5488 O O . LEU B 1 224 ? 1.12 14.07 8.406 1 98 224 LEU B O 1
ATOM 5492 N N . GLU B 1 225 ? 0.396 13.438 10.422 1 97.69 225 GLU B N 1
ATOM 5493 C CA . GLU B 1 225 ? 0.429 14.805 10.93 1 97.69 225 GLU B CA 1
ATOM 5494 C C . GLU B 1 225 ? 1.845 15.375 10.891 1 97.69 225 GLU B C 1
ATOM 5496 O O . GLU B 1 225 ? 2.055 16.5 10.43 1 97.69 225 GLU B O 1
ATOM 5501 N N . ALA B 1 226 ? 2.77 14.586 11.336 1 97.12 226 ALA B N 1
ATOM 5502 C CA . ALA B 1 226 ? 4.168 15 11.289 1 97.12 226 ALA B CA 1
ATOM 5503 C C . ALA B 1 226 ? 4.621 15.227 9.852 1 97.12 226 ALA B C 1
ATOM 5505 O O . ALA B 1 226 ? 5.23 16.25 9.539 1 97.12 226 ALA B O 1
ATOM 5506 N N . ALA B 1 227 ? 4.285 14.305 9.016 1 98.31 227 ALA B N 1
ATOM 5507 C CA . ALA B 1 227 ? 4.703 14.383 7.613 1 98.31 227 ALA B CA 1
ATOM 5508 C C . ALA B 1 227 ? 4.047 15.57 6.914 1 98.31 227 ALA B C 1
ATOM 5510 O O . ALA B 1 227 ? 4.652 16.203 6.039 1 98.31 227 ALA B O 1
ATOM 5511 N N . ALA B 1 228 ? 2.809 15.836 7.246 1 98.44 228 ALA B N 1
ATOM 5512 C CA . ALA B 1 228 ? 2.088 16.938 6.625 1 98.44 228 ALA B CA 1
ATOM 5513 C C . ALA B 1 228 ? 2.789 18.281 6.891 1 98.44 228 ALA B C 1
ATOM 5515 O O . ALA B 1 228 ? 2.777 19.172 6.043 1 98.44 228 ALA B O 1
ATOM 5516 N N . HIS B 1 229 ? 3.352 18.438 7.996 1 98.06 229 HIS B N 1
ATOM 5517 C CA . HIS B 1 229 ? 3.992 19.703 8.32 1 98.06 229 HIS B CA 1
ATOM 5518 C C . HIS B 1 229 ? 5.375 19.797 7.691 1 98.06 229 HIS B C 1
ATOM 5520 O O . HIS B 1 229 ? 6.078 20.797 7.875 1 98.06 229 HIS B O 1
ATOM 5526 N N . ALA B 1 230 ? 5.727 18.766 6.957 1 97.62 230 ALA B N 1
ATOM 5527 C CA . ALA B 1 230 ? 6.875 18.828 6.055 1 97.62 230 ALA B CA 1
ATOM 5528 C C . ALA B 1 230 ? 6.418 18.953 4.602 1 97.62 230 ALA B C 1
ATOM 5530 O O . ALA B 1 230 ? 6.906 19.812 3.865 1 97.62 230 ALA B O 1
ATOM 5531 N N . HIS B 1 231 ? 5.438 18.203 4.27 1 98.31 231 HIS B N 1
ATOM 5532 C CA . HIS B 1 231 ? 5.047 18.062 2.871 1 98.31 231 HIS B CA 1
ATOM 5533 C C . HIS B 1 231 ? 3.781 18.844 2.562 1 98.31 231 HIS B C 1
ATOM 5535 O O . HIS B 1 231 ? 3.439 19.047 1.395 1 98.31 231 HIS B O 1
ATOM 5541 N N . GLU B 1 232 ? 3.021 19.25 3.504 1 98.38 232 GLU B N 1
ATOM 5542 C CA . GLU B 1 232 ? 1.83 20.094 3.482 1 98.38 232 GLU B CA 1
ATOM 5543 C C . GLU B 1 232 ? 0.619 19.328 2.959 1 98.38 232 GLU B C 1
ATOM 5545 O O . GLU B 1 232 ? -0.521 19.656 3.287 1 98.38 232 GLU B O 1
ATOM 5550 N N . ARG B 1 233 ? 0.769 18.344 2.025 1 98.44 233 ARG B N 1
ATOM 5551 C CA . ARG B 1 233 ? -0.252 17.422 1.545 1 98.44 233 ARG B CA 1
ATOM 5552 C C . ARG B 1 233 ? 0.27 15.984 1.533 1 98.44 233 ARG B C 1
ATOM 5554 O O . ARG B 1 233 ? 1.144 15.648 0.733 1 98.44 233 ARG B O 1
ATOM 5561 N N . VAL B 1 234 ? -0.358 15.172 2.359 1 98.81 234 VAL B N 1
ATOM 5562 C CA . VAL B 1 234 ? 0.135 13.797 2.426 1 98.81 234 VAL B CA 1
ATOM 5563 C C . VAL B 1 234 ? -1.043 12.828 2.486 1 98.81 234 VAL B C 1
ATOM 5565 O O . VAL B 1 234 ? -2.154 13.211 2.859 1 98.81 234 VAL B O 1
ATOM 5568 N N . TYR B 1 235 ? -0.83 11.609 2.07 1 98.81 235 TYR B N 1
ATOM 5569 C CA . TYR B 1 235 ? -1.806 10.531 2.211 1 98.81 235 TYR B CA 1
ATOM 5570 C C . TYR B 1 235 ? -1.117 9.211 2.508 1 98.81 235 TYR B C 1
ATOM 5572 O O . TYR B 1 235 ? 0.108 9.102 2.41 1 98.81 235 TYR B O 1
ATOM 5580 N N . ASN B 1 236 ? -1.855 8.352 2.998 1 98.56 236 ASN B N 1
ATOM 5581 C CA . ASN B 1 236 ? -1.459 6.965 3.244 1 98.56 236 ASN B CA 1
ATOM 5582 C C . ASN B 1 236 ? -2.564 5.988 2.859 1 98.56 236 ASN B C 1
ATOM 5584 O O . ASN B 1 236 ? -3.715 6.148 3.273 1 98.56 236 ASN B O 1
ATOM 5588 N N . LEU B 1 237 ? -2.275 5.137 1.967 1 98.38 237 LEU B N 1
ATOM 5589 C CA . LEU B 1 237 ? -3.088 3.955 1.709 1 98.38 237 LEU B CA 1
ATOM 5590 C C . LEU B 1 237 ? -2.393 2.695 2.215 1 98.38 237 LEU B C 1
ATOM 5592 O O . LEU B 1 237 ? -1.502 2.162 1.549 1 98.38 237 LEU B O 1
ATOM 5596 N N . GLY B 1 238 ? -2.758 2.273 3.389 1 97.62 238 GLY B N 1
ATOM 5597 C CA . GLY B 1 238 ? -2.051 1.165 4.012 1 97.62 238 GLY B CA 1
ATOM 5598 C C . GLY B 1 238 ? -2.908 0.382 4.988 1 97.62 238 GLY B C 1
ATOM 5599 O O . GLY B 1 238 ? -4.062 0.74 5.234 1 97.62 238 GLY B O 1
ATOM 5600 N N . PRO B 1 239 ? -2.354 -0.691 5.535 1 97.44 239 PRO B N 1
ATOM 5601 C CA . PRO B 1 239 ? -3.096 -1.55 6.461 1 97.44 239 PRO B CA 1
ATOM 5602 C C . PRO B 1 239 ? -3.299 -0.902 7.832 1 97.44 239 PRO B C 1
ATOM 5604 O O . PRO B 1 239 ? -2.461 -0.113 8.273 1 97.44 239 PRO B O 1
ATOM 5607 N N . SER B 1 240 ? -4.34 -1.225 8.422 1 96.75 240 SER B N 1
ATOM 5608 C CA . SER B 1 240 ? -4.68 -0.89 9.805 1 96.75 240 SER B CA 1
ATOM 5609 C C . SER B 1 240 ? -5.289 -2.086 10.531 1 96.75 240 SER B C 1
ATOM 5611 O O . SER B 1 240 ? -5.805 -3.006 9.891 1 96.75 240 SER B O 1
ATOM 5613 N N . PHE B 1 241 ? -5.234 -2.045 11.844 1 95.19 241 PHE B N 1
ATOM 5614 C CA . PHE B 1 241 ? -5.645 -3.188 12.648 1 95.19 241 PHE B CA 1
ATOM 5615 C C . PHE B 1 241 ? -6.547 -2.746 13.797 1 95.19 241 PHE B C 1
ATOM 5617 O O . PHE B 1 241 ? -6.27 -1.743 14.461 1 95.19 241 PHE B O 1
ATOM 5624 N N . ARG B 1 242 ? -7.57 -3.443 13.953 1 91.12 242 ARG B N 1
ATOM 5625 C CA . ARG B 1 242 ? -8.453 -3.227 15.102 1 91.12 242 ARG B CA 1
ATOM 5626 C C . ARG B 1 242 ? -8.992 -4.547 15.633 1 91.12 242 ARG B C 1
ATOM 5628 O O . ARG B 1 242 ? -9.398 -5.414 14.852 1 91.12 242 ARG B O 1
ATOM 5635 N N . ASN B 1 243 ? -8.867 -4.668 16.797 1 84.88 243 ASN B N 1
ATOM 5636 C CA . ASN B 1 243 ? -9.375 -5.863 17.453 1 84.88 243 ASN B CA 1
ATOM 5637 C C . ASN B 1 243 ? -10.758 -5.625 18.062 1 84.88 243 ASN B C 1
ATOM 5639 O O . ASN B 1 243 ? -10.938 -5.699 19.281 1 84.88 243 ASN B O 1
ATOM 5643 N N . GLU B 1 244 ? -11.602 -5.324 17.078 1 72.69 244 GLU B N 1
ATOM 5644 C CA . GLU B 1 244 ? -12.914 -4.957 17.594 1 72.69 244 GLU B CA 1
ATOM 5645 C C . GLU B 1 244 ? -14.031 -5.496 16.719 1 72.69 244 GLU B C 1
ATOM 5647 O O . GLU B 1 244 ? -13.82 -5.762 15.531 1 72.69 244 GLU B O 1
ATOM 5652 N N . SER B 1 245 ? -15.133 -5.938 17.156 1 71.88 245 SER B N 1
ATOM 5653 C CA . SER B 1 245 ? -16.5 -6.082 16.672 1 71.88 245 SER B CA 1
ATOM 5654 C C . SER B 1 245 ? -16.609 -7.211 15.648 1 71.88 245 SER B C 1
ATOM 5656 O O . SER B 1 245 ? -15.641 -7.512 14.945 1 71.88 245 SER B O 1
ATOM 5658 N N . ARG B 1 246 ? -17.672 -7.754 15.484 1 75.56 246 ARG B N 1
ATOM 5659 C CA . ARG B 1 246 ? -17.984 -8.867 14.594 1 75.56 246 ARG B CA 1
ATOM 5660 C C . ARG B 1 246 ? -19.031 -8.469 13.562 1 75.56 246 ARG B C 1
ATOM 5662 O O . ARG B 1 246 ? -19.578 -9.328 12.859 1 75.56 246 ARG B O 1
ATOM 5669 N N . THR B 1 247 ? -19.188 -7.172 13.43 1 80.19 247 THR B N 1
ATOM 5670 C CA . THR B 1 247 ? -20.234 -6.75 12.508 1 80.19 247 THR B CA 1
ATOM 5671 C C . THR B 1 247 ? -19.797 -6.934 11.062 1 80.19 247 THR B C 1
ATOM 5673 O O . THR B 1 247 ? -18.625 -7.199 10.797 1 80.19 247 THR B O 1
ATOM 5676 N N . ASN B 1 248 ? -20.688 -6.801 10.133 1 86.19 248 ASN B N 1
ATOM 5677 C CA . ASN B 1 248 ? -20.422 -7.016 8.719 1 86.19 248 ASN B CA 1
ATOM 5678 C C . ASN B 1 248 ? -19.641 -5.852 8.109 1 86.19 248 ASN B C 1
ATOM 5680 O O . ASN B 1 248 ? -19.359 -5.848 6.914 1 86.19 248 ASN B O 1
ATOM 5684 N N . ARG B 1 249 ? -19.266 -4.91 8.922 1 89.06 249 ARG B N 1
ATOM 5685 C CA . ARG B 1 249 ? -18.562 -3.754 8.383 1 89.06 249 ARG B CA 1
ATOM 5686 C C . ARG B 1 249 ? -17.156 -3.65 8.984 1 89.06 249 ARG B C 1
ATOM 5688 O O . ARG B 1 249 ? -16.469 -2.645 8.797 1 89.06 249 ARG B O 1
ATOM 5695 N N . HIS B 1 250 ? -16.859 -4.621 9.742 1 91.06 250 HIS B N 1
ATOM 5696 C CA . HIS B 1 250 ? -15.57 -4.52 10.414 1 91.06 250 HIS B CA 1
ATOM 5697 C C . HIS B 1 250 ? -14.672 -5.707 10.078 1 91.06 250 HIS B C 1
ATOM 5699 O O . HIS B 1 250 ? -15.148 -6.836 9.969 1 91.06 250 HIS B O 1
ATOM 5705 N N . LEU B 1 251 ? -13.461 -5.438 9.898 1 94.06 251 LEU B N 1
ATOM 5706 C CA . LEU B 1 251 ? -12.375 -6.406 9.773 1 94.06 251 LEU B CA 1
ATOM 5707 C C . LEU B 1 251 ? -11.281 -6.133 10.805 1 94.06 251 LEU B C 1
ATOM 5709 O O . LEU B 1 251 ? -11.102 -4.992 11.234 1 94.06 251 LEU B O 1
ATOM 5713 N N . MET B 1 252 ? -10.602 -7.129 11.234 1 92.88 252 MET B N 1
ATOM 5714 C CA . MET B 1 252 ? -9.461 -6.965 12.148 1 92.88 252 MET B CA 1
ATOM 5715 C C . MET B 1 252 ? -8.273 -6.34 11.422 1 92.88 252 MET B C 1
ATOM 5717 O O . MET B 1 252 ? -7.5 -5.594 12.023 1 92.88 252 MET B O 1
ATOM 5721 N N . GLU B 1 253 ? -8.086 -6.77 10.266 1 95.5 253 GLU B N 1
ATOM 5722 C CA . GLU B 1 253 ? -7.098 -6.219 9.336 1 95.5 253 GLU B CA 1
ATOM 5723 C C . GLU B 1 253 ? -7.773 -5.645 8.094 1 95.5 253 GLU B C 1
ATOM 5725 O O . GLU B 1 253 ? -8.484 -6.355 7.387 1 95.5 253 GLU B O 1
ATOM 5730 N N . TYR B 1 254 ? -7.59 -4.363 7.898 1 96.75 254 TYR B N 1
ATOM 5731 C CA . TYR B 1 254 ? -8.227 -3.697 6.766 1 96.75 254 TYR B CA 1
ATOM 5732 C C . TYR B 1 254 ? -7.324 -2.598 6.211 1 96.75 254 TYR B C 1
ATOM 5734 O O . TYR B 1 254 ? -6.305 -2.258 6.812 1 96.75 254 TYR B O 1
ATOM 5742 N N . TRP B 1 255 ? -7.605 -2.141 5.07 1 98.06 255 TRP B N 1
ATOM 5743 C CA . TRP B 1 255 ? -6.848 -1.05 4.469 1 98.06 255 TRP B CA 1
ATOM 5744 C C . TRP B 1 255 ? -7.551 0.286 4.68 1 98.06 255 TRP B C 1
ATOM 5746 O O . TRP B 1 255 ? -8.781 0.361 4.625 1 98.06 255 TRP B O 1
ATOM 5756 N N . HIS B 1 256 ? -6.73 1.258 4.91 1 97.81 256 HIS B N 1
ATOM 5757 C CA . HIS B 1 256 ? -7.18 2.586 5.312 1 97.81 256 HIS B CA 1
ATOM 5758 C C . HIS B 1 256 ? -6.66 3.656 4.355 1 97.81 256 HIS B C 1
ATOM 5760 O O . HIS B 1 256 ? -5.477 3.66 4.008 1 97.81 256 HIS B O 1
ATOM 5766 N N . ILE B 1 257 ? -7.613 4.492 3.859 1 98.62 257 ILE B N 1
ATOM 5767 C CA . ILE B 1 257 ? -7.223 5.695 3.129 1 98.62 257 ILE B CA 1
ATOM 5768 C C . ILE B 1 257 ? -7.211 6.891 4.078 1 98.62 257 ILE B C 1
ATOM 5770 O O . ILE B 1 257 ? -8.266 7.328 4.547 1 98.62 257 ILE B O 1
ATOM 5774 N N . LYS B 1 258 ? -6.043 7.43 4.266 1 98.62 258 LYS B N 1
ATOM 5775 C CA . LYS B 1 258 ? -5.922 8.609 5.125 1 98.62 258 LYS B CA 1
ATOM 5776 C C . LYS B 1 258 ? -5.199 9.742 4.406 1 98.62 258 LYS B C 1
ATOM 5778 O O . LYS B 1 258 ? -4.281 9.5 3.621 1 98.62 258 LYS B O 1
ATOM 5783 N N . ALA B 1 259 ? -5.633 10.922 4.68 1 98.75 259 ALA B N 1
ATOM 5784 C CA . ALA B 1 259 ? -4.941 12.109 4.172 1 98.75 259 ALA B CA 1
ATOM 5785 C C . ALA B 1 259 ? -4.914 13.219 5.215 1 98.75 259 ALA B C 1
ATOM 5787 O O . ALA B 1 259 ? -5.77 13.266 6.102 1 98.75 259 ALA B O 1
ATOM 5788 N N . GLU B 1 260 ? -3.922 14 5.141 1 98.56 260 GLU B N 1
ATOM 5789 C CA . GLU B 1 260 ? -3.762 15.164 6 1 98.56 260 GLU B CA 1
ATOM 5790 C C . GLU B 1 260 ? -3.219 16.359 5.215 1 98.56 260 GLU B C 1
ATOM 5792 O O . GLU B 1 260 ? -2.303 16.203 4.406 1 98.56 260 GLU B O 1
ATOM 5797 N N . ILE B 1 261 ? -3.826 17.516 5.438 1 98.5 261 ILE B N 1
ATOM 5798 C CA . ILE B 1 261 ? -3.498 18.719 4.676 1 98.5 261 ILE B CA 1
ATOM 5799 C C . ILE B 1 261 ? -3.246 19.875 5.633 1 98.5 261 ILE B C 1
ATOM 5801 O O . ILE B 1 261 ? -4.055 20.141 6.523 1 98.5 261 ILE B O 1
ATOM 5805 N N . CYS B 1 262 ? -2.092 20.516 5.43 1 97.81 262 CYS B N 1
ATOM 5806 C CA . CYS B 1 262 ? -1.783 21.703 6.211 1 97.81 262 CYS B CA 1
ATOM 5807 C C . CYS B 1 262 ? -2.553 22.922 5.688 1 97.81 262 CYS B C 1
ATOM 5809 O O . CYS B 1 262 ? -2.035 23.688 4.871 1 97.81 262 CYS B O 1
ATOM 5811 N N . SER B 1 263 ? -3.758 23.125 5.992 1 96.19 263 SER B N 1
ATOM 5812 C CA . SER B 1 263 ? -4.703 24.188 5.695 1 96.19 263 SER B CA 1
ATOM 5813 C C . SER B 1 263 ? -6.133 23.672 5.641 1 96.19 263 SER B C 1
ATOM 5815 O O . SER B 1 263 ? -6.371 22.469 5.84 1 96.19 263 SER B O 1
ATOM 5817 N N . GLY B 1 264 ? -6.992 24.594 5.559 1 96.69 264 GLY B N 1
ATOM 5818 C CA . GLY B 1 264 ? -8.391 24.219 5.398 1 96.69 264 GLY B CA 1
ATOM 5819 C C . GLY B 1 264 ? -9.125 24.078 6.715 1 96.69 264 GLY B C 1
ATOM 5820 O O . GLY B 1 264 ? -8.5 24.016 7.777 1 96.69 264 GLY B O 1
ATOM 5821 N N . LYS B 1 265 ? -10.406 24.016 6.598 1 97.75 265 LYS B N 1
ATOM 5822 C CA . LYS B 1 265 ? -11.344 23.781 7.688 1 97.75 265 LYS B CA 1
ATOM 5823 C C . LYS B 1 265 ? -12.203 22.547 7.414 1 97.75 265 LYS B C 1
ATOM 5825 O O . LYS B 1 265 ? -11.969 21.828 6.438 1 97.75 265 LYS B O 1
ATOM 5830 N N . MET B 1 266 ? -13.039 22.219 8.312 1 98.12 266 MET B N 1
ATOM 5831 C CA . MET B 1 266 ? -13.836 21 8.219 1 98.12 266 MET B CA 1
ATOM 5832 C C . MET B 1 266 ? -14.617 20.969 6.906 1 98.12 266 MET B C 1
ATOM 5834 O O . MET B 1 266 ? -14.664 19.938 6.234 1 98.12 266 MET B O 1
ATOM 5838 N N . ASP B 1 267 ? -15.203 22.125 6.496 1 98 267 ASP B N 1
ATOM 5839 C CA . ASP B 1 267 ? -15.961 22.172 5.25 1 98 267 ASP B CA 1
ATOM 5840 C C . ASP B 1 267 ? -15.062 21.859 4.051 1 98 267 ASP B C 1
ATOM 5842 O O . ASP B 1 267 ? -15.5 21.219 3.098 1 98 267 ASP B O 1
ATOM 5846 N N . ASP B 1 268 ? -13.875 22.328 4.074 1 98.44 268 ASP B N 1
ATOM 5847 C CA . ASP B 1 268 ? -12.938 22.109 2.975 1 98.44 268 ASP B CA 1
ATOM 5848 C C . ASP B 1 268 ? -12.594 20.641 2.828 1 98.44 268 ASP B C 1
ATOM 5850 O O . ASP B 1 268 ? -12.562 20.109 1.715 1 98.44 268 ASP B O 1
ATOM 5854 N N . ILE B 1 269 ? -12.305 19.969 3.938 1 98.75 269 ILE B N 1
ATOM 5855 C CA . ILE B 1 269 ? -11.922 18.562 3.877 1 98.75 269 ILE B CA 1
ATOM 5856 C C . ILE B 1 269 ? -13.133 17.703 3.504 1 98.75 269 ILE B C 1
ATOM 5858 O O . ILE B 1 269 ? -13 16.688 2.818 1 98.75 269 ILE B O 1
ATOM 5862 N N . MET B 1 270 ? -14.328 18.078 3.965 1 98.81 270 MET B N 1
ATOM 5863 C CA . MET B 1 270 ? -15.539 17.391 3.525 1 98.81 270 MET B CA 1
ATOM 5864 C C . MET B 1 270 ? -15.703 17.5 2.012 1 98.81 270 MET B C 1
ATOM 5866 O O . MET B 1 270 ? -16.016 16.5 1.347 1 98.81 270 MET B O 1
ATOM 5870 N N . ASP B 1 271 ? -15.477 18.703 1.505 1 98.69 271 ASP B N 1
ATOM 5871 C CA . ASP B 1 271 ? -15.539 18.906 0.061 1 98.69 271 ASP B CA 1
ATOM 5872 C C . ASP B 1 271 ? -14.523 18.031 -0.666 1 98.69 271 ASP B C 1
ATOM 5874 O O . ASP B 1 271 ? -14.82 17.469 -1.715 1 98.69 271 ASP B O 1
ATOM 5878 N N . LEU B 1 272 ? -13.367 18 -0.169 1 98.62 272 LEU B N 1
ATOM 5879 C CA . LEU B 1 272 ? -12.32 17.188 -0.776 1 98.62 272 LEU B CA 1
ATOM 5880 C C . LEU B 1 272 ? -12.75 15.727 -0.855 1 98.62 272 LEU B C 1
ATOM 5882 O O . LEU B 1 272 ? -12.562 15.07 -1.885 1 98.62 272 LEU B O 1
ATOM 5886 N N . VAL B 1 273 ? -13.266 15.203 0.228 1 98.81 273 VAL B N 1
ATOM 5887 C CA . VAL B 1 273 ? -13.703 13.812 0.284 1 98.81 273 VAL B CA 1
ATOM 5888 C C . VAL B 1 273 ? -14.781 13.562 -0.771 1 98.81 273 VAL B C 1
ATOM 5890 O O . VAL B 1 273 ? -14.758 12.547 -1.462 1 98.81 273 VAL B O 1
ATOM 5893 N N . GLU B 1 274 ? -15.734 14.508 -0.881 1 98.62 274 GLU B N 1
ATOM 5894 C CA . GLU B 1 274 ? -16.797 14.383 -1.869 1 98.62 274 GLU B CA 1
ATOM 5895 C C . GLU B 1 274 ? -16.234 14.336 -3.287 1 98.62 274 GLU B C 1
ATOM 5897 O O . GLU B 1 274 ? -16.641 13.492 -4.09 1 98.62 274 GLU B O 1
ATOM 5902 N N . ILE B 1 275 ? -15.352 15.211 -3.602 1 98.62 275 ILE B N 1
ATOM 5903 C CA . ILE B 1 275 ? -14.719 15.281 -4.918 1 98.62 275 ILE B CA 1
ATOM 5904 C C . ILE B 1 275 ? -13.953 13.992 -5.191 1 98.62 275 ILE B C 1
ATOM 5906 O O . ILE B 1 275 ? -14.039 13.43 -6.285 1 98.62 275 ILE B O 1
ATOM 5910 N N . PHE B 1 276 ? -13.211 13.539 -4.199 1 98.69 276 PHE B N 1
ATOM 5911 C CA . PHE B 1 276 ? -12.445 12.297 -4.297 1 98.69 276 PHE B CA 1
ATOM 5912 C C . PHE B 1 276 ? -13.359 11.133 -4.652 1 98.69 276 PHE B C 1
ATOM 5914 O O . PHE B 1 276 ? -13.094 10.391 -5.602 1 98.69 276 PHE B O 1
ATOM 5921 N N . LEU B 1 277 ? -14.438 10.969 -3.918 1 98.62 277 LEU B N 1
ATOM 5922 C CA . LEU B 1 277 ? -15.359 9.852 -4.125 1 98.62 277 LEU B CA 1
ATOM 5923 C C . LEU B 1 277 ? -16.016 9.938 -5.5 1 98.62 277 LEU B C 1
ATOM 5925 O O . LEU B 1 277 ? -16.156 8.922 -6.188 1 98.62 277 LEU B O 1
ATOM 5929 N N . ARG B 1 278 ? -16.453 11.109 -5.867 1 98.19 278 ARG B N 1
ATOM 5930 C CA . ARG B 1 278 ? -17.047 11.297 -7.191 1 98.19 278 ARG B CA 1
ATOM 5931 C C . ARG B 1 278 ? -16.047 10.914 -8.289 1 98.19 278 ARG B C 1
ATOM 5933 O O . ARG B 1 278 ? -16.375 10.133 -9.18 1 98.19 278 ARG B O 1
ATOM 5940 N N . ASP B 1 279 ? -14.828 11.477 -8.188 1 98.38 279 ASP B N 1
ATOM 5941 C CA . ASP B 1 279 ? -13.82 11.242 -9.211 1 98.38 279 ASP B CA 1
ATOM 5942 C C . ASP B 1 279 ? -13.477 9.758 -9.312 1 98.38 279 ASP B C 1
ATOM 5944 O O . ASP B 1 279 ? -13.367 9.211 -10.414 1 98.38 279 ASP B O 1
ATOM 5948 N N . ILE B 1 280 ? -13.305 9.102 -8.211 1 98.38 280 ILE B N 1
ATOM 5949 C CA . ILE B 1 280 ? -12.953 7.688 -8.18 1 98.38 280 ILE B CA 1
ATOM 5950 C C . ILE B 1 280 ? -14.102 6.859 -8.758 1 98.38 280 ILE B C 1
ATOM 5952 O O . ILE B 1 280 ? -13.867 5.934 -9.539 1 98.38 280 ILE B O 1
ATOM 5956 N N . SER B 1 281 ? -15.312 7.164 -8.32 1 97.81 281 SER B N 1
ATOM 5957 C CA . SER B 1 281 ? -16.469 6.445 -8.836 1 97.81 281 SER B CA 1
ATOM 5958 C C . SER B 1 281 ? -16.547 6.555 -10.359 1 97.81 281 SER B C 1
ATOM 5960 O O . SER B 1 281 ? -16.891 5.582 -11.039 1 97.81 281 SER B O 1
ATOM 5962 N N . GLU B 1 282 ? -16.312 7.703 -10.875 1 97.56 282 GLU B N 1
ATOM 5963 C CA . GLU B 1 282 ? -16.344 7.926 -12.32 1 97.56 282 GLU B CA 1
ATOM 5964 C C . GLU B 1 282 ? -15.227 7.145 -13.023 1 97.56 282 GLU B C 1
ATOM 5966 O O . GLU B 1 282 ? -15.461 6.531 -14.062 1 97.56 282 GLU B O 1
ATOM 5971 N N . THR B 1 283 ? -14.07 7.195 -12.438 1 97.38 283 THR B N 1
ATOM 5972 C CA . THR B 1 283 ? -12.922 6.488 -13 1 97.38 283 THR B CA 1
ATOM 5973 C C . THR B 1 283 ? -13.195 4.988 -13.078 1 97.38 283 THR B C 1
ATOM 5975 O O . THR B 1 283 ? -12.805 4.328 -14.039 1 97.38 283 THR B O 1
ATOM 5978 N N . LEU B 1 284 ? -13.922 4.441 -12.141 1 97.81 284 LEU B N 1
ATOM 5979 C CA . LEU B 1 284 ? -14.102 2.998 -12.023 1 97.81 284 LEU B CA 1
ATOM 5980 C C . LEU B 1 284 ? -15.43 2.561 -12.625 1 97.81 284 LEU B C 1
ATOM 5982 O O . LEU B 1 284 ? -15.797 1.386 -12.539 1 97.81 284 LEU B O 1
ATOM 5986 N N . LEU B 1 285 ? -16.141 3.428 -13.242 1 96.94 285 LEU B N 1
ATOM 5987 C CA . LEU B 1 285 ? -17.516 3.205 -13.68 1 96.94 285 LEU B CA 1
ATOM 5988 C C . LEU B 1 285 ? -17.609 1.943 -14.531 1 96.94 285 LEU B C 1
ATOM 5990 O O . LEU B 1 285 ? -18.469 1.096 -14.289 1 96.94 285 LEU B O 1
ATOM 5994 N N . PRO B 1 286 ? -16.703 1.727 -15.547 1 95.94 286 PRO B N 1
ATOM 5995 C CA . PRO B 1 286 ? -16.844 0.515 -16.359 1 95.94 286 PRO B CA 1
ATOM 5996 C C . PRO B 1 286 ? -16.703 -0.764 -15.531 1 95.94 286 PRO B C 1
ATOM 5998 O O . PRO B 1 286 ? -17.375 -1.757 -15.812 1 95.94 286 PRO B O 1
ATOM 6001 N N . PHE B 1 287 ? -15.867 -0.76 -14.625 1 95.38 287 PHE B N 1
ATOM 6002 C CA . PHE B 1 287 ? -15.641 -1.923 -13.773 1 95.38 287 PHE B CA 1
ATOM 6003 C C . PHE B 1 287 ? -16.797 -2.117 -12.797 1 95.38 287 PHE B C 1
ATOM 6005 O O . PHE B 1 287 ? -17.203 -3.248 -12.523 1 95.38 287 PHE B O 1
ATOM 6012 N N . THR B 1 288 ? -17.281 -0.958 -12.281 1 96.38 288 THR B N 1
ATOM 6013 C CA . THR B 1 288 ? -18.422 -1.015 -11.359 1 96.38 288 THR B CA 1
ATOM 6014 C C . THR B 1 288 ? -19.656 -1.587 -12.055 1 96.38 288 THR B C 1
ATOM 6016 O O . THR B 1 288 ? -20.359 -2.422 -11.484 1 96.38 288 THR B O 1
ATOM 6019 N N . ASP B 1 289 ? -19.875 -1.169 -13.227 1 96.5 289 ASP B N 1
ATOM 6020 C CA . ASP B 1 289 ? -21.047 -1.638 -13.977 1 96.5 289 ASP B CA 1
ATOM 6021 C C . ASP B 1 289 ? -20.969 -3.146 -14.211 1 96.5 289 ASP B C 1
ATOM 6023 O O . ASP B 1 289 ? -21.969 -3.85 -14.047 1 96.5 289 ASP B O 1
ATOM 6027 N N . LYS B 1 290 ? -19.844 -3.578 -14.562 1 95.19 290 LYS B N 1
ATOM 6028 C CA . LYS B 1 290 ? -19.656 -5.008 -14.789 1 95.19 290 LYS B CA 1
ATOM 6029 C C . LYS B 1 290 ? -19.922 -5.805 -13.516 1 95.19 290 LYS B C 1
ATOM 6031 O O . LYS B 1 290 ? -20.641 -6.801 -13.539 1 95.19 290 LYS B O 1
ATOM 6036 N N . LEU B 1 291 ? -19.344 -5.375 -12.453 1 96.38 291 LEU B N 1
ATOM 6037 C CA . LEU B 1 291 ? -19.438 -6.105 -11.195 1 96.38 291 LEU B CA 1
ATOM 6038 C C . LEU B 1 291 ? -20.859 -6.066 -10.648 1 96.38 291 LEU B C 1
ATOM 6040 O O . LEU B 1 291 ? -21.375 -7.074 -10.164 1 96.38 291 LEU B O 1
ATOM 6044 N N . THR B 1 292 ? -21.484 -4.902 -10.695 1 96.75 292 THR B N 1
ATOM 6045 C CA . THR B 1 292 ? -22.828 -4.785 -10.164 1 96.75 292 THR B CA 1
ATOM 6046 C C . THR B 1 292 ? -23.812 -5.598 -11.008 1 96.75 292 THR B C 1
ATOM 6048 O O . THR B 1 292 ? -24.797 -6.137 -10.484 1 96.75 292 THR B O 1
ATOM 6051 N N . ALA B 1 293 ? -23.578 -5.719 -12.273 1 96.38 293 ALA B N 1
ATOM 6052 C CA . ALA B 1 293 ? -24.391 -6.594 -13.117 1 96.38 293 ALA B CA 1
ATOM 6053 C C . ALA B 1 293 ? -24.266 -8.055 -12.688 1 96.38 293 ALA B C 1
ATOM 6055 O O . ALA B 1 293 ? -25.25 -8.781 -12.617 1 96.38 293 ALA B O 1
ATOM 6056 N N . MET B 1 294 ? -23.062 -8.461 -12.391 1 95 294 MET B N 1
ATOM 6057 C CA . MET B 1 294 ? -22.812 -9.828 -11.945 1 95 294 MET B CA 1
ATOM 6058 C C . MET B 1 294 ? -23.5 -10.109 -10.617 1 95 294 MET B C 1
ATOM 6060 O O . MET B 1 294 ? -23.984 -11.219 -10.391 1 95 294 MET B O 1
ATOM 6064 N N . MET B 1 295 ? -23.531 -9.117 -9.805 1 95.44 295 MET B N 1
ATOM 6065 C CA . MET B 1 295 ? -24.047 -9.289 -8.453 1 95.44 295 MET B CA 1
ATOM 6066 C C . MET B 1 295 ? -25.531 -8.938 -8.383 1 95.44 295 MET B C 1
ATOM 6068 O O . MET B 1 295 ? -26.172 -9.164 -7.363 1 95.44 295 MET B O 1
ATOM 6072 N N . GLU B 1 296 ? -26.062 -8.344 -9.477 1 95.31 296 GLU B N 1
ATOM 6073 C CA . GLU B 1 296 ? -27.438 -7.871 -9.516 1 95.31 296 GLU B CA 1
ATOM 6074 C C . GLU B 1 296 ? -27.703 -6.824 -8.438 1 95.31 296 GLU B C 1
ATOM 6076 O O . GLU B 1 296 ? -28.688 -6.926 -7.695 1 95.31 296 GLU B O 1
ATOM 6081 N N . THR B 1 297 ? -26.75 -5.938 -8.305 1 95.5 297 THR B N 1
ATOM 6082 C CA . THR B 1 297 ? -26.875 -4.785 -7.418 1 95.5 297 THR B CA 1
ATOM 6083 C C . THR B 1 297 ? -26.859 -3.484 -8.219 1 95.5 297 THR B C 1
ATOM 6085 O O . THR B 1 297 ? -26.75 -3.502 -9.445 1 95.5 297 THR B O 1
ATOM 6088 N N . LYS B 1 298 ? -27.078 -2.42 -7.516 1 94.06 298 LYS B N 1
ATOM 6089 C CA . LYS B 1 298 ? -27.047 -1.101 -8.141 1 94.06 298 LYS B CA 1
ATOM 6090 C C . LYS B 1 298 ? -25.938 -0.236 -7.551 1 94.06 298 LYS B C 1
ATOM 6092 O O . LYS B 1 298 ? -25.719 -0.245 -6.336 1 94.06 298 LYS B O 1
ATOM 6097 N N . ARG B 1 299 ? -25.266 0.36 -8.445 1 94.62 299 ARG B N 1
ATOM 6098 C CA . ARG B 1 299 ? -24.25 1.294 -7.949 1 94.62 299 ARG B CA 1
ATOM 6099 C C . ARG B 1 299 ? -24.906 2.518 -7.316 1 94.62 299 ARG B C 1
ATOM 6101 O O . ARG B 1 299 ? -26 2.926 -7.723 1 94.62 299 ARG B O 1
ATOM 6108 N N . PRO B 1 300 ? -24.234 3.145 -6.395 1 95.62 300 PRO B N 1
ATOM 6109 C CA . PRO B 1 300 ? -24.812 4.332 -5.762 1 95.62 300 PRO B CA 1
ATOM 6110 C C . PRO B 1 300 ? -24.719 5.574 -6.648 1 95.62 300 PRO B C 1
ATOM 6112 O O . PRO B 1 300 ? -23.844 5.668 -7.5 1 95.62 300 PRO B O 1
ATOM 6115 N N . ARG B 1 301 ? -25.641 6.414 -6.406 1 92.12 301 ARG B N 1
ATOM 6116 C CA . ARG B 1 301 ? -25.578 7.742 -7.008 1 92.12 301 ARG B CA 1
ATOM 6117 C C . ARG B 1 301 ? -24.688 8.672 -6.195 1 92.12 301 ARG B C 1
ATOM 6119 O O . ARG B 1 301 ? -24.953 8.922 -5.016 1 92.12 301 ARG B O 1
ATOM 6126 N N . ILE B 1 302 ? -23.688 9.164 -6.801 1 95.38 302 ILE B N 1
ATOM 6127 C CA . ILE B 1 302 ? -22.781 10.094 -6.133 1 95.38 302 ILE B CA 1
ATOM 6128 C C . ILE B 1 302 ? -22.906 11.484 -6.762 1 95.38 302 ILE B C 1
ATOM 6130 O O . ILE B 1 302 ? -22.25 11.789 -7.754 1 95.38 302 ILE B O 1
ATOM 6134 N N . GLN B 1 303 ? -23.734 12.266 -6.207 1 94.81 303 GLN B N 1
ATOM 6135 C CA . GLN B 1 303 ? -23.953 13.656 -6.609 1 94.81 303 GLN B CA 1
ATOM 6136 C C . GLN B 1 303 ? -23.578 14.617 -5.484 1 94.81 303 GLN B C 1
ATOM 6138 O O . GLN B 1 303 ? -24.234 14.641 -4.438 1 94.81 303 GLN B O 1
ATOM 6143 N N . ILE B 1 304 ? -22.609 15.383 -5.727 1 96.12 304 ILE B N 1
ATOM 6144 C CA . ILE B 1 304 ? -22.125 16.281 -4.688 1 96.12 304 ILE B CA 1
ATOM 6145 C C . ILE B 1 304 ? -22.703 17.688 -4.91 1 96.12 304 ILE B C 1
ATOM 6147 O O . ILE B 1 304 ? -23 18.062 -6.047 1 96.12 304 ILE B O 1
ATOM 6151 N N . PRO B 1 305 ? -22.844 18.5 -3.98 1 97.25 305 PRO B N 1
ATOM 6152 C CA . PRO B 1 305 ? -22.453 18.219 -2.602 1 97.25 305 PRO B CA 1
ATOM 6153 C C . PRO B 1 305 ? -23.438 17.328 -1.865 1 97.25 305 PRO B C 1
ATOM 6155 O O . PRO B 1 305 ? -24.641 17.328 -2.184 1 97.25 305 PRO B O 1
ATOM 6158 N N . PHE B 1 306 ? -23 16.578 -0.859 1 98.19 306 PHE B N 1
ATOM 6159 C CA . PHE B 1 306 ? -23.859 15.789 0.006 1 98.19 306 PHE B CA 1
ATOM 6160 C C . PHE B 1 306 ? -24.547 16.672 1.05 1 98.19 306 PHE B C 1
ATOM 6162 O O . PHE B 1 306 ? -23.953 17.641 1.527 1 98.19 306 PHE B O 1
ATOM 6169 N N . PRO B 1 307 ? -25.75 16.281 1.483 1 98.31 307 PRO B N 1
ATOM 6170 C CA . PRO B 1 307 ? -26.375 16.984 2.602 1 98.31 307 PRO B CA 1
ATOM 6171 C C . PRO B 1 307 ? -25.547 16.906 3.887 1 98.31 307 PRO B C 1
ATOM 6173 O O . PRO B 1 307 ? -24.891 15.906 4.141 1 98.31 307 PRO B O 1
ATOM 6176 N N . ARG B 1 308 ? -25.656 17.969 4.652 1 98.56 308 ARG B N 1
ATOM 6177 C CA . ARG B 1 308 ? -24.969 18.062 5.934 1 98.56 308 ARG B CA 1
ATOM 6178 C C . ARG B 1 308 ? -25.953 18.328 7.07 1 98.56 308 ARG B C 1
ATOM 6180 O O . ARG B 1 308 ? -26.828 19.188 6.945 1 98.56 308 ARG B O 1
ATOM 6187 N N . ILE B 1 309 ? -25.828 17.562 8.086 1 98.69 309 ILE B N 1
ATOM 6188 C CA . ILE B 1 309 ? -26.641 17.766 9.281 1 98.69 309 ILE B CA 1
ATOM 6189 C C . ILE B 1 309 ? -25.75 17.719 10.516 1 98.69 309 ILE B C 1
ATOM 6191 O O . ILE B 1 309 ? -24.812 16.906 10.586 1 98.69 309 ILE B O 1
ATOM 6195 N N . SER B 1 310 ? -25.984 18.562 11.469 1 98.5 310 SER B N 1
ATOM 6196 C CA . SER B 1 310 ? -25.234 18.484 12.711 1 98.5 310 SER B CA 1
ATOM 6197 C C . SER B 1 310 ? -25.688 17.312 13.57 1 98.5 310 SER B C 1
ATOM 6199 O O . SER B 1 310 ? -26.812 16.844 13.445 1 98.5 310 SER B O 1
ATOM 6201 N N . TYR B 1 311 ? -24.844 16.859 14.43 1 98.69 311 TYR B N 1
ATOM 6202 C CA . TYR B 1 311 ? -25.203 15.812 15.375 1 98.69 311 TYR B CA 1
ATOM 6203 C C . TYR B 1 311 ? -26.438 16.172 16.172 1 98.69 311 TYR B C 1
ATOM 6205 O O . TYR B 1 311 ? -27.359 15.359 16.328 1 98.69 311 TYR B O 1
ATOM 6213 N N . ILE B 1 312 ? -26.484 17.391 16.672 1 98.5 312 ILE B N 1
ATOM 6214 C CA . ILE B 1 312 ? -27.609 17.844 17.484 1 98.5 312 ILE B CA 1
ATOM 6215 C C . ILE B 1 312 ? -28.891 17.797 16.656 1 98.5 312 ILE B C 1
ATOM 6217 O O . ILE B 1 312 ? -29.922 17.297 17.141 1 98.5 312 ILE B O 1
ATOM 6221 N N . ASP B 1 313 ? -28.828 18.297 15.43 1 98.56 313 ASP B N 1
ATOM 6222 C CA . ASP B 1 313 ? -30 18.281 14.555 1 98.56 313 ASP B CA 1
ATOM 6223 C C . ASP B 1 313 ? -30.375 16.844 14.18 1 98.56 313 ASP B C 1
ATOM 6225 O O . ASP B 1 313 ? -31.547 16.531 14.016 1 98.56 313 ASP B O 1
ATOM 6229 N N . ALA B 1 314 ? -29.406 16 13.969 1 98.69 314 ALA B N 1
ATOM 6230 C CA . ALA B 1 314 ? -29.656 14.594 13.664 1 98.69 314 ALA B CA 1
ATOM 6231 C C . ALA B 1 314 ? -30.406 13.914 14.805 1 98.69 314 ALA B C 1
ATOM 6233 O O . ALA B 1 314 ? -31.344 13.156 14.562 1 98.69 314 ALA B O 1
ATOM 6234 N N . VAL B 1 315 ? -29.938 14.164 16.031 1 98.44 315 VAL B N 1
ATOM 6235 C CA . VAL B 1 315 ? -30.594 13.609 17.219 1 98.44 315 VAL B CA 1
ATOM 6236 C C . VAL B 1 315 ? -32.062 14.07 17.266 1 98.44 315 VAL B C 1
ATOM 6238 O O . VAL B 1 315 ? -32.969 13.266 17.5 1 98.44 315 VAL B O 1
ATOM 6241 N N . ALA B 1 316 ? -32.281 15.359 17.047 1 98.38 316 ALA B N 1
ATOM 6242 C CA . ALA B 1 316 ? -33.625 15.898 17.047 1 98.38 316 ALA B CA 1
ATOM 6243 C C . ALA B 1 316 ? -34.469 15.234 15.969 1 98.38 316 ALA B C 1
ATOM 6245 O O . ALA B 1 316 ? -35.625 14.844 16.234 1 98.38 316 ALA B O 1
ATOM 6246 N N . LEU B 1 317 ? -33.906 15.125 14.781 1 98.31 317 LEU B N 1
ATOM 6247 C CA . LEU B 1 317 ? -34.625 14.516 13.672 1 98.31 317 LEU B CA 1
ATOM 6248 C C . LEU B 1 317 ? -34.969 13.062 13.977 1 98.31 317 LEU B C 1
ATOM 6250 O O . LEU B 1 317 ? -36.094 12.609 13.672 1 98.31 317 LEU B O 1
ATOM 6254 N N . LEU B 1 318 ? -34.062 12.297 14.492 1 98.5 318 LEU B N 1
ATOM 6255 C CA . LEU B 1 318 ? -34.281 10.898 14.836 1 98.5 318 LEU B CA 1
ATOM 6256 C C . LEU B 1 318 ? -35.406 10.766 15.859 1 98.5 318 LEU B C 1
ATOM 6258 O O . LEU B 1 318 ? -36.281 9.883 15.727 1 98.5 318 LEU B O 1
ATOM 6262 N N . ASN B 1 319 ? -35.406 11.648 16.891 1 98.25 319 ASN B N 1
ATOM 6263 C CA . ASN B 1 319 ? -36.469 11.641 17.875 1 98.25 319 ASN B CA 1
ATOM 6264 C C . ASN B 1 319 ? -37.812 11.938 17.234 1 98.25 319 ASN B C 1
ATOM 6266 O O . ASN B 1 319 ? -38.812 11.289 17.547 1 98.25 319 ASN B O 1
ATOM 6270 N N . GLU B 1 320 ? -37.812 12.883 16.375 1 98 320 GLU B N 1
ATOM 6271 C CA . GLU B 1 320 ? -39.031 13.219 15.656 1 98 320 GLU B CA 1
ATOM 6272 C C . GLU B 1 320 ? -39.562 12.023 14.859 1 98 320 GLU B C 1
ATOM 6274 O O . GLU B 1 320 ? -40.781 11.852 14.703 1 98 320 GLU B O 1
ATOM 6279 N N . LYS B 1 321 ? -38.688 11.258 14.367 1 97.25 321 LYS B N 1
ATOM 6280 C CA . LYS B 1 321 ? -39.031 10.094 13.555 1 97.25 321 LYS B CA 1
ATOM 6281 C C . LYS B 1 321 ? -39.312 8.875 14.422 1 97.25 321 LYS B C 1
ATOM 6283 O O . LYS B 1 321 ? -39.5 7.766 13.906 1 97.25 321 LYS B O 1
ATOM 6288 N N . GLY B 1 322 ? -39.188 9.008 15.742 1 97.06 322 GLY B N 1
ATOM 6289 C CA . GLY B 1 322 ? -39.562 7.949 16.672 1 97.06 322 GLY B CA 1
ATOM 6290 C C . GLY B 1 322 ? -38.375 7.082 17.078 1 97.06 322 GLY B C 1
ATOM 6291 O O . GLY B 1 322 ? -38.562 5.992 17.625 1 97.06 322 GLY B O 1
ATOM 6292 N N . PHE B 1 323 ? -37.188 7.473 16.797 1 97.75 323 PHE B N 1
ATOM 6293 C CA . PHE B 1 323 ? -36 6.77 17.234 1 97.75 323 PHE B CA 1
ATOM 6294 C C . PHE B 1 323 ? -35.344 7.504 18.406 1 97.75 323 PHE B C 1
ATOM 6296 O O . PHE B 1 323 ? -34.562 8.453 18.188 1 97.75 323 PHE B O 1
ATOM 6303 N N . PRO B 1 324 ? -35.531 6.996 19.547 1 96.81 324 PRO B N 1
ATOM 6304 C CA . PRO B 1 324 ? -35.031 7.723 20.719 1 96.81 324 PRO B CA 1
ATOM 6305 C C . PRO B 1 324 ? -33.5 7.73 20.781 1 96.81 324 PRO B C 1
ATOM 6307 O O . PRO B 1 324 ? -32.875 6.672 20.719 1 96.81 324 PRO B O 1
ATOM 6310 N N . LEU B 1 325 ? -32.938 8.859 20.859 1 96.94 325 LEU B N 1
ATOM 6311 C CA . LEU B 1 325 ? -31.5 9.094 21.016 1 96.94 325 LEU B CA 1
ATOM 6312 C C . LEU B 1 325 ? -31.234 10.367 21.812 1 96.94 325 LEU B C 1
ATOM 6314 O O . LEU B 1 325 ? -31.891 11.391 21.578 1 96.94 325 LEU B O 1
ATOM 6318 N N . SER B 1 326 ? -30.312 10.281 22.766 1 97.44 326 SER B N 1
ATOM 6319 C CA . SER B 1 326 ? -29.938 11.438 23.594 1 97.44 326 SER B CA 1
ATOM 6320 C C . SER B 1 326 ? -28.562 11.969 23.203 1 97.44 326 SER B C 1
ATOM 6322 O O . SER B 1 326 ? -27.734 11.234 22.656 1 97.44 326 SER B O 1
ATOM 6324 N N . PHE B 1 327 ? -28.359 13.172 23.531 1 97.25 327 PHE B N 1
ATOM 6325 C CA . PHE B 1 327 ? -27.062 13.789 23.312 1 97.25 327 PHE B CA 1
ATOM 6326 C C . PHE B 1 327 ? -25.953 12.969 23.953 1 97.25 327 PHE B C 1
ATOM 6328 O O . PHE B 1 327 ? -26.094 12.508 25.094 1 97.25 327 PHE B O 1
ATOM 6335 N N . GLY B 1 328 ? -24.859 12.781 23.234 1 97.38 328 GLY B N 1
ATOM 6336 C CA . GLY B 1 328 ? -23.719 12.07 23.781 1 97.38 328 GLY B CA 1
ATOM 6337 C C . GLY B 1 328 ? -23.688 10.609 23.391 1 97.38 328 GLY B C 1
ATOM 6338 O O . GLY B 1 328 ? -22.641 9.945 23.531 1 97.38 328 GLY B O 1
ATOM 6339 N N . GLN B 1 329 ? -24.766 10.148 22.859 1 96.81 329 GLN B N 1
ATOM 6340 C CA . GLN B 1 329 ? -24.812 8.758 22.422 1 96.81 329 GLN B CA 1
ATOM 6341 C C . GLN B 1 329 ? -24.312 8.617 20.984 1 96.81 329 GLN B C 1
ATOM 6343 O O . GLN B 1 329 ? -24.5 9.531 20.172 1 96.81 329 GLN B O 1
ATOM 6348 N N . ASN B 1 330 ? -23.766 7.484 20.75 1 95 330 ASN B N 1
ATOM 6349 C CA . ASN B 1 330 ? -23.328 7.188 19.391 1 95 330 ASN B CA 1
ATOM 6350 C C . ASN B 1 330 ? -24.516 6.965 18.453 1 95 330 ASN B C 1
ATOM 6352 O O . ASN B 1 330 ? -25.547 6.438 18.875 1 95 330 ASN B O 1
ATOM 6356 N N . ILE B 1 331 ? -24.328 7.332 17.234 1 95.38 331 ILE B N 1
ATOM 6357 C CA . ILE B 1 331 ? -25.328 7.055 16.203 1 95.38 331 ILE B CA 1
ATOM 6358 C C . ILE B 1 331 ? -25.156 5.625 15.695 1 95.38 331 ILE B C 1
ATOM 6360 O O . ILE B 1 331 ? -24.172 5.312 15.023 1 95.38 331 ILE B O 1
ATOM 6364 N N . SER B 1 332 ? -26.078 4.844 15.922 1 94.38 332 SER B N 1
ATOM 6365 C CA . SER B 1 332 ? -26.016 3.43 15.562 1 94.38 332 SER B CA 1
ATOM 6366 C C . SER B 1 332 ? -26.25 3.223 14.078 1 94.38 332 SER B C 1
ATOM 6368 O O . SER B 1 332 ? -26.656 4.152 13.375 1 94.38 332 SER B O 1
ATOM 6370 N N . LYS B 1 333 ? -26.109 2.014 13.688 1 92.88 333 LYS B N 1
ATOM 6371 C CA . LYS B 1 333 ? -26.344 1.658 12.289 1 92.88 333 LYS B CA 1
ATOM 6372 C C . LYS B 1 333 ? -27.781 1.916 11.883 1 92.88 333 LYS B C 1
ATOM 6374 O O . LYS B 1 333 ? -28.047 2.426 10.797 1 92.88 333 LYS B O 1
ATOM 6379 N N . GLN B 1 334 ? -28.672 1.561 12.727 1 95.12 334 GLN B N 1
ATOM 6380 C CA . GLN B 1 334 ? -30.094 1.778 12.453 1 95.12 334 GLN B CA 1
ATOM 6381 C C . GLN B 1 334 ? -30.391 3.266 12.297 1 95.12 334 GLN B C 1
ATOM 6383 O O . GLN B 1 334 ? -31.125 3.66 11.391 1 95.12 334 GLN B O 1
ATOM 6388 N N . ALA B 1 335 ? -29.859 4.008 13.195 1 97.38 335 ALA B N 1
ATOM 6389 C CA . ALA B 1 335 ? -30.047 5.453 13.141 1 97.38 335 ALA B CA 1
ATOM 6390 C C . ALA B 1 335 ? -29.469 6.035 11.859 1 97.38 335 ALA B C 1
ATOM 6392 O O . ALA B 1 335 ? -30.062 6.918 11.234 1 97.38 335 ALA B O 1
ATOM 6393 N N . GLU B 1 336 ? -28.266 5.562 11.461 1 97.25 336 GLU B N 1
ATOM 6394 C CA . GLU B 1 336 ? -27.641 5.98 10.219 1 97.25 336 GLU B CA 1
ATOM 6395 C C . GLU B 1 336 ? -28.547 5.711 9.023 1 97.25 336 GLU B C 1
ATOM 6397 O O . GLU B 1 336 ? -28.656 6.547 8.125 1 97.25 336 GLU B O 1
ATOM 6402 N N . ASN B 1 337 ? -29.156 4.598 9.062 1 96.5 337 ASN B N 1
ATOM 6403 C CA . ASN B 1 337 ? -30.031 4.211 7.969 1 96.5 337 ASN B CA 1
ATOM 6404 C C . ASN B 1 337 ? -31.25 5.125 7.871 1 96.5 337 ASN B C 1
ATOM 6406 O O . ASN B 1 337 ? -31.672 5.504 6.777 1 96.5 337 ASN B O 1
ATOM 6410 N N . ILE B 1 338 ? -31.844 5.453 9 1 97.56 338 ILE B N 1
ATOM 6411 C CA . ILE B 1 338 ? -33 6.352 9.039 1 97.56 338 ILE B CA 1
ATOM 6412 C C . ILE B 1 338 ? -32.625 7.699 8.43 1 97.56 338 ILE B C 1
ATOM 6414 O O . ILE B 1 338 ? -33.344 8.242 7.605 1 97.56 338 ILE B O 1
ATOM 6418 N N . LEU B 1 339 ? -31.453 8.18 8.781 1 98.06 339 LEU B N 1
ATOM 6419 C CA . LEU B 1 339 ? -30.984 9.477 8.297 1 98.06 339 LEU B CA 1
ATOM 6420 C C . LEU B 1 339 ? -30.703 9.43 6.801 1 98.06 339 LEU B C 1
ATOM 6422 O O . LEU B 1 339 ? -31.109 10.328 6.059 1 98.06 339 LEU B O 1
ATOM 6426 N N . SER B 1 340 ? -30.016 8.414 6.383 1 96.69 340 SER B N 1
ATOM 6427 C CA . SER B 1 340 ? -29.672 8.297 4.965 1 96.69 340 SER B CA 1
ATOM 6428 C C . SER B 1 340 ? -30.922 8.164 4.109 1 96.69 340 SER B C 1
ATOM 6430 O O . SER B 1 340 ? -30.984 8.703 3 1 96.69 340 SER B O 1
ATOM 6432 N N . GLU B 1 341 ? -31.891 7.457 4.555 1 96.25 341 GLU B N 1
ATOM 6433 C CA . GLU B 1 341 ? -33.156 7.324 3.844 1 96.25 341 GLU B CA 1
ATOM 6434 C C . GLU B 1 341 ? -33.906 8.664 3.779 1 96.25 341 GLU B C 1
ATOM 6436 O O . GLU B 1 341 ? -34.469 9.008 2.746 1 96.25 341 GLU B O 1
ATOM 6441 N N . HIS B 1 342 ? -33.906 9.32 4.859 1 97.12 342 HIS B N 1
ATOM 6442 C CA . HIS B 1 342 ? -34.562 10.625 4.918 1 97.12 342 HIS B CA 1
ATOM 6443 C C . HIS B 1 342 ? -33.969 11.57 3.873 1 97.12 342 HIS B C 1
ATOM 6445 O O . HIS B 1 342 ? -34.719 12.289 3.195 1 97.12 342 HIS B O 1
ATOM 6451 N N . PHE B 1 343 ? -32.656 11.555 3.709 1 97.06 343 PHE B N 1
ATOM 6452 C CA . PHE B 1 343 ? -32 12.492 2.811 1 97.06 343 PHE B CA 1
ATOM 6453 C C . PHE B 1 343 ? -31.891 11.914 1.406 1 97.06 343 PHE B C 1
ATOM 6455 O O . PHE B 1 343 ? -31.516 12.609 0.465 1 97.06 343 PHE B O 1
ATOM 6462 N N . GLY B 1 344 ? -32.125 10.633 1.24 1 95.19 344 GLY B N 1
ATOM 6463 C CA . GLY B 1 344 ? -32.188 9.984 -0.06 1 95.19 344 GLY B CA 1
ATOM 6464 C C . GLY B 1 344 ? -30.812 9.711 -0.643 1 95.19 344 GLY B C 1
ATOM 6465 O O . GLY B 1 344 ? -30.656 9.57 -1.859 1 95.19 344 GLY B O 1
ATOM 6466 N N . GLY B 1 345 ? -29.812 9.664 0.17 1 96.44 345 GLY B N 1
ATOM 6467 C CA . GLY B 1 345 ? -28.438 9.453 -0.281 1 96.44 345 GLY B CA 1
ATOM 6468 C C . GLY B 1 345 ? -27.422 9.609 0.829 1 96.44 345 GLY B C 1
ATOM 6469 O O . GLY B 1 345 ? -27.766 9.602 2.01 1 96.44 345 GLY B O 1
ATOM 6470 N N . PRO B 1 346 ? -26.156 9.68 0.391 1 98.31 346 PRO B N 1
ATOM 6471 C CA . PRO B 1 346 ? -25.125 9.914 1.401 1 98.31 346 PRO B CA 1
ATOM 6472 C C . PRO B 1 346 ? -25.281 11.258 2.105 1 98.31 346 PRO B C 1
ATOM 6474 O O . PRO B 1 346 ? -25.781 12.219 1.513 1 98.31 346 PRO B O 1
ATOM 6477 N N . LEU B 1 347 ? -24.812 11.32 3.359 1 98.5 347 LEU B N 1
ATOM 6478 C CA . LEU B 1 347 ? -24.906 12.562 4.121 1 98.5 347 LEU B CA 1
ATOM 6479 C C . LEU B 1 347 ? -23.766 12.664 5.129 1 98.5 347 LEU B C 1
ATOM 6481 O O . LEU B 1 347 ? -23.219 11.648 5.559 1 98.5 347 LEU B O 1
ATOM 6485 N N . TRP B 1 348 ? -23.5 13.883 5.52 1 98.81 348 TRP B N 1
ATOM 6486 C CA . TRP B 1 348 ? -22.562 14.156 6.594 1 98.81 348 TRP B CA 1
ATOM 6487 C C . TRP B 1 348 ? -23.297 14.375 7.918 1 98.81 348 TRP B C 1
ATOM 6489 O O . TRP B 1 348 ? -24.297 15.086 7.969 1 98.81 348 TRP B O 1
ATOM 6499 N N . ILE B 1 349 ? -22.812 13.789 8.938 1 98.81 349 ILE B N 1
ATOM 6500 C CA . ILE B 1 349 ? -23.156 14.156 10.305 1 98.81 349 ILE B CA 1
ATOM 6501 C C . ILE B 1 349 ? -21.969 14.867 10.961 1 98.81 349 ILE B C 1
ATOM 6503 O O . ILE B 1 349 ? -20.922 14.258 11.211 1 98.81 349 ILE B O 1
ATOM 6507 N N . SER B 1 350 ? -22.172 16.125 11.312 1 98.69 350 SER B N 1
ATOM 6508 C CA . SER B 1 350 ? -21.047 16.938 11.75 1 98.69 350 SER B CA 1
ATOM 6509 C C . SER B 1 350 ? -21.188 17.344 13.211 1 98.69 350 SER B C 1
ATOM 6511 O O . SER B 1 350 ? -22.266 17.188 13.805 1 98.69 350 SER B O 1
ATOM 6513 N N . HIS B 1 351 ? -20.078 17.828 13.75 1 98.75 351 HIS B N 1
ATOM 6514 C CA . HIS B 1 351 ? -20.031 18.359 15.109 1 98.75 351 HIS B CA 1
ATOM 6515 C C . HIS B 1 351 ? -20.438 17.297 16.125 1 98.75 351 HIS B C 1
ATOM 6517 O O . HIS B 1 351 ? -21.344 17.531 16.938 1 98.75 351 HIS B O 1
ATOM 6523 N N . LYS B 1 352 ? -19.688 16.297 16.125 1 98.38 352 LYS B N 1
ATOM 6524 C CA . LYS B 1 352 ? -19.953 15.203 17.047 1 98.38 352 LYS B CA 1
ATOM 6525 C C . LYS B 1 352 ? -19.562 15.578 18.484 1 98.38 352 LYS B C 1
ATOM 6527 O O . LYS B 1 352 ? -18.688 16.422 18.688 1 98.38 352 LYS B O 1
ATOM 6532 N N . PRO B 1 353 ? -20.234 14.914 19.469 1 98.31 353 PRO B N 1
ATOM 6533 C CA . PRO B 1 353 ? -19.875 15.195 20.859 1 98.31 353 PRO B CA 1
ATOM 6534 C C . PRO B 1 353 ? -18.391 14.961 21.125 1 98.31 353 PRO B C 1
ATOM 6536 O O . PRO B 1 353 ? -17.844 13.922 20.75 1 98.31 353 PRO B O 1
ATOM 6539 N N . ARG B 1 354 ? -17.75 15.891 21.812 1 96.94 354 ARG B N 1
ATOM 6540 C CA . ARG B 1 354 ? -16.312 15.859 22.062 1 96.94 354 ARG B CA 1
ATOM 6541 C C . ARG B 1 354 ? -15.906 14.594 22.812 1 96.94 354 ARG B C 1
ATOM 6543 O O . ARG B 1 354 ? -14.805 14.07 22.609 1 96.94 354 ARG B O 1
ATOM 6550 N N . ASP B 1 355 ? -16.781 14.031 23.641 1 95.56 355 ASP B N 1
ATOM 6551 C CA . ASP B 1 355 ? -16.469 12.859 24.469 1 95.56 355 ASP B CA 1
ATOM 6552 C C . ASP B 1 355 ? -16.344 11.609 23.609 1 95.56 355 ASP B C 1
ATOM 6554 O O . ASP B 1 355 ? -15.68 10.641 24 1 95.56 355 ASP B O 1
ATOM 6558 N N . LEU B 1 356 ? -16.906 11.656 22.422 1 94.62 356 LEU B N 1
ATOM 6559 C CA . LEU B 1 356 ? -16.922 10.484 21.547 1 94.62 356 LEU B CA 1
ATOM 6560 C C . LEU B 1 356 ? -15.719 10.5 20.609 1 94.62 356 LEU B C 1
ATOM 6562 O O . LEU B 1 356 ? -15.422 9.492 19.969 1 94.62 356 LEU B O 1
ATOM 6566 N N . GLU B 1 357 ? -15.062 11.594 20.594 1 95.62 357 GLU B N 1
ATOM 6567 C CA . GLU B 1 357 ? -14.047 11.758 19.562 1 95.62 357 GLU B CA 1
ATOM 6568 C C . GLU B 1 357 ? -12.641 11.688 20.156 1 95.62 357 GLU B C 1
ATOM 6570 O O . GLU B 1 357 ? -12.438 12.016 21.328 1 95.62 357 GLU B O 1
ATOM 6575 N N . PRO B 1 358 ? -11.641 11.297 19.359 1 94.44 358 PRO B N 1
ATOM 6576 C CA . PRO B 1 358 ? -10.25 11.219 19.828 1 94.44 358 PRO B CA 1
ATOM 6577 C C . PRO B 1 358 ? -9.711 12.562 20.297 1 94.44 358 PRO B C 1
ATOM 6579 O O . PRO B 1 358 ? -10.195 13.609 19.875 1 94.44 358 PRO B O 1
ATOM 6582 N N . PHE B 1 359 ? -8.602 12.555 21.031 1 94.75 359 PHE B N 1
ATOM 6583 C CA . PHE B 1 359 ? -8.125 13.719 21.766 1 94.75 359 PHE B CA 1
ATOM 6584 C C . PHE B 1 359 ? -7.43 14.703 20.828 1 94.75 359 PHE B C 1
ATOM 6586 O O . PHE B 1 359 ? -7.344 15.898 21.125 1 94.75 359 PHE B O 1
ATOM 6593 N N . PRO B 1 360 ? -6.973 14.305 19.656 1 95.88 360 PRO B N 1
ATOM 6594 C CA . PRO B 1 360 ? -6.25 15.312 18.875 1 95.88 360 PRO B CA 1
ATOM 6595 C C . PRO B 1 360 ? -7.18 16.188 18.031 1 95.88 360 PRO B C 1
ATOM 6597 O O . PRO B 1 360 ? -6.715 17.078 17.312 1 95.88 360 PRO B O 1
ATOM 6600 N N . TYR B 1 361 ? -8.43 16.031 18.156 1 97.44 361 TYR B N 1
ATOM 6601 C CA . TYR B 1 361 ? -9.344 16.766 17.281 1 97.44 361 TYR B CA 1
ATOM 6602 C C . TYR B 1 361 ? -9.812 18.062 17.938 1 97.44 361 TYR B C 1
ATOM 6604 O O . TYR B 1 361 ? -9.961 18.109 19.172 1 97.44 361 TYR B O 1
ATOM 6612 N N . CYS B 1 362 ? -10.125 19.047 17.156 1 97.75 362 CYS B N 1
ATOM 6613 C CA . CYS B 1 362 ? -10.5 20.375 17.625 1 97.75 362 CYS B CA 1
ATOM 6614 C C . CYS B 1 362 ? -11.898 20.375 18.234 1 97.75 362 CYS B C 1
ATOM 6616 O O . CYS B 1 362 ? -12.781 19.672 17.75 1 97.75 362 CYS B O 1
ATOM 6618 N N . ILE B 1 363 ? -11.984 21.234 19.219 1 97.56 363 ILE B N 1
ATOM 6619 C CA . ILE B 1 363 ? -13.289 21.5 19.828 1 97.56 363 ILE B CA 1
ATOM 6620 C C . ILE B 1 363 ? -13.945 22.688 19.109 1 97.56 363 ILE B C 1
ATOM 6622 O O . ILE B 1 363 ? -13.266 23.625 18.703 1 97.56 363 ILE B O 1
ATOM 6626 N N . SER B 1 364 ? -15.234 22.594 18.984 1 97.69 364 SER B N 1
ATOM 6627 C CA . SER B 1 364 ? -15.969 23.672 18.312 1 97.69 364 SER B CA 1
ATOM 6628 C C . SER B 1 364 ? -15.883 24.969 19.094 1 97.69 364 SER B C 1
ATOM 6630 O O . SER B 1 364 ? -16.141 25 20.297 1 97.69 364 SER B O 1
ATOM 6632 N N . PRO B 1 365 ? -15.547 26 18.391 1 95.56 365 PRO B N 1
ATOM 6633 C CA . PRO B 1 365 ? -15.508 27.297 19.078 1 95.56 365 PRO B CA 1
ATOM 6634 C C . PRO B 1 365 ? -16.891 27.797 19.469 1 95.56 365 PRO B C 1
ATOM 6636 O O . PRO B 1 365 ? -17.016 28.609 20.391 1 95.56 365 PRO B O 1
ATOM 6639 N N . GLU B 1 366 ? -17.906 27.344 18.844 1 96.81 366 GLU B N 1
ATOM 6640 C CA . GLU B 1 366 ? -19.266 27.812 19.078 1 96.81 366 GLU B CA 1
ATOM 6641 C C . GLU B 1 366 ? -19.938 27.062 20.203 1 96.81 366 GLU B C 1
ATOM 6643 O O . GLU B 1 366 ? -20.812 27.594 20.891 1 96.81 366 GLU B O 1
ATOM 6648 N N . ASP B 1 367 ? -19.625 25.797 20.359 1 97.81 367 ASP B N 1
ATOM 6649 C CA . ASP B 1 367 ? -20.188 24.922 21.391 1 97.81 367 ASP B CA 1
ATOM 6650 C C . ASP B 1 367 ? -19.141 23.922 21.875 1 97.81 367 ASP B C 1
ATOM 6652 O O . ASP B 1 367 ? -18.906 22.891 21.234 1 97.81 367 ASP B O 1
ATOM 6656 N N . GLU B 1 368 ? -18.656 24.062 23.016 1 97.25 368 GLU B N 1
ATOM 6657 C CA . GLU B 1 368 ? -17.516 23.297 23.531 1 97.25 368 GLU B CA 1
ATOM 6658 C C . GLU B 1 368 ? -17.906 21.844 23.766 1 97.25 368 GLU B C 1
ATOM 6660 O O . GLU B 1 368 ? -17.031 21 24.016 1 97.25 368 GLU B O 1
ATOM 6665 N N . ARG B 1 369 ? -19.234 21.547 23.828 1 97.12 369 ARG B N 1
ATOM 6666 C CA . ARG B 1 369 ? -19.656 20.156 23.969 1 97.12 369 ARG B CA 1
ATOM 6667 C C . ARG B 1 369 ? -19.391 19.359 22.703 1 97.12 369 ARG B C 1
ATOM 6669 O O . ARG B 1 369 ? -19.438 18.125 22.703 1 97.12 369 ARG B O 1
ATOM 6676 N N . LEU B 1 370 ? -18.953 20.094 21.625 1 98.62 370 LEU B N 1
ATOM 6677 C CA . LEU B 1 370 ? -18.859 19.469 20.312 1 98.62 370 LEU B CA 1
ATOM 6678 C C . LEU B 1 370 ? -17.438 19.578 19.766 1 98.62 370 LEU B C 1
ATOM 6680 O O . LEU B 1 370 ? -16.672 20.438 20.203 1 98.62 370 LEU B O 1
ATOM 6684 N N . SER B 1 371 ? -17.172 18.719 18.859 1 98.25 371 SER B N 1
ATOM 6685 C CA . SER B 1 371 ? -15.883 18.719 18.172 1 98.25 371 SER B CA 1
ATOM 6686 C C . SER B 1 371 ? -16.031 19.141 16.719 1 98.25 371 SER B C 1
ATOM 6688 O O . SER B 1 371 ? -17.156 19.188 16.188 1 98.25 371 SER B O 1
ATOM 6690 N N . MET B 1 372 ? -14.945 19.516 16.109 1 98.62 372 MET B N 1
ATOM 6691 C CA . MET B 1 372 ? -14.914 19.812 14.68 1 98.62 372 MET B CA 1
ATOM 6692 C C . MET B 1 372 ? -14.633 18.547 13.875 1 98.62 372 MET B C 1
ATOM 6694 O O . MET B 1 372 ? -13.602 18.453 13.203 1 98.62 372 MET B O 1
ATOM 6698 N N . THR B 1 373 ? -15.539 17.625 13.93 1 98.69 373 THR B N 1
ATOM 6699 C CA . THR B 1 373 ? -15.477 16.344 13.234 1 98.69 373 THR B CA 1
ATOM 6700 C C . THR B 1 373 ? -16.781 16.062 12.492 1 98.69 373 THR B C 1
ATOM 6702 O O . THR B 1 373 ? -17.797 16.688 12.766 1 98.69 373 THR B O 1
ATOM 6705 N N . ALA B 1 374 ? -16.688 15.211 11.5 1 98.81 374 ALA B N 1
ATOM 6706 C CA . ALA B 1 374 ? -17.859 14.766 10.766 1 98.81 374 ALA B CA 1
ATOM 6707 C C . ALA B 1 374 ? -17.672 13.336 10.258 1 98.81 374 ALA B C 1
ATOM 6709 O O . ALA B 1 374 ? -16.547 12.898 10.008 1 98.81 374 ALA B O 1
ATOM 6710 N N . ASP B 1 375 ? -18.75 12.625 10.117 1 98.75 375 ASP B N 1
ATOM 6711 C CA . ASP B 1 375 ? -18.781 11.297 9.523 1 98.75 375 ASP B CA 1
ATOM 6712 C C . ASP B 1 375 ? -19.625 11.289 8.242 1 98.75 375 ASP B C 1
ATOM 6714 O O . ASP B 1 375 ? -20.672 11.93 8.188 1 98.75 375 ASP B O 1
ATOM 6718 N N . LEU B 1 376 ? -19.109 10.648 7.301 1 98.88 376 LEU B N 1
ATOM 6719 C CA . LEU B 1 376 ? -19.891 10.438 6.086 1 98.88 376 LEU B CA 1
ATOM 6720 C C . LEU B 1 376 ? -20.641 9.117 6.145 1 98.88 376 LEU B C 1
ATOM 6722 O O . LEU B 1 376 ? -20.031 8.047 6.254 1 98.88 376 LEU B O 1
ATOM 6726 N N . ILE B 1 377 ? -21.922 9.195 6.074 1 98.56 377 ILE B N 1
ATOM 6727 C CA . ILE B 1 377 ? -22.781 8.016 6.02 1 98.56 377 ILE B CA 1
ATOM 6728 C C . ILE B 1 377 ? -23.156 7.719 4.57 1 98.56 377 ILE B C 1
ATOM 6730 O O . ILE B 1 377 ? -23.75 8.562 3.885 1 98.56 377 ILE B O 1
ATOM 6734 N N . SER B 1 378 ? -22.797 6.555 4.117 1 97.44 378 SER B N 1
ATOM 6735 C CA . SER B 1 378 ? -23.109 6.152 2.752 1 97.44 378 SER B CA 1
ATOM 6736 C C . SER B 1 378 ? -24.594 5.887 2.574 1 97.44 378 SER B C 1
ATOM 6738 O O . SER B 1 378 ? -25.344 5.832 3.553 1 97.44 378 SER B O 1
ATOM 6740 N N . SER B 1 379 ? -25.047 5.746 1.367 1 96 379 SER B N 1
ATOM 6741 C CA . SER B 1 379 ? -26.422 5.387 1.057 1 96 379 SER B CA 1
ATOM 6742 C C . SER B 1 379 ? -26.609 3.875 1.023 1 96 379 SER B C 1
ATOM 6744 O O . SER B 1 379 ? -25.625 3.125 1.037 1 96 379 SER B O 1
ATOM 6746 N N . GLY B 1 380 ? -27.844 3.482 0.988 1 93.88 380 GLY B N 1
ATOM 6747 C CA . GLY B 1 380 ? -28.172 2.092 0.731 1 93.88 380 GLY B CA 1
ATOM 6748 C C . GLY B 1 380 ? -27.969 1.195 1.938 1 93.88 380 GLY B C 1
ATOM 6749 O O . GLY B 1 380 ? -27.906 -0.029 1.806 1 93.88 380 GLY B O 1
ATOM 6750 N N . GLY B 1 381 ? -27.719 1.766 3.109 1 93.94 381 GLY B N 1
ATOM 6751 C CA . GLY B 1 381 ? -27.609 0.975 4.324 1 93.94 381 GLY B CA 1
ATOM 6752 C C . GLY B 1 381 ? -26.203 0.447 4.562 1 93.94 381 GLY B C 1
ATOM 6753 O O . GLY B 1 381 ? -26.016 -0.474 5.359 1 93.94 381 GLY B O 1
ATOM 6754 N N . PHE B 1 382 ? -25.219 0.996 3.99 1 95.5 382 PHE B N 1
ATOM 6755 C CA . PHE B 1 382 ? -23.844 0.503 4.109 1 95.5 382 PHE B CA 1
ATOM 6756 C C . PHE B 1 382 ? -23.125 1.189 5.262 1 95.5 382 PHE B C 1
ATOM 6758 O O . PHE B 1 382 ? -22.016 0.8 5.621 1 95.5 382 PHE B O 1
ATOM 6765 N N . GLY B 1 383 ? -23.703 2.24 5.781 1 96.06 383 GLY B N 1
ATOM 6766 C CA . GLY B 1 383 ? -23.203 2.828 7.012 1 96.06 383 GLY B CA 1
ATOM 6767 C C . GLY B 1 383 ? -22.078 3.826 6.785 1 96.06 383 GLY B C 1
ATOM 6768 O O . GLY B 1 383 ? -21.922 4.34 5.676 1 96.06 383 GLY B O 1
ATOM 6769 N N . GLU B 1 384 ? -21.406 4.164 7.887 1 97.56 384 GLU B N 1
ATOM 6770 C CA . GLU B 1 384 ? -20.312 5.141 7.863 1 97.56 384 GLU B CA 1
ATOM 6771 C C . GLU B 1 384 ? -19.125 4.621 7.055 1 97.56 384 GLU B C 1
ATOM 6773 O O . GLU B 1 384 ? -18.703 3.475 7.223 1 97.56 384 GLU B O 1
ATOM 6778 N N . ILE B 1 385 ? -18.531 5.52 6.223 1 97.88 385 ILE B N 1
ATOM 6779 C CA . ILE B 1 385 ? -17.406 5.066 5.41 1 97.88 385 ILE B CA 1
ATOM 6780 C C . ILE B 1 385 ? -16.203 5.984 5.625 1 97.88 385 ILE B C 1
ATOM 6782 O O . ILE B 1 385 ? -15.078 5.648 5.25 1 97.88 385 ILE B O 1
ATOM 6786 N N . CYS B 1 386 ? -16.406 7.148 6.215 1 98.56 386 CYS B N 1
ATOM 6787 C CA . CYS B 1 386 ? -15.328 8.125 6.32 1 98.56 386 CYS B CA 1
ATOM 6788 C C . CYS B 1 386 ? -15.539 9.047 7.516 1 98.56 386 CYS B C 1
ATOM 6790 O O . CYS B 1 386 ? -16.672 9.414 7.824 1 98.56 386 CYS B O 1
ATOM 6792 N N . GLY B 1 387 ? -14.484 9.367 8.172 1 98.44 387 GLY B N 1
ATOM 6793 C CA . GLY B 1 387 ? -14.445 10.438 9.156 1 98.44 387 GLY B CA 1
ATOM 6794 C C . GLY B 1 387 ? -13.484 11.555 8.789 1 98.44 387 GLY B C 1
ATOM 6795 O O . GLY B 1 387 ? -12.438 11.305 8.188 1 98.44 387 GLY B O 1
ATOM 6796 N N . VAL B 1 388 ? -13.859 12.805 9.18 1 98.75 388 VAL B N 1
ATOM 6797 C CA . VAL B 1 388 ? -12.969 13.938 8.961 1 98.75 388 VAL B CA 1
ATOM 6798 C C . VAL B 1 388 ? -12.797 14.719 10.266 1 98.75 388 VAL B C 1
ATOM 6800 O O . VAL B 1 388 ? -13.609 14.586 11.188 1 98.75 388 VAL B O 1
ATOM 6803 N N . ALA B 1 389 ? -11.734 15.508 10.297 1 98.56 389 ALA B N 1
ATOM 6804 C CA . ALA B 1 389 ? -11.492 16.281 11.508 1 98.56 389 ALA B CA 1
ATOM 6805 C C . ALA B 1 389 ? -10.594 17.484 11.227 1 98.56 389 ALA B C 1
ATOM 6807 O O . ALA B 1 389 ? -9.742 17.438 10.336 1 98.56 389 ALA B O 1
ATOM 6808 N N . GLU B 1 390 ? -10.875 18.531 11.93 1 98.5 390 GLU B N 1
ATOM 6809 C CA . GLU B 1 390 ? -9.844 19.531 12.195 1 98.5 390 GLU B CA 1
ATOM 6810 C C . GLU B 1 390 ? -8.961 19.109 13.367 1 98.5 390 GLU B C 1
ATOM 6812 O O . GLU B 1 390 ? -9.469 18.688 14.414 1 98.5 390 GLU B O 1
ATOM 6817 N N . LYS B 1 391 ? -7.746 19.234 13.242 1 97.62 391 LYS B N 1
ATOM 6818 C CA . LYS B 1 391 ? -6.832 18.75 14.273 1 97.62 391 LYS B CA 1
ATOM 6819 C C . LYS B 1 391 ? -6.297 19.891 15.117 1 97.62 391 LYS B C 1
ATOM 6821 O O . LYS B 1 391 ? -6.059 20.984 14.609 1 97.62 391 LYS B O 1
ATOM 6826 N N . SER B 1 392 ? -6.066 19.594 16.344 1 96.62 392 SER B N 1
ATOM 6827 C CA . SER B 1 392 ? -5.484 20.578 17.25 1 96.62 392 SER B CA 1
ATOM 6828 C C . SER B 1 392 ? -4.051 20.906 16.859 1 96.62 392 SER B C 1
ATOM 6830 O O . SER B 1 392 ? -3.223 20.016 16.672 1 96.62 392 SER B O 1
ATOM 6832 N N . TYR B 1 393 ? -3.779 22.203 16.797 1 97 393 TYR B N 1
ATOM 6833 C CA . TYR B 1 393 ? -2.445 22.562 16.328 1 97 393 TYR B CA 1
ATOM 6834 C C . TYR B 1 393 ? -1.708 23.406 17.359 1 97 393 TYR B C 1
ATOM 6836 O O . TYR B 1 393 ? -0.542 23.75 17.172 1 97 393 TYR B O 1
ATOM 6844 N N . THR B 1 394 ? -2.338 23.703 18.547 1 96.38 394 THR B N 1
ATOM 6845 C CA . THR B 1 394 ? -1.636 24.391 19.625 1 96.38 394 THR B CA 1
ATOM 6846 C C . THR B 1 394 ? -1.354 23.438 20.781 1 96.38 394 THR B C 1
ATOM 6848 O O . THR B 1 394 ? -2.115 22.484 21.016 1 96.38 394 THR B O 1
ATOM 6851 N N . ARG B 1 395 ? -0.305 23.703 21.453 1 96 395 ARG B N 1
ATOM 6852 C CA . ARG B 1 395 ? 0.074 22.875 22.594 1 96 395 ARG B CA 1
ATOM 6853 C C . ARG B 1 395 ? -1.016 22.875 23.672 1 96 395 ARG B C 1
ATOM 6855 O O . ARG B 1 395 ? -1.371 21.828 24.203 1 96 395 ARG B O 1
ATOM 6862 N N . GLU B 1 396 ? -1.529 24.016 23.953 1 95.88 396 GLU B N 1
ATOM 6863 C CA . GLU B 1 396 ? -2.537 24.172 25 1 95.88 396 GLU B CA 1
ATOM 6864 C C . GLU B 1 396 ? -3.787 23.359 24.688 1 95.88 396 GLU B C 1
ATOM 6866 O O . GLU B 1 396 ? -4.301 22.641 25.562 1 95.88 396 GLU B O 1
ATOM 6871 N N . GLU B 1 397 ? -4.227 23.453 23.5 1 95.38 397 GLU B N 1
ATOM 6872 C CA . GLU B 1 397 ? -5.422 22.719 23.109 1 95.38 397 GLU B CA 1
ATOM 6873 C C . GLU B 1 397 ? -5.199 21.203 23.219 1 95.38 397 GLU B C 1
ATOM 6875 O O . GLU B 1 397 ? -6.051 20.484 23.75 1 95.38 397 GLU B O 1
ATOM 6880 N N . LEU B 1 398 ? -4.09 20.719 22.734 1 96.44 398 LEU B N 1
ATOM 6881 C CA . LEU B 1 398 ? -3.814 19.297 22.781 1 96.44 398 LEU B CA 1
ATOM 6882 C C . LEU B 1 398 ? -3.68 18.812 24.219 1 96.44 398 LEU B C 1
ATOM 6884 O O . LEU B 1 398 ? -4.207 17.75 24.578 1 96.44 398 LEU B O 1
ATOM 6888 N N . GLU B 1 399 ? -3.006 19.578 25.031 1 96.19 399 GLU B N 1
ATOM 6889 C CA . GLU B 1 399 ? -2.83 19.219 26.438 1 96.19 399 GLU B CA 1
ATOM 6890 C C . GLU B 1 399 ? -4.176 19.125 27.156 1 96.19 399 GLU B C 1
ATOM 6892 O O . GLU B 1 399 ? -4.383 18.219 27.969 1 96.19 399 GLU B O 1
ATOM 6897 N N . THR B 1 400 ? -4.992 20.062 26.875 1 95.75 400 THR B N 1
ATOM 6898 C CA . THR B 1 400 ? -6.316 20.062 27.484 1 95.75 400 THR B CA 1
ATOM 6899 C C . THR B 1 400 ? -7.07 18.781 27.125 1 95.75 400 THR B C 1
ATOM 6901 O O . THR B 1 400 ? -7.633 18.125 28 1 95.75 400 THR B O 1
ATOM 6904 N N . ARG B 1 401 ? -7.051 18.438 25.922 1 95.88 401 ARG B N 1
ATOM 6905 C CA . ARG B 1 401 ? -7.754 17.25 25.469 1 95.88 401 ARG B CA 1
ATOM 6906 C C . ARG B 1 401 ? -7.094 15.984 26 1 95.88 401 ARG B C 1
ATOM 6908 O O . ARG B 1 401 ? -7.781 15.023 26.344 1 95.88 401 ARG B O 1
ATOM 6915 N N . MET B 1 402 ? -5.793 15.961 26.078 1 95.31 402 MET B N 1
ATOM 6916 C CA . MET B 1 402 ? -5.07 14.82 26.641 1 95.31 402 MET B CA 1
ATOM 6917 C C . MET B 1 402 ? -5.445 14.609 28.094 1 95.31 402 MET B C 1
ATOM 6919 O O . MET B 1 402 ? -5.621 13.477 28.547 1 95.31 402 MET B O 1
ATOM 6923 N N . LYS B 1 403 ? -5.539 15.703 28.812 1 95.38 403 LYS B N 1
ATOM 6924 C CA . LYS B 1 403 ? -5.953 15.633 30.203 1 95.38 403 LYS B CA 1
ATOM 6925 C C . LYS B 1 403 ? -7.355 15.039 30.328 1 95.38 403 LYS B C 1
ATOM 6927 O O . LYS B 1 403 ? -7.59 14.156 31.156 1 95.38 403 LYS B O 1
ATOM 6932 N N . GLU B 1 404 ? -8.211 15.516 29.516 1 94.75 404 GLU B N 1
ATOM 6933 C CA . GLU B 1 404 ? -9.594 15.047 29.516 1 94.75 404 GLU B CA 1
ATOM 6934 C C . GLU B 1 404 ? -9.664 13.547 29.266 1 94.75 404 GLU B C 1
ATOM 6936 O O . GLU B 1 404 ? -10.508 12.859 29.844 1 94.75 404 GLU B O 1
ATOM 6941 N N . LYS B 1 405 ? -8.773 13.07 28.438 1 93.31 405 LYS B N 1
ATOM 6942 C CA . LYS B 1 405 ? -8.867 11.68 28 1 93.31 405 LYS B CA 1
ATOM 6943 C C . LYS B 1 405 ? -7.883 10.797 28.75 1 93.31 405 LYS B C 1
ATOM 6945 O O . LYS B 1 405 ? -7.66 9.641 28.375 1 93.31 405 LYS B O 1
ATOM 6950 N N . GLY B 1 406 ? -7.172 11.344 29.688 1 91.31 406 GLY B N 1
ATOM 6951 C CA . GLY B 1 406 ? -6.285 10.578 30.547 1 91.31 406 GLY B CA 1
ATOM 6952 C C . GLY B 1 406 ? -4.996 10.156 29.859 1 91.31 406 GLY B C 1
ATOM 6953 O O . GLY B 1 406 ? -4.484 9.062 30.109 1 91.31 406 GLY B O 1
ATOM 6954 N N . LYS B 1 407 ? -4.512 10.992 28.953 1 92 407 LYS B N 1
ATOM 6955 C CA . LYS B 1 407 ? -3.33 10.633 28.172 1 92 407 LYS B CA 1
ATOM 6956 C C . LYS B 1 407 ? -2.092 11.359 28.688 1 92 407 LYS B C 1
ATOM 6958 O O . LYS B 1 407 ? -0.973 11.078 28.266 1 92 407 LYS B O 1
ATOM 6963 N N . MET B 1 408 ? -2.197 12.18 29.641 1 90.38 408 MET B N 1
ATOM 6964 C CA . MET B 1 408 ? -1.095 13 30.125 1 90.38 408 MET B CA 1
ATOM 6965 C C . MET B 1 408 ? -0.052 12.148 30.828 1 90.38 408 MET B C 1
ATOM 6967 O O . MET B 1 408 ? 1.122 12.516 30.891 1 90.38 408 MET B O 1
ATOM 6971 N N . GLU B 1 409 ? -0.474 11.023 31.266 1 89.31 409 GLU B N 1
ATOM 6972 C CA . GLU B 1 409 ? 0.449 10.156 31.984 1 89.31 409 GLU B CA 1
ATOM 6973 C C . GLU B 1 409 ? 1.218 9.25 31.031 1 89.31 409 GLU B C 1
ATOM 6975 O O . GLU B 1 409 ? 2.109 8.508 31.453 1 89.31 409 GLU B O 1
ATOM 6980 N N . GLN B 1 410 ? 0.923 9.344 29.844 1 88.94 410 GLN B N 1
ATOM 6981 C CA . GLN B 1 410 ? 1.548 8.477 28.844 1 88.94 410 GLN B CA 1
ATOM 6982 C C . GLN B 1 410 ? 2.49 9.266 27.938 1 88.94 410 GLN B C 1
ATOM 6984 O O . GLN B 1 410 ? 2.459 9.117 26.719 1 88.94 410 GLN B O 1
ATOM 6989 N N . MET B 1 411 ? 3.277 10.062 28.5 1 88.5 411 MET B N 1
ATOM 6990 C CA . MET B 1 411 ? 4.152 10.953 27.75 1 88.5 411 MET B CA 1
ATOM 6991 C C . MET B 1 411 ? 5.27 10.164 27.062 1 88.5 411 MET B C 1
ATOM 6993 O O . MET B 1 411 ? 5.879 10.648 26.109 1 88.5 411 MET B O 1
ATOM 6997 N N . ASP B 1 412 ? 5.484 9.023 27.516 1 84.38 412 ASP B N 1
ATOM 6998 C CA . ASP B 1 412 ? 6.461 8.172 26.844 1 84.38 412 ASP B CA 1
ATOM 6999 C C . ASP B 1 412 ? 6.023 7.852 25.406 1 84.38 412 ASP B C 1
ATOM 7001 O O . ASP B 1 412 ? 6.855 7.594 24.547 1 84.38 412 ASP B O 1
ATOM 7005 N N . ILE B 1 413 ? 4.734 7.926 25.219 1 86.44 413 ILE B N 1
ATOM 7006 C CA . ILE B 1 413 ? 4.203 7.551 23.922 1 86.44 413 ILE B CA 1
ATOM 7007 C C . ILE B 1 413 ? 3.779 8.797 23.156 1 86.44 413 ILE B C 1
ATOM 7009 O O . ILE B 1 413 ? 3.811 8.82 21.922 1 86.44 413 ILE B O 1
ATOM 7013 N N . TYR B 1 414 ? 3.471 9.914 23.859 1 92.69 414 TYR B N 1
ATOM 7014 C CA . TYR B 1 414 ? 2.811 11.016 23.172 1 92.69 414 TYR B CA 1
ATOM 7015 C C . TYR B 1 414 ? 3.676 12.266 23.188 1 92.69 414 TYR B C 1
ATOM 7017 O O . TYR B 1 414 ? 3.322 13.281 22.578 1 92.69 414 TYR B O 1
ATOM 7025 N N . SER B 1 415 ? 4.875 12.234 23.766 1 93.31 415 SER B N 1
ATOM 7026 C CA . SER B 1 415 ? 5.68 13.438 23.938 1 93.31 415 SER B CA 1
ATOM 7027 C C . SER B 1 415 ? 6.039 14.062 22.578 1 93.31 415 SER B C 1
ATOM 7029 O O . SER B 1 415 ? 6.027 15.281 22.438 1 93.31 415 SER B O 1
ATOM 7031 N N . TRP B 1 416 ? 6.375 13.203 21.625 1 94.12 416 TRP B N 1
ATOM 7032 C CA . TRP B 1 416 ? 6.785 13.727 20.328 1 94.12 416 TRP B CA 1
ATOM 7033 C C . TRP B 1 416 ? 5.609 14.383 19.609 1 94.12 416 TRP B C 1
ATOM 7035 O O . TRP B 1 416 ? 5.793 15.336 18.859 1 94.12 416 TRP B O 1
ATOM 7045 N N . VAL B 1 417 ? 4.422 13.906 19.891 1 94.81 417 VAL B N 1
ATOM 7046 C CA . VAL B 1 417 ? 3.219 14.492 19.297 1 94.81 417 VAL B CA 1
ATOM 7047 C C . VAL B 1 417 ? 2.986 15.891 19.875 1 94.81 417 VAL B C 1
ATOM 7049 O O . VAL B 1 417 ? 2.723 16.844 19.141 1 94.81 417 VAL B O 1
ATOM 7052 N N . LEU B 1 418 ? 3.129 15.992 21.125 1 95 418 LEU B N 1
ATOM 7053 C CA . LEU B 1 418 ? 2.977 17.281 21.812 1 95 418 LEU B CA 1
ATOM 7054 C C . LEU B 1 418 ? 4.066 18.25 21.375 1 95 418 LEU B C 1
ATOM 7056 O O . LEU B 1 418 ? 3.791 19.422 21.109 1 95 418 LEU B O 1
ATOM 7060 N N . GLU B 1 419 ? 5.23 17.766 21.281 1 94.75 419 GLU B N 1
ATOM 7061 C CA . GLU B 1 419 ? 6.383 18.578 20.922 1 94.75 419 GLU B CA 1
ATOM 7062 C C . GLU B 1 419 ? 6.219 19.172 19.531 1 94.75 419 GLU B C 1
ATOM 7064 O O . GLU B 1 419 ? 6.68 20.297 19.266 1 94.75 419 GLU B O 1
ATOM 7069 N N . SER B 1 420 ? 5.586 18.484 18.672 1 95.31 420 SER B N 1
ATOM 7070 C CA . SER B 1 420 ? 5.398 18.969 17.312 1 95.31 420 SER B CA 1
ATOM 7071 C C . SER B 1 420 ? 4.703 20.328 17.297 1 95.31 420 SER B C 1
ATOM 7073 O O . SER B 1 420 ? 4.879 21.109 16.359 1 95.31 420 SER B O 1
ATOM 7075 N N . ARG B 1 421 ? 3.959 20.656 18.328 1 97.25 421 ARG B N 1
ATOM 7076 C CA . ARG B 1 421 ? 3.23 21.922 18.422 1 97.25 421 ARG B CA 1
ATOM 7077 C C . ARG B 1 421 ? 4.18 23.078 18.703 1 97.25 421 ARG B C 1
ATOM 7079 O O . ARG B 1 421 ? 3.822 24.25 18.5 1 97.25 421 ARG B O 1
ATOM 7086 N N . ASP B 1 422 ? 5.367 22.812 19.109 1 97.25 422 ASP B N 1
ATOM 7087 C CA . ASP B 1 422 ? 6.324 23.844 19.5 1 97.25 422 ASP B CA 1
ATOM 7088 C C . ASP B 1 422 ? 7.035 24.422 18.266 1 97.25 422 ASP B C 1
ATOM 7090 O O . ASP B 1 422 ? 7.84 25.344 18.391 1 97.25 422 ASP B O 1
ATOM 7094 N N . PHE B 1 423 ? 6.688 23.891 17.125 1 96.69 423 PHE B N 1
ATOM 7095 C CA . PHE B 1 423 ? 7.469 24.266 15.953 1 96.69 423 PHE B CA 1
ATOM 7096 C C . PHE B 1 423 ? 6.559 24.703 14.812 1 96.69 423 PHE B C 1
ATOM 7098 O O . PHE B 1 423 ? 6.691 24.219 13.688 1 96.69 423 PHE B O 1
ATOM 7105 N N . GLY B 1 424 ? 5.66 25.609 15.125 1 97.19 424 GLY B N 1
ATOM 7106 C CA . GLY B 1 424 ? 4.906 26.359 14.133 1 97.19 424 GLY B CA 1
ATOM 7107 C C . GLY B 1 424 ? 3.854 25.531 13.422 1 97.19 424 GLY B C 1
ATOM 7108 O O . GLY B 1 424 ? 3.621 25.703 12.227 1 97.19 424 GLY B O 1
ATOM 7109 N N . MET B 1 425 ? 3.266 24.562 14.125 1 97.81 425 MET B N 1
ATOM 7110 C CA . MET B 1 425 ? 2.174 23.781 13.539 1 97.81 425 MET B CA 1
ATOM 7111 C C . MET B 1 425 ? 1.027 24.703 13.117 1 97.81 425 MET B C 1
ATOM 7113 O O . MET B 1 425 ? 0.714 25.672 13.805 1 97.81 425 MET B O 1
ATOM 7117 N N . VAL B 1 426 ? 0.391 24.359 12.008 1 98.19 426 VAL B N 1
ATOM 7118 C CA . VAL B 1 426 ? -0.667 25.203 11.453 1 98.19 426 VAL B CA 1
ATOM 7119 C C . VAL B 1 426 ? -2.004 24.469 11.539 1 98.19 426 VAL B C 1
ATOM 7121 O O . VAL B 1 426 ? -2.041 23.266 11.758 1 98.19 426 VAL B O 1
ATOM 7124 N N . PRO B 1 427 ? -3.102 25.25 11.406 1 97.31 427 PRO B N 1
ATOM 7125 C CA . PRO B 1 427 ? -4.375 24.547 11.227 1 97.31 427 PRO B CA 1
ATOM 7126 C C . PRO B 1 427 ? -4.332 23.547 10.078 1 97.31 427 PRO B C 1
ATOM 7128 O O . PRO B 1 427 ? -3.771 23.828 9.016 1 97.31 427 PRO B O 1
ATOM 7131 N N . HIS B 1 428 ? -4.789 22.375 10.336 1 98.38 428 HIS B N 1
ATOM 7132 C CA . HIS B 1 428 ? -4.766 21.297 9.344 1 98.38 428 HIS B CA 1
ATOM 7133 C C . HIS B 1 428 ? -5.945 20.359 9.523 1 98.38 428 HIS B C 1
ATOM 7135 O O . HIS B 1 428 ? -6.59 20.359 10.578 1 98.38 428 HIS B O 1
ATOM 7141 N N . THR B 1 429 ? -6.27 19.703 8.453 1 98.69 429 THR B N 1
ATOM 7142 C CA . THR B 1 429 ? -7.434 18.828 8.398 1 98.69 429 THR B CA 1
ATOM 7143 C C . THR B 1 429 ? -7.039 17.438 7.902 1 98.69 429 THR B C 1
ATOM 7145 O O . THR B 1 429 ? -5.98 17.266 7.293 1 98.69 429 THR B O 1
ATOM 7148 N N . ALA B 1 430 ? -7.855 16.469 8.266 1 98.56 430 ALA B N 1
ATOM 7149 C CA . ALA B 1 430 ? -7.566 15.078 7.895 1 98.56 430 ALA B CA 1
ATOM 7150 C C . ALA B 1 430 ? -8.852 14.297 7.652 1 98.56 430 ALA B C 1
ATOM 7152 O O . ALA B 1 430 ? -9.922 14.672 8.141 1 98.56 430 ALA B O 1
ATOM 7153 N N . PHE B 1 431 ? -8.75 13.297 6.879 1 98.69 431 PHE B N 1
ATOM 7154 C CA . PHE B 1 431 ? -9.828 12.32 6.809 1 98.69 431 PHE B CA 1
ATOM 7155 C C . PHE B 1 431 ? -9.281 10.898 6.871 1 98.69 431 PHE B C 1
ATOM 7157 O O . PHE B 1 431 ? -8.086 10.68 6.664 1 98.69 431 PHE B O 1
ATOM 7164 N N . GLY B 1 432 ? -10.055 9.977 7.301 1 98.44 432 GLY B N 1
ATOM 7165 C CA . GLY B 1 432 ? -9.867 8.539 7.293 1 98.44 432 GLY B CA 1
ATOM 7166 C C . GLY B 1 432 ? -11.047 7.777 6.715 1 98.44 432 GLY B C 1
ATOM 7167 O O . GLY B 1 432 ? -12.188 7.988 7.133 1 98.44 432 GLY B O 1
ATOM 7168 N N . MET B 1 433 ? -10.742 6.965 5.773 1 98.5 433 MET B N 1
ATOM 7169 C CA . MET B 1 433 ? -11.766 6.258 5.016 1 98.5 433 MET B CA 1
ATOM 7170 C C . MET B 1 433 ? -11.43 4.773 4.906 1 98.5 433 MET B C 1
ATOM 7172 O O . MET B 1 433 ? -10.289 4.406 4.613 1 98.5 433 MET B O 1
ATOM 7176 N N . GLY B 1 434 ? -12.422 3.943 5.211 1 98.06 434 GLY B N 1
ATOM 7177 C CA . GLY B 1 434 ? -12.203 2.52 5.016 1 98.06 434 GLY B CA 1
ATOM 7178 C C . GLY B 1 434 ? -12.172 2.113 3.555 1 98.06 434 GLY B C 1
ATOM 7179 O O . GLY B 1 434 ? -13.164 2.271 2.842 1 98.06 434 GLY B O 1
ATOM 7180 N N . PHE B 1 435 ? -11.141 1.604 3.141 1 98.5 435 PHE B N 1
ATOM 7181 C CA . PHE B 1 435 ? -10.969 1.189 1.753 1 98.5 435 PHE B CA 1
ATOM 7182 C C . PHE B 1 435 ? -12.008 0.148 1.365 1 98.5 435 PHE B C 1
ATOM 7184 O O . PHE B 1 435 ? -12.719 0.312 0.369 1 98.5 435 PHE B O 1
ATOM 7191 N N . GLU B 1 436 ? -12.133 -0.902 2.133 1 98.25 436 GLU B N 1
ATOM 7192 C CA . GLU B 1 436 ? -13.078 -1.98 1.848 1 98.25 436 GLU B CA 1
ATOM 7193 C C . GLU B 1 436 ? -14.516 -1.505 1.989 1 98.25 436 GLU B C 1
ATOM 7195 O O . GLU B 1 436 ? -15.406 -1.973 1.271 1 98.25 436 GLU B O 1
ATOM 7200 N N . ARG B 1 437 ? -14.75 -0.561 2.861 1 98.12 437 ARG B N 1
ATOM 7201 C CA . ARG B 1 437 ? -16.109 -0.069 3.047 1 98.12 437 ARG B CA 1
ATOM 7202 C C . ARG B 1 437 ? -16.594 0.699 1.818 1 98.12 437 ARG B C 1
ATOM 7204 O O . ARG B 1 437 ? -17.75 0.606 1.437 1 98.12 437 ARG B O 1
ATOM 7211 N N . VAL B 1 438 ? -15.727 1.444 1.278 1 98.44 438 VAL B N 1
ATOM 7212 C CA . VAL B 1 438 ? -16.078 2.164 0.061 1 98.44 438 VAL B CA 1
ATOM 7213 C C . VAL B 1 438 ? -16.344 1.171 -1.068 1 98.44 438 VAL B C 1
ATOM 7215 O O . VAL B 1 438 ? -17.328 1.311 -1.812 1 98.44 438 VAL B O 1
ATOM 7218 N N . LEU B 1 439 ? -15.477 0.212 -1.173 1 97.5 439 LEU B N 1
ATOM 7219 C CA . LEU B 1 439 ? -15.648 -0.829 -2.18 1 97.5 439 LEU B CA 1
ATOM 7220 C C . LEU B 1 439 ? -16.984 -1.532 -2.008 1 97.5 439 LEU B C 1
ATOM 7222 O O . LEU B 1 439 ? -17.703 -1.764 -2.984 1 97.5 439 LEU B O 1
ATOM 7226 N N . ARG B 1 440 ? -17.281 -1.861 -0.808 1 97.25 440 ARG B N 1
ATOM 7227 C CA . ARG B 1 440 ? -18.562 -2.492 -0.479 1 97.25 440 ARG B CA 1
ATOM 7228 C C . ARG B 1 440 ? -19.734 -1.613 -0.904 1 97.25 440 ARG B C 1
ATOM 7230 O O . ARG B 1 440 ? -20.703 -2.102 -1.492 1 97.25 440 ARG B O 1
ATOM 7237 N N . TRP B 1 441 ? -19.641 -0.354 -0.629 1 98 441 TRP B N 1
ATOM 7238 C CA . TRP B 1 441 ? -20.672 0.606 -0.969 1 98 441 TRP B CA 1
ATOM 7239 C C . TRP B 1 441 ? -20.828 0.738 -2.48 1 98 441 TRP B C 1
ATOM 7241 O O . TRP B 1 441 ? -21.938 0.64 -3.014 1 98 441 TRP B O 1
ATOM 7251 N N . PHE B 1 442 ? -19.75 0.893 -3.225 1 98.12 442 PHE B N 1
ATOM 7252 C CA . PHE B 1 442 ? -19.75 1.104 -4.668 1 98.12 442 PHE B CA 1
ATOM 7253 C C . PHE B 1 442 ? -20.375 -0.083 -5.387 1 98.12 442 PHE B C 1
ATOM 7255 O O . PHE B 1 442 ? -21.078 0.091 -6.387 1 98.12 442 PHE B O 1
ATOM 7262 N N . CYS B 1 443 ? -20.172 -1.317 -4.836 1 96.94 443 CYS B N 1
ATOM 7263 C CA . CYS B 1 443 ? -20.516 -2.512 -5.605 1 96.94 443 CYS B CA 1
ATOM 7264 C C . CYS B 1 443 ? -21.703 -3.234 -4.984 1 96.94 443 CYS B C 1
ATOM 7266 O O . CYS B 1 443 ? -22.25 -4.164 -5.582 1 96.94 443 CYS B O 1
ATOM 7268 N N . GLY B 1 444 ? -22.078 -2.854 -3.822 1 96.19 444 GLY B N 1
ATOM 7269 C CA . GLY B 1 444 ? -23.203 -3.488 -3.15 1 96.19 444 GLY B CA 1
ATOM 7270 C C . GLY B 1 444 ? -22.844 -4.828 -2.531 1 96.19 444 GLY B C 1
ATOM 7271 O O . GLY B 1 444 ? -23.625 -5.777 -2.6 1 96.19 444 GLY B O 1
ATOM 7272 N N . ILE B 1 445 ? -21.672 -5.004 -1.98 1 95.62 445 ILE B N 1
ATOM 7273 C CA . ILE B 1 445 ? -21.219 -6.234 -1.342 1 95.62 445 ILE B CA 1
ATOM 7274 C C . ILE B 1 445 ? -21.875 -6.379 0.028 1 95.62 445 ILE B C 1
ATOM 7276 O O . ILE B 1 445 ? -21.812 -5.461 0.851 1 95.62 445 ILE B O 1
ATOM 7280 N N . PRO B 1 446 ? -22.438 -7.465 0.348 1 93.88 446 PRO B N 1
ATOM 7281 C CA . PRO B 1 446 ? -23.203 -7.609 1.596 1 93.88 446 PRO B CA 1
ATOM 7282 C C . PRO B 1 446 ? -22.312 -7.527 2.834 1 93.88 446 PRO B C 1
ATOM 7284 O O . PRO B 1 446 ? -22.703 -6.945 3.848 1 93.88 446 PRO B O 1
ATOM 7287 N N . HIS B 1 447 ? -21.188 -8.102 2.818 1 94.88 447 HIS B N 1
ATOM 7288 C CA . HIS B 1 447 ? -20.25 -8.133 3.945 1 94.88 447 HIS B CA 1
ATOM 7289 C C . HIS B 1 447 ? -18.859 -7.695 3.518 1 94.88 447 HIS B C 1
ATOM 7291 O O . HIS B 1 447 ? -18.375 -8.117 2.467 1 94.88 447 HIS B O 1
ATOM 7297 N N . VAL B 1 448 ? -18.188 -6.922 4.406 1 95.81 448 VAL B N 1
ATOM 7298 C CA . VAL B 1 448 ? -16.891 -6.309 4.09 1 95.81 448 VAL B CA 1
ATOM 7299 C C . VAL B 1 448 ? -15.836 -7.391 3.93 1 95.81 448 VAL B C 1
ATOM 7301 O O . VAL B 1 448 ? -14.812 -7.172 3.273 1 95.81 448 VAL B O 1
ATOM 7304 N N . LYS B 1 449 ? -16.016 -8.57 4.441 1 94 449 LYS B N 1
ATOM 7305 C CA . LYS B 1 449 ? -15.062 -9.68 4.344 1 94 449 LYS B CA 1
ATOM 7306 C C . LYS B 1 449 ? -14.797 -10.047 2.887 1 94 449 LYS B C 1
ATOM 7308 O O . LYS B 1 449 ? -13.742 -10.594 2.562 1 94 449 LYS B O 1
ATOM 7313 N N . ASP B 1 450 ? -15.734 -9.781 2.057 1 95.38 450 ASP B N 1
ATOM 7314 C CA . ASP B 1 450 ? -15.625 -10.18 0.658 1 95.38 450 ASP B CA 1
ATOM 7315 C C . ASP B 1 450 ? -14.984 -9.07 -0.179 1 95.38 450 ASP B C 1
ATOM 7317 O O . ASP B 1 450 ? -14.766 -9.242 -1.379 1 95.38 450 ASP B O 1
ATOM 7321 N N . ALA B 1 451 ? -14.625 -7.957 0.46 1 96.94 451 ALA B N 1
ATOM 7322 C CA . ALA B 1 451 ? -13.977 -6.84 -0.218 1 96.94 451 ALA B CA 1
ATOM 7323 C C . ALA B 1 451 ? -12.453 -6.926 -0.083 1 96.94 451 ALA B C 1
ATOM 7325 O O . ALA B 1 451 ? -11.742 -6.004 -0.485 1 96.94 451 ALA B O 1
ATOM 7326 N N . ILE B 1 452 ? -11.945 -7.926 0.47 1 97.06 452 ILE B N 1
ATOM 7327 C CA . ILE B 1 452 ? -10.516 -8.203 0.609 1 97.06 452 ILE B CA 1
ATOM 7328 C C . ILE B 1 452 ? -10.242 -9.664 0.289 1 97.06 452 ILE B C 1
ATOM 7330 O O . ILE B 1 452 ? -11.047 -10.539 0.612 1 97.06 452 ILE B O 1
ATOM 7334 N N . PRO B 1 453 ? -9.141 -10 -0.356 1 97.25 453 PRO B N 1
ATOM 7335 C CA . PRO B 1 453 ? -8.914 -11.367 -0.837 1 97.25 453 PRO B CA 1
ATOM 7336 C C . PRO B 1 453 ? -8.836 -12.383 0.296 1 97.25 453 PRO B C 1
ATOM 7338 O O . PRO B 1 453 ? -9.375 -13.492 0.173 1 97.25 453 PRO B O 1
ATOM 7341 N N . PHE B 1 454 ? -8.188 -12.055 1.377 1 96.5 454 PHE B N 1
ATOM 7342 C CA . PHE B 1 454 ? -8.008 -12.93 2.527 1 96.5 454 PHE B CA 1
ATOM 7343 C C . PHE B 1 454 ? -8.383 -12.211 3.818 1 96.5 454 PHE B C 1
ATOM 7345 O O . PHE B 1 454 ? -7.52 -11.695 4.523 1 96.5 454 PHE B O 1
ATOM 7352 N N . PRO B 1 455 ? -9.609 -12.266 4.238 1 94.81 455 PRO B N 1
ATOM 7353 C CA . PRO B 1 455 ? -10.086 -11.461 5.363 1 94.81 455 PRO B CA 1
ATOM 7354 C C . PRO B 1 455 ? -9.648 -12.008 6.719 1 94.81 455 PRO B C 1
ATOM 7356 O O . PRO B 1 455 ? -9.586 -13.227 6.902 1 94.81 455 PRO B O 1
ATOM 7359 N N . ARG B 1 456 ? -9.289 -11.18 7.574 1 93.06 456 ARG B N 1
ATOM 7360 C CA . ARG B 1 456 ? -9.141 -11.453 9 1 93.06 456 ARG B CA 1
ATOM 7361 C C . ARG B 1 456 ? -10.297 -10.867 9.797 1 93.06 456 ARG B C 1
ATOM 7363 O O . ARG B 1 456 ? -10.492 -9.656 9.828 1 93.06 456 ARG B O 1
ATOM 7370 N N . ILE B 1 457 ? -11.016 -11.727 10.391 1 89.5 457 ILE B N 1
ATOM 7371 C CA . ILE B 1 457 ? -12.219 -11.344 11.117 1 89.5 457 ILE B CA 1
ATOM 7372 C C . ILE B 1 457 ? -12.031 -11.617 12.609 1 89.5 457 ILE B C 1
ATOM 7374 O O . ILE B 1 457 ? -11.531 -12.68 12.992 1 89.5 457 ILE B O 1
ATOM 7378 N N . PHE B 1 458 ? -12.469 -10.695 13.359 1 85.88 458 PHE B N 1
ATOM 7379 C CA . PHE B 1 458 ? -12.391 -10.836 14.812 1 85.88 458 PHE B CA 1
ATOM 7380 C C . PHE B 1 458 ? -13.164 -12.07 15.273 1 85.88 458 PHE B C 1
ATOM 7382 O O . PHE B 1 458 ? -14.297 -12.297 14.844 1 85.88 458 PHE B O 1
ATOM 7389 N N . GLY B 1 459 ? -12.531 -12.781 16.078 1 80.06 459 GLY B N 1
ATOM 7390 C CA . GLY B 1 459 ? -13.195 -13.938 16.656 1 80.06 459 GLY B CA 1
ATOM 7391 C C . GLY B 1 459 ? -13.055 -15.195 15.82 1 80.06 459 GLY B C 1
ATOM 7392 O O . GLY B 1 459 ? -13.477 -16.281 16.234 1 80.06 459 GLY B O 1
ATOM 7393 N N . ARG B 1 460 ? -12.555 -15.102 14.688 1 82.31 460 ARG B N 1
ATOM 7394 C CA . ARG B 1 460 ? -12.336 -16.266 13.828 1 82.31 460 ARG B CA 1
ATOM 7395 C C . ARG B 1 460 ? -10.852 -16.609 13.734 1 82.31 460 ARG B C 1
ATOM 7397 O O . ARG B 1 460 ? -10.008 -15.711 13.688 1 82.31 460 ARG B O 1
ATOM 7404 N N . GLU B 1 461 ? -10.641 -17.859 13.773 1 79.5 461 GLU B N 1
ATOM 7405 C CA . GLU B 1 461 ? -9.258 -18.281 13.555 1 79.5 461 GLU B CA 1
ATOM 7406 C C . GLU B 1 461 ? -8.797 -17.938 12.141 1 79.5 461 GLU B C 1
ATOM 7408 O O . GLU B 1 461 ? -9.555 -18.109 11.18 1 79.5 461 GLU B O 1
ATOM 7413 N N . PRO B 1 462 ? -7.602 -17.469 12.188 1 77.94 462 PRO B N 1
ATOM 7414 C CA . PRO B 1 462 ? -7.117 -17.172 10.836 1 77.94 462 PRO B CA 1
ATOM 7415 C C . PRO B 1 462 ? -6.961 -18.438 9.977 1 77.94 462 PRO B C 1
ATOM 7417 O O . PRO B 1 462 ? -6.426 -19.438 10.445 1 77.94 462 PRO B O 1
ATOM 7420 N N . ILE B 1 463 ? -7.617 -18.5 8.984 1 76.69 463 ILE B N 1
ATOM 7421 C CA . ILE B 1 463 ? -7.555 -19.547 7.965 1 76.69 463 ILE B CA 1
ATOM 7422 C C . ILE B 1 463 ? -6.832 -19.016 6.727 1 76.69 463 ILE B C 1
ATOM 7424 O O . ILE B 1 463 ? -6.57 -17.812 6.617 1 76.69 463 ILE B O 1
ATOM 7428 N N . PRO B 1 464 ? -6.594 -19.844 5.777 1 77.62 464 PRO B N 1
ATOM 7429 C CA . PRO B 1 464 ? -5.848 -19.219 4.691 1 77.62 464 PRO B CA 1
ATOM 7430 C C . PRO B 1 464 ? -6.312 -17.781 4.41 1 77.62 464 PRO B C 1
ATOM 7432 O O . PRO B 1 464 ? -7.496 -17.469 4.582 1 77.62 464 PRO B O 1
#

Organism: NCBI:txid983964

InterPro domains:
  IPR004364 Aminoacyl-tRNA synthetase, class II (D/K/N) [PF00152] (145-456)
  IPR004365 OB-fold nucleic acid binding domain, AA-tRNA synthetase-type [PF01336] (50-119)
  IPR006195 Aminoacyl-tRNA synthetase, class II [PS50862] (166-453)
  IPR012340 Nucleic acid-binding, OB-fold [G3DSA:2.40.50.140] (16-125)
  IPR012340 Nucleic acid-binding, OB-fold [SSF50249] (30-123)
  IPR045864 Class II Aminoacyl-tRNA synthetase/Biotinyl protein ligase (BPL) and lipoyl protein ligase (LPL) [G3DSA:3.30.930.10] (138-462)
  IPR045864 Class II Aminoacyl-tRNA synthetase/Biotinyl protein ligase (BPL) and lipoyl protein ligase (LPL) [SSF55681] (144-457)

Solvent-accessible surface area (backbone atoms only — not comparable to full-atom values): 49527 Å² total; per-residue (Å²): 137,83,81,78,75,75,66,79,76,71,58,66,76,68,76,77,75,75,75,78,50,80,88,68,44,74,54,42,79,84,58,52,53,56,57,55,70,71,53,55,66,66,39,78,42,68,36,71,35,24,28,68,42,75,65,44,78,66,88,55,38,37,39,37,37,29,27,52,69,61,37,71,44,41,33,40,36,44,56,91,69,28,88,60,45,72,60,62,68,69,57,44,44,34,16,17,34,40,42,31,33,29,32,37,63,56,97,83,41,62,32,30,44,52,57,46,75,44,79,71,22,72,23,77,50,82,69,67,70,67,36,68,41,80,52,64,64,65,70,34,75,88,34,43,65,65,45,45,66,40,29,63,59,38,42,52,13,53,60,52,37,49,48,43,48,47,49,26,54,52,54,48,50,50,50,52,51,38,48,76,68,65,35,34,52,48,69,56,56,47,74,33,66,60,69,80,66,64,70,79,34,42,43,75,37,70,37,85,87,76,66,41,76,29,26,42,26,63,64,52,62,71,55,42,54,38,45,10,79,30,51,37,28,28,30,32,80,42,77,23,31,36,51,79,48,78,51,58,80,46,48,23,53,42,43,34,40,33,38,27,31,54,28,34,45,55,70,42,52,53,49,48,52,50,42,49,52,42,53,50,52,60,72,41,38,74,58,42,53,53,51,9,60,70,57,69,41,64,62,69,83,75,68,77,79,60,55,74,40,42,38,69,56,47,37,52,49,35,40,74,73,70,44,86,60,58,91,84,59,81,82,45,69,69,55,47,37,54,50,20,59,74,70,70,28,43,32,34,42,25,43,39,45,40,89,80,46,62,48,57,47,26,63,29,91,88,44,74,67,18,17,38,30,33,35,35,30,41,40,94,69,62,35,73,37,34,40,37,30,24,40,51,34,46,50,69,59,36,50,53,30,25,55,75,69,67,44,66,85,43,45,91,49,41,43,69,65,53,51,50,29,34,48,18,34,56,58,22,22,37,41,43,29,40,46,34,49,46,51,20,46,50,41,53,50,87,38,39,59,72,54,42,86,45,59,38,44,50,93,49,77,82,51,95,138,83,82,78,74,77,64,80,75,70,58,66,76,69,75,78,74,75,76,78,50,79,87,68,44,75,54,43,81,85,58,52,51,56,57,55,69,72,55,55,67,65,39,77,40,67,35,73,34,23,28,69,42,75,67,43,78,65,89,56,38,37,39,40,37,29,27,53,67,62,38,70,44,40,34,38,38,44,55,91,68,28,88,59,45,72,60,62,69,68,56,44,46,34,16,17,33,37,40,30,33,30,32,38,63,56,97,83,42,62,31,31,43,53,56,46,76,45,80,73,21,72,23,77,49,82,67,68,70,68,36,67,40,80,51,64,64,66,69,35,76,89,34,43,66,65,44,43,68,40,31,63,60,38,42,51,12,54,60,51,38,49,47,44,47,48,50,25,53,51,54,48,52,51,49,51,52,39,49,76,69,66,35,35,50,49,69,54,57,49,74,32,67,59,69,81,66,63,69,82,34,43,44,74,38,70,37,85,86,78,65,41,75,31,27,41,26,64,64,53,60,71,56,41,53,37,45,9,78,28,53,37,27,27,31,32,80,42,78,23,30,31,58,46,64,76,51,58,80,47,46,22,53,42,43,34,40,33,39,26,30,56,28,35,45,56,70,43,52,53,49,48,51,49,44,49,51,41,52,51,50,61,74,41,39,74,58,41,52,54,51,10,61,70,56,72,41,61,62,70,83,76,68,79,81,60,54,74,39,42,38,69,57,46,37,52,50,36,39,72,73,70,44,86,59,60,91,82,58,82,82,46,68,69,55,47,38,55,51,21,59,74,70,71,28,43,32,36,41,25,43,38,44,39,88,79,48,61,48,58,46,26,62,27,90,88,44,74,66,17,17,38,31,34,36,35,30,41,42,94,69,64,33,72,36,34,41,38,31,23,39,50,35,45,49,66,58,36,50,52,31,25,54,75,70,67,45,67,83,42,45,91,52,42,43,68,66,53,53,52,27,32,49,17,35,56,58,22,22,37,40,42,28,41,46,33,50,46,51,21,48,48,40,54,50,87,37,37,60,73,54,42,83,43,59,39,45,50,92,51,78,83,50,95

Radius of gyration: 30.53 Å; Cα contacts (8 Å, |Δi|>4): 1940; chains: 2; bounding box: 110×93×82 Å

pLDDT: mean 92.41, std 12.61, range [26.8, 98.88]

Sequence (928 aa):
MMLNCVNPDDLEPRAVLRSKTFADITGFKHEFIRDLHQGQSGHEVNLLCWLVGRTRDHGTMLFLPVGDSSGTIQVVVDKAKVPSWAELKTLKTESSLKVSGTLSLSRGKAEILLEKASIISKATKLLHPEIRKLDKDILANANTDKVLANRHLYLRNPLILALNAYRSHFFTAIHEWFKDHQFVDISAPLITPSILYEPNSAIHLTNLKTNKTLFLSQCAGFYLEAAAHAHERVYNLGPSFRNESRTNRHLMEYWHIKAEICSGKMDDIMDLVEIFLRDISETLLPFTDKLTAMMETKRPRIQIPFPRISYIDAVALLNEKGFPLSFGQNISKQAENILSEHFGGPLWISHKPRDLEPFPYCISPEDERLSMTADLISSGGFGEICGVAEKSYTREELETRMKEKGKMEQMDIYSWVLESRDFGMVPHTAF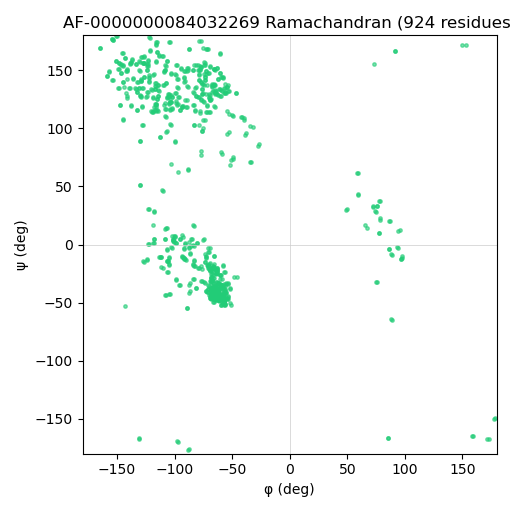GMGFERVLRWFCGIPHVKDAIPFPRIFGREPIPMMLNCVNPDDLEPRAVLRSKTFADITGFKHEFIRDLHQGQSGHEVNLLCWLVGRTRDHGTMLFLPVGDSSGTIQVVVDKAKVPSWAELKTLKTESSLKVSGTLSLSRGKAEILLEKASIISKATKLLHPEIRKLDKDILANANTDKVLANRHLYLRNPLILALNAYRSHFFTAIHEWFKDHQFVDISAPLITPSILYEPNSAIHLTNLKTNKTLFLSQCAGFYLEAAAHAHERVYNLGPSFRNESRTNRHLMEYWHIKAEICSGKMDDIMDLVEIFLRDISETLLPFTDKLTAMMETKRPRIQIPFPRISYIDAVALLNEKGFPLSFGQNISKQAENILSEHFGGPLWISHKPRDLEPFPYCISPEDERLSMTADLISSGGFGEICGVAEKSYTREELETRMKEKGKMEQMDIYSWVLESRDFGMVPHTAFGMGFERVLRWFCGIPHVKDAIPFPRIFGREPIP

Nearest PDB structures (foldseek):
  7ap4-assembly1_B  TM=8.064E-01  e=7.632E-28  Thermus thermophilus HB8
  6ilh-assembly1_B  TM=7.752E-01  e=1.980E-27  Homo sapiens
  4upa-assembly1_A-2  TM=7.696E-01  e=3.470E-27  Entamoeba histolytica
  4up7-assembly1_A-2  TM=7.808E-01  e=1.192E-26  Entamoeba histolytica
  8hyr-assembly1_A  TM=7.786E-01  e=1.665E-25  Homo sapiens

Secondary structure (DSSP, 8-state):
-------GGG-------PPP-GGG-TTS----HHHHTTS-TT-EEEEEEEE-SPPEE-SSEEEEEEEETTEEEEEEEETTT-TTHHHHHTPPTT-EEEEEEEEEEETTEEEEEEEEEEEEE---SPPPGGGGS--GGGGSGGGHHHHHHTHHHHTTSHHHHHHHHHHHHHHHHHHHHHHHTT-EE----SEES--SS-GGGSEEEE-TTT--EEEE-S-SHHHHHHHHHHHSEEEEEEEEE-----STT--SEEEEEEEEESS--HHHHHHHHHHHHHHHHHHTHHHHHHHHHHHT--PPP--SSPPEEEHHHHHHHHHHTT----TT----HHHHHHHHHHHTS-EEEES-BGGGS-TTBPBPSS-TTBBSEEEEEPSTT--EEEEEEEEP-SHHHHHHHHHHTT-TT-HHHHHHHHHGGGG----EEEEEEEHHHHHHHHHT-SSGGGGSSS---TTS----/-------GGG-------PPP-GGG-TTS----HHHHTTS-TT-EEEEEEEE-S--EE-SSEEEEEEEETTEEEEEEEETTT-TTHHHHHTPPTT-EEEEEEEEEEETTEEEEEEEEEEEEE---SPPPGGGGS--GGGGSGGGHHHHHHTHHHHTTSHHHHHHHHHHHHHHHHHHHHHHHTT-EE----SEES--SS-GGGSEEEE-TTT--EEEE-S-SHHHHHHHHHHHSEEEEEEEEE-----STT--SEEEEEEEEESS--HHHHHHHHHHHHHHHHHHTHHHHHHHHHHHT--PPP--SSPPEEEHHHHHHHHHHTT----TT----HHHHHHHHHHHTS-EEEES-BGGGS-TTBPBPSS-TTBBSEEEEEPSTT--EEEEEEEEP-SHHHHHHHHHHTT-TT-HHHHHHHHHGGGG----EEEEEEEHHHHHHHHHT-SSGGGGSSS---TTS----

Foldseek 3Di:
DDPPPPDPVPPPPPPPPDDDDPVNPVVDDDDAVLVLLVDDWFDKDKDKWWQLDAWDDDPQKIWTWTHDLNGIAIEIEGNVQEVCVVVVNPAAGRWIKIFIATWDQDPSGTHGHTRYMDTDGGDPDHDDSQLADLDLCCLPPVNVVVCQQVLVSSCNHNLLSLLVVLLVVLVVLLVVVCVVVQAAEDDADQKAQAAQDDCVFWDWDADPPPRDIITGYQDRPLVQLLVCVVRQKYWYWAWHATFDDQDLQDFRIFTKIKMKGQDDALVVVLVVVLVSLVVSLVVSVVSLVVSLVSNVHDFFDRDDDAAEDEPVRLQVVCVVVPNHDDAPDDQDLVSLQVVCVVRVFKYKYFFHQLVPDTLFFAADPVDRRTTGKIWIAGHDSLGTFKMKGWGDQALVSSVVSCVVVVNVVVCVRCVVSSVNSVPDRHTMMMMMGTSLSSSCNRNVRPGSQSSDSNTHGHPDDRHD/DDPPPPDPVPPPPPPPPDDDDPVNPVVDDDDAVLVQLVDDWFDKDKDKWWQLDAWDDDPQKIWTWTHDLNGIAIEIEGNVQEVCVVVVNPAAGRWIKIFIATWDQDPSGTHGHTRYMDGDGGDPDHDDSQLADLDLCCLPPVNVVVCQQVLVSSCNHNLLSLLVVLLVLLVVLLVVVCVVVQAAEDDADQKAQAAQDDCVFWDWDADPPPRDIITGYQDRPLVQLLVCVVRQKYWYWAWHATQDDQDLQDFRIFTKIKMKGQDDALVVVLVVVLVSLVVSLVVSVVSLVVSLVSNVHDFFDRDDDAAEDEPVRLQVVCVVVPRHDDAPDDQDLVSLQVVCVVRVFKYKYFFHALVPDTLFFAADPVDRRTTGKIWIAGYDSLGTFKMKGWGDQALVSSVVSCVVVVNPVVCVRCVVSSVNSVPDRHTMMMMMGTSLSSSCNRNVRPGSQSSDSNTHGNPDDRHD